Protein AF-0000000080757812 (afdb_homodimer)

Nearest PDB structures (foldseek):
  2qm1-assembly1_B  TM=8.021E-01  e=1.347E-27  Enterococcus faecalis V583
  2yhw-assembly1_A-2  TM=8.712E-01  e=1.669E-25  Homo sapiens
  2yhy-assembly1_A  TM=8.753E-01  e=1.186E-24  Homo sapiens
  6jdb-assembly1_A-2  TM=8.667E-01  e=3.373E-20  Haemophilus influenzae 86-028NP
  6jdc-assembly1_A-2  TM=8.639E-01  e=1.288E-18  Haemophilus influenzae 86-028NP

Secondary structure (DSSP, 8-state):
-HHHHHHHHHHHHHHHHHHHHHHHHHHSSEEHHHHHHHHT--HHHHHHHHHHHHHTTSEEEEEE---SSSSPPEEEEE-TTS-EEEEEEE-SSEEEEEEE-TT--EEEEEEEE----SHHHHHHHHHHHHHHHHHHHT--GGGEEEEEEEESSEE-TTT--EEEETTTTEEEE-HHHHHHHH-SSEEEEEEHHHHHHHHHHTT-PPPTT--EEEEEESSSEEEEEEETTEEE--SSS----GGG-B--TT--B-TTS-BSBHHHHHSHHHHHHHHHHHHHTT---THHHHTTT-GGG--HHHHHHHHHTT-HHHHHHHHHHHHHHHHHHHHHHHHH--SEEEEESGGGGG-HHHHHHHHHHHHHHSPTTTTTT-EEEE-SSGGGHHHHHHHHHHHHHS--SS--/-HHHHHHHHHHHHHHHHHHHHHHHHHHSSEEHHHHHHHHT--HHHHHHHHHHHHHTTSEEEEEEPP-SSSSPPEEEEE-TTS-EEEEEEE-SSEEEEEEE-TT--EEEEEEEE----SHHHHHHHHHHHHHHHHHHTT--GGGEEEEEEEESSEE-TTT--EEEETTTTEEEE-HHHHHHHH-SSEEEEEEHHHHHHHHHHTT-PPPTT--EEEEEESSSEEEEEEETTEEE--SSS----GGG-B--TT--B-TTS-BSBHHHHHSHHHHHHHHHHHHHTT---THHHHTTT-GGG--HHHHHHHHHTT-HHHHHHHHHHHHHHHHHHHHHHHHH--SEEEEESGGGGG-HHHHHHHHHHHHHHSPTTTTTT-EEEE-SSGGGHHHHHHHHHHHHHS--SS--

Sequence (808 aa):
MDKFTKLDLNSITSNNRMNIFNCILEAKEINRAVIAKKVGLSIPAVMSITDDLIQKGIIYVIGKGKSSGGKRPELLAVVPDRFFFVGVDVGRTSVRVVVMNNCRDVVYKVSKPTESVEPDELINQITEMTMESINESKFPLDRVVGIGVAMPGLIERGTGRVIFSPNFGWNNIALQDELKKHLPFNVLVENANRALVIGEIKNTQPNPTSCIVGVNLGYGIGSAIVLPNGLYYGVSGTSGEIGHIIVENHGSYCSCGNYGCIESIASGEAIAREARIAIANKIQSSVFEKCEGDLKKIDAKMVFDAAKEGDHLAQSIVEKAADYIGKGLAITINMLDPEQIILCGGLTLSGDFFIDMIKKAVSKYQMRYAGGNVKIVVGKSGLYATAIGGAWIVANNIDFLSSNMDKFTKLDLNSITSNNRMNIFNCILEAKEINRAVIAKKVGLSIPAVMSITDDLIQKGIIYVIGKGKSSGGKRPELLAVVPDRFFFVGVDVGRTSVRVVVMNNCRDVVYKVSKPTESVEPDELINQITEMTMESINESKFPLDRVVGIGVAMPGLIERGTGRVIFSPNFGWNNIALQDELKKHLPFNVLVENANRALVIGEIKNTQPNPTSCIVGVNLGYGIGSAIVLPNGLYYGVSGTSGEIGHIIVENHGSYCSCGNYGCIESIASGEAIAREARIAIANKIQSSVFEKCEGDLKKIDAKMVFDAAKEGDHLAQSIVEKAADYIGKGLAITINMLDPEQIILCGGLTLSGDFFIDMIKKAVSKYQMRYAGGNVKIVVGKSGLYATAIGGAWIVANNIDFLSSN

Solvent-accessible surface area (backbone atoms only — not comparable to full-atom values): 40415 Å² total; per-residue (Å²): 118,62,64,65,50,47,56,51,46,54,52,48,51,53,47,50,50,50,52,51,51,50,51,28,55,74,54,52,58,38,36,62,67,60,49,16,64,73,75,70,47,52,58,69,59,46,47,54,53,50,50,51,35,37,73,71,48,48,29,44,78,77,45,67,44,88,51,94,78,62,86,41,53,54,22,32,26,62,36,46,84,54,37,32,27,27,7,28,22,55,44,86,67,33,34,33,41,31,35,23,32,54,74,67,44,77,73,38,72,52,75,45,70,42,86,51,68,48,66,70,58,34,51,48,50,53,52,51,53,50,54,50,50,45,57,71,58,72,54,64,74,88,31,47,67,23,38,9,36,11,37,66,49,39,34,38,76,94,60,17,25,33,54,37,15,52,94,56,69,46,64,65,40,58,50,26,60,58,48,44,76,76,37,101,47,50,60,45,41,43,30,25,41,49,18,25,40,40,29,58,48,57,84,62,73,57,53,81,72,30,32,37,35,31,33,35,36,24,69,50,37,37,24,24,40,33,38,51,92,36,78,50,42,41,61,61,37,32,27,18,36,55,19,56,32,64,59,32,89,86,41,47,72,26,76,67,74,50,44,8,17,37,23,37,56,40,10,30,50,26,45,18,48,51,49,38,53,43,42,74,69,69,46,80,53,64,46,47,65,75,33,70,72,38,63,87,63,49,39,37,64,50,37,52,54,29,26,76,71,65,28,65,59,34,38,51,50,52,51,52,19,24,38,46,50,8,41,52,51,14,44,48,28,25,41,46,4,32,41,30,36,34,41,30,48,67,60,60,70,74,38,67,65,57,54,50,44,21,53,52,25,20,66,69,52,33,47,74,80,42,31,74,64,48,42,80,45,71,57,83,50,64,94,51,14,28,10,47,8,9,16,46,51,34,65,73,72,48,81,70,80,77,62,129,118,64,63,64,52,46,56,50,44,54,52,48,51,53,47,50,51,51,50,52,50,51,51,28,55,74,51,51,59,38,36,62,67,60,48,15,65,74,73,71,48,53,59,68,58,46,50,54,52,50,50,51,34,39,74,70,48,48,28,45,76,79,46,66,45,87,52,93,78,60,87,42,51,53,24,31,26,62,35,47,82,53,35,31,27,29,8,27,23,54,44,85,65,34,34,33,41,30,35,24,34,54,73,67,45,77,76,37,72,52,75,45,71,43,85,50,67,48,66,72,58,35,52,48,49,52,52,50,52,49,53,50,50,44,58,72,58,72,54,65,73,89,30,46,65,22,36,8,37,10,37,65,50,38,34,38,77,95,61,17,24,32,55,37,16,53,94,56,68,44,66,64,40,56,50,27,60,56,49,44,76,76,38,101,47,51,59,47,42,42,31,26,39,50,19,25,39,40,28,58,48,57,84,62,74,58,54,82,71,31,32,37,35,29,33,34,36,22,68,49,36,37,24,24,40,34,39,52,91,35,78,50,42,40,62,59,36,33,27,19,36,55,19,56,30,64,59,32,90,86,40,46,72,26,76,63,74,50,46,7,16,36,24,38,57,39,11,32,49,26,45,18,49,50,50,39,54,42,43,74,68,68,45,80,53,63,46,48,65,73,31,71,72,38,62,87,63,48,38,38,66,50,35,51,52,28,26,76,70,64,28,63,58,34,36,52,49,52,50,51,19,23,38,47,49,8,41,52,52,16,43,48,28,24,41,45,4,33,42,30,36,34,42,29,47,67,59,61,72,74,38,68,66,57,55,51,45,20,52,51,24,21,65,70,51,33,47,75,78,42,31,73,64,48,42,82,46,72,58,82,49,64,94,52,14,28,10,46,7,8,16,48,51,34,65,74,71,49,81,68,82,76,60,130

Radius of gyration: 29.89 Å; Cα contacts (8 Å, |Δi|>4): 1767; chains: 2; bounding box: 80×74×62 Å

pLDDT: mean 91.71, std 11.55, range [28.34, 98.88]

InterPro domains:
  IPR000600 ROK family [PF00480] (86-395)
  IPR000600 ROK family [PTHR18964] (12-394)
  IPR036388 Winged helix-like DNA-binding domain superfamily [G3DSA:1.10.10.10] (13-78)
  IPR036390 Winged helix DNA-binding domain superfamily [SSF46785] (14-76)
  IPR043129 ATPase, nucleotide binding domain [SSF53067] (85-396)
  IPR049874 ROK, conserved site [PS01125] (217-244)

Structure (mmCIF, N/CA/C/O backbone):
data_AF-0000000080757812-model_v1
#
loop_
_entity.id
_entity.type
_entity.pdbx_description
1 polymer 'ROK family protein'
#
loop_
_atom_site.group_PDB
_atom_site.id
_atom_site.type_symbol
_atom_site.label_atom_id
_atom_site.label_alt_id
_atom_site.label_comp_id
_atom_site.label_asym_id
_atom_site.label_entity_id
_atom_site.label_seq_id
_atom_site.pdbx_PDB_ins_code
_atom_site.Cartn_x
_atom_site.Cartn_y
_atom_site.Cartn_z
_atom_site.occupancy
_atom_site.B_iso_or_equiv
_atom_site.auth_seq_id
_atom_site.auth_comp_id
_atom_site.auth_asym_id
_atom_site.auth_atom_id
_atom_site.pdbx_PDB_model_num
ATOM 1 N N . MET A 1 1 ? -36.406 3.721 -14.375 1 29.05 1 MET A N 1
ATOM 2 C CA . MET A 1 1 ? -36.5 3.564 -12.922 1 29.05 1 MET A CA 1
ATOM 3 C C . MET A 1 1 ? -36.594 2.092 -12.539 1 29.05 1 MET A C 1
ATOM 5 O O . MET A 1 1 ? -36.031 1.678 -11.523 1 29.05 1 MET A O 1
ATOM 9 N N . ASP A 1 2 ? -37.25 1.342 -13.289 1 34.75 2 ASP A N 1
ATOM 10 C CA . ASP A 1 2 ? -37.625 -0.045 -13.023 1 34.75 2 ASP A CA 1
ATOM 11 C C . ASP A 1 2 ? -36.469 -0.986 -13.289 1 34.75 2 ASP A C 1
ATOM 13 O O . ASP A 1 2 ? -36.281 -1.982 -12.586 1 34.75 2 ASP A O 1
ATOM 17 N N . LYS A 1 3 ? -35.75 -0.772 -14.414 1 38.81 3 LYS A N 1
ATOM 18 C CA . LYS A 1 3 ? -34.656 -1.643 -14.844 1 38.81 3 LYS A CA 1
ATOM 19 C C . LYS A 1 3 ? -33.469 -1.537 -13.898 1 38.81 3 LYS A C 1
ATOM 21 O O . LYS A 1 3 ? -32.75 -2.516 -13.688 1 38.81 3 LYS A O 1
ATOM 26 N N . PHE A 1 4 ? -33.25 -0.359 -13.523 1 40.06 4 PHE A N 1
ATOM 27 C CA . PHE A 1 4 ? -32.188 -0.13 -12.578 1 40.06 4 PHE A CA 1
ATOM 28 C C . PHE A 1 4 ? -32.469 -0.787 -11.242 1 40.06 4 PHE A C 1
ATOM 30 O O . PHE A 1 4 ? -31.578 -1.33 -10.594 1 40.06 4 PHE A O 1
ATOM 37 N N . THR A 1 5 ? -33.812 -0.783 -10.898 1 43.56 5 THR A N 1
ATOM 38 C CA . THR A 1 5 ? -34.25 -1.397 -9.641 1 43.56 5 THR A CA 1
ATOM 39 C C . THR A 1 5 ? -34.156 -2.918 -9.727 1 43.56 5 THR A C 1
ATOM 41 O O . THR A 1 5 ? -33.781 -3.578 -8.758 1 43.56 5 THR A O 1
ATOM 44 N N . LYS A 1 6 ? -34.562 -3.408 -10.883 1 44.72 6 LYS A N 1
ATOM 45 C CA . LYS A 1 6 ? -34.562 -4.852 -11.109 1 44.72 6 LYS A CA 1
ATOM 46 C C . LYS A 1 6 ? -33.156 -5.414 -11.195 1 44.72 6 LYS A C 1
ATOM 48 O O . LYS A 1 6 ? -32.875 -6.496 -10.672 1 44.72 6 LYS A O 1
ATOM 53 N N . LEU A 1 7 ? -32.219 -4.805 -11.945 1 45.78 7 LEU A N 1
ATOM 54 C CA . LEU A 1 7 ? -30.812 -5.16 -12.07 1 45.78 7 LEU A CA 1
ATOM 55 C C . LEU A 1 7 ? -30.125 -5.16 -10.711 1 45.78 7 LEU A C 1
ATOM 57 O O . LEU A 1 7 ? -29.328 -6.043 -10.422 1 45.78 7 LEU A O 1
ATOM 61 N N . ASP A 1 8 ? -30.578 -4.258 -9.922 1 52.34 8 ASP A N 1
ATOM 62 C CA . ASP A 1 8 ? -30.078 -4.137 -8.555 1 52.34 8 ASP A CA 1
ATOM 63 C C . ASP A 1 8 ? -30.609 -5.273 -7.68 1 52.34 8 ASP A C 1
ATOM 65 O O . ASP A 1 8 ? -29.859 -5.852 -6.891 1 52.34 8 ASP A O 1
ATOM 69 N N . LEU A 1 9 ? -31.875 -5.719 -8.016 1 50.41 9 LEU A N 1
ATOM 70 C CA . LEU A 1 9 ? -32.469 -6.777 -7.203 1 50.41 9 LEU A CA 1
ATOM 71 C C . LEU A 1 9 ? -31.875 -8.133 -7.562 1 50.41 9 LEU A C 1
ATOM 73 O O . LEU A 1 9 ? -31.609 -8.953 -6.68 1 50.41 9 LEU A O 1
ATOM 77 N N . ASN A 1 10 ? -31.719 -8.438 -8.898 1 53.09 10 ASN A N 1
ATOM 78 C CA . ASN A 1 10 ? -31.125 -9.695 -9.344 1 53.09 10 ASN A CA 1
ATOM 79 C C . ASN A 1 10 ? -29.688 -9.844 -8.82 1 53.09 10 ASN A C 1
ATOM 81 O O . ASN A 1 10 ? -29.281 -10.938 -8.453 1 53.09 10 ASN A O 1
ATOM 85 N N . SER A 1 11 ? -29.109 -8.75 -8.781 1 69.31 11 SER A N 1
ATOM 86 C CA . SER A 1 11 ? -27.75 -8.758 -8.25 1 69.31 11 SER A CA 1
ATOM 87 C C . SER A 1 11 ? -27.75 -9.031 -6.75 1 69.31 11 SER A C 1
ATOM 89 O O . SER A 1 11 ? -26.891 -9.766 -6.254 1 69.31 11 SER A O 1
ATOM 91 N N . ILE A 1 12 ? -28.828 -8.594 -6.148 1 70.06 12 ILE A N 1
ATOM 92 C CA . ILE A 1 12 ? -28.922 -8.797 -4.707 1 70.06 12 ILE A CA 1
ATOM 93 C C . ILE A 1 12 ? -29.25 -10.266 -4.414 1 70.06 12 ILE A C 1
ATOM 95 O O . ILE A 1 12 ? -28.641 -10.875 -3.527 1 70.06 12 ILE A O 1
ATOM 99 N N . THR A 1 13 ? -30.125 -10.844 -5.211 1 75.19 13 THR A N 1
ATOM 100 C CA . THR A 1 13 ? -30.531 -12.234 -5.016 1 75.19 13 THR A CA 1
ATOM 101 C C . THR A 1 13 ? -29.359 -13.18 -5.293 1 75.19 13 THR A C 1
ATOM 103 O O . THR A 1 13 ? -29.156 -14.141 -4.559 1 75.19 13 THR A O 1
ATOM 106 N N . SER A 1 14 ? -28.719 -12.906 -6.34 1 82.06 14 SER A N 1
ATOM 107 C CA . SER A 1 14 ? -27.547 -13.727 -6.684 1 82.06 14 SER A CA 1
ATOM 108 C C . SER A 1 14 ? -26.484 -13.664 -5.586 1 82.06 14 SER A C 1
ATOM 110 O O . SER A 1 14 ? -25.906 -14.688 -5.227 1 82.06 14 SER A O 1
ATOM 112 N N . ASN A 1 15 ? -26.406 -12.547 -5.062 1 86.81 15 ASN A N 1
ATOM 113 C CA . ASN A 1 15 ? -25.438 -12.375 -3.986 1 86.81 15 ASN A CA 1
ATOM 114 C C . ASN A 1 15 ? -25.844 -13.148 -2.732 1 86.81 15 ASN A C 1
ATOM 116 O O . ASN A 1 15 ? -25 -13.758 -2.072 1 86.81 15 ASN A O 1
ATOM 120 N N . ASN A 1 16 ? -27.141 -13.133 -2.479 1 89.81 16 ASN A N 1
ATOM 121 C CA . ASN A 1 16 ? -27.641 -13.867 -1.316 1 89.81 16 ASN A CA 1
ATOM 122 C C . ASN A 1 16 ? -27.453 -15.367 -1.479 1 89.81 16 ASN A C 1
ATOM 124 O O . ASN A 1 16 ? -27.078 -16.062 -0.531 1 89.81 16 ASN A O 1
ATOM 128 N N . ARG A 1 17 ? -27.734 -15.852 -2.693 1 92.44 17 ARG A N 1
ATOM 129 C CA . ARG A 1 17 ? -27.547 -17.266 -2.982 1 92.44 17 ARG A CA 1
ATOM 130 C C . ARG A 1 17 ? -26.094 -17.688 -2.77 1 92.44 17 ARG A C 1
ATOM 132 O O . ARG A 1 17 ? -25.828 -18.703 -2.129 1 92.44 17 ARG A O 1
ATOM 139 N N . MET A 1 18 ? -25.25 -16.875 -3.268 1 91.25 18 MET A N 1
ATOM 140 C CA . MET A 1 18 ? -23.828 -17.188 -3.148 1 91.25 18 MET A CA 1
ATOM 141 C C . MET A 1 18 ? -23.375 -17.141 -1.691 1 91.25 18 MET A C 1
ATOM 143 O O . MET A 1 18 ? -22.609 -17.984 -1.246 1 91.25 18 MET A O 1
ATOM 147 N N . ASN A 1 19 ? -23.859 -16.156 -0.983 1 91.38 19 ASN A N 1
ATOM 148 C CA . ASN A 1 19 ? -23.516 -16.047 0.428 1 91.38 19 ASN A CA 1
ATOM 149 C C . ASN A 1 19 ? -23.984 -17.266 1.221 1 91.38 19 ASN A C 1
ATOM 151 O O . ASN A 1 19 ? -23.25 -17.781 2.068 1 91.38 19 ASN A O 1
ATOM 155 N N . ILE A 1 20 ? -25.156 -17.656 0.966 1 94.31 20 ILE A N 1
ATOM 156 C CA . ILE A 1 20 ? -25.719 -18.812 1.638 1 94.31 20 ILE A CA 1
ATOM 157 C C . ILE A 1 20 ? -24.922 -20.062 1.266 1 94.31 20 ILE A C 1
ATOM 159 O O . ILE A 1 20 ? -24.547 -20.859 2.137 1 94.31 20 ILE A O 1
ATOM 163 N N . PHE A 1 21 ? -24.641 -20.234 0.004 1 94.5 21 PHE A N 1
ATOM 164 C CA . PHE A 1 21 ? -23.859 -21.375 -0.465 1 94.5 21 PHE A CA 1
ATOM 165 C C . PHE A 1 21 ? -22.5 -21.406 0.223 1 94.5 21 PHE A C 1
ATOM 167 O O . PHE A 1 21 ? -22.062 -22.469 0.697 1 94.5 21 PHE A O 1
ATOM 174 N N . ASN A 1 22 ? -21.859 -20.266 0.266 1 91.56 22 ASN A N 1
ATOM 175 C CA . ASN A 1 22 ? -20.531 -20.188 0.88 1 91.56 22 ASN A CA 1
ATOM 176 C C . ASN A 1 22 ? -20.594 -20.531 2.367 1 91.56 22 ASN A C 1
ATOM 178 O O . ASN A 1 22 ? -19.656 -21.125 2.906 1 91.56 22 ASN A O 1
ATOM 182 N N . CYS A 1 23 ? -21.625 -20.125 2.98 1 92.25 23 CYS A N 1
ATOM 183 C CA . CYS A 1 23 ? -21.812 -20.469 4.387 1 92.25 23 CYS A CA 1
ATOM 184 C C . CYS A 1 23 ? -21.859 -21.969 4.586 1 92.25 23 CYS A C 1
ATOM 186 O O . CYS A 1 23 ? -21.234 -22.516 5.496 1 92.25 23 CYS A O 1
ATOM 188 N N . ILE A 1 24 ? -22.609 -22.625 3.76 1 94.5 24 ILE A N 1
ATOM 189 C CA . ILE A 1 24 ? -22.75 -24.078 3.838 1 94.5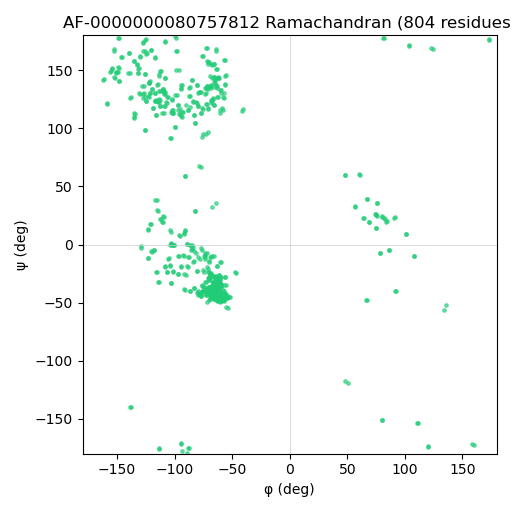 24 ILE A CA 1
ATOM 190 C C . ILE A 1 24 ? -21.406 -24.734 3.529 1 94.5 24 ILE A C 1
ATOM 192 O O . ILE A 1 24 ? -21 -25.656 4.227 1 94.5 24 ILE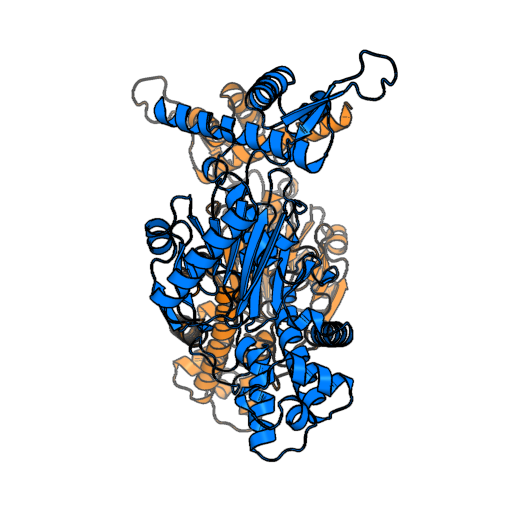 A O 1
ATOM 196 N N . LEU A 1 25 ? -20.75 -24.25 2.514 1 93.19 25 LEU A N 1
ATOM 197 C CA . LEU A 1 25 ? -19.453 -24.781 2.094 1 93.19 25 LEU A CA 1
ATOM 198 C C . LEU A 1 25 ? -18.438 -24.703 3.23 1 93.19 25 LEU A C 1
ATOM 200 O O . LEU A 1 25 ? -17.766 -25.688 3.527 1 93.19 25 LEU A O 1
ATOM 204 N N . GLU A 1 26 ? -18.391 -23.594 3.859 1 90.31 26 GLU A N 1
ATOM 205 C CA . GLU A 1 26 ? -17.391 -23.344 4.902 1 90.31 26 GLU A CA 1
ATOM 206 C C . GLU A 1 26 ? -17.672 -24.203 6.141 1 90.31 26 GLU A C 1
ATOM 208 O O . GLU A 1 26 ? -16.75 -24.703 6.77 1 90.31 26 GLU A O 1
ATOM 213 N N . ALA A 1 27 ? -18.953 -24.344 6.441 1 91.69 27 ALA A N 1
ATOM 214 C CA . ALA A 1 27 ? -19.344 -25.062 7.66 1 91.69 27 ALA A CA 1
ATOM 215 C C . ALA A 1 27 ? -19.359 -26.562 7.438 1 91.69 27 ALA A C 1
ATOM 217 O O . ALA A 1 27 ? -19.375 -27.344 8.398 1 91.69 27 ALA A O 1
ATOM 218 N N . LYS A 1 28 ? -19.328 -26.953 6.211 1 90.88 28 LYS A N 1
ATOM 219 C CA . LYS A 1 28 ? -19.438 -28.359 5.828 1 90.88 28 LYS A CA 1
ATOM 220 C C . LYS A 1 28 ? -20.812 -28.922 6.16 1 90.88 28 LYS A C 1
ATOM 222 O O . LYS A 1 28 ? -21.422 -29.609 5.336 1 90.88 28 LYS A O 1
ATOM 227 N N . GLU A 1 29 ? -21.297 -28.656 7.426 1 91.81 29 GLU A N 1
ATOM 228 C CA . GLU A 1 29 ? -22.641 -28.969 7.871 1 91.81 29 GLU A CA 1
ATOM 229 C C . GLU A 1 29 ? -23.219 -27.844 8.719 1 91.81 29 GLU A C 1
ATOM 231 O O . GLU A 1 29 ? -22.609 -27.422 9.703 1 91.81 29 GLU A O 1
ATOM 236 N N . ILE A 1 30 ? -24.438 -27.375 8.289 1 94 30 ILE A N 1
ATOM 237 C CA . ILE A 1 30 ? -24.984 -26.219 8.977 1 94 30 ILE A CA 1
ATOM 238 C C . ILE A 1 30 ? -26.516 -26.203 8.828 1 94 30 ILE A C 1
ATOM 240 O O . ILE A 1 30 ? -27.047 -26.734 7.852 1 94 30 ILE A O 1
ATOM 244 N N . ASN A 1 31 ? -27.188 -25.672 9.828 1 93.62 31 ASN A N 1
ATOM 245 C CA . ASN A 1 31 ? -28.641 -25.578 9.719 1 93.62 31 ASN A CA 1
ATOM 246 C C . ASN A 1 31 ? -29.078 -24.188 9.289 1 93.62 31 ASN A C 1
ATOM 248 O O . ASN A 1 31 ? -28.281 -23.234 9.344 1 93.62 31 ASN A O 1
ATOM 252 N N . ARG A 1 32 ? -30.297 -24.047 8.906 1 94.88 32 ARG A N 1
ATOM 253 C CA . ARG A 1 32 ? -30.828 -22.828 8.305 1 94.88 32 ARG A CA 1
ATOM 254 C C . ARG A 1 32 ? -30.844 -21.688 9.297 1 94.88 32 ARG A C 1
ATOM 256 O O . ARG A 1 32 ? -30.641 -20.531 8.922 1 94.88 32 ARG A O 1
ATOM 263 N N . ALA A 1 33 ? -31.031 -21.953 10.508 1 93.12 33 ALA A N 1
ATOM 264 C CA . ALA A 1 33 ? -31.078 -20.906 11.523 1 93.12 33 ALA A CA 1
ATOM 265 C C . ALA A 1 33 ? -29.734 -20.219 11.672 1 93.12 33 ALA A C 1
ATOM 267 O O . ALA A 1 33 ? -29.672 -18.984 11.758 1 93.12 33 ALA A O 1
ATOM 268 N N . VAL A 1 34 ? -28.781 -21.031 11.711 1 94.25 34 VAL A N 1
ATOM 269 C CA . VAL A 1 34 ? -27.438 -20.484 11.844 1 94.25 34 VAL A CA 1
ATOM 270 C C . VAL A 1 34 ? -27.062 -19.719 10.586 1 94.25 34 VAL A C 1
ATOM 272 O O . VAL A 1 34 ? -26.422 -18.656 10.656 1 94.25 34 VAL A O 1
ATOM 275 N N . ILE A 1 35 ? -27.438 -20.203 9.445 1 95.44 35 ILE A N 1
ATOM 276 C CA . ILE A 1 35 ? -27.172 -19.531 8.18 1 95.44 35 ILE A CA 1
ATOM 277 C C . ILE A 1 35 ? -27.828 -18.141 8.203 1 95.44 35 ILE A C 1
ATOM 279 O O . ILE A 1 35 ? -27.188 -17.141 7.84 1 95.44 35 ILE A O 1
ATOM 283 N N . ALA A 1 36 ? -29.047 -18.078 8.609 1 95 36 ALA A N 1
ATOM 284 C CA . ALA A 1 36 ? -29.781 -16.812 8.656 1 95 36 ALA A CA 1
ATOM 285 C C . ALA A 1 36 ? -29.047 -15.781 9.508 1 95 36 ALA A C 1
ATOM 287 O O . ALA A 1 36 ? -28.922 -14.617 9.109 1 95 36 ALA A O 1
ATOM 288 N N . LYS A 1 37 ? -28.578 -16.188 10.586 1 93.5 37 LYS A N 1
ATOM 289 C CA . LYS A 1 37 ? -27.828 -15.312 11.484 1 93.5 37 LYS A CA 1
ATOM 290 C C . LYS A 1 37 ? -26.531 -14.828 10.836 1 93.5 37 LYS A C 1
ATOM 292 O O . LYS A 1 37 ? -26.203 -13.641 10.914 1 93.5 37 LYS A O 1
ATOM 297 N N . LYS A 1 38 ? -25.891 -15.672 10.164 1 92.12 38 LYS A N 1
ATOM 298 C CA . LYS A 1 38 ? -24.578 -15.367 9.586 1 92.12 38 LYS A CA 1
ATOM 299 C C . LYS A 1 38 ? -24.703 -14.414 8.398 1 92.12 38 LYS A C 1
ATOM 301 O O . LYS A 1 38 ? -23.875 -13.523 8.219 1 92.12 38 LYS A O 1
ATOM 306 N N . VAL A 1 39 ? -25.703 -14.594 7.609 1 92.12 39 VAL A N 1
ATOM 307 C CA . VAL A 1 39 ? -25.781 -13.828 6.371 1 92.12 39 VAL A CA 1
ATOM 308 C C . VAL A 1 39 ? -26.688 -12.617 6.578 1 92.12 39 VAL A C 1
ATOM 310 O O . VAL A 1 39 ? -26.781 -11.75 5.703 1 92.12 39 VAL A O 1
ATOM 313 N N . GLY A 1 40 ? -27.375 -12.57 7.684 1 91.75 40 GLY A N 1
ATOM 314 C CA . GLY A 1 40 ? -28.219 -11.438 8.008 1 91.75 40 GLY A CA 1
ATOM 315 C C . GLY A 1 40 ? -29.516 -11.422 7.219 1 91.75 40 GLY A C 1
ATOM 316 O O . GLY A 1 40 ? -29.953 -10.367 6.742 1 91.75 40 GLY A O 1
ATOM 317 N N . LEU A 1 41 ? -30.062 -12.578 6.973 1 91.81 41 LEU A N 1
ATOM 318 C CA . LEU A 1 41 ? -31.328 -12.711 6.27 1 91.81 41 LEU A CA 1
ATOM 319 C C . LEU A 1 41 ? -32.375 -13.352 7.168 1 91.81 41 LEU A C 1
ATOM 321 O O . LEU A 1 41 ? -32.062 -13.938 8.195 1 91.81 41 LEU A O 1
ATOM 325 N N . SER A 1 42 ? -33.594 -13.156 6.773 1 93.12 42 SER A N 1
ATOM 326 C CA . SER A 1 42 ? -34.688 -13.805 7.496 1 93.12 42 SER A CA 1
ATOM 327 C C . SER A 1 42 ? -34.688 -15.312 7.242 1 93.12 42 SER A C 1
ATOM 329 O O . SER A 1 42 ? -34.219 -15.773 6.199 1 93.12 42 SER A O 1
ATOM 331 N N . ILE A 1 43 ? -35.281 -16.016 8.141 1 93.62 43 ILE A N 1
ATOM 332 C CA . ILE A 1 43 ? -35.344 -17.469 8.039 1 93.62 43 ILE A CA 1
ATOM 333 C C . ILE A 1 43 ? -36.156 -17.859 6.809 1 93.62 43 ILE A C 1
ATOM 335 O O . ILE A 1 43 ? -35.75 -18.703 6.02 1 93.62 43 ILE A O 1
ATOM 339 N N . PRO A 1 44 ? -37.25 -17.203 6.496 1 94.75 44 PRO A N 1
ATOM 340 C CA . PRO A 1 44 ? -38 -17.562 5.289 1 94.75 44 PRO A CA 1
ATOM 341 C C . PRO A 1 44 ? -37.219 -17.344 4.008 1 94.75 44 PRO A C 1
ATOM 343 O O . PRO A 1 44 ? -37.312 -18.141 3.066 1 94.75 44 PRO A O 1
ATOM 346 N N . ALA A 1 45 ? -36.469 -16.328 4.02 1 94.94 45 ALA A N 1
ATOM 347 C CA . ALA A 1 45 ? -35.625 -16.062 2.855 1 94.94 45 ALA A CA 1
ATOM 348 C C . ALA A 1 45 ? -34.594 -17.156 2.666 1 94.94 45 ALA A C 1
ATOM 350 O O . ALA A 1 45 ? -34.344 -17.609 1.545 1 94.94 45 ALA A O 1
ATOM 351 N N . VAL A 1 46 ? -34 -17.578 3.76 1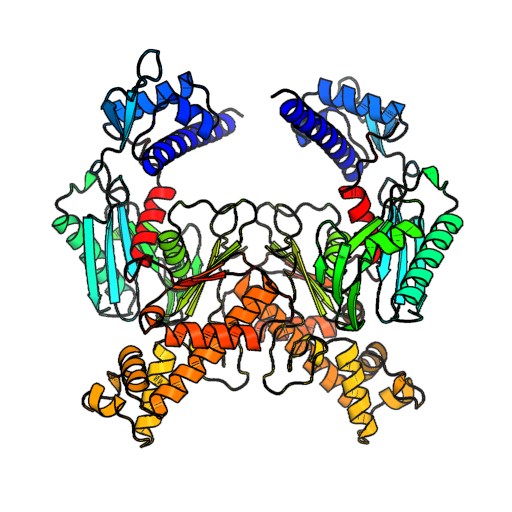 96.44 46 VAL A N 1
ATOM 352 C CA . VAL A 1 46 ? -33 -18.641 3.719 1 96.44 46 VAL A CA 1
ATOM 353 C C . VAL A 1 46 ? -33.656 -19.953 3.287 1 96.44 46 VAL A C 1
ATOM 355 O O . VAL A 1 46 ? -33.094 -20.703 2.496 1 96.44 46 VAL A O 1
ATOM 358 N N . MET A 1 47 ? -34.844 -20.156 3.76 1 95.75 47 MET A N 1
ATOM 359 C CA . MET A 1 47 ? -35.562 -21.375 3.398 1 95.75 47 MET A CA 1
ATOM 360 C C . MET A 1 47 ? -35.844 -21.422 1.898 1 95.75 47 MET A C 1
ATOM 362 O O . MET A 1 47 ? -35.594 -22.438 1.252 1 95.75 47 MET A O 1
ATOM 366 N N . SER A 1 48 ? -36.25 -20.344 1.419 1 96.06 48 SER A N 1
ATOM 367 C CA . SER A 1 48 ? -36.562 -20.266 -0.005 1 96.06 48 SER A CA 1
ATOM 368 C C . SER A 1 48 ? -35.344 -20.531 -0.856 1 96.06 48 SER A C 1
ATOM 370 O O . SER A 1 48 ? -35.375 -21.312 -1.808 1 96.06 48 SER A O 1
ATOM 372 N N . ILE A 1 49 ? -34.281 -19.953 -0.512 1 95.69 49 ILE A N 1
ATOM 373 C CA . ILE A 1 49 ? -33.031 -20.062 -1.275 1 95.69 49 ILE A CA 1
ATOM 374 C C . ILE A 1 49 ? -32.469 -21.469 -1.147 1 95.69 49 ILE A C 1
ATOM 376 O O . ILE A 1 49 ? -32.062 -22.078 -2.143 1 95.69 49 ILE A O 1
ATOM 380 N N . THR A 1 50 ? -32.5 -22.031 0.054 1 96.12 50 THR A N 1
ATOM 381 C CA . THR A 1 50 ? -31.938 -23.359 0.259 1 96.12 50 THR A CA 1
ATOM 382 C C . THR A 1 50 ? -32.812 -24.422 -0.415 1 96.12 50 THR A C 1
ATOM 384 O O . THR A 1 50 ? -32.281 -25.406 -0.954 1 96.12 50 THR A O 1
ATOM 387 N N . ASP A 1 51 ? -34.094 -24.203 -0.377 1 95.88 51 ASP A N 1
ATOM 388 C CA . ASP A 1 51 ? -34.969 -25.141 -1.062 1 95.88 51 ASP A CA 1
ATOM 389 C C . ASP A 1 51 ? -34.688 -25.156 -2.564 1 95.88 51 ASP A C 1
ATOM 391 O O . ASP A 1 51 ? -34.688 -26.219 -3.186 1 95.88 51 ASP A O 1
ATOM 395 N N . ASP A 1 52 ? -34.5 -24.062 -3.068 1 95.56 52 ASP A N 1
ATOM 396 C CA . ASP A 1 52 ? -34.188 -23.969 -4.488 1 95.56 52 ASP A CA 1
ATOM 397 C C . ASP A 1 52 ? -32.844 -24.672 -4.797 1 95.56 52 ASP A C 1
ATOM 399 O O . ASP A 1 52 ? -32.75 -25.391 -5.793 1 95.56 52 ASP A O 1
ATOM 403 N N . LEU A 1 53 ? -31.859 -24.516 -4.004 1 95.56 53 LEU A N 1
ATOM 404 C CA . LEU A 1 53 ? -30.547 -25.125 -4.184 1 95.56 53 LEU A CA 1
ATOM 405 C C . LEU A 1 53 ? -30.641 -26.641 -4.055 1 95.56 53 LEU A C 1
ATOM 407 O O . LEU A 1 53 ? -29.922 -27.375 -4.75 1 95.56 53 LEU A O 1
ATOM 411 N N . ILE A 1 54 ? -31.5 -27.109 -3.176 1 95.31 54 ILE A N 1
ATOM 412 C CA . ILE A 1 54 ? -31.719 -28.531 -3.008 1 95.31 54 ILE A CA 1
ATOM 413 C C . ILE A 1 54 ? -32.406 -29.109 -4.258 1 95.31 54 ILE A C 1
ATOM 415 O O . ILE A 1 54 ? -31.969 -30.141 -4.773 1 95.31 54 ILE A O 1
ATOM 419 N N . GLN A 1 55 ? -33.375 -28.375 -4.684 1 95 55 GLN A N 1
ATOM 420 C CA . GLN A 1 55 ? -34.094 -28.828 -5.879 1 95 55 GLN A CA 1
ATOM 421 C C . GLN A 1 55 ? -33.156 -28.938 -7.074 1 95 55 GLN A C 1
ATOM 423 O O . GLN A 1 55 ? -33.281 -29.844 -7.895 1 95 55 GLN A O 1
ATOM 428 N N . LYS A 1 56 ? -32.188 -28.094 -7.129 1 93.69 56 LYS A N 1
ATOM 429 C CA . LYS A 1 56 ? -31.25 -28.047 -8.234 1 93.69 56 LYS A CA 1
ATOM 430 C C . LYS A 1 56 ? -30.109 -29.031 -8.023 1 93.69 56 LYS A C 1
ATOM 432 O O . LYS A 1 56 ? -29.234 -29.188 -8.883 1 93.69 56 LYS A O 1
ATOM 437 N N . GLY A 1 57 ? -30.078 -29.672 -6.914 1 93.75 57 GLY A N 1
ATOM 438 C CA . GLY A 1 57 ? -29.047 -30.672 -6.621 1 93.75 57 GLY A CA 1
ATOM 439 C C . GLY A 1 57 ? -27.703 -30.062 -6.285 1 93.75 57 GLY A C 1
ATOM 440 O O . GLY A 1 57 ? -26.656 -30.672 -6.539 1 93.75 57 GLY A O 1
ATOM 441 N N . ILE A 1 58 ? -27.688 -28.875 -5.797 1 95.31 58 ILE A N 1
ATOM 442 C CA . ILE A 1 58 ? -26.453 -28.156 -5.48 1 95.31 58 ILE A CA 1
ATOM 443 C C . ILE A 1 58 ? -26.062 -28.406 -4.027 1 95.31 58 ILE A C 1
ATOM 445 O O . ILE A 1 58 ? -24.875 -28.516 -3.705 1 95.31 58 ILE A O 1
ATOM 449 N N . ILE A 1 59 ? -27.047 -28.453 -3.158 1 96.06 59 ILE A N 1
ATOM 450 C CA . ILE A 1 59 ? -26.891 -28.844 -1.762 1 96.06 59 ILE A CA 1
ATOM 451 C C . ILE A 1 59 ? -27.859 -29.969 -1.413 1 96.06 59 ILE A C 1
ATOM 453 O O . ILE A 1 59 ? -28.734 -30.312 -2.215 1 96.06 59 ILE A O 1
ATOM 457 N N . TYR A 1 60 ? -27.656 -30.594 -0.305 1 95.19 60 TYR A N 1
ATOM 458 C CA . TYR A 1 60 ? -28.547 -31.672 0.125 1 95.19 60 TYR A CA 1
ATOM 459 C C . TYR A 1 60 ? -28.672 -31.703 1.644 1 95.19 60 TYR A C 1
ATOM 461 O O . TYR A 1 60 ? -27.859 -31.094 2.35 1 95.19 60 TYR A O 1
ATOM 469 N N . VAL A 1 61 ? -29.703 -32.344 2.115 1 94 61 VAL A N 1
ATOM 470 C CA . VAL A 1 61 ? -29.969 -32.5 3.541 1 94 61 VAL A CA 1
ATOM 471 C C . VAL A 1 61 ? -29.266 -33.75 4.062 1 94 61 VAL A C 1
ATOM 473 O O . VAL A 1 61 ? -29.438 -34.844 3.502 1 94 61 VAL A O 1
ATOM 476 N N . ILE A 1 62 ? -28.297 -33.594 4.98 1 87.19 62 ILE A N 1
ATOM 477 C CA . ILE A 1 62 ? -27.562 -34.719 5.555 1 87.19 62 ILE A CA 1
ATOM 478 C C . ILE A 1 62 ? -28.453 -35.469 6.531 1 87.19 62 ILE A C 1
ATOM 480 O O . ILE A 1 62 ? -28.391 -36.688 6.621 1 87.19 62 ILE A O 1
ATOM 484 N N . GLY A 1 63 ? -29.188 -34.906 7.344 1 77.94 63 GLY A N 1
ATOM 485 C CA . GLY A 1 63 ? -29.984 -35.438 8.438 1 77.94 63 GLY A CA 1
ATOM 486 C C . GLY A 1 63 ? -30.359 -34.406 9.469 1 77.94 63 GLY A C 1
ATOM 487 O O . GLY A 1 63 ? -30.328 -33.219 9.188 1 77.94 63 GLY A O 1
ATOM 488 N N . LYS A 1 64 ? -31 -34.969 10.633 1 67.06 64 LYS A N 1
ATOM 489 C CA . LYS A 1 64 ? -31.375 -34.125 11.742 1 67.06 64 LYS A CA 1
ATOM 490 C C . LYS A 1 64 ? -30.234 -33.938 12.734 1 67.06 64 LYS A C 1
ATOM 492 O O . LYS A 1 64 ? -29.5 -34.875 13.008 1 67.06 64 LYS A O 1
ATOM 497 N N . GLY A 1 65 ? -29.734 -32.719 12.961 1 60 65 GLY A N 1
ATOM 498 C CA . GLY A 1 65 ? -28.672 -32.469 13.906 1 60 65 GLY A CA 1
ATOM 499 C C . GLY A 1 65 ? -29.047 -32.781 15.344 1 60 65 GLY A C 1
ATOM 500 O O . GLY A 1 65 ? -30.141 -33.312 15.609 1 60 65 GLY A O 1
ATOM 501 N N . LYS A 1 66 ? -28.047 -32.844 16.438 1 53.59 66 LYS A N 1
ATOM 502 C CA . LYS A 1 66 ? -28.25 -33.156 17.844 1 53.59 66 LYS A CA 1
ATOM 503 C C . LYS A 1 66 ? -29.203 -32.156 18.5 1 53.59 66 LYS A C 1
ATOM 505 O O . LYS A 1 66 ? -29.125 -30.953 18.234 1 53.59 66 LYS A O 1
ATOM 510 N N . SER A 1 67 ? -30.344 -32.719 18.859 1 49.59 67 SER A N 1
ATOM 511 C CA . SER A 1 67 ? -31.391 -31.875 19.422 1 49.59 67 SER A CA 1
ATOM 512 C C . SER A 1 67 ? -31.047 -31.422 20.844 1 49.59 67 SER A C 1
ATOM 514 O O . SER A 1 67 ? -30.594 -32.219 21.656 1 49.59 67 SER A O 1
ATOM 516 N N . SER A 1 68 ? -30.562 -30.453 21.125 1 44.84 68 SER A N 1
ATOM 517 C CA . SER A 1 68 ? -30.516 -30 22.516 1 44.84 68 SER A CA 1
ATOM 518 C C . SER A 1 68 ? -31.922 -29.734 23.047 1 44.84 68 SER A C 1
ATOM 520 O O . SER A 1 68 ? -32.125 -28.812 23.828 1 44.84 68 SER A O 1
ATOM 522 N N . GLY A 1 69 ? -33.062 -30.5 22.688 1 52.06 69 GLY A N 1
ATOM 523 C CA . GLY A 1 69 ? -34.375 -30.484 23.266 1 52.06 69 GLY A CA 1
ATOM 524 C C . GLY A 1 69 ? -35.5 -30.438 22.234 1 52.06 69 GLY A C 1
ATOM 525 O O . GLY A 1 69 ? -36.562 -30.969 22.453 1 52.06 69 GLY A O 1
ATOM 526 N N . GLY A 1 70 ? -35.562 -29.484 21.328 1 54.47 70 GLY A N 1
ATOM 527 C CA . GLY A 1 70 ? -36.625 -29.25 20.344 1 54.47 70 GLY A CA 1
ATOM 528 C C . GLY A 1 70 ? -36.406 -29.984 19.047 1 54.47 70 GLY A C 1
ATOM 529 O O . GLY A 1 70 ? -35.5 -30.828 18.938 1 54.47 70 GLY A O 1
ATOM 530 N N . LYS A 1 71 ? -37.281 -29.859 18.062 1 58.31 71 LYS A N 1
ATOM 531 C CA . LYS A 1 71 ? -37.125 -30.422 16.734 1 58.31 71 LYS A CA 1
ATOM 532 C C . LYS A 1 71 ? -35.719 -30.266 16.219 1 58.31 71 LYS A C 1
ATOM 534 O O . LYS A 1 71 ? -35.156 -29.172 16.234 1 58.31 71 LYS A O 1
ATOM 539 N N . ARG A 1 72 ? -35.062 -31.25 16.031 1 66.69 72 ARG A N 1
ATOM 540 C CA . ARG A 1 72 ? -33.688 -31.297 15.562 1 66.69 72 ARG A CA 1
ATOM 541 C C . ARG A 1 72 ? -33.531 -30.609 14.203 1 66.69 72 ARG A C 1
ATOM 543 O O . ARG A 1 72 ? -34.188 -31 13.234 1 66.69 72 ARG A O 1
ATOM 550 N N . PRO A 1 73 ? -32.781 -29.516 14.055 1 81.19 73 PRO A N 1
ATOM 551 C CA . PRO A 1 73 ? -32.719 -28.781 12.789 1 81.19 73 PRO A CA 1
ATOM 552 C C . PRO A 1 73 ? -32 -29.578 11.695 1 81.19 73 PRO A C 1
ATOM 554 O O . PRO A 1 73 ? -31.109 -30.375 11.984 1 81.19 73 PRO A O 1
ATOM 557 N N . GLU A 1 74 ? -32.562 -29.578 10.469 1 89.62 74 GLU A N 1
ATOM 558 C CA . GLU A 1 74 ? -31.953 -30.188 9.297 1 89.62 74 GLU A CA 1
ATOM 559 C C . GLU A 1 74 ? -30.594 -29.547 9.008 1 89.62 74 GLU A C 1
ATOM 561 O O . GLU A 1 74 ? -30.438 -28.328 9.078 1 89.62 74 GLU A O 1
ATOM 566 N N . LEU A 1 75 ? -29.625 -30.422 8.828 1 94.81 75 LEU A N 1
ATOM 567 C CA . LEU A 1 75 ? -28.312 -29.953 8.438 1 94.81 75 LEU A CA 1
ATOM 568 C C . LEU A 1 75 ? -28.141 -30 6.926 1 94.81 75 LEU A C 1
ATOM 570 O O . LEU A 1 75 ? -28.578 -30.938 6.273 1 94.81 75 LEU A O 1
ATOM 574 N N . LEU A 1 76 ? -27.578 -28.984 6.41 1 96.06 76 LEU A N 1
ATOM 575 C CA . LEU A 1 76 ? -27.359 -28.859 4.973 1 96.06 76 LEU A CA 1
ATOM 576 C C . LEU A 1 76 ? -25.891 -29.016 4.629 1 96.06 76 LEU A C 1
ATOM 578 O O . LEU A 1 76 ? -25.016 -28.609 5.398 1 96.06 76 LEU A O 1
ATOM 582 N N . ALA A 1 77 ? -25.594 -29.656 3.479 1 96.31 77 ALA A N 1
ATOM 583 C CA . ALA A 1 77 ? -24.25 -29.797 2.951 1 96.31 77 ALA A CA 1
ATOM 584 C C . ALA A 1 77 ? -24.219 -29.609 1.439 1 96.31 77 ALA A C 1
ATOM 586 O O . ALA A 1 77 ? -25.266 -29.656 0.782 1 96.31 77 ALA A O 1
ATOM 587 N N . VAL A 1 78 ? -23.016 -29.406 0.909 1 96.06 78 VAL A N 1
ATOM 588 C CA . VAL A 1 78 ? -22.828 -29.172 -0.519 1 96.06 78 VAL A CA 1
ATOM 589 C C . VAL A 1 78 ? -22.672 -30.5 -1.244 1 96.06 78 VAL A C 1
ATOM 591 O O . VAL A 1 78 ? -22 -31.406 -0.753 1 96.06 78 VAL A O 1
ATOM 594 N N . VAL A 1 79 ? -23.359 -30.641 -2.373 1 94.81 79 VAL A N 1
ATOM 595 C CA . VAL A 1 79 ? -23.141 -31.797 -3.238 1 94.81 79 VAL A CA 1
ATOM 596 C C . VAL A 1 79 ? -21.781 -31.688 -3.916 1 94.81 79 VAL A C 1
ATOM 598 O O . VAL A 1 79 ? -21.531 -30.75 -4.691 1 94.81 79 VAL A O 1
ATOM 601 N N . PRO A 1 80 ? -20.891 -32.562 -3.693 1 92.81 80 PRO A N 1
ATOM 602 C CA . PRO A 1 80 ? -19.5 -32.375 -4.109 1 92.81 80 PRO A CA 1
ATOM 603 C C . PRO A 1 80 ? -19.344 -32.312 -5.629 1 92.81 80 PRO A C 1
ATOM 605 O O . PRO A 1 80 ? -18.531 -31.531 -6.137 1 92.81 80 PRO A O 1
ATOM 608 N N . ASP A 1 81 ? -20.062 -33.062 -6.43 1 90.5 81 ASP A N 1
ATOM 609 C CA . ASP A 1 81 ? -19.703 -33.281 -7.832 1 90.5 81 ASP A CA 1
ATOM 610 C C . ASP A 1 81 ? -20.75 -32.656 -8.758 1 90.5 81 ASP A C 1
ATOM 612 O O . ASP A 1 81 ? -21.031 -33.188 -9.828 1 90.5 81 ASP A O 1
ATOM 616 N N . ARG A 1 82 ? -21.391 -31.594 -8.289 1 92.69 82 ARG A N 1
ATOM 617 C CA . ARG A 1 82 ? -22.406 -30.922 -9.117 1 92.69 82 ARG A CA 1
ATOM 618 C C . ARG A 1 82 ? -21.75 -30 -10.133 1 92.69 82 ARG A C 1
ATOM 620 O O . ARG A 1 82 ? -22.219 -29.891 -11.273 1 92.69 82 ARG A O 1
ATOM 627 N N . PHE A 1 83 ? -20.75 -29.297 -9.703 1 94.81 83 PHE A N 1
ATOM 628 C CA . PHE A 1 83 ? -20.047 -28.344 -10.555 1 94.81 83 PHE A CA 1
ATOM 629 C C . PHE A 1 83 ? -18.531 -28.531 -10.43 1 94.81 83 PHE A C 1
ATOM 631 O O . PHE A 1 83 ? -18.047 -29.031 -9.414 1 94.81 83 PHE A O 1
ATOM 638 N N . PHE A 1 84 ? -17.875 -28.125 -11.484 1 95.94 84 PHE A N 1
ATOM 639 C CA . PHE A 1 84 ? -16.422 -28.219 -11.508 1 95.94 84 PHE A CA 1
ATOM 640 C C . PHE A 1 84 ? -15.797 -26.906 -11.977 1 95.94 84 PHE A C 1
ATOM 642 O O . PHE A 1 84 ? -16.391 -26.188 -12.781 1 95.94 84 PHE A O 1
ATOM 649 N N . PHE A 1 85 ? -14.672 -26.625 -11.461 1 97.44 85 PHE A N 1
ATOM 650 C CA . PHE A 1 85 ? -13.891 -25.438 -11.75 1 97.44 85 PHE A CA 1
ATOM 651 C C . PHE A 1 85 ? -12.469 -25.797 -12.156 1 97.44 85 PHE A C 1
ATOM 653 O O . PHE A 1 85 ? -11.812 -26.609 -11.484 1 97.44 85 PHE A O 1
ATOM 660 N N . VAL A 1 86 ? -12.008 -25.25 -13.242 1 98.5 86 VAL A N 1
ATOM 661 C CA . VAL A 1 86 ? -10.656 -25.547 -13.719 1 98.5 86 VAL A CA 1
ATOM 662 C C . VAL A 1 86 ? -9.75 -24.344 -13.523 1 98.5 86 VAL A C 1
ATOM 664 O O . VAL A 1 86 ? -10.141 -23.203 -13.812 1 98.5 86 VAL A O 1
ATOM 667 N N . GLY A 1 87 ? -8.609 -24.562 -12.93 1 98.81 87 GLY A N 1
ATOM 668 C CA . GLY A 1 87 ? -7.578 -23.547 -12.789 1 98.81 87 GLY A CA 1
ATOM 669 C C . GLY A 1 87 ? -6.309 -23.875 -13.547 1 98.81 87 GLY A C 1
ATOM 670 O O . GLY A 1 87 ? -5.875 -25.031 -13.57 1 98.81 87 GLY A O 1
ATOM 671 N N . VAL A 1 88 ? -5.711 -22.906 -14.219 1 98.88 88 VAL A N 1
ATOM 672 C CA . VAL A 1 88 ? -4.48 -23.062 -14.984 1 98.88 88 VAL A CA 1
ATOM 673 C C . VAL A 1 88 ? -3.438 -22.062 -14.508 1 98.88 88 VAL A C 1
ATOM 675 O O . VAL A 1 88 ? -3.711 -20.859 -14.445 1 98.88 88 VAL A O 1
ATOM 678 N N . ASP A 1 89 ? -2.307 -22.516 -14.109 1 98.69 89 ASP A N 1
ATOM 679 C CA . ASP A 1 89 ? -1.131 -21.703 -13.789 1 98.69 89 ASP A CA 1
ATOM 680 C C . ASP A 1 89 ? -0.126 -21.734 -14.938 1 98.69 89 ASP A C 1
ATOM 682 O O . ASP A 1 89 ? 0.482 -22.766 -15.227 1 98.69 89 ASP A O 1
ATOM 686 N N . VAL A 1 90 ? 0.057 -20.609 -15.578 1 98.31 90 VAL A N 1
ATOM 687 C CA . VAL A 1 90 ? 1 -20.5 -16.688 1 98.31 90 VAL A CA 1
ATOM 688 C C . VAL A 1 90 ? 2.342 -19.984 -16.172 1 98.31 90 VAL A C 1
ATOM 690 O O . VAL A 1 90 ? 2.455 -18.812 -15.781 1 98.31 90 VAL A O 1
ATOM 693 N N . GLY A 1 91 ? 3.346 -20.812 -16.203 1 96.38 91 GLY A N 1
ATOM 694 C CA . GLY A 1 91 ? 4.688 -20.422 -15.812 1 96.38 91 GLY A CA 1
ATOM 695 C C . GLY A 1 91 ? 5.711 -20.578 -16.922 1 96.38 91 GLY A C 1
ATOM 696 O O . GLY A 1 91 ? 5.453 -21.266 -17.906 1 96.38 91 GLY A O 1
ATOM 697 N N . ARG A 1 92 ? 6.883 -20 -16.688 1 93.06 92 ARG A N 1
ATOM 698 C CA . ARG A 1 92 ? 7.969 -20.078 -17.656 1 93.06 92 ARG A CA 1
ATOM 699 C C . ARG A 1 92 ? 8.539 -21.484 -17.734 1 93.06 92 ARG A C 1
ATOM 701 O O . ARG A 1 92 ? 9 -21.922 -18.797 1 93.06 92 ARG A O 1
ATOM 708 N N . THR A 1 93 ? 8.453 -22.188 -16.656 1 92.5 93 THR A N 1
ATOM 709 C CA . THR A 1 93 ? 9.07 -23.516 -16.594 1 92.5 93 THR A CA 1
ATOM 710 C C . THR A 1 93 ? 8.016 -24.609 -16.734 1 92.5 93 THR A C 1
ATOM 712 O O . THR A 1 93 ? 8.305 -25.703 -17.219 1 92.5 93 THR A O 1
ATOM 715 N N . SER A 1 94 ? 6.848 -24.312 -16.219 1 96 94 SER A N 1
ATOM 716 C CA . SER A 1 94 ? 5.801 -25.344 -16.25 1 96 94 SER A CA 1
ATOM 717 C C . SER A 1 94 ? 4.418 -24.703 -16.359 1 96 94 SER A C 1
ATOM 719 O O . SER A 1 94 ? 4.23 -23.547 -15.984 1 96 94 SER A O 1
ATOM 721 N N . VAL A 1 95 ? 3.541 -25.453 -16.938 1 98.31 95 VAL A N 1
ATOM 722 C CA . VAL A 1 95 ? 2.109 -25.172 -16.906 1 98.31 95 VAL A CA 1
ATOM 723 C C . VAL A 1 95 ? 1.405 -26.203 -16.016 1 98.31 95 VAL A C 1
ATOM 725 O O . VAL A 1 95 ? 1.655 -27.406 -16.125 1 98.31 95 VAL A O 1
ATOM 728 N N . ARG A 1 96 ? 0.557 -25.719 -15.086 1 98.56 96 ARG A N 1
ATOM 729 C CA . ARG A 1 96 ? -0.154 -26.594 -14.156 1 98.56 96 ARG A CA 1
ATOM 730 C C . ARG A 1 96 ? -1.662 -26.406 -14.266 1 98.56 96 ARG A C 1
ATOM 732 O O . ARG A 1 96 ? -2.137 -25.266 -14.406 1 98.56 96 ARG A O 1
ATOM 739 N N . VAL A 1 97 ? -2.381 -27.469 -14.219 1 98.75 97 VAL A N 1
ATOM 740 C CA . VAL A 1 97 ? -3.838 -27.438 -14.305 1 98.75 97 VAL A CA 1
ATOM 741 C C . VAL A 1 97 ? -4.438 -28.219 -13.133 1 98.75 97 VAL A C 1
ATOM 743 O O . VAL A 1 97 ? -3.928 -29.281 -12.75 1 98.75 97 VAL A O 1
ATOM 746 N N . VAL A 1 98 ? -5.477 -27.656 -12.531 1 98.38 98 VAL A N 1
ATOM 747 C CA . VAL A 1 98 ? -6.234 -28.359 -11.508 1 98.38 98 VAL A CA 1
ATOM 748 C C . VAL A 1 98 ? -7.719 -28.375 -11.875 1 98.38 98 VAL A C 1
ATOM 750 O O . VAL A 1 98 ? -8.203 -27.453 -12.547 1 98.38 98 VAL A O 1
ATOM 753 N N . VAL A 1 99 ? -8.383 -29.406 -11.516 1 98 99 VAL A N 1
ATOM 754 C CA . VAL A 1 99 ? -9.836 -29.484 -11.547 1 98 99 VAL A CA 1
ATOM 755 C C . VAL A 1 99 ? -10.375 -29.609 -10.117 1 98 99 VAL A C 1
ATOM 757 O O . VAL A 1 99 ? -9.961 -30.484 -9.359 1 98 99 VAL A O 1
ATOM 760 N N . MET A 1 100 ? -11.227 -28.656 -9.797 1 96.88 100 MET A N 1
ATOM 761 C CA . MET A 1 100 ? -11.828 -28.656 -8.469 1 96.88 100 MET A CA 1
ATOM 762 C C . MET A 1 100 ? -13.32 -28.953 -8.539 1 96.88 100 MET A C 1
ATOM 764 O O . MET A 1 100 ? -13.984 -28.578 -9.5 1 96.88 100 MET A O 1
ATOM 768 N N . ASN A 1 101 ? -13.781 -29.578 -7.492 1 95.75 101 ASN A N 1
ATOM 769 C CA . ASN A 1 101 ? -15.211 -29.875 -7.461 1 95.75 101 ASN A CA 1
ATOM 770 C C . ASN A 1 101 ? -15.992 -28.797 -6.711 1 95.75 101 ASN A C 1
ATOM 772 O O . ASN A 1 101 ? -15.445 -27.734 -6.398 1 95.75 101 ASN A O 1
ATOM 776 N N . ASN A 1 102 ? -17.25 -29.047 -6.473 1 93.75 102 ASN A N 1
ATOM 777 C CA . ASN A 1 102 ? -18.156 -28.078 -5.871 1 93.75 102 ASN A CA 1
ATOM 778 C C . ASN A 1 102 ? -17.766 -27.75 -4.434 1 93.75 102 ASN A C 1
ATOM 780 O O . ASN A 1 102 ? -18.047 -26.656 -3.941 1 93.75 102 ASN A O 1
ATOM 784 N N . CYS A 1 103 ? -17.109 -28.641 -3.691 1 94.12 103 CYS A N 1
ATOM 785 C CA . CYS A 1 103 ? -16.609 -28.453 -2.33 1 94.12 103 CYS A CA 1
ATOM 786 C C . CYS A 1 103 ? -15.234 -27.812 -2.332 1 94.12 103 CYS A C 1
ATOM 788 O O . CYS A 1 103 ? -14.633 -27.609 -1.273 1 94.12 103 CYS A O 1
ATOM 790 N N . ARG A 1 104 ? -14.68 -27.547 -3.514 1 94 104 ARG A N 1
ATOM 791 C CA . ARG A 1 104 ? -13.391 -26.891 -3.721 1 94 104 ARG A CA 1
ATOM 792 C C . ARG A 1 104 ? -12.234 -27.844 -3.428 1 94 104 ARG A C 1
ATOM 794 O O . ARG A 1 104 ? -11.141 -27.391 -3.078 1 94 104 ARG A O 1
ATOM 801 N N . ASP A 1 105 ? -12.531 -29.109 -3.547 1 94 105 ASP A N 1
ATOM 802 C CA . ASP A 1 105 ? -11.461 -30.094 -3.479 1 94 105 ASP A CA 1
ATOM 803 C C . ASP A 1 105 ? -10.797 -30.281 -4.844 1 94 105 ASP A C 1
ATOM 805 O O . ASP A 1 105 ? -11.477 -30.297 -5.871 1 94 105 ASP A O 1
ATOM 809 N N . VAL A 1 106 ? -9.484 -30.453 -4.832 1 96 106 VAL A N 1
ATOM 810 C CA . VAL A 1 106 ? -8.781 -30.797 -6.066 1 96 106 VAL A CA 1
ATOM 811 C C . VAL A 1 106 ? -9.023 -32.281 -6.414 1 96 106 VAL A C 1
ATOM 813 O O . VAL A 1 106 ? -8.617 -33.156 -5.668 1 96 106 VAL A O 1
ATOM 816 N N . VAL A 1 107 ? -9.641 -32.531 -7.488 1 96.12 107 VAL A N 1
ATOM 817 C CA . VAL A 1 107 ? -9.984 -33.875 -7.844 1 96.12 107 VAL A CA 1
ATOM 818 C C . VAL A 1 107 ? -9.047 -34.406 -8.93 1 96.12 107 VAL A C 1
ATOM 820 O O . VAL A 1 107 ? -8.969 -35.594 -9.18 1 96.12 107 VAL A O 1
ATOM 823 N N . TYR A 1 108 ? -8.383 -33.5 -9.578 1 97.31 108 TYR A N 1
ATOM 824 C CA . TYR A 1 108 ? -7.367 -33.812 -10.578 1 97.31 108 TYR A CA 1
ATOM 825 C C . TYR A 1 108 ? -6.32 -32.719 -10.68 1 97.31 108 TYR A C 1
ATOM 827 O O . TYR A 1 108 ? -6.637 -31.531 -10.516 1 97.31 108 TYR A O 1
ATOM 835 N N . LYS A 1 109 ? -5.137 -33.031 -10.891 1 97.81 109 LYS A N 1
ATOM 836 C CA . LYS A 1 109 ? -4.07 -32.062 -11.117 1 97.81 109 LYS A CA 1
ATOM 837 C C . LYS A 1 109 ? -2.988 -32.656 -12.023 1 97.81 109 LYS A C 1
ATOM 839 O O . LYS A 1 109 ? -2.723 -33.844 -12 1 97.81 109 LYS A O 1
ATOM 844 N N . VAL A 1 110 ? -2.369 -31.812 -12.797 1 98.25 110 VAL A N 1
ATOM 845 C CA . VAL A 1 110 ? -1.306 -32.219 -13.711 1 98.25 110 VAL A CA 1
ATOM 846 C C . VAL A 1 110 ? -0.327 -31.047 -13.906 1 98.25 110 VAL A C 1
ATOM 848 O O . VAL A 1 110 ? -0.7 -29.891 -13.773 1 98.25 110 VAL A O 1
ATOM 851 N N . SER A 1 111 ? 0.932 -31.359 -14.125 1 98.06 111 SER A N 1
ATOM 852 C CA . SER A 1 111 ? 1.994 -30.406 -14.445 1 98.06 111 SER A CA 1
ATOM 853 C C . SER A 1 111 ? 2.801 -30.859 -15.656 1 98.06 111 SER A C 1
ATOM 855 O O . SER A 1 111 ? 3.174 -32.031 -15.75 1 98.06 111 SER A O 1
ATOM 857 N N . LYS A 1 112 ? 2.996 -30.016 -16.594 1 98.31 112 LYS A N 1
ATOM 858 C CA . LYS A 1 112 ? 3.838 -30.281 -17.766 1 98.31 112 LYS A CA 1
ATOM 859 C C . LYS A 1 112 ? 4.805 -29.125 -18.016 1 98.31 112 LYS A C 1
ATOM 861 O O . LYS A 1 112 ? 4.516 -27.969 -17.656 1 98.31 112 LYS A O 1
ATOM 866 N N . PRO A 1 113 ? 6 -29.375 -18.609 1 97.06 113 PRO A N 1
ATOM 867 C CA . PRO A 1 113 ? 6.914 -28.281 -18.953 1 97.06 113 PRO A CA 1
ATOM 868 C C . PRO A 1 113 ? 6.301 -27.297 -19.953 1 97.06 113 PRO A C 1
ATOM 870 O O . PRO A 1 113 ? 5.527 -27.688 -20.828 1 97.06 113 PRO A O 1
ATOM 873 N N . THR A 1 114 ? 6.602 -26.016 -19.781 1 96.94 114 THR A N 1
ATOM 874 C CA . THR A 1 114 ? 6.23 -25.031 -20.781 1 96.94 114 THR A CA 1
ATOM 875 C C . THR A 1 114 ? 6.992 -25.266 -22.078 1 96.94 114 THR A C 1
ATOM 877 O O . THR A 1 114 ? 8.219 -25.156 -22.125 1 96.94 114 THR A O 1
ATOM 880 N N . GLU A 1 115 ? 6.301 -25.5 -23.078 1 95.38 115 GLU A N 1
ATOM 881 C CA . GLU A 1 115 ? 6.906 -25.906 -24.344 1 95.38 115 GLU A CA 1
ATOM 882 C C . GLU A 1 115 ? 7.391 -24.703 -25.141 1 95.38 115 GLU A C 1
ATOM 884 O O . GLU A 1 115 ? 8.383 -24.797 -25.875 1 95.38 115 GLU A O 1
ATOM 889 N N . SER A 1 116 ? 6.668 -23.641 -25.109 1 95.62 116 SER A N 1
ATOM 890 C CA . SER A 1 116 ? 6.969 -22.406 -25.844 1 95.62 116 SER A CA 1
ATOM 891 C C . SER A 1 116 ? 6.355 -21.188 -25.172 1 95.62 116 SER A C 1
ATOM 893 O O . SER A 1 116 ? 5.309 -21.297 -24.531 1 95.62 116 SER A O 1
ATOM 895 N N . VAL A 1 117 ? 7.059 -20.094 -25.391 1 94.25 117 VAL A N 1
ATOM 896 C CA . VAL A 1 117 ? 6.52 -18.859 -24.828 1 94.25 117 VAL A CA 1
ATOM 897 C C . VAL A 1 117 ? 5.805 -18.047 -25.906 1 94.25 117 VAL A C 1
ATOM 899 O O . VAL A 1 117 ? 5.27 -16.969 -25.641 1 94.25 117 VAL A O 1
ATOM 902 N N . GLU A 1 118 ? 5.836 -18.609 -27.078 1 96.69 118 GLU A N 1
ATOM 903 C CA . GLU A 1 118 ? 5.102 -17.953 -28.172 1 96.69 118 GLU A CA 1
ATOM 904 C C . GLU A 1 118 ? 3.596 -18.031 -27.938 1 96.69 118 GLU A C 1
ATOM 906 O O . GLU A 1 118 ? 3.062 -19.094 -27.594 1 96.69 118 GLU A O 1
ATOM 911 N N . PRO A 1 119 ? 2.889 -16.953 -28.172 1 97 119 PRO A N 1
ATOM 912 C CA . PRO A 1 119 ? 1.481 -16.844 -27.781 1 97 119 PRO A CA 1
ATOM 913 C C . PRO A 1 119 ? 0.631 -18 -28.328 1 97 119 PRO A C 1
ATOM 915 O O . PRO A 1 119 ? -0.027 -18.703 -27.562 1 97 119 PRO A O 1
ATOM 918 N N . ASP A 1 120 ? 0.678 -18.203 -29.641 1 97.12 120 ASP A N 1
ATOM 919 C CA . ASP A 1 120 ? -0.184 -19.203 -30.25 1 97.12 120 ASP A CA 1
ATOM 920 C C . ASP A 1 120 ? 0.123 -20.594 -29.719 1 97.12 120 ASP A C 1
ATOM 922 O O . ASP A 1 120 ? -0.792 -21.375 -29.438 1 97.12 120 ASP A O 1
ATOM 926 N N . GLU A 1 121 ? 1.383 -20.906 -29.578 1 97.81 121 GLU A N 1
ATOM 927 C CA . GLU A 1 121 ? 1.802 -22.219 -29.094 1 97.81 121 GLU A CA 1
ATOM 928 C C . GLU A 1 121 ? 1.409 -22.422 -27.625 1 97.81 121 GLU A C 1
ATOM 930 O O . GLU A 1 121 ? 0.965 -23.516 -27.25 1 97.81 121 GLU A O 1
ATOM 935 N N . LEU A 1 122 ? 1.632 -21.438 -26.875 1 97.88 122 LEU A N 1
ATOM 936 C CA . LEU A 1 122 ? 1.282 -21.531 -25.453 1 97.88 122 LEU A CA 1
ATOM 937 C C . LEU A 1 122 ? -0.227 -21.656 -25.281 1 97.88 122 LEU A C 1
ATOM 939 O O . LEU A 1 122 ? -0.691 -22.453 -24.453 1 97.88 122 LEU A O 1
ATOM 943 N N . ILE A 1 123 ? -0.988 -20.906 -26.047 1 98.12 123 ILE A N 1
ATOM 944 C CA . ILE A 1 123 ? -2.443 -20.984 -26.016 1 98.12 123 ILE A CA 1
ATOM 945 C C . ILE A 1 123 ? -2.896 -22.391 -26.375 1 98.12 123 ILE A C 1
ATOM 947 O O . ILE A 1 123 ? -3.791 -22.953 -25.734 1 98.12 123 ILE A O 1
ATOM 951 N N . ASN A 1 124 ? -2.262 -22.922 -27.375 1 98.31 124 ASN A N 1
ATOM 952 C CA . ASN A 1 124 ? -2.564 -24.297 -27.75 1 98.31 124 ASN A CA 1
ATOM 953 C C . ASN A 1 124 ? -2.268 -25.281 -26.625 1 98.31 124 ASN A C 1
ATOM 955 O O . ASN A 1 124 ? -3.062 -26.188 -26.359 1 98.31 124 ASN A O 1
ATOM 959 N N . GLN A 1 125 ? -1.162 -25.125 -26 1 98.5 125 GLN A N 1
ATOM 960 C CA . GLN A 1 125 ? -0.806 -26 -24.891 1 98.5 125 GLN A CA 1
ATOM 961 C C . GLN A 1 125 ? -1.824 -25.891 -23.75 1 98.5 125 GLN A C 1
ATOM 963 O O . GLN A 1 125 ? -2.254 -26.906 -23.203 1 98.5 125 GLN A O 1
ATOM 968 N N . ILE A 1 126 ? -2.182 -24.656 -23.406 1 98.5 126 ILE A N 1
ATOM 969 C CA . ILE A 1 126 ? -3.158 -24.406 -22.344 1 98.5 126 ILE A CA 1
ATOM 970 C C . ILE A 1 126 ? -4.473 -25.109 -22.688 1 98.5 126 ILE A C 1
ATOM 972 O O . ILE A 1 126 ? -5.051 -25.812 -21.859 1 98.5 126 ILE A O 1
ATOM 976 N N . THR A 1 127 ? -4.918 -24.953 -23.922 1 98.38 127 THR A N 1
ATOM 977 C CA . THR A 1 127 ? -6.172 -25.531 -24.406 1 98.38 127 THR A CA 1
ATOM 978 C C . THR A 1 127 ? -6.137 -27.062 -24.312 1 98.38 127 THR A C 1
ATOM 980 O O . THR A 1 127 ? -7.051 -27.672 -23.75 1 98.38 127 THR A O 1
ATOM 983 N N . GLU A 1 128 ? -5.074 -27.594 -24.766 1 98.31 128 GLU A N 1
ATOM 984 C CA . GLU A 1 128 ? -4.934 -29.047 -24.781 1 98.31 128 GLU A CA 1
ATOM 985 C C . GLU A 1 128 ? -4.887 -29.625 -23.359 1 98.31 128 GLU A C 1
ATOM 987 O O . GLU A 1 128 ? -5.59 -30.578 -23.047 1 98.31 128 GLU A O 1
ATOM 992 N N . MET A 1 129 ? -4.094 -29.016 -22.531 1 98.5 129 MET A N 1
ATOM 993 C CA . MET A 1 129 ? -3.953 -29.484 -21.156 1 98.5 129 MET A CA 1
ATOM 994 C C . MET A 1 129 ? -5.27 -29.359 -20.406 1 98.5 129 MET A C 1
ATOM 996 O O . MET A 1 129 ? -5.605 -30.219 -19.578 1 98.5 129 MET A O 1
ATOM 1000 N N . THR A 1 130 ? -5.965 -28.266 -20.656 1 98.12 130 THR A N 1
ATOM 1001 C CA . THR A 1 130 ? -7.246 -28.047 -20 1 98.12 130 THR A CA 1
ATOM 1002 C C . THR A 1 130 ? -8.258 -29.109 -20.406 1 98.12 130 THR A C 1
ATOM 1004 O O . THR A 1 130 ? -8.867 -29.75 -19.547 1 98.12 130 THR A O 1
ATOM 1007 N N . MET A 1 131 ? -8.391 -29.391 -21.688 1 97.06 131 MET A N 1
ATOM 1008 C CA . MET A 1 131 ? -9.336 -30.375 -22.203 1 97.06 131 MET A CA 1
ATOM 1009 C C . MET A 1 131 ? -8.961 -31.781 -21.719 1 97.06 131 MET A C 1
ATOM 1011 O O . MET A 1 131 ? -9.836 -32.562 -21.328 1 97.06 131 MET A O 1
ATOM 1015 N N . GLU A 1 132 ? -7.684 -32.062 -21.75 1 97.25 132 GLU A N 1
ATOM 1016 C CA . GLU A 1 132 ? -7.207 -33.344 -21.266 1 97.25 132 GLU A CA 1
ATOM 1017 C C . GLU A 1 132 ? -7.555 -33.562 -19.797 1 97.25 132 GLU A C 1
ATOM 1019 O O . GLU A 1 132 ? -7.98 -34.625 -19.391 1 97.25 132 GLU A O 1
ATOM 1024 N N . SER A 1 133 ? -7.359 -32.531 -19.016 1 97.5 133 SER A N 1
ATOM 1025 C CA . SER A 1 133 ? -7.609 -32.594 -17.578 1 97.5 133 SER A CA 1
ATOM 1026 C C . SER A 1 133 ? -9.094 -32.812 -17.281 1 97.5 133 SER A C 1
ATOM 1028 O O . SER A 1 133 ? -9.445 -33.562 -16.391 1 97.5 133 SER A O 1
ATOM 1030 N N . ILE A 1 134 ? -9.906 -32.125 -18.062 1 95.75 134 ILE A N 1
ATOM 1031 C CA . ILE A 1 134 ? -11.344 -32.312 -17.906 1 95.75 134 ILE A CA 1
ATOM 1032 C C . ILE A 1 134 ? -11.742 -33.719 -18.25 1 95.75 134 ILE A C 1
ATOM 1034 O O . ILE A 1 134 ? -12.492 -34.375 -17.516 1 95.75 134 ILE A O 1
ATOM 1038 N N . ASN A 1 135 ? -11.219 -34.281 -19.281 1 94.75 135 ASN A N 1
ATOM 1039 C CA . ASN A 1 135 ? -11.523 -35.625 -19.719 1 94.75 135 ASN A CA 1
ATOM 1040 C C . ASN A 1 135 ? -11.047 -36.656 -18.703 1 94.75 135 ASN A C 1
ATOM 1042 O O . ASN A 1 135 ? -11.773 -37.625 -18.391 1 94.75 135 ASN A O 1
ATOM 1046 N N . GLU A 1 136 ? -9.898 -36.438 -18.188 1 94.62 136 GLU A N 1
ATOM 1047 C CA . GLU A 1 136 ? -9.312 -37.375 -17.25 1 94.62 136 GLU A CA 1
ATOM 1048 C C . GLU A 1 136 ? -10.062 -37.344 -15.914 1 94.62 136 GLU A C 1
ATOM 1050 O O . GLU A 1 136 ? -10.078 -38.344 -15.188 1 94.62 136 GLU A O 1
ATOM 1055 N N . SER A 1 137 ? -10.633 -36.25 -15.586 1 90.75 137 SER A N 1
ATOM 1056 C CA . SER A 1 137 ? -11.367 -36.125 -14.336 1 90.75 137 SER A CA 1
ATOM 1057 C C . SER A 1 137 ? -12.695 -36.844 -14.391 1 90.75 137 SER A C 1
ATOM 1059 O O . SER A 1 137 ? -13.336 -37.062 -13.359 1 90.75 137 SER A O 1
ATOM 1061 N N . LYS A 1 138 ? -13.133 -37.312 -15.57 1 87.44 138 LYS A N 1
ATOM 1062 C CA . LYS A 1 138 ? -14.312 -38.156 -15.828 1 87.44 138 LYS A CA 1
ATOM 1063 C C . LYS A 1 138 ? -15.586 -37.406 -15.461 1 87.44 138 LYS A C 1
ATOM 1065 O O . LYS A 1 138 ? -16.594 -38 -15.102 1 87.44 138 LYS A O 1
ATOM 1070 N N . PHE A 1 139 ? -15.523 -36.125 -15.445 1 83 139 PHE A N 1
ATOM 1071 C CA . PHE A 1 139 ? -16.734 -35.344 -15.211 1 83 139 PHE A CA 1
ATOM 1072 C C . PHE A 1 139 ? -17.328 -34.844 -16.516 1 83 139 PHE A C 1
ATOM 1074 O O . PHE A 1 139 ? -16.594 -34.594 -17.484 1 83 139 PHE A O 1
ATOM 1081 N N . PRO A 1 140 ? -18.656 -34.688 -16.5 1 89.19 140 PRO A N 1
ATOM 1082 C CA . PRO A 1 140 ? -19.312 -34.188 -17.703 1 89.19 140 PRO A CA 1
ATOM 1083 C C . PRO A 1 140 ? -18.953 -32.75 -18 1 89.19 140 PRO A C 1
ATOM 1085 O O . PRO A 1 140 ? -18.828 -31.922 -17.078 1 89.19 140 PRO A O 1
ATOM 1088 N N . LEU A 1 141 ? -18.828 -32.438 -19.297 1 91.19 141 LEU A N 1
ATOM 1089 C CA . LEU A 1 141 ? -18.422 -31.109 -19.766 1 91.19 141 LEU A CA 1
ATOM 1090 C C . LEU A 1 141 ? -19.438 -30.047 -19.359 1 91.19 141 LEU A C 1
ATOM 1092 O O . LEU A 1 141 ? -19.078 -28.891 -19.109 1 91.19 141 LEU A O 1
ATOM 1096 N N . ASP A 1 142 ? -20.656 -30.453 -19.266 1 90.56 142 ASP A N 1
ATOM 1097 C CA . ASP A 1 142 ? -21.719 -29.484 -19 1 90.56 142 ASP A CA 1
ATOM 1098 C C . ASP A 1 142 ? -21.734 -29.062 -17.531 1 90.56 142 ASP A C 1
ATOM 1100 O O . ASP A 1 142 ? -22.469 -28.141 -17.156 1 90.56 142 ASP A O 1
ATOM 1104 N N . ARG A 1 143 ? -20.906 -29.672 -16.766 1 93.06 143 ARG A N 1
ATOM 1105 C CA . ARG A 1 143 ? -20.844 -29.328 -15.359 1 93.06 143 ARG A CA 1
ATOM 1106 C C . ARG A 1 143 ? -19.625 -28.438 -15.055 1 93.06 143 ARG A C 1
ATOM 1108 O O . ARG A 1 143 ? -19.438 -28.016 -13.922 1 93.06 143 ARG A O 1
ATOM 1115 N N . VAL A 1 144 ? -18.891 -28.188 -16.109 1 96 144 VAL A N 1
ATOM 1116 C CA . VAL A 1 144 ? -17.766 -27.281 -15.953 1 96 144 VAL A CA 1
ATOM 1117 C C . VAL A 1 144 ? -18.25 -25.828 -15.961 1 96 144 VAL A C 1
ATOM 1119 O O . VAL A 1 144 ? -18.828 -25.375 -16.953 1 96 144 VAL A O 1
ATOM 1122 N N . VAL A 1 145 ? -18.016 -25.125 -14.883 1 96.19 145 VAL A N 1
ATOM 1123 C CA . VAL A 1 145 ? -18.484 -23.75 -14.734 1 96.19 145 VAL A CA 1
ATOM 1124 C C . VAL A 1 145 ? -17.609 -22.797 -15.555 1 96.19 145 VAL A C 1
ATOM 1126 O O . VAL A 1 145 ? -18.109 -21.859 -16.172 1 96.19 145 VAL A O 1
ATOM 1129 N N . GLY A 1 146 ? -16.297 -23.109 -15.508 1 97.88 146 GLY A N 1
ATOM 1130 C CA . GLY A 1 146 ? -15.375 -22.25 -16.234 1 97.88 146 GLY A CA 1
ATOM 1131 C C . GLY A 1 146 ? -13.914 -22.594 -15.984 1 97.88 146 GLY A C 1
ATOM 1132 O O . GLY A 1 146 ? -13.609 -23.516 -15.234 1 97.88 146 GLY A O 1
ATOM 1133 N N . ILE A 1 147 ? -13.047 -21.844 -16.719 1 98.5 147 ILE A N 1
ATOM 1134 C CA . ILE A 1 147 ? -11.602 -21.984 -16.656 1 98.5 147 ILE A CA 1
ATOM 1135 C C . ILE A 1 147 ? -10.969 -20.672 -16.188 1 98.5 147 ILE A C 1
ATOM 1137 O O . ILE A 1 147 ? -11.188 -19.625 -16.812 1 98.5 147 ILE A O 1
ATOM 1141 N N . GLY A 1 148 ? -10.305 -20.719 -15.055 1 98.75 148 GLY A N 1
ATOM 1142 C CA . GLY A 1 148 ? -9.5 -19.594 -14.609 1 98.75 148 GLY A CA 1
ATOM 1143 C C . GLY A 1 148 ? -8.031 -19.75 -14.953 1 98.75 148 GLY A C 1
ATOM 1144 O O . GLY A 1 148 ? -7.371 -20.688 -14.508 1 98.75 148 GLY A O 1
ATOM 1145 N N . VAL A 1 149 ? -7.473 -18.828 -15.727 1 98.81 149 VAL A N 1
ATOM 1146 C CA . VAL A 1 149 ? -6.086 -18.875 -16.172 1 98.81 149 VAL A CA 1
ATOM 1147 C C . VAL A 1 149 ? -5.277 -17.781 -15.461 1 98.81 149 VAL A C 1
ATOM 1149 O O . VAL A 1 149 ? -5.621 -16.594 -15.531 1 98.81 149 VAL A O 1
ATOM 1152 N N . ALA A 1 150 ? -4.289 -18.203 -14.727 1 98.69 150 ALA A N 1
ATOM 1153 C CA . ALA A 1 150 ? -3.359 -17.312 -14.047 1 98.69 150 ALA A CA 1
ATOM 1154 C C . ALA A 1 150 ? -2.125 -17.047 -14.906 1 98.69 150 ALA A C 1
ATOM 1156 O O . ALA A 1 150 ? -1.336 -17.953 -15.164 1 98.69 150 ALA A O 1
ATOM 1157 N N . MET A 1 151 ? -1.95 -15.852 -15.336 1 98.25 151 MET A N 1
ATOM 1158 C CA . MET A 1 151 ? -0.902 -15.461 -16.266 1 98.25 151 MET A CA 1
ATOM 1159 C C . MET A 1 151 ? -0.004 -14.391 -15.664 1 98.25 151 MET A C 1
ATOM 1161 O O . MET A 1 151 ? -0.494 -13.398 -15.109 1 98.25 151 MET A O 1
ATOM 1165 N N . PRO A 1 152 ? 1.348 -14.594 -15.734 1 96.62 152 PRO A N 1
ATOM 1166 C CA . PRO A 1 152 ? 2.254 -13.539 -15.266 1 96.62 152 PRO A CA 1
ATOM 1167 C C . PRO A 1 152 ? 2.176 -12.273 -16.109 1 96.62 152 PRO A C 1
ATOM 1169 O O . PRO A 1 152 ? 1.995 -12.352 -17.328 1 96.62 152 PRO A O 1
ATOM 1172 N N . GLY A 1 153 ? 2.312 -11.125 -15.422 1 94.75 153 GLY A N 1
ATOM 1173 C CA . GLY A 1 153 ? 2.35 -9.852 -16.125 1 94.75 153 GLY A CA 1
ATOM 1174 C C . GLY A 1 153 ? 1.232 -8.914 -15.711 1 94.75 153 GLY A C 1
ATOM 1175 O O . GLY A 1 153 ? 0.544 -9.156 -14.719 1 94.75 153 GLY A O 1
ATOM 1176 N N . LEU A 1 154 ? 1.167 -7.805 -16.438 1 95.25 154 LEU A N 1
ATOM 1177 C CA . LEU A 1 154 ? 0.076 -6.852 -16.266 1 95.25 154 LEU A CA 1
ATOM 1178 C C . LEU A 1 154 ? -1.147 -7.273 -17.062 1 95.25 154 LEU A C 1
ATOM 1180 O O . LEU A 1 154 ? -1.11 -7.293 -18.297 1 95.25 154 LEU A O 1
ATOM 1184 N N . ILE A 1 155 ? -2.199 -7.668 -16.297 1 96.62 155 ILE A N 1
ATOM 1185 C CA . ILE A 1 155 ? -3.422 -8.156 -16.922 1 96.62 155 ILE A CA 1
ATOM 1186 C C . ILE A 1 155 ? -4.523 -7.109 -16.812 1 96.62 155 ILE A C 1
ATOM 1188 O O . ILE A 1 155 ? -4.781 -6.59 -15.719 1 96.62 155 ILE A O 1
ATOM 1192 N N . GLU A 1 156 ? -5.098 -6.785 -17.875 1 94 156 GLU A N 1
ATOM 1193 C CA . GLU A 1 156 ? -6.203 -5.836 -17.844 1 94 156 GLU A CA 1
ATOM 1194 C C . GLU A 1 156 ? -7.43 -6.434 -17.156 1 94 156 GLU A C 1
ATOM 1196 O O . GLU A 1 156 ? -7.914 -7.496 -17.562 1 94 156 GLU A O 1
ATOM 1201 N N . ARG A 1 157 ? -7.82 -5.711 -16.203 1 89.81 157 ARG A N 1
ATOM 1202 C CA . ARG A 1 157 ? -8.969 -6.184 -15.438 1 89.81 157 ARG A CA 1
ATOM 1203 C C . ARG A 1 157 ? -10.219 -6.234 -16.312 1 89.81 157 ARG A C 1
ATOM 1205 O O . ARG A 1 157 ? -10.484 -5.305 -17.078 1 89.81 157 ARG A O 1
ATOM 1212 N N . GLY A 1 158 ? -11 -7.289 -16.203 1 89.81 158 GLY A N 1
ATOM 1213 C CA . GLY A 1 158 ? -12.258 -7.414 -16.922 1 89.81 158 GLY A CA 1
ATOM 1214 C C . GLY A 1 158 ? -12.109 -8.094 -18.266 1 89.81 158 GLY A C 1
ATOM 1215 O O . GLY A 1 158 ? -12.93 -8.938 -18.641 1 89.81 158 GLY A O 1
ATOM 1216 N N . THR A 1 159 ? -11.031 -7.777 -19 1 94.88 159 THR A N 1
ATOM 1217 C CA . THR A 1 159 ? -10.914 -8.312 -20.359 1 94.88 159 THR A CA 1
ATOM 1218 C C . THR A 1 159 ? -9.945 -9.492 -20.391 1 94.88 159 THR A C 1
ATOM 1220 O O . THR A 1 159 ? -9.945 -10.281 -21.328 1 94.88 159 THR A O 1
ATOM 1223 N N . GLY A 1 160 ? -9.047 -9.523 -19.391 1 96.75 160 GLY A N 1
ATOM 1224 C CA . GLY A 1 160 ? -8.07 -10.602 -19.344 1 96.75 160 GLY A CA 1
ATOM 1225 C C . GLY A 1 160 ? -6.973 -10.438 -20.375 1 96.75 160 GLY A C 1
ATOM 1226 O O . GLY A 1 160 ? -6.242 -11.391 -20.672 1 96.75 160 GLY A O 1
ATOM 1227 N N . ARG A 1 161 ? -6.863 -9.242 -20.953 1 97.38 161 ARG A N 1
ATOM 1228 C CA . ARG A 1 161 ? -5.793 -8.93 -21.906 1 97.38 161 ARG A CA 1
ATOM 1229 C C . ARG A 1 161 ? -4.453 -8.812 -21.188 1 97.38 161 ARG A C 1
ATOM 1231 O O . ARG A 1 161 ? -4.367 -8.211 -20.109 1 97.38 161 ARG A O 1
ATOM 1238 N N . VAL A 1 162 ? -3.455 -9.445 -21.781 1 97.44 162 VAL A N 1
ATOM 1239 C CA . VAL A 1 162 ? -2.094 -9.266 -21.281 1 97.44 162 VAL A CA 1
ATOM 1240 C C . VAL A 1 162 ? -1.501 -7.98 -21.859 1 97.44 162 VAL A C 1
ATOM 1242 O O . VAL A 1 162 ? -1.049 -7.953 -23 1 97.44 162 VAL A O 1
ATOM 1245 N N . ILE A 1 163 ? -1.44 -6.953 -21 1 94.94 163 ILE A N 1
ATOM 1246 C CA . ILE A 1 163 ? -0.888 -5.672 -21.422 1 94.94 163 ILE A CA 1
ATOM 1247 C C . ILE A 1 163 ? 0.617 -5.805 -21.641 1 94.94 163 ILE A C 1
ATOM 1249 O O . ILE A 1 163 ? 1.144 -5.367 -22.672 1 94.94 163 ILE A O 1
ATOM 1253 N N . PHE A 1 164 ? 1.248 -6.438 -20.656 1 93.94 164 PHE A N 1
ATOM 1254 C CA . PHE A 1 164 ? 2.699 -6.578 -20.672 1 93.94 164 PHE A CA 1
ATOM 1255 C C . PHE A 1 164 ? 3.141 -7.734 -19.781 1 93.94 164 PHE A C 1
ATOM 1257 O O . PHE A 1 164 ? 2.754 -7.805 -18.609 1 93.94 164 PHE A O 1
ATOM 1264 N N . SER A 1 165 ? 3.816 -8.703 -20.297 1 94.75 165 SER A N 1
ATOM 1265 C CA . SER A 1 165 ? 4.43 -9.797 -19.547 1 94.75 165 SER A CA 1
ATOM 1266 C C . SER A 1 165 ? 5.918 -9.914 -19.859 1 94.75 165 SER A C 1
ATOM 1268 O O . SER A 1 165 ? 6.305 -10.578 -20.828 1 94.75 165 SER A O 1
ATOM 1270 N N . PRO A 1 166 ? 6.766 -9.359 -19 1 89 166 PRO A N 1
ATOM 1271 C CA . PRO A 1 166 ? 8.195 -9.258 -19.297 1 89 166 PRO A CA 1
ATOM 1272 C C . PRO A 1 166 ? 8.859 -10.617 -19.516 1 89 166 PRO A C 1
ATOM 1274 O O . PRO A 1 166 ? 9.609 -10.797 -20.469 1 89 166 PRO A O 1
ATOM 1277 N N . ASN A 1 167 ? 8.539 -11.609 -18.719 1 87.75 167 ASN A N 1
ATOM 1278 C CA . ASN A 1 167 ? 9.203 -12.906 -18.766 1 87.75 167 ASN A CA 1
ATOM 1279 C C . ASN A 1 167 ? 8.797 -13.688 -20.016 1 87.75 167 ASN A C 1
ATOM 1281 O O . ASN A 1 167 ? 9.508 -14.602 -20.438 1 87.75 167 ASN A O 1
ATOM 1285 N N . PHE A 1 168 ? 7.672 -13.305 -20.609 1 94.06 168 PHE A N 1
ATOM 1286 C CA . PHE A 1 168 ? 7.176 -13.984 -21.797 1 94.06 168 PHE A CA 1
ATOM 1287 C C . PHE A 1 168 ? 7.398 -13.141 -23.047 1 94.06 168 PHE A C 1
ATOM 1289 O O . PHE A 1 168 ? 7.238 -13.625 -24.172 1 94.06 168 PHE A O 1
ATOM 1296 N N . GLY A 1 169 ? 7.742 -11.891 -22.828 1 92.5 169 GLY A N 1
ATOM 1297 C CA . GLY A 1 169 ? 7.891 -10.961 -23.938 1 92.5 169 GLY A CA 1
ATOM 1298 C C . GLY A 1 169 ? 6.574 -10.617 -24.609 1 92.5 169 GLY A C 1
ATOM 1299 O O . GLY A 1 169 ? 6.535 -10.32 -25.797 1 92.5 169 GLY A O 1
ATOM 1300 N N . TRP A 1 170 ? 5.48 -10.828 -23.938 1 95.5 170 TRP A N 1
ATOM 1301 C CA . TRP A 1 170 ? 4.152 -10.562 -24.469 1 95.5 170 TRP A CA 1
ATOM 1302 C C . TRP A 1 170 ? 3.803 -9.078 -24.359 1 95.5 170 TRP A C 1
ATOM 1304 O O . TRP A 1 170 ? 4.117 -8.438 -23.344 1 95.5 170 TRP A O 1
ATOM 1314 N N . ASN A 1 171 ? 3.225 -8.531 -25.359 1 94.81 171 ASN A N 1
ATOM 1315 C CA . ASN A 1 171 ? 2.697 -7.172 -25.406 1 94.81 171 ASN A CA 1
ATOM 1316 C C . ASN A 1 171 ? 1.313 -7.125 -26.047 1 94.81 171 ASN A C 1
ATOM 1318 O O . ASN A 1 171 ? 1.165 -7.406 -27.234 1 94.81 171 ASN A O 1
ATOM 1322 N N . ASN A 1 172 ? 0.399 -6.812 -25.297 1 96.19 172 ASN A N 1
ATOM 1323 C CA . ASN A 1 172 ? -0.959 -6.574 -25.781 1 96.19 172 ASN A CA 1
ATOM 1324 C C . ASN A 1 172 ? -1.538 -7.816 -26.453 1 96.19 172 ASN A C 1
ATOM 1326 O O . ASN A 1 172 ? -1.981 -7.754 -27.594 1 96.19 172 ASN A O 1
ATOM 1330 N N . ILE A 1 173 ? -1.656 -8.883 -25.75 1 97.62 173 ILE A N 1
ATOM 1331 C CA . ILE A 1 173 ? -2.227 -10.133 -26.234 1 97.62 173 ILE A CA 1
ATOM 1332 C C . ILE A 1 173 ? -3.611 -10.336 -25.609 1 97.62 173 ILE A C 1
ATOM 1334 O O . ILE A 1 173 ? -3.758 -10.359 -24.391 1 97.62 173 ILE A O 1
ATOM 1338 N N . ALA A 1 174 ? -4.637 -10.477 -26.453 1 98.19 174 ALA A N 1
ATOM 1339 C CA . ALA A 1 174 ? -5.996 -10.711 -25.969 1 98.19 174 ALA A CA 1
ATOM 1340 C C . ALA A 1 174 ? -6.195 -12.164 -25.562 1 98.19 174 ALA A C 1
ATOM 1342 O O . ALA A 1 174 ? -7.023 -12.875 -26.141 1 98.19 174 ALA A O 1
ATOM 1343 N N . LEU A 1 175 ? -5.543 -12.586 -24.516 1 98.44 175 LEU A N 1
ATOM 1344 C CA . LEU A 1 175 ? -5.418 -13.984 -24.109 1 98.44 175 LEU A CA 1
ATOM 1345 C C . LEU A 1 175 ? -6.789 -14.578 -23.797 1 98.44 175 LEU A C 1
ATOM 1347 O O . LEU A 1 175 ? -7.109 -15.672 -24.281 1 98.44 175 LEU A O 1
ATOM 1351 N N . GLN A 1 176 ? -7.574 -13.898 -23.016 1 98.5 176 GLN A N 1
ATOM 1352 C CA . GLN A 1 176 ? -8.883 -14.414 -22.641 1 98.5 176 GLN A CA 1
ATOM 1353 C C . GLN A 1 176 ? -9.75 -14.672 -23.875 1 98.5 176 GLN A C 1
ATOM 1355 O O . GLN A 1 176 ? -10.359 -15.734 -24 1 98.5 176 GLN A O 1
ATOM 1360 N N . ASP A 1 177 ? -9.812 -13.711 -24.797 1 98.12 177 ASP A N 1
ATOM 1361 C CA . ASP A 1 177 ? -10.594 -13.852 -26.016 1 98.12 177 ASP A CA 1
ATOM 1362 C C . ASP A 1 177 ? -10.078 -15.008 -26.875 1 98.12 177 ASP A C 1
ATOM 1364 O O . ASP A 1 177 ? -10.859 -15.758 -27.453 1 98.12 177 ASP A O 1
ATOM 1368 N N . GLU A 1 178 ? -8.789 -15.078 -26.953 1 98.12 178 GLU A N 1
ATOM 1369 C CA . GLU A 1 178 ? -8.195 -16.156 -27.75 1 98.12 178 GLU A CA 1
ATOM 1370 C C . GLU A 1 178 ? -8.547 -17.516 -27.188 1 98.12 178 GLU A C 1
ATOM 1372 O O . GLU A 1 178 ? -8.867 -18.453 -27.922 1 98.12 178 GLU A O 1
ATOM 1377 N N . LEU A 1 179 ? -8.477 -17.656 -25.891 1 98.44 179 LEU A N 1
ATOM 1378 C CA . LEU A 1 179 ? -8.789 -18.938 -25.25 1 98.44 179 LEU A CA 1
ATOM 1379 C C . LEU A 1 179 ? -10.258 -19.297 -25.438 1 98.44 179 LEU A C 1
ATOM 1381 O O . LEU A 1 179 ? -10.602 -20.469 -25.594 1 98.44 179 LEU A O 1
ATOM 1385 N N . LYS A 1 180 ? -11.117 -18.297 -25.438 1 97.25 180 LYS A N 1
ATOM 1386 C CA . LYS A 1 180 ? -12.547 -18.5 -25.594 1 97.25 180 LYS A CA 1
ATOM 1387 C C . LYS A 1 180 ? -12.867 -19.078 -26.969 1 97.25 180 LYS A C 1
ATOM 1389 O O . LYS A 1 180 ? -13.875 -19.781 -27.141 1 97.25 180 LYS A O 1
ATOM 1394 N N . LYS A 1 181 ? -12.039 -18.812 -27.938 1 97.19 181 LYS A N 1
ATOM 1395 C CA . LYS A 1 181 ? -12.219 -19.359 -29.281 1 97.19 181 LYS A CA 1
ATOM 1396 C C . LYS A 1 181 ? -11.984 -20.875 -29.281 1 97.19 181 LYS A C 1
ATOM 1398 O O . LYS A 1 181 ? -12.516 -21.578 -30.141 1 97.19 181 LYS A O 1
ATOM 1403 N N . HIS A 1 182 ? -11.211 -21.297 -28.328 1 96.12 182 HIS A N 1
ATOM 1404 C CA . HIS A 1 182 ? -10.773 -22.688 -28.359 1 96.12 182 HIS A CA 1
ATOM 1405 C C . HIS A 1 182 ? -11.461 -23.516 -27.281 1 96.12 182 HIS A C 1
ATOM 1407 O O . HIS A 1 182 ? -11.414 -24.75 -27.312 1 96.12 182 HIS A O 1
ATOM 1413 N N . LEU A 1 183 ? -12 -22.906 -26.297 1 96.31 183 LEU A N 1
ATOM 1414 C CA . LEU A 1 183 ? -12.633 -23.594 -25.188 1 96.31 183 LEU A CA 1
ATOM 1415 C C . LEU A 1 183 ? -14.125 -23.266 -25.109 1 96.31 183 LEU A C 1
ATOM 1417 O O . LEU A 1 183 ? -14.508 -22.094 -25.125 1 96.31 183 LEU A O 1
ATOM 1421 N N . PRO A 1 184 ? -14.953 -24.25 -25 1 94.88 184 PRO A N 1
ATOM 1422 C CA . PRO A 1 184 ? -16.406 -24 -24.953 1 94.88 184 PRO A CA 1
ATOM 1423 C C . PRO A 1 184 ? -16.891 -23.609 -23.562 1 94.88 184 PRO A C 1
ATOM 1425 O O . PRO A 1 184 ? -18.016 -23.953 -23.172 1 94.88 184 PRO A O 1
ATOM 1428 N N . PHE A 1 185 ? -16.078 -23 -22.75 1 95.62 185 PHE A N 1
ATOM 1429 C CA . PHE A 1 185 ? -16.391 -22.641 -21.359 1 95.62 185 PHE A CA 1
ATOM 1430 C C . PHE A 1 185 ? -16.203 -21.141 -21.125 1 95.62 185 PHE A C 1
ATOM 1432 O O . PHE A 1 185 ? -15.656 -20.438 -21.984 1 95.62 185 PHE A O 1
ATOM 1439 N N . ASN A 1 186 ? -16.781 -20.688 -19.984 1 96.38 186 ASN A N 1
ATOM 1440 C CA . ASN A 1 186 ? -16.344 -19.375 -19.5 1 96.38 186 ASN A CA 1
ATOM 1441 C C . ASN A 1 186 ? -14.844 -19.375 -19.203 1 96.38 186 ASN A C 1
ATOM 1443 O O . ASN A 1 186 ? -14.305 -20.344 -18.672 1 96.38 186 ASN A O 1
ATOM 1447 N N . VAL A 1 187 ? -14.18 -18.344 -19.688 1 98.38 187 VAL A N 1
ATOM 1448 C CA . VAL A 1 187 ? -12.75 -18.219 -19.422 1 98.38 187 VAL A CA 1
ATOM 1449 C C . VAL A 1 187 ? -12.461 -16.891 -18.734 1 98.38 187 VAL A C 1
ATOM 1451 O O . VAL A 1 187 ? -12.938 -15.844 -19.188 1 98.38 187 VAL A O 1
ATOM 1454 N N . LEU A 1 188 ? -11.805 -16.922 -17.672 1 98.38 188 LEU A N 1
ATOM 1455 C CA . LEU A 1 188 ? -11.305 -15.742 -16.984 1 98.38 188 LEU A CA 1
ATOM 1456 C C . LEU A 1 188 ? -9.781 -15.773 -16.875 1 98.38 188 LEU A C 1
ATOM 1458 O O . LEU A 1 188 ? -9.195 -16.828 -16.594 1 98.38 188 LEU A O 1
ATOM 1462 N N . VAL A 1 189 ? -9.141 -14.68 -17.188 1 98.56 189 VAL A N 1
ATOM 1463 C CA . VAL A 1 189 ? -7.699 -14.555 -17.047 1 98.56 189 VAL A CA 1
ATOM 1464 C C . VAL A 1 189 ? -7.375 -13.531 -15.961 1 98.56 189 VAL A C 1
ATOM 1466 O O . VAL A 1 189 ? -7.977 -12.461 -15.906 1 98.56 189 VAL A O 1
ATOM 1469 N N . GLU A 1 190 ? -6.488 -13.898 -15.062 1 97.88 190 GLU A N 1
ATOM 1470 C CA . GLU A 1 190 ? -6.059 -13.047 -13.961 1 97.88 190 GLU A CA 1
ATOM 1471 C C . GLU A 1 190 ? -4.539 -13.086 -13.797 1 97.88 190 GLU A C 1
ATOM 1473 O O . GLU A 1 190 ? -3.877 -13.992 -14.297 1 97.88 190 GLU A O 1
ATOM 1478 N N . ASN A 1 191 ? -4.004 -12.07 -13.18 1 97.62 191 ASN A N 1
ATOM 1479 C CA . ASN A 1 191 ? -2.594 -12.07 -12.805 1 97.62 191 ASN A CA 1
ATOM 1480 C C . ASN A 1 191 ? -2.242 -13.273 -11.938 1 97.62 191 ASN A C 1
ATOM 1482 O O . ASN A 1 191 ? -2.979 -13.609 -11.008 1 97.62 191 ASN A O 1
ATOM 1486 N N . ALA A 1 192 ? -1.123 -13.844 -12.227 1 98.12 192 ALA A N 1
ATOM 1487 C CA . ALA A 1 192 ? -0.72 -15.078 -11.555 1 98.12 192 ALA A CA 1
ATOM 1488 C C . ALA A 1 192 ? -0.534 -14.859 -10.062 1 98.12 192 ALA A C 1
ATOM 1490 O O . ALA A 1 192 ? -0.833 -15.742 -9.25 1 98.12 192 ALA A O 1
ATOM 1491 N N . ASN A 1 193 ? 0.005 -13.719 -9.672 1 97.81 193 ASN A N 1
ATOM 1492 C CA . ASN A 1 193 ? 0.231 -13.453 -8.25 1 97.81 193 ASN A CA 1
ATOM 1493 C C . ASN A 1 193 ? -1.084 -13.258 -7.5 1 97.81 193 ASN A C 1
ATOM 1495 O O . ASN A 1 193 ? -1.222 -13.688 -6.355 1 97.81 193 ASN A O 1
ATOM 1499 N N . ARG A 1 194 ? -1.995 -12.602 -8.086 1 97.19 194 ARG A N 1
ATOM 1500 C CA . ARG A 1 194 ? -3.314 -12.461 -7.477 1 97.19 194 ARG A CA 1
ATOM 1501 C C . ARG A 1 194 ? -4.004 -13.812 -7.344 1 97.19 194 ARG A C 1
ATOM 1503 O O . ARG A 1 194 ? -4.582 -14.125 -6.301 1 97.19 194 ARG A O 1
ATOM 1510 N N . ALA A 1 195 ? -3.914 -14.617 -8.383 1 97.56 195 ALA A N 1
ATOM 1511 C CA . ALA A 1 195 ? -4.469 -15.969 -8.305 1 97.56 195 ALA A CA 1
ATOM 1512 C C . ALA A 1 195 ? -3.797 -16.781 -7.199 1 97.56 195 ALA A C 1
ATOM 1514 O O . ALA A 1 195 ? -4.469 -17.5 -6.453 1 97.56 195 ALA A O 1
ATOM 1515 N N . LEU A 1 196 ? -2.525 -16.641 -7.129 1 97.44 196 LEU A N 1
ATOM 1516 C CA . LEU A 1 196 ? -1.76 -17.359 -6.113 1 97.44 196 LEU A CA 1
ATOM 1517 C C . LEU A 1 196 ? -2.26 -17.016 -4.715 1 97.44 196 LEU A C 1
ATOM 1519 O O . LEU A 1 196 ? -2.506 -17.906 -3.9 1 97.44 196 LEU A O 1
ATOM 1523 N N . VAL A 1 197 ? -2.418 -15.773 -4.465 1 95.31 197 VAL A N 1
ATOM 1524 C CA . VAL A 1 197 ? -2.824 -15.328 -3.135 1 95.31 197 VAL A CA 1
ATOM 1525 C C . VAL A 1 197 ? -4.25 -15.797 -2.848 1 95.31 197 VAL A C 1
ATOM 1527 O O . VAL A 1 197 ? -4.555 -16.234 -1.735 1 95.31 197 VAL A O 1
ATOM 1530 N N . ILE A 1 198 ? -5.098 -15.734 -3.832 1 94.44 198 ILE A N 1
ATOM 1531 C CA . ILE A 1 198 ? -6.453 -16.25 -3.682 1 94.44 198 ILE A CA 1
ATOM 1532 C C . ILE A 1 198 ? -6.398 -17.734 -3.342 1 94.44 198 ILE A C 1
ATOM 1534 O O . ILE A 1 198 ? -7.137 -18.219 -2.475 1 94.44 198 ILE A O 1
ATOM 1538 N N . GLY A 1 199 ? -5.52 -18.469 -4.004 1 94.88 199 GLY A N 1
ATOM 1539 C CA . GLY A 1 199 ? -5.352 -19.891 -3.725 1 94.88 199 GLY A CA 1
ATOM 1540 C C . GLY A 1 199 ? -4.859 -20.156 -2.314 1 94.88 199 GLY A C 1
ATOM 1541 O O . GLY A 1 199 ? -5.188 -21.203 -1.729 1 94.88 199 GLY A O 1
ATOM 1542 N N . GLU A 1 200 ? -4.098 -19.25 -1.812 1 93.44 200 GLU A N 1
ATOM 1543 C CA . GLU A 1 200 ? -3.539 -19.406 -0.472 1 93.44 200 GLU A CA 1
ATOM 1544 C C . GLU A 1 200 ? -4.578 -19.094 0.601 1 93.44 200 GLU A C 1
ATOM 1546 O O . GLU A 1 200 ? -4.676 -19.797 1.604 1 93.44 200 GLU A O 1
ATOM 1551 N N . ILE A 1 201 ? -5.332 -18.016 0.343 1 88.19 201 ILE A N 1
ATOM 1552 C CA . ILE A 1 201 ? -6.223 -17.562 1.406 1 88.19 201 ILE A CA 1
ATOM 1553 C C . ILE A 1 201 ? -7.609 -18.172 1.206 1 88.19 201 ILE A C 1
ATOM 1555 O O . ILE A 1 201 ? -8.43 -18.172 2.125 1 88.19 201 ILE A O 1
ATOM 1559 N N . LYS A 1 202 ? -7.785 -18.578 0.036 1 79.12 202 LYS A N 1
ATOM 1560 C CA . LYS A 1 202 ? -9.062 -19.188 -0.341 1 79.12 202 LYS A CA 1
ATOM 1561 C C . LYS A 1 202 ? -10.234 -18.297 0.088 1 79.12 202 LYS A C 1
ATOM 1563 O O . LYS A 1 202 ? -10.312 -17.141 -0.304 1 79.12 202 LYS A O 1
ATOM 1568 N N . ASN A 1 203 ? -11.086 -18.516 0.806 1 66.06 203 ASN A N 1
ATOM 1569 C CA . ASN A 1 203 ? -12.242 -17.703 1.184 1 66.06 203 ASN A CA 1
ATOM 1570 C C . ASN A 1 203 ? -12.133 -17.203 2.623 1 66.06 203 ASN A C 1
ATOM 1572 O O . ASN A 1 203 ? -13.133 -16.828 3.23 1 66.06 203 ASN A O 1
ATOM 1576 N N . THR A 1 204 ? -10.82 -17.312 2.943 1 66.25 204 THR A N 1
ATOM 1577 C CA . THR A 1 204 ? -10.711 -16.766 4.293 1 66.25 204 THR A CA 1
ATOM 1578 C C . THR A 1 204 ? -10.75 -15.25 4.266 1 66.25 204 THR A C 1
ATOM 1580 O O . THR A 1 204 ? -10.023 -14.617 3.502 1 66.25 204 THR A O 1
ATOM 1583 N N . GLN A 1 205 ? -11.852 -14.75 4.848 1 61.44 205 GLN A N 1
ATOM 1584 C CA . GLN A 1 205 ? -12.008 -13.305 4.887 1 61.44 205 GLN A CA 1
ATOM 1585 C C . GLN A 1 205 ? -11.047 -12.672 5.895 1 61.44 205 GLN A C 1
ATOM 1587 O O . GLN A 1 205 ? -10.992 -13.102 7.051 1 61.44 205 GLN A O 1
ATOM 1592 N N . PRO A 1 206 ? -10.266 -11.812 5.301 1 61.78 206 PRO A N 1
ATOM 1593 C CA . PRO A 1 206 ? -9.414 -11.117 6.277 1 61.78 206 PRO A CA 1
ATOM 1594 C C . PRO A 1 206 ? -10.219 -10.289 7.273 1 61.78 206 PRO A C 1
ATOM 1596 O O . PRO A 1 206 ? -11.367 -9.922 6.996 1 61.78 206 PRO A O 1
ATOM 1599 N N . ASN A 1 207 ? -9.672 -10.148 8.414 1 66.19 207 ASN A N 1
ATOM 1600 C CA . ASN A 1 207 ? -10.242 -9.219 9.383 1 66.19 207 ASN A CA 1
ATOM 1601 C C . ASN A 1 207 ? -10.359 -7.816 8.805 1 66.19 207 ASN A C 1
ATOM 1603 O O . ASN A 1 207 ? -9.656 -7.461 7.863 1 66.19 207 ASN A O 1
ATOM 1607 N N . PRO A 1 208 ? -11.375 -7.086 9.172 1 60.75 208 PRO A N 1
ATOM 1608 C CA . PRO A 1 208 ? -11.672 -5.766 8.617 1 60.75 208 PRO A CA 1
ATOM 1609 C C . PRO A 1 208 ? -10.445 -4.859 8.555 1 60.75 208 PRO A C 1
ATOM 1611 O O . PRO A 1 208 ? -10.422 -3.887 7.797 1 60.75 208 PRO A O 1
ATOM 1614 N N . THR A 1 209 ? -9.555 -5.094 9.328 1 62.09 209 THR A N 1
ATOM 1615 C CA . THR A 1 209 ? -8.391 -4.211 9.32 1 62.09 209 THR A CA 1
ATOM 1616 C C . THR A 1 209 ? -7.172 -4.93 8.742 1 62.09 209 THR A C 1
ATOM 1618 O O . THR A 1 209 ? -6.051 -4.414 8.812 1 62.09 209 THR A O 1
ATOM 1621 N N . SER A 1 210 ? -7.531 -5.902 7.969 1 80.38 210 SER A N 1
ATOM 1622 C CA . SER A 1 210 ? -6.383 -6.742 7.656 1 80.38 210 SER A CA 1
ATOM 1623 C C . SER A 1 210 ? -5.809 -6.406 6.281 1 80.38 210 SER A C 1
ATOM 1625 O O . SER A 1 210 ? -6.547 -6.004 5.379 1 80.38 210 SER A O 1
ATOM 1627 N N . CYS A 1 211 ? -4.574 -6.172 6.129 1 92.25 211 CYS A N 1
ATOM 1628 C CA . CYS A 1 211 ? -3.77 -6.105 4.914 1 92.25 211 CYS A CA 1
ATOM 1629 C C . CYS A 1 211 ? -2.824 -7.297 4.816 1 92.25 211 CYS A C 1
ATOM 1631 O O . CYS A 1 211 ? -1.988 -7.504 5.699 1 92.25 211 CYS A O 1
ATOM 1633 N N . ILE A 1 212 ? -3.117 -8.125 3.805 1 94.88 212 ILE A N 1
ATOM 1634 C CA . ILE A 1 212 ? -2.248 -9.266 3.543 1 94.88 212 ILE A CA 1
ATOM 1635 C C . ILE A 1 212 ? -1.48 -9.039 2.24 1 94.88 212 ILE A C 1
ATOM 1637 O O . ILE A 1 212 ? -2.053 -8.586 1.247 1 94.88 212 ILE A O 1
ATOM 1641 N N . VAL A 1 213 ? -0.214 -9.305 2.299 1 97.19 213 VAL A N 1
ATOM 1642 C CA . VAL A 1 213 ? 0.598 -9.25 1.087 1 97.19 213 VAL A CA 1
ATOM 1643 C C . VAL A 1 213 ? 1.149 -10.641 0.777 1 97.19 213 VAL A C 1
ATOM 1645 O O . VAL A 1 213 ? 1.903 -11.211 1.57 1 97.19 213 VAL A O 1
ATOM 1648 N N . GLY A 1 214 ? 0.666 -11.219 -0.287 1 97.25 214 GLY A N 1
ATOM 1649 C CA . GLY A 1 214 ? 1.268 -12.445 -0.786 1 97.25 214 GLY A CA 1
ATOM 1650 C C . GLY A 1 214 ? 2.424 -12.203 -1.737 1 97.25 214 GLY A C 1
ATOM 1651 O O . GLY A 1 214 ? 2.297 -11.43 -2.689 1 97.25 214 GLY A O 1
ATOM 1652 N N . VAL A 1 215 ? 3.545 -12.797 -1.504 1 98.31 215 VAL A N 1
ATOM 1653 C CA . VAL A 1 215 ? 4.742 -12.617 -2.322 1 98.31 215 VAL A CA 1
ATOM 1654 C C . VAL A 1 215 ? 5.109 -13.945 -2.988 1 98.31 215 VAL A C 1
ATOM 1656 O O . VAL A 1 215 ? 5.293 -14.961 -2.309 1 98.31 215 VAL A O 1
ATOM 1659 N N . ASN A 1 216 ? 5.195 -13.891 -4.277 1 97.88 216 ASN A N 1
ATOM 1660 C CA . ASN A 1 216 ? 5.57 -15.055 -5.074 1 97.88 216 ASN A CA 1
ATOM 1661 C C . ASN A 1 216 ? 7.066 -15.078 -5.367 1 97.88 216 ASN A C 1
ATOM 1663 O O . ASN A 1 216 ? 7.57 -14.227 -6.109 1 97.88 216 ASN A O 1
ATOM 1667 N N . LEU A 1 217 ? 7.781 -16 -4.781 1 97.38 217 LEU A N 1
ATOM 1668 C CA . LEU A 1 217 ? 9.203 -16.203 -5.02 1 97.38 217 LEU A CA 1
ATOM 1669 C C . LEU A 1 217 ? 9.438 -17.422 -5.918 1 97.38 217 LEU A C 1
ATOM 1671 O O . LEU A 1 217 ? 9.578 -18.547 -5.426 1 97.38 217 LEU A O 1
ATOM 1675 N N . GLY A 1 218 ? 9.492 -17.203 -7.164 1 95.69 218 GLY A N 1
ATOM 1676 C CA . GLY A 1 218 ? 9.664 -18.266 -8.148 1 95.69 218 GLY A CA 1
ATOM 1677 C C . GLY A 1 218 ? 10.625 -17.891 -9.258 1 95.69 218 GLY A C 1
ATOM 1678 O O . GLY A 1 218 ? 11.703 -17.344 -9 1 95.69 218 GLY A O 1
ATOM 1679 N N . TYR A 1 219 ? 10.195 -18.328 -10.523 1 94.69 219 TYR A N 1
ATOM 1680 C CA . TYR A 1 219 ? 10.984 -17.906 -11.688 1 94.69 219 TYR A CA 1
ATOM 1681 C C . TYR A 1 219 ? 11.18 -16.391 -11.695 1 94.69 219 TYR A C 1
ATOM 1683 O O . TYR A 1 219 ? 12.273 -15.906 -11.984 1 94.69 219 TYR A O 1
ATOM 1691 N N . GLY A 1 220 ? 10.141 -15.68 -11.445 1 96.19 220 GLY A N 1
ATOM 1692 C CA . GLY A 1 220 ? 10.148 -14.258 -11.164 1 96.19 220 GLY A CA 1
ATOM 1693 C C . GLY A 1 220 ? 9.727 -13.93 -9.742 1 96.19 220 GLY A C 1
ATOM 1694 O O . GLY A 1 220 ? 9.617 -14.82 -8.898 1 96.19 220 GLY A O 1
ATOM 1695 N N . ILE A 1 221 ? 9.609 -12.656 -9.453 1 97.44 221 ILE A N 1
ATOM 1696 C CA . ILE A 1 221 ? 9.141 -12.203 -8.148 1 97.44 221 ILE A CA 1
ATOM 1697 C C . ILE A 1 221 ? 7.977 -11.227 -8.328 1 97.44 221 ILE A C 1
ATOM 1699 O O . ILE A 1 221 ? 8.062 -10.297 -9.133 1 97.44 221 ILE A O 1
ATOM 1703 N N . GLY A 1 222 ? 6.879 -11.469 -7.703 1 97.44 222 GLY A N 1
ATOM 1704 C CA . GLY A 1 222 ? 5.707 -10.609 -7.699 1 97.44 222 GLY A CA 1
ATOM 1705 C C . GLY A 1 222 ? 4.918 -10.68 -6.406 1 97.44 222 GLY A C 1
ATOM 1706 O O . GLY A 1 222 ? 5.305 -11.391 -5.473 1 97.44 222 GLY A O 1
ATOM 1707 N N . SER A 1 223 ? 3.885 -9.891 -6.324 1 98.19 223 SER A N 1
ATOM 1708 C CA . SER A 1 223 ? 3.059 -9.906 -5.121 1 98.19 223 SER A CA 1
ATOM 1709 C C . SER A 1 223 ? 1.626 -9.484 -5.43 1 98.19 223 SER A C 1
ATOM 1711 O O . SER A 1 223 ? 1.323 -9.07 -6.551 1 98.19 223 SER A O 1
ATOM 1713 N N . ALA A 1 224 ? 0.802 -9.688 -4.523 1 97.56 224 ALA A N 1
ATOM 1714 C CA . ALA A 1 224 ? -0.57 -9.188 -4.527 1 97.56 224 ALA A CA 1
ATOM 1715 C C . ALA A 1 224 ? -0.986 -8.727 -3.133 1 97.56 224 ALA A C 1
ATOM 1717 O O . ALA A 1 224 ? -0.515 -9.258 -2.127 1 97.56 224 ALA A O 1
ATOM 1718 N N . ILE A 1 225 ? -1.81 -7.746 -3.139 1 95.94 225 ILE A N 1
ATOM 1719 C CA . ILE A 1 225 ? -2.281 -7.156 -1.891 1 95.94 225 ILE A CA 1
ATOM 1720 C C . ILE A 1 225 ? -3.758 -7.488 -1.688 1 95.94 225 ILE A C 1
ATOM 1722 O O . ILE A 1 225 ? -4.555 -7.406 -2.625 1 95.94 225 ILE A O 1
ATOM 1726 N N . VAL A 1 226 ? -4.105 -7.938 -0.513 1 93.5 226 VAL A N 1
ATOM 1727 C CA . VAL A 1 226 ? -5.492 -8.211 -0.144 1 93.5 226 VAL A CA 1
ATOM 1728 C C . VAL A 1 226 ? -5.91 -7.293 1.004 1 93.5 226 VAL A C 1
ATOM 1730 O O . VAL A 1 226 ? -5.25 -7.25 2.045 1 93.5 226 VAL A O 1
ATOM 1733 N N . LEU A 1 227 ? -6.914 -6.578 0.796 1 90.56 227 LEU A N 1
ATOM 1734 C CA . LEU A 1 227 ? -7.539 -5.727 1.801 1 90.56 227 LEU A CA 1
ATOM 1735 C C . LEU A 1 227 ? -8.883 -6.293 2.238 1 90.56 227 LEU A C 1
ATOM 1737 O O . LEU A 1 227 ? -9.32 -7.324 1.726 1 90.56 227 LEU A O 1
ATOM 1741 N N . PRO A 1 228 ? -9.539 -5.703 3.209 1 83 228 PRO A N 1
ATOM 1742 C CA . PRO A 1 228 ? -10.789 -6.273 3.725 1 83 228 PRO A CA 1
ATOM 1743 C C . PRO A 1 228 ? -11.836 -6.465 2.637 1 83 228 PRO A C 1
ATOM 1745 O O . PRO A 1 228 ? -12.648 -7.391 2.717 1 83 228 PRO A O 1
ATOM 1748 N N . ASN A 1 229 ? -11.82 -5.719 1.645 1 79.88 229 ASN A N 1
ATOM 1749 C CA . ASN A 1 229 ? -12.812 -5.84 0.581 1 79.88 229 ASN A CA 1
ATOM 1750 C C . ASN A 1 229 ? -12.336 -6.77 -0.53 1 79.88 229 ASN A C 1
ATOM 1752 O O . ASN A 1 229 ? -12.977 -6.879 -1.576 1 79.88 229 ASN A O 1
ATOM 1756 N N . GLY A 1 230 ? -11.195 -7.461 -0.253 1 87.31 230 GLY A N 1
ATOM 1757 C CA . GLY A 1 230 ? -10.688 -8.406 -1.229 1 87.31 230 GLY A CA 1
ATOM 1758 C C . GLY A 1 230 ? -9.391 -7.961 -1.877 1 87.31 230 GLY A C 1
ATOM 1759 O O . GLY A 1 230 ? -8.625 -7.195 -1.285 1 87.31 230 GLY A O 1
ATOM 1760 N N . LEU A 1 231 ? -9.172 -8.445 -3.102 1 91.31 231 LEU A N 1
ATOM 1761 C CA . LEU A 1 231 ? -7.957 -8.125 -3.836 1 91.31 231 LEU A CA 1
ATOM 1762 C C . LEU A 1 231 ? -7.871 -6.629 -4.121 1 91.31 231 LEU A C 1
ATOM 1764 O O . LEU A 1 231 ? -8.867 -6.008 -4.5 1 91.31 231 LEU A O 1
ATOM 1768 N N . TYR A 1 232 ? -6.758 -6.156 -3.896 1 93.19 232 TYR A N 1
ATOM 1769 C CA . TYR A 1 232 ? -6.469 -4.773 -4.258 1 93.19 232 TYR A CA 1
ATOM 1770 C C . TYR A 1 232 ? -5.793 -4.695 -5.621 1 93.19 232 TYR A C 1
ATOM 1772 O O . TYR A 1 232 ? -4.648 -5.129 -5.781 1 93.19 232 TYR A O 1
ATOM 1780 N N . TYR A 1 233 ? -6.422 -4.082 -6.582 1 93.56 233 TYR A N 1
ATOM 1781 C CA . TYR A 1 233 ? -5.914 -4.07 -7.949 1 93.56 233 TYR A CA 1
ATOM 1782 C C . TYR A 1 233 ? -5.141 -2.787 -8.234 1 93.56 233 TYR A C 1
ATOM 1784 O O . TYR A 1 233 ? -4.227 -2.777 -9.062 1 93.56 233 TYR A O 1
ATOM 1792 N N . GLY A 1 234 ? -5.465 -1.692 -7.496 1 92.31 234 GLY A N 1
ATOM 1793 C CA . GLY A 1 234 ? -5.016 -0.364 -7.883 1 92.31 234 GLY A CA 1
ATOM 1794 C C . GLY A 1 234 ? -5.887 0.274 -8.945 1 92.31 234 GLY A C 1
ATOM 1795 O O . GLY A 1 234 ? -6.824 -0.351 -9.445 1 92.31 234 GLY A O 1
ATOM 1796 N N . VAL A 1 235 ? -5.586 1.464 -9.305 1 88.75 235 VAL A N 1
ATOM 1797 C CA . VAL A 1 235 ? -6.449 2.238 -10.188 1 88.75 235 VAL A CA 1
ATOM 1798 C C . VAL A 1 235 ? -6.332 1.711 -11.617 1 88.75 235 VAL A C 1
ATOM 1800 O O . VAL A 1 235 ? -7.328 1.62 -12.336 1 88.75 235 VAL A O 1
ATOM 1803 N N . SER A 1 236 ? -5.117 1.31 -11.969 1 90.38 236 SER A N 1
ATOM 1804 C CA . SER A 1 236 ? -4.891 0.83 -13.328 1 90.38 236 SER A CA 1
ATOM 1805 C C . SER A 1 236 ? -4.793 -0.692 -13.367 1 90.38 236 SER A C 1
ATOM 1807 O O . SER A 1 236 ? -4.539 -1.275 -14.422 1 90.38 236 SER A O 1
ATOM 1809 N N . GLY A 1 237 ? -4.945 -1.317 -12.211 1 91.62 237 GLY A N 1
ATOM 1810 C CA . GLY A 1 237 ? -4.867 -2.768 -12.141 1 91.62 237 GLY A CA 1
ATOM 1811 C C . GLY A 1 237 ? -3.441 -3.287 -12.125 1 91.62 237 GLY A C 1
ATOM 1812 O O . GLY A 1 237 ? -3.186 -4.43 -12.508 1 91.62 237 GLY A O 1
ATOM 1813 N N . THR A 1 238 ? -2.436 -2.479 -11.672 1 93.69 238 THR A N 1
ATOM 1814 C CA . THR A 1 238 ? -1.034 -2.869 -11.789 1 93.69 238 THR A CA 1
ATOM 1815 C C . THR A 1 238 ? -0.374 -2.92 -10.414 1 93.69 238 THR A C 1
ATOM 1817 O O . THR A 1 238 ? 0.854 -2.885 -10.305 1 93.69 238 THR A O 1
ATOM 1820 N N . SER A 1 239 ? -1.14 -2.982 -9.328 1 95.06 239 SER A N 1
ATOM 1821 C CA . SER A 1 239 ? -0.56 -3.012 -7.992 1 95.06 239 SER A CA 1
ATOM 1822 C C . SER A 1 239 ? 0.242 -4.289 -7.762 1 95.06 239 SER A C 1
ATOM 1824 O O . SER A 1 239 ? 0.05 -5.281 -8.469 1 95.06 239 SER A O 1
ATOM 1826 N N . GLY A 1 240 ? 1.197 -4.234 -6.848 1 96.25 240 GLY A N 1
ATOM 1827 C CA . GLY A 1 240 ? 1.859 -5.43 -6.352 1 96.25 240 GLY A CA 1
ATOM 1828 C C . GLY A 1 240 ? 3.102 -5.793 -7.141 1 96.25 240 GLY A C 1
ATOM 1829 O O . GLY A 1 240 ? 3.527 -6.949 -7.141 1 96.25 240 GLY A O 1
ATOM 1830 N N . GLU A 1 241 ? 3.703 -4.84 -7.805 1 95.94 241 GLU A N 1
ATOM 1831 C CA . GLU A 1 241 ? 4.883 -5.129 -8.617 1 95.94 241 GLU A CA 1
ATOM 1832 C C . GLU A 1 241 ? 6.164 -4.949 -7.809 1 95.94 241 GLU A C 1
ATOM 1834 O O . GLU A 1 241 ? 7.078 -4.238 -8.234 1 95.94 241 GLU A O 1
ATOM 1839 N N . ILE A 1 242 ? 6.25 -5.707 -6.746 1 96.44 242 ILE A N 1
ATOM 1840 C CA . ILE A 1 242 ? 7.363 -5.633 -5.809 1 96.44 242 ILE A CA 1
ATOM 1841 C C . ILE A 1 242 ? 8.648 -6.078 -6.496 1 96.44 242 ILE A C 1
ATOM 1843 O O . ILE A 1 242 ? 9.734 -5.582 -6.18 1 96.44 242 ILE A O 1
ATOM 1847 N N . GLY A 1 243 ? 8.578 -7.016 -7.398 1 97.06 243 GLY A N 1
ATOM 1848 C CA . GLY A 1 243 ? 9.75 -7.535 -8.094 1 97.06 243 GLY A CA 1
ATOM 1849 C C . GLY A 1 243 ? 10.453 -6.488 -8.938 1 97.06 243 GLY A C 1
ATOM 1850 O O . GLY A 1 243 ? 11.625 -6.645 -9.273 1 97.06 243 GLY A O 1
ATOM 1851 N N . HIS A 1 244 ? 9.781 -5.461 -9.234 1 95.62 244 HIS A N 1
ATOM 1852 C CA . HIS A 1 244 ? 10.312 -4.465 -10.156 1 95.62 244 HIS A CA 1
ATOM 1853 C C . HIS A 1 244 ? 10.609 -3.152 -9.438 1 95.62 244 HIS A C 1
ATOM 1855 O O . HIS A 1 244 ? 10.641 -2.09 -10.062 1 95.62 244 HIS A O 1
ATOM 1861 N N . ILE A 1 245 ? 10.781 -3.275 -8.172 1 94.38 245 ILE A N 1
ATOM 1862 C CA . ILE A 1 245 ? 11.367 -2.199 -7.379 1 94.38 245 ILE A CA 1
ATOM 1863 C C . ILE A 1 245 ? 12.883 -2.205 -7.539 1 94.38 245 ILE A C 1
ATOM 1865 O O . ILE A 1 245 ? 13.523 -3.256 -7.434 1 94.38 245 ILE A O 1
ATOM 1869 N N . ILE A 1 246 ? 13.422 -1.037 -7.828 1 93.31 246 ILE A N 1
ATOM 1870 C CA . ILE A 1 246 ? 14.859 -0.917 -8.016 1 93.31 246 ILE A CA 1
ATOM 1871 C C . ILE A 1 246 ? 15.555 -0.829 -6.664 1 93.31 246 ILE A C 1
ATOM 1873 O O . ILE A 1 246 ? 15.289 0.085 -5.879 1 93.31 246 ILE A O 1
ATOM 1877 N N . VAL A 1 247 ? 16.469 -1.741 -6.383 1 90.62 247 VAL A N 1
ATOM 1878 C CA . VAL A 1 247 ? 17.109 -1.781 -5.074 1 90.62 247 VAL A CA 1
ATOM 1879 C C . VAL A 1 247 ? 18.625 -1.673 -5.242 1 90.62 247 VAL A C 1
ATOM 1881 O O . VAL A 1 247 ? 19.359 -1.49 -4.266 1 90.62 247 VAL A O 1
ATOM 1884 N N . GLU A 1 248 ? 19.047 -1.802 -6.422 1 90.31 248 GLU A N 1
ATOM 1885 C CA . GLU A 1 248 ? 20.469 -1.696 -6.73 1 90.31 248 GLU A CA 1
ATOM 1886 C C . GLU A 1 248 ? 20.703 -0.837 -7.969 1 90.31 248 GLU A C 1
ATOM 1888 O O . GLU A 1 248 ? 20.422 -1.266 -9.094 1 90.31 248 GLU A O 1
ATOM 1893 N N . ASN A 1 249 ? 21.25 0.353 -7.82 1 86.62 249 ASN A N 1
ATOM 1894 C CA . ASN A 1 249 ? 21.406 1.328 -8.898 1 86.62 249 ASN A CA 1
ATOM 1895 C C . ASN A 1 249 ? 22.281 0.783 -10.023 1 86.62 249 ASN A C 1
ATOM 1897 O O . ASN A 1 249 ? 22.062 1.1 -11.195 1 86.62 249 ASN A O 1
ATOM 1901 N N . HIS A 1 250 ? 23.219 -0.065 -9.758 1 86.12 250 HIS A N 1
ATOM 1902 C CA . HIS A 1 250 ? 24.094 -0.654 -10.758 1 86.12 250 HIS A CA 1
ATOM 1903 C C . HIS A 1 250 ? 23.875 -2.16 -10.867 1 86.12 250 HIS A C 1
ATOM 1905 O O . HIS A 1 250 ? 24.844 -2.918 -11.039 1 86.12 250 HIS A O 1
ATOM 1911 N N . GLY A 1 251 ? 22.688 -2.49 -10.758 1 90.56 251 GLY A N 1
ATOM 1912 C CA . GLY A 1 251 ? 22.359 -3.908 -10.773 1 90.56 251 GLY A CA 1
ATOM 1913 C C . GLY A 1 251 ? 22.141 -4.453 -12.172 1 90.56 251 GLY A C 1
ATOM 1914 O O . GLY A 1 251 ? 22.344 -3.748 -13.164 1 90.56 251 GLY A O 1
ATOM 1915 N N . SER A 1 252 ? 21.734 -5.73 -12.25 1 92.38 252 SER A N 1
ATOM 1916 C CA . SER A 1 252 ? 21.562 -6.449 -13.508 1 92.38 252 SER A CA 1
ATOM 1917 C C . SER A 1 252 ? 20.344 -5.941 -14.266 1 92.38 252 SER A C 1
ATOM 1919 O O . SER A 1 252 ? 19.422 -5.371 -13.672 1 92.38 252 SER A O 1
ATOM 1921 N N . TYR A 1 253 ? 20.328 -6.145 -15.5 1 93 253 TYR A N 1
ATOM 1922 C CA . TYR A 1 253 ? 19.203 -5.805 -16.375 1 93 253 TYR A CA 1
ATOM 1923 C C . TYR A 1 253 ? 17.984 -6.637 -16.047 1 93 253 TYR A C 1
ATOM 1925 O O . TYR A 1 253 ? 18.094 -7.836 -15.781 1 93 253 TYR A O 1
ATOM 1933 N N . CYS A 1 254 ? 16.859 -5.988 -16.078 1 93.62 254 CYS A N 1
ATOM 1934 C CA . CYS A 1 254 ? 15.57 -6.633 -15.875 1 93.62 254 CYS A CA 1
ATOM 1935 C C . CYS A 1 254 ? 14.742 -6.594 -17.156 1 93.62 254 CYS A C 1
ATOM 1937 O O . CYS A 1 254 ? 14.742 -5.594 -17.875 1 93.62 254 CYS A O 1
ATOM 1939 N N . SER A 1 255 ? 13.945 -7.609 -17.391 1 89.12 255 SER A N 1
ATOM 1940 C CA . SER A 1 255 ? 13.133 -7.707 -18.594 1 89.12 255 SER A CA 1
ATOM 1941 C C . SER A 1 255 ? 12.047 -6.637 -18.609 1 89.12 255 SER A C 1
ATOM 1943 O O . SER A 1 255 ? 11.414 -6.406 -19.641 1 89.12 255 SER A O 1
ATOM 1945 N N . CYS A 1 256 ? 11.875 -5.957 -17.5 1 88.62 256 CYS A N 1
ATOM 1946 C CA . CYS A 1 256 ? 10.914 -4.863 -17.469 1 88.62 256 CYS A CA 1
ATOM 1947 C C . CYS A 1 256 ? 11.484 -3.609 -18.125 1 88.62 256 CYS A C 1
ATOM 1949 O O . CYS A 1 256 ? 10.758 -2.652 -18.391 1 88.62 256 CYS A O 1
ATOM 1951 N N . GLY A 1 257 ? 12.789 -3.58 -18.391 1 87.25 257 GLY A N 1
ATOM 1952 C CA . GLY A 1 257 ? 13.461 -2.449 -19.016 1 87.25 257 GLY A CA 1
ATOM 1953 C C . GLY A 1 257 ? 14.344 -1.679 -18.062 1 87.25 257 GLY A C 1
ATOM 1954 O O . GLY A 1 257 ? 15.148 -0.842 -18.484 1 87.25 257 GLY A O 1
ATOM 1955 N N . ASN A 1 258 ? 14.266 -1.953 -16.797 1 92.38 258 ASN A N 1
ATOM 1956 C CA . ASN A 1 258 ? 15.062 -1.265 -15.781 1 92.38 258 ASN A CA 1
ATOM 1957 C C . ASN A 1 258 ? 16.281 -2.084 -15.383 1 92.38 258 ASN A C 1
ATOM 1959 O O . ASN A 1 258 ? 16.562 -3.129 -15.977 1 92.38 258 ASN A O 1
ATOM 1963 N N . TYR A 1 259 ? 17.062 -1.521 -14.523 1 93.44 259 TYR A N 1
ATOM 1964 C CA . TYR A 1 259 ? 18.203 -2.197 -13.938 1 93.44 259 TYR A CA 1
ATOM 1965 C C . TYR A 1 259 ? 18.094 -2.254 -12.414 1 93.44 259 TYR A C 1
ATOM 1967 O O . TYR A 1 259 ? 17.641 -1.293 -11.789 1 93.44 259 TYR A O 1
ATOM 1975 N N . GLY A 1 260 ? 18.469 -3.328 -11.891 1 94.75 260 GLY A N 1
ATOM 1976 C CA . GLY A 1 260 ? 18.609 -3.4 -10.445 1 94.75 260 GLY A CA 1
ATOM 1977 C C . GLY A 1 260 ? 17.312 -3.693 -9.719 1 94.75 260 GLY A C 1
ATOM 1978 O O . GLY A 1 260 ? 17.188 -3.416 -8.523 1 94.75 260 GLY A O 1
ATOM 1979 N N . CYS A 1 261 ? 16.328 -4.242 -10.453 1 96.56 261 CYS A N 1
ATOM 1980 C CA . CYS A 1 261 ? 15.086 -4.672 -9.812 1 96.56 261 CYS A CA 1
ATOM 1981 C C . CYS A 1 261 ? 15.336 -5.859 -8.891 1 96.56 261 CYS A C 1
ATOM 1983 O O . CYS A 1 261 ? 16.234 -6.668 -9.141 1 96.56 261 CYS A O 1
ATOM 1985 N N . ILE A 1 262 ? 14.523 -6.023 -7.93 1 97.38 262 ILE A N 1
ATOM 1986 C CA . ILE A 1 262 ? 14.633 -7.152 -7.016 1 97.38 262 ILE A CA 1
ATOM 1987 C C . ILE A 1 262 ? 14.594 -8.461 -7.801 1 97.38 262 ILE A C 1
ATOM 1989 O O . ILE A 1 262 ? 15.414 -9.352 -7.57 1 97.38 262 ILE A O 1
ATOM 1993 N N . GLU A 1 263 ? 13.742 -8.555 -8.773 1 97.38 263 GLU A N 1
ATOM 1994 C CA . GLU A 1 263 ? 13.57 -9.766 -9.562 1 97.38 263 GLU A CA 1
ATOM 1995 C C . GLU A 1 263 ? 14.852 -10.102 -10.336 1 97.38 263 GLU A C 1
ATOM 1997 O O . GLU A 1 263 ? 15.234 -11.273 -10.414 1 97.38 263 GLU A O 1
ATOM 2002 N N . SER A 1 264 ? 15.508 -9.117 -10.883 1 96.88 264 SER A N 1
ATOM 2003 C CA . SER A 1 264 ? 16.688 -9.359 -11.703 1 96.88 264 SER A CA 1
ATOM 2004 C C . SER A 1 264 ? 17.875 -9.789 -10.852 1 96.88 264 SER A C 1
ATOM 2006 O O . SER A 1 264 ? 18.891 -10.266 -11.375 1 96.88 264 SER A O 1
ATOM 2008 N N . ILE A 1 265 ? 17.703 -9.727 -9.562 1 97.06 265 ILE A N 1
ATOM 2009 C CA . ILE A 1 265 ? 18.828 -10.016 -8.672 1 97.06 265 ILE A CA 1
ATOM 2010 C C . ILE A 1 265 ? 18.547 -11.281 -7.871 1 97.06 265 ILE A C 1
ATOM 2012 O O . ILE A 1 265 ? 19.438 -12.078 -7.617 1 97.06 265 ILE A O 1
ATOM 2016 N N . ALA A 1 266 ? 17.25 -11.469 -7.59 1 98 266 ALA A N 1
ATOM 2017 C CA . ALA A 1 266 ? 17.016 -12.414 -6.504 1 98 266 ALA A CA 1
ATOM 2018 C C . ALA A 1 266 ? 16 -13.484 -6.926 1 98 266 ALA A C 1
ATOM 2020 O O . ALA A 1 266 ? 15.703 -14.398 -6.156 1 98 266 ALA A O 1
ATOM 2021 N N . SER A 1 267 ? 15.453 -13.453 -8.109 1 97.94 267 SER A N 1
ATOM 2022 C CA . SER A 1 267 ? 14.477 -14.438 -8.555 1 97.94 267 SER A CA 1
ATOM 2023 C C . SER A 1 267 ? 15.133 -15.781 -8.836 1 97.94 267 SER A C 1
ATOM 2025 O O . SER A 1 267 ? 16.359 -15.891 -8.828 1 97.94 267 SER A O 1
ATOM 2027 N N . GLY A 1 268 ? 14.266 -16.812 -9.023 1 97.31 268 GLY A N 1
ATOM 2028 C CA . GLY A 1 268 ? 14.805 -18.109 -9.398 1 97.31 268 GLY A CA 1
ATOM 2029 C C . GLY A 1 268 ? 15.688 -18.047 -10.633 1 97.31 268 GLY A C 1
ATOM 2030 O O . GLY A 1 268 ? 16.781 -18.625 -10.648 1 97.31 268 GLY A O 1
ATOM 2031 N N . GLU A 1 269 ? 15.227 -17.359 -11.594 1 96.75 269 GLU A N 1
ATOM 2032 C CA . GLU A 1 269 ? 16.016 -17.203 -12.812 1 96.75 269 GLU A CA 1
ATOM 2033 C C . GLU A 1 269 ? 17.297 -16.422 -12.555 1 96.75 269 GLU A C 1
ATOM 2035 O O . GLU A 1 269 ? 18.344 -16.734 -13.117 1 96.75 269 GLU A O 1
ATOM 2040 N N . ALA A 1 270 ? 17.281 -15.406 -11.758 1 97.75 270 ALA A N 1
ATOM 2041 C CA . ALA A 1 270 ? 18.453 -14.625 -11.43 1 97.75 270 ALA A CA 1
ATOM 2042 C C . ALA A 1 270 ? 19.5 -15.477 -10.695 1 97.75 270 ALA A C 1
ATOM 2044 O O . ALA A 1 270 ? 20.688 -15.383 -10.984 1 97.75 270 ALA A O 1
ATOM 2045 N N . ILE A 1 271 ? 19.047 -16.281 -9.773 1 98.06 271 ILE A N 1
ATOM 2046 C CA . ILE A 1 271 ? 19.906 -17.172 -9.016 1 98.06 271 ILE A CA 1
ATOM 2047 C C . ILE A 1 271 ? 20.609 -18.141 -9.969 1 98.06 271 ILE A C 1
ATOM 2049 O O . ILE A 1 271 ? 21.828 -18.297 -9.914 1 98.06 271 ILE A O 1
ATOM 2053 N N . ALA A 1 272 ? 19.875 -18.734 -10.844 1 97.94 272 ALA A N 1
ATOM 2054 C CA . ALA A 1 272 ? 20.422 -19.656 -11.828 1 97.94 272 ALA A CA 1
ATOM 2055 C C . ALA A 1 272 ? 21.422 -18.953 -12.742 1 97.94 272 ALA A C 1
ATOM 2057 O O . ALA A 1 272 ? 22.516 -19.469 -13 1 97.94 272 ALA A O 1
ATOM 2058 N N . ARG A 1 273 ? 21.078 -17.797 -13.234 1 97.38 273 ARG A N 1
ATOM 2059 C CA . ARG A 1 273 ? 21.906 -17.016 -14.148 1 97.38 273 ARG A CA 1
ATOM 2060 C C . ARG A 1 273 ? 23.234 -16.641 -13.492 1 97.38 273 ARG A C 1
ATOM 2062 O O . ARG A 1 273 ? 24.281 -16.734 -14.125 1 97.38 273 ARG A O 1
ATOM 2069 N N . GLU A 1 274 ? 23.156 -16.25 -12.281 1 97.56 274 GLU A N 1
ATOM 2070 C CA . GLU A 1 274 ? 24.375 -15.883 -11.57 1 97.56 274 GLU A CA 1
ATOM 2071 C C . GLU A 1 274 ? 25.328 -17.078 -11.453 1 97.56 274 GLU A C 1
ATOM 2073 O O . GLU A 1 274 ? 26.547 -16.922 -11.617 1 97.56 274 GLU A O 1
ATOM 2078 N N . ALA A 1 275 ? 24.797 -18.188 -11.164 1 98.25 275 ALA A N 1
ATOM 2079 C CA . ALA A 1 275 ? 25.609 -19.406 -11.102 1 98.25 275 ALA A CA 1
ATOM 2080 C C . ALA A 1 275 ? 26.219 -19.734 -12.469 1 98.25 275 ALA A C 1
ATOM 2082 O O . ALA A 1 275 ? 27.406 -20.047 -12.57 1 98.25 275 ALA A O 1
ATOM 2083 N N . ARG A 1 276 ? 25.406 -19.609 -13.5 1 98 276 ARG A N 1
ATOM 2084 C CA . ARG A 1 276 ? 25.875 -19.875 -14.859 1 98 276 ARG A CA 1
ATOM 2085 C C . ARG A 1 276 ? 27.062 -18.969 -15.211 1 98 276 ARG A C 1
ATOM 2087 O O . ARG A 1 276 ? 28.078 -19.453 -15.727 1 98 276 ARG A O 1
ATOM 2094 N N . ILE A 1 277 ? 26.938 -17.734 -14.906 1 97.19 277 ILE A N 1
ATOM 2095 C CA . ILE A 1 277 ? 27.953 -16.734 -15.242 1 97.19 277 ILE A CA 1
ATOM 2096 C C . ILE A 1 277 ? 29.234 -17.031 -14.461 1 97.19 277 ILE A C 1
ATOM 2098 O O . ILE A 1 277 ? 30.328 -17.047 -15.031 1 97.19 277 ILE A O 1
ATOM 2102 N N . ALA A 1 278 ? 29.109 -17.328 -13.195 1 97.5 278 ALA A N 1
ATOM 2103 C CA . ALA A 1 278 ? 30.281 -17.594 -12.344 1 97.5 278 ALA A CA 1
ATOM 2104 C C . ALA A 1 278 ? 31.031 -18.828 -12.797 1 97.5 278 ALA A C 1
ATOM 2106 O O . ALA A 1 278 ? 32.25 -18.828 -12.891 1 97.5 278 ALA A O 1
ATOM 2107 N N . ILE A 1 279 ? 30.297 -19.828 -13.109 1 97 279 ILE A N 1
ATOM 2108 C CA . ILE A 1 279 ? 30.906 -21.094 -13.508 1 97 279 ILE A CA 1
ATOM 2109 C C . ILE A 1 279 ? 31.547 -20.953 -14.883 1 97 279 ILE A C 1
ATOM 2111 O O . ILE A 1 279 ? 32.625 -21.469 -15.133 1 97 279 ILE A O 1
ATOM 2115 N N . ALA A 1 280 ? 30.844 -20.219 -15.734 1 96.81 280 ALA A N 1
ATOM 2116 C CA . ALA A 1 280 ? 31.406 -19.938 -17.047 1 96.81 280 ALA A CA 1
ATOM 2117 C C . ALA A 1 280 ? 32.719 -19.188 -16.922 1 96.81 280 ALA A C 1
ATOM 2119 O O . ALA A 1 280 ? 33.625 -19.344 -17.766 1 96.81 280 ALA A O 1
ATOM 2120 N N . ASN A 1 281 ? 32.844 -18.453 -15.867 1 96.88 281 ASN A N 1
ATOM 2121 C CA . ASN A 1 281 ? 34.062 -17.703 -15.602 1 96.88 281 ASN A CA 1
ATOM 2122 C C . ASN A 1 281 ? 35.031 -18.531 -14.773 1 96.88 281 ASN A C 1
ATOM 2124 O O . ASN A 1 281 ? 35.938 -17.984 -14.109 1 96.88 281 ASN A O 1
ATOM 2128 N N . LYS A 1 282 ? 34.844 -19.75 -14.602 1 94.69 282 LYS A N 1
ATOM 2129 C CA . LYS A 1 282 ? 35.75 -20.766 -14.086 1 94.69 282 LYS A CA 1
ATOM 2130 C C . LYS A 1 282 ? 35.781 -20.75 -12.555 1 94.69 282 LYS A C 1
ATOM 2132 O O . LYS A 1 282 ? 36.781 -21.141 -11.945 1 94.69 282 LYS A O 1
ATOM 2137 N N . ILE A 1 283 ? 34.75 -20.234 -12.016 1 96.06 283 ILE A N 1
ATOM 2138 C CA . ILE A 1 283 ? 34.656 -20.375 -10.57 1 96.06 283 ILE A CA 1
ATOM 2139 C C . ILE A 1 283 ? 34.188 -21.797 -10.234 1 96.06 283 ILE A C 1
ATOM 2141 O O . ILE A 1 283 ? 33.219 -22.312 -10.812 1 96.06 283 ILE A O 1
ATOM 2145 N N . GLN A 1 284 ? 34.875 -22.406 -9.344 1 95.25 284 GLN A N 1
ATOM 2146 C CA . GLN A 1 284 ? 34.594 -23.781 -8.977 1 95.25 284 GLN A CA 1
ATOM 2147 C C . GLN A 1 284 ? 33.312 -23.875 -8.164 1 95.25 284 GLN A C 1
ATOM 2149 O O . GLN A 1 284 ? 33.094 -23.078 -7.246 1 95.25 284 GLN A O 1
ATOM 2154 N N . SER A 1 285 ? 32.469 -24.875 -8.531 1 97.44 285 SER A N 1
ATOM 2155 C CA . SER A 1 285 ? 31.203 -25.078 -7.832 1 97.44 285 SER A CA 1
ATOM 2156 C C . SER A 1 285 ? 30.641 -26.484 -8.109 1 97.44 285 SER A C 1
ATOM 2158 O O . SER A 1 285 ? 30.734 -26.969 -9.234 1 97.44 285 SER A O 1
ATOM 2160 N N . SER A 1 286 ? 30.078 -27.047 -7.105 1 97.31 286 SER A N 1
ATOM 2161 C CA . SER A 1 286 ? 29.453 -28.344 -7.25 1 97.31 286 SER A CA 1
ATOM 2162 C C . SER A 1 286 ? 28.203 -28.266 -8.117 1 97.31 286 SER A C 1
ATOM 2164 O O . SER A 1 286 ? 27.672 -29.297 -8.555 1 97.31 286 SER A O 1
ATOM 2166 N N . VAL A 1 287 ? 27.719 -27.109 -8.43 1 97.44 287 VAL A N 1
ATOM 2167 C CA . VAL A 1 287 ? 26.578 -26.906 -9.312 1 97.44 287 VAL A CA 1
ATOM 2168 C C . VAL A 1 287 ? 26.891 -27.438 -10.703 1 97.44 287 VAL A C 1
ATOM 2170 O O . VAL A 1 287 ? 26.016 -27.938 -11.398 1 97.44 287 VAL A O 1
ATOM 2173 N N . PHE A 1 288 ? 28.156 -27.312 -11.047 1 96.19 288 PHE A N 1
ATOM 2174 C CA . PHE A 1 288 ? 28.594 -27.781 -12.359 1 96.19 288 PHE A CA 1
ATOM 2175 C C . PHE A 1 288 ? 28.328 -29.266 -12.523 1 96.19 288 PHE A C 1
ATOM 2177 O O . PHE A 1 288 ? 27.891 -29.719 -13.586 1 96.19 288 PHE A O 1
ATOM 2184 N N . GLU A 1 289 ? 28.594 -30 -11.523 1 95.56 289 GLU A N 1
ATOM 2185 C CA . GLU A 1 289 ? 28.344 -31.438 -11.539 1 95.56 289 GLU A CA 1
ATOM 2186 C C . GLU A 1 289 ? 26.844 -31.75 -11.578 1 95.56 289 GLU A C 1
ATOM 2188 O O . GLU A 1 289 ? 26.406 -32.688 -12.258 1 95.56 289 GLU A O 1
ATOM 2193 N N . LYS A 1 290 ? 26.094 -30.969 -10.93 1 95.5 290 LYS A N 1
ATOM 2194 C CA . LYS A 1 290 ? 24.656 -31.172 -10.812 1 95.5 290 LYS A CA 1
ATOM 2195 C C . LYS A 1 290 ? 23.953 -30.938 -12.148 1 95.5 290 LYS A C 1
ATOM 2197 O O . LYS A 1 290 ? 22.922 -31.531 -12.422 1 95.5 290 LYS A O 1
ATOM 2202 N N . CYS A 1 291 ? 24.547 -30.078 -12.945 1 94.38 291 CYS A N 1
ATOM 2203 C CA . CYS A 1 291 ? 23.953 -29.812 -14.25 1 94.38 291 CYS A CA 1
ATOM 2204 C C . CYS A 1 291 ? 24.594 -30.672 -15.328 1 94.38 291 CYS A C 1
ATOM 2206 O O . CYS A 1 291 ? 24.422 -30.406 -16.516 1 94.38 291 CYS A O 1
ATOM 2208 N N . GLU A 1 292 ? 25.422 -31.578 -14.93 1 94 292 GLU A N 1
ATOM 2209 C CA . GLU A 1 292 ? 26.078 -32.531 -15.82 1 94 292 GLU A CA 1
ATOM 2210 C C . GLU A 1 292 ? 26.859 -31.812 -16.906 1 94 292 GLU A C 1
ATOM 2212 O O . GLU A 1 292 ? 26.844 -32.219 -18.062 1 94 292 GLU A O 1
ATOM 2217 N N . GLY A 1 293 ? 27.344 -30.719 -16.531 1 90.5 293 GLY A N 1
ATOM 2218 C CA . GLY A 1 293 ? 28.234 -30 -17.422 1 90.5 293 GLY A CA 1
ATOM 2219 C C . GLY A 1 293 ? 27.5 -29.094 -18.406 1 90.5 293 GLY A C 1
ATOM 2220 O O . GLY A 1 293 ? 28.141 -28.344 -19.141 1 90.5 293 GLY A O 1
ATOM 2221 N N . ASP A 1 294 ? 26.203 -29.109 -18.422 1 95.56 294 ASP A N 1
ATOM 2222 C CA . ASP A 1 294 ? 25.406 -28.234 -19.281 1 95.56 294 ASP A CA 1
ATOM 2223 C C . ASP A 1 294 ? 24.891 -27.031 -18.516 1 95.56 294 ASP A C 1
ATOM 2225 O O . ASP A 1 294 ? 23.844 -27.125 -17.859 1 95.56 294 ASP A O 1
ATOM 2229 N N . LEU A 1 295 ? 25.547 -25.922 -18.703 1 95.5 295 LEU A N 1
ATOM 2230 C CA . LEU A 1 295 ? 25.266 -24.719 -17.938 1 95.5 295 LEU A CA 1
ATOM 2231 C C . LEU A 1 295 ? 23.828 -24.25 -18.188 1 95.5 295 LEU A C 1
ATOM 2233 O O . LEU A 1 295 ? 23.234 -23.609 -17.312 1 95.5 295 LEU A O 1
ATOM 2237 N N . LYS A 1 296 ? 23.266 -24.578 -19.312 1 93.56 296 LYS A N 1
ATOM 2238 C CA . LYS A 1 296 ? 21.922 -24.141 -19.672 1 93.56 296 LYS A CA 1
ATOM 2239 C C . LYS A 1 296 ? 20.875 -24.844 -18.812 1 93.56 296 LYS A C 1
ATOM 2241 O O . LYS A 1 296 ? 19.734 -24.359 -18.703 1 93.56 296 LYS A O 1
ATOM 2246 N N . LYS A 1 297 ? 21.25 -25.875 -18.156 1 94.62 297 LYS A N 1
ATOM 2247 C CA . LYS A 1 297 ? 20.328 -26.672 -17.359 1 94.62 297 LYS A CA 1
ATOM 2248 C C . LYS A 1 297 ? 20.266 -26.203 -15.922 1 94.62 297 LYS A C 1
ATOM 2250 O O . LYS A 1 297 ? 19.406 -26.625 -15.148 1 94.62 297 LYS A O 1
ATOM 2255 N N . ILE A 1 298 ? 21.172 -25.312 -15.578 1 96.69 298 ILE A N 1
ATOM 2256 C CA . ILE A 1 298 ? 21.25 -24.859 -14.195 1 96.69 298 ILE A CA 1
ATOM 2257 C C . ILE A 1 298 ? 19.938 -24.156 -13.828 1 96.69 298 ILE A C 1
ATOM 2259 O O . ILE A 1 298 ? 19.5 -23.25 -14.547 1 96.69 298 ILE A O 1
ATOM 2263 N N . ASP A 1 299 ? 19.328 -24.562 -12.789 1 95.25 299 ASP A N 1
ATOM 2264 C CA . ASP A 1 299 ? 18.156 -23.891 -12.234 1 95.25 299 ASP A CA 1
ATOM 2265 C C . ASP A 1 299 ? 18.375 -23.547 -10.758 1 95.25 299 ASP A C 1
ATOM 2267 O O . ASP A 1 299 ? 19.422 -23.859 -10.188 1 95.25 299 ASP A O 1
ATOM 2271 N N . ALA A 1 300 ? 17.453 -22.906 -10.211 1 96.69 300 ALA A N 1
ATOM 2272 C CA . ALA A 1 300 ? 17.594 -22.422 -8.844 1 96.69 300 ALA A CA 1
ATOM 2273 C C . ALA A 1 300 ? 17.703 -23.578 -7.859 1 96.69 300 ALA A C 1
ATOM 2275 O O . ALA A 1 300 ? 18.453 -23.5 -6.879 1 96.69 300 ALA A O 1
ATOM 2276 N N . LYS A 1 301 ? 16.969 -24.641 -8.117 1 95.19 301 LYS A N 1
ATOM 2277 C CA . LYS A 1 301 ? 17 -25.781 -7.215 1 95.19 301 LYS A CA 1
ATOM 2278 C C . LYS A 1 301 ? 18.406 -26.359 -7.082 1 95.19 301 LYS A C 1
ATOM 2280 O O . LYS A 1 301 ? 18.844 -26.703 -5.98 1 95.19 301 LYS A O 1
ATOM 2285 N N . MET A 1 302 ? 19.078 -26.453 -8.148 1 96.94 302 MET A N 1
ATOM 2286 C CA . MET A 1 302 ? 20.438 -26.969 -8.148 1 96.94 302 MET A CA 1
ATOM 2287 C C . MET A 1 302 ? 21.344 -26.094 -7.293 1 96.94 302 MET A C 1
ATOM 2289 O O . MET A 1 302 ? 22.219 -26.594 -6.578 1 96.94 302 MET A O 1
ATOM 2293 N N . VAL A 1 303 ? 21.172 -24.812 -7.406 1 98 303 VAL A N 1
ATOM 2294 C CA . VAL A 1 303 ? 21.984 -23.859 -6.648 1 98 303 VAL A CA 1
ATOM 2295 C C . VAL A 1 303 ? 21.688 -24 -5.156 1 98 303 VAL A C 1
ATOM 2297 O O . VAL A 1 303 ? 22.609 -24.062 -4.336 1 98 303 VAL A O 1
ATOM 2300 N N . PHE A 1 304 ? 20.453 -24.125 -4.82 1 97.62 304 PHE A N 1
ATOM 2301 C CA . PHE A 1 304 ? 20.047 -24.297 -3.424 1 97.62 304 PHE A CA 1
ATOM 2302 C C . PHE A 1 304 ? 20.594 -25.609 -2.859 1 97.62 304 PHE A C 1
ATOM 2304 O O . PHE A 1 304 ? 21.078 -25.641 -1.728 1 97.62 304 PHE A O 1
ATOM 2311 N N . ASP A 1 305 ? 20.453 -26.641 -3.646 1 96.69 305 ASP A N 1
ATOM 2312 C CA . ASP A 1 305 ? 20.969 -27.938 -3.211 1 96.69 305 ASP A CA 1
ATOM 2313 C C . ASP A 1 305 ? 22.469 -27.859 -2.939 1 96.69 305 ASP A C 1
ATOM 2315 O O . ASP A 1 305 ? 22.953 -28.391 -1.928 1 96.69 305 ASP A O 1
ATOM 2319 N N . ALA A 1 306 ? 23.141 -27.234 -3.795 1 97.62 306 ALA A N 1
ATOM 2320 C CA . ALA A 1 306 ? 24.594 -27.078 -3.619 1 97.62 306 ALA A CA 1
ATOM 2321 C C . ALA A 1 306 ? 24.906 -26.234 -2.377 1 97.62 306 ALA A C 1
ATOM 2323 O O . ALA A 1 306 ? 25.844 -26.547 -1.642 1 97.62 306 ALA A O 1
ATOM 2324 N N . ALA A 1 307 ? 24.172 -25.203 -2.15 1 97.19 307 ALA A N 1
ATOM 2325 C CA . ALA A 1 307 ? 24.359 -24.359 -0.971 1 97.19 307 ALA A CA 1
ATOM 2326 C C . ALA A 1 307 ? 24.188 -25.172 0.312 1 97.19 307 ALA A C 1
ATOM 2328 O O . ALA A 1 307 ? 24.984 -25.047 1.242 1 97.19 307 ALA A O 1
ATOM 2329 N N . LYS A 1 308 ? 23.203 -26.031 0.327 1 95.81 308 LYS A N 1
ATOM 2330 C CA . LYS A 1 308 ? 22.938 -26.875 1.483 1 95.81 308 LYS A CA 1
ATOM 2331 C C . LYS A 1 308 ? 24.094 -27.844 1.73 1 95.81 308 LYS A C 1
ATOM 2333 O O . LYS A 1 308 ? 24.359 -28.219 2.873 1 95.81 308 LYS A O 1
ATOM 2338 N N . GLU A 1 309 ? 24.703 -28.125 0.654 1 96.44 309 GLU A N 1
ATOM 2339 C CA . GLU A 1 309 ? 25.797 -29.094 0.723 1 96.44 309 GLU A CA 1
ATOM 2340 C C . GLU A 1 309 ? 27.125 -28.391 1.003 1 96.44 309 GLU A C 1
ATOM 2342 O O . GLU A 1 309 ? 28.172 -29.031 1.012 1 96.44 309 GLU A O 1
ATOM 2347 N N . GLY A 1 310 ? 27.109 -27.062 1.145 1 96.5 310 GLY A N 1
ATOM 2348 C CA . GLY A 1 310 ? 28.281 -26.359 1.609 1 96.5 310 GLY A CA 1
ATOM 2349 C C . GLY A 1 310 ? 29.062 -25.703 0.487 1 96.5 310 GLY A C 1
ATOM 2350 O O . GLY A 1 310 ? 30.188 -25.234 0.697 1 96.5 310 GLY A O 1
ATOM 2351 N N . ASP A 1 311 ? 28.516 -25.672 -0.732 1 97.81 311 ASP A N 1
ATOM 2352 C CA . ASP A 1 311 ? 29.172 -25 -1.843 1 97.81 311 ASP A CA 1
ATOM 2353 C C . ASP A 1 311 ? 29.234 -23.484 -1.611 1 97.81 311 ASP A C 1
ATOM 2355 O O . ASP A 1 311 ? 28.188 -22.828 -1.497 1 97.81 311 ASP A O 1
ATOM 2359 N N . HIS A 1 312 ? 30.391 -22.891 -1.673 1 97.94 312 HIS A N 1
ATOM 2360 C CA . HIS A 1 312 ? 30.594 -21.5 -1.272 1 97.94 312 HIS A CA 1
ATOM 2361 C C . HIS A 1 312 ? 29.969 -20.547 -2.277 1 97.94 312 HIS A C 1
ATOM 2363 O O . HIS A 1 312 ? 29.359 -19.547 -1.889 1 97.94 312 HIS A O 1
ATOM 2369 N N . LEU A 1 313 ? 30.156 -20.828 -3.523 1 97.88 313 LEU A N 1
ATOM 2370 C CA . LEU A 1 313 ? 29.547 -19.984 -4.543 1 97.88 313 LEU A CA 1
ATOM 2371 C C . LEU A 1 313 ? 28.031 -19.969 -4.402 1 97.88 313 LEU A C 1
ATOM 2373 O O . LEU A 1 313 ? 27.406 -18.906 -4.391 1 97.88 313 LEU A O 1
ATOM 2377 N N . ALA A 1 314 ? 27.453 -21.172 -4.273 1 98.19 314 ALA A N 1
ATOM 2378 C CA . ALA A 1 314 ? 26 -21.312 -4.156 1 98.19 314 ALA A CA 1
ATOM 2379 C C . ALA A 1 314 ? 25.484 -20.609 -2.904 1 98.19 314 ALA A C 1
ATOM 2381 O O . ALA A 1 314 ? 24.469 -19.922 -2.951 1 98.19 314 ALA A O 1
ATOM 2382 N N . GLN A 1 315 ? 26.234 -20.719 -1.854 1 98.06 315 GLN A N 1
ATOM 2383 C CA . GLN A 1 315 ? 25.859 -20.062 -0.611 1 98.06 315 GLN A CA 1
ATOM 2384 C C . GLN A 1 315 ? 25.828 -18.547 -0.776 1 98.06 315 GLN A C 1
ATOM 2386 O O . GLN A 1 315 ? 24.906 -17.891 -0.318 1 98.06 315 GLN A O 1
ATOM 2391 N N . SER A 1 316 ? 26.812 -18.047 -1.402 1 98.31 316 SER A N 1
ATOM 2392 C CA . SER A 1 316 ? 26.906 -16.609 -1.62 1 98.31 316 SER A CA 1
ATOM 2393 C C . SER A 1 316 ? 25.75 -16.109 -2.473 1 98.31 316 SER A C 1
ATOM 2395 O O . SER A 1 316 ? 25.188 -15.039 -2.201 1 98.31 316 SER A O 1
ATOM 2397 N N . ILE A 1 317 ? 25.391 -16.844 -3.467 1 98.31 317 ILE A N 1
ATOM 2398 C CA . ILE A 1 317 ? 24.312 -16.469 -4.367 1 98.31 317 ILE A CA 1
ATOM 2399 C C . ILE A 1 317 ? 22.984 -16.484 -3.611 1 98.31 317 ILE A C 1
ATOM 2401 O O . ILE A 1 317 ? 22.188 -15.539 -3.725 1 98.31 317 ILE A O 1
ATOM 2405 N N . VAL A 1 318 ? 22.766 -17.5 -2.803 1 98.19 318 VAL A N 1
ATOM 2406 C CA . VAL A 1 318 ? 21.547 -17.656 -2.037 1 98.19 318 VAL A CA 1
ATOM 2407 C C . VAL A 1 318 ? 21.438 -16.547 -0.985 1 98.19 318 VAL A C 1
ATOM 2409 O O . VAL A 1 318 ? 20.375 -15.953 -0.799 1 98.19 318 VAL A O 1
ATOM 2412 N N . GLU A 1 319 ? 22.547 -16.266 -0.373 1 98.25 319 GLU A N 1
ATOM 2413 C CA . GLU A 1 319 ? 22.578 -15.219 0.636 1 98.25 319 GLU A CA 1
ATOM 2414 C C . GLU A 1 319 ? 22.266 -13.859 0.025 1 98.25 319 GLU A C 1
ATOM 2416 O O . GLU A 1 319 ? 21.516 -13.07 0.61 1 98.25 319 GLU A O 1
ATOM 2421 N N . LYS A 1 320 ? 22.844 -13.594 -1.084 1 97.75 320 LYS A N 1
ATOM 2422 C CA . LYS A 1 320 ? 22.562 -12.352 -1.792 1 97.75 320 LYS A CA 1
ATOM 2423 C C . LYS A 1 320 ? 21.078 -12.227 -2.145 1 97.75 320 LYS A C 1
ATOM 2425 O O . LYS A 1 320 ? 20.484 -11.172 -1.935 1 97.75 320 LYS A O 1
ATOM 2430 N N . ALA A 1 321 ? 20.547 -13.297 -2.656 1 98.06 321 ALA A N 1
ATOM 2431 C CA . ALA A 1 321 ? 19.125 -13.297 -3.02 1 98.06 321 ALA A CA 1
ATOM 2432 C C . ALA A 1 321 ? 18.25 -13.023 -1.804 1 98.06 321 ALA A C 1
ATOM 2434 O O . ALA A 1 321 ? 17.344 -12.188 -1.857 1 98.06 321 ALA A O 1
ATOM 2435 N N . ALA A 1 322 ? 18.531 -13.695 -0.705 1 98.38 322 ALA A N 1
ATOM 2436 C CA . ALA A 1 322 ? 17.766 -13.523 0.523 1 98.38 322 ALA A CA 1
ATOM 2437 C C . ALA A 1 322 ? 17.844 -12.078 1.021 1 98.38 322 ALA A C 1
ATOM 2439 O O . ALA A 1 322 ? 16.844 -11.516 1.473 1 98.38 322 ALA A O 1
ATOM 2440 N N . ASP A 1 323 ? 19 -11.539 0.918 1 97.88 323 ASP A N 1
ATOM 2441 C CA . ASP A 1 323 ? 19.219 -10.172 1.377 1 97.88 323 ASP A CA 1
ATOM 2442 C C . ASP A 1 323 ? 18.344 -9.18 0.604 1 97.88 323 ASP A C 1
ATOM 2444 O O . ASP A 1 323 ? 17.672 -8.344 1.201 1 97.88 323 ASP A O 1
ATOM 2448 N N . TYR A 1 324 ? 18.312 -9.336 -0.673 1 97.38 324 TYR A N 1
ATOM 2449 C CA . TYR A 1 324 ? 17.578 -8.391 -1.506 1 97.38 324 TYR A CA 1
ATOM 2450 C C . TYR A 1 324 ? 16.078 -8.633 -1.413 1 97.38 324 TYR A C 1
ATOM 2452 O O . TYR A 1 324 ? 15.281 -7.691 -1.492 1 97.38 324 TYR A O 1
ATOM 2460 N N . ILE A 1 325 ? 15.656 -9.867 -1.285 1 98.25 325 ILE A N 1
ATOM 2461 C CA . ILE A 1 325 ? 14.25 -10.141 -1.012 1 98.25 325 ILE A CA 1
ATOM 2462 C C . ILE A 1 325 ? 13.836 -9.477 0.298 1 98.25 325 ILE A C 1
ATOM 2464 O O . ILE A 1 325 ? 12.797 -8.812 0.364 1 98.25 325 ILE A O 1
ATOM 2468 N N . GLY A 1 326 ? 14.688 -9.664 1.334 1 97.88 326 GLY A N 1
ATOM 2469 C CA . GLY A 1 326 ? 14.414 -9.023 2.611 1 97.88 326 GLY A CA 1
ATOM 2470 C C . GLY A 1 326 ? 14.305 -7.516 2.512 1 97.88 326 GLY A C 1
ATOM 2471 O O . GLY A 1 326 ? 13.453 -6.906 3.166 1 97.88 326 GLY A O 1
ATOM 2472 N N . LYS A 1 327 ? 15.148 -6.926 1.709 1 96.38 327 LYS A N 1
ATOM 2473 C CA . LYS A 1 327 ? 15.078 -5.488 1.462 1 96.38 327 LYS A CA 1
ATOM 2474 C C . LYS A 1 327 ? 13.727 -5.094 0.876 1 96.38 327 LYS A C 1
ATOM 2476 O O . LYS A 1 327 ? 13.109 -4.121 1.312 1 96.38 327 LYS A O 1
ATOM 2481 N N . GLY A 1 328 ? 13.281 -5.852 -0.111 1 96.88 328 GLY A N 1
ATOM 2482 C CA . GLY A 1 328 ? 11.977 -5.609 -0.701 1 96.88 328 GLY A CA 1
ATOM 2483 C C . GLY A 1 328 ? 10.836 -5.742 0.293 1 96.88 328 GLY A C 1
ATOM 2484 O O . GLY A 1 328 ? 9.906 -4.93 0.295 1 96.88 328 GLY A O 1
ATOM 2485 N N . LEU A 1 329 ? 10.914 -6.742 1.151 1 98.06 329 LEU A N 1
ATOM 2486 C CA . LEU A 1 329 ? 9.883 -6.953 2.164 1 98.06 329 LEU A CA 1
ATOM 2487 C C . LEU A 1 329 ? 9.898 -5.832 3.195 1 98.06 329 LEU A C 1
ATOM 2489 O O . LEU A 1 329 ? 8.844 -5.414 3.682 1 98.06 329 LEU A O 1
ATOM 2493 N N . ALA A 1 330 ? 11.086 -5.367 3.525 1 97 330 ALA A N 1
ATOM 2494 C CA . ALA A 1 330 ? 11.188 -4.238 4.445 1 97 330 ALA A CA 1
ATOM 2495 C C . ALA A 1 330 ? 10.508 -2.998 3.875 1 97 330 ALA A C 1
ATOM 2497 O O . ALA A 1 330 ? 9.828 -2.268 4.598 1 97 330 ALA A O 1
ATOM 2498 N N . ILE A 1 331 ? 10.695 -2.766 2.596 1 96.69 331 ILE A N 1
ATOM 2499 C CA . ILE A 1 331 ? 10.031 -1.66 1.913 1 96.69 331 ILE A CA 1
ATOM 2500 C C . ILE A 1 331 ? 8.516 -1.819 2.031 1 96.69 331 ILE A C 1
ATOM 2502 O O . ILE A 1 331 ? 7.805 -0.859 2.34 1 96.69 331 ILE A O 1
ATOM 2506 N N . THR A 1 332 ? 8.039 -3.043 1.833 1 97.44 332 THR A N 1
ATOM 2507 C CA . THR A 1 332 ? 6.617 -3.357 1.927 1 97.44 332 THR A CA 1
ATOM 2508 C C . THR A 1 332 ? 6.09 -3.068 3.33 1 97.44 332 THR A C 1
ATOM 2510 O O . THR A 1 332 ? 5.023 -2.469 3.488 1 97.44 332 THR A O 1
ATOM 2513 N N . ILE A 1 333 ? 6.84 -3.412 4.312 1 96.88 333 ILE A N 1
ATOM 2514 C CA . ILE A 1 333 ? 6.453 -3.209 5.703 1 96.88 333 ILE A CA 1
ATOM 2515 C C . ILE A 1 333 ? 6.422 -1.715 6.016 1 96.88 333 ILE A C 1
ATOM 2517 O O . ILE A 1 333 ? 5.453 -1.218 6.598 1 96.88 333 ILE A O 1
ATOM 2521 N N . ASN A 1 334 ? 7.426 -1 5.59 1 96.06 334 ASN A N 1
ATOM 2522 C CA . ASN A 1 334 ? 7.504 0.433 5.852 1 96.06 334 ASN A CA 1
ATOM 2523 C C . ASN A 1 334 ? 6.367 1.189 5.168 1 96.06 334 ASN A C 1
ATOM 2525 O O . ASN A 1 334 ? 5.879 2.191 5.688 1 96.06 334 ASN A O 1
ATOM 2529 N N . MET A 1 335 ? 5.965 0.707 4.082 1 96.06 335 MET A N 1
ATOM 2530 C CA . MET A 1 335 ? 4.941 1.405 3.309 1 96.06 335 MET A CA 1
ATOM 2531 C C . MET A 1 335 ? 3.543 1.016 3.777 1 96.06 335 MET A C 1
ATOM 2533 O O . MET A 1 335 ? 2.678 1.877 3.945 1 96.06 335 MET A O 1
ATOM 2537 N N . LEU A 1 336 ? 3.352 -0.315 4.09 1 96.38 336 LEU A N 1
ATOM 2538 C CA . LEU A 1 336 ? 1.976 -0.788 4.195 1 96.38 336 LEU A CA 1
ATOM 2539 C C . LEU A 1 336 ? 1.665 -1.244 5.617 1 96.38 336 LEU A C 1
ATOM 2541 O O . LEU A 1 336 ? 0.498 -1.363 5.992 1 96.38 336 LEU A O 1
ATOM 2545 N N . ASP A 1 337 ? 2.672 -1.604 6.363 1 95.62 337 ASP A N 1
ATOM 2546 C CA . ASP A 1 337 ? 2.438 -2.133 7.703 1 95.62 337 ASP A CA 1
ATOM 2547 C C . ASP A 1 337 ? 1.349 -3.205 7.684 1 95.62 337 ASP A C 1
ATOM 2549 O O . ASP A 1 337 ? 0.354 -3.098 8.406 1 95.62 337 ASP A O 1
ATOM 2553 N N . PRO A 1 338 ? 1.608 -4.293 6.891 1 95.81 338 PRO A N 1
ATOM 2554 C CA . PRO A 1 338 ? 0.577 -5.328 6.762 1 95.81 338 PRO A CA 1
ATOM 2555 C C . PRO A 1 338 ? 0.473 -6.215 8 1 95.81 338 PRO A C 1
ATOM 2557 O O . PRO A 1 338 ? 1.378 -6.219 8.836 1 95.81 338 PRO A O 1
ATOM 2560 N N . GLU A 1 339 ? -0.622 -6.883 8.102 1 94.38 339 GLU A N 1
ATOM 2561 C CA . GLU A 1 339 ? -0.8 -7.887 9.148 1 94.38 339 GLU A CA 1
ATOM 2562 C C . GLU A 1 339 ? 0.082 -9.109 8.898 1 94.38 339 GLU A C 1
ATOM 2564 O O . GLU A 1 339 ? 0.688 -9.641 9.828 1 94.38 339 GLU A O 1
ATOM 2569 N N . GLN A 1 340 ? 0.086 -9.406 7.633 1 94.56 340 GLN A N 1
ATOM 2570 C CA . GLN A 1 340 ? 0.786 -10.641 7.281 1 94.56 340 GLN A CA 1
ATOM 2571 C C . GLN A 1 340 ? 1.421 -10.539 5.898 1 94.56 340 GLN A C 1
ATOM 2573 O O . GLN A 1 340 ? 0.828 -9.969 4.977 1 94.56 340 GLN A O 1
ATOM 2578 N N . ILE A 1 341 ? 2.574 -11.07 5.781 1 96.94 341 ILE A N 1
ATOM 2579 C CA . ILE A 1 341 ? 3.227 -11.352 4.508 1 96.94 341 ILE A CA 1
ATOM 2580 C C . ILE A 1 341 ? 3.34 -12.859 4.309 1 96.94 341 ILE A C 1
ATOM 2582 O O . ILE A 1 341 ? 3.936 -13.555 5.133 1 96.94 341 ILE A O 1
ATOM 2586 N N . ILE A 1 342 ? 2.742 -13.352 3.27 1 96.5 342 ILE A N 1
ATOM 2587 C CA . ILE A 1 342 ? 2.789 -14.781 2.963 1 96.5 342 ILE A CA 1
ATOM 2588 C C . ILE A 1 342 ? 3.775 -15.031 1.824 1 96.5 342 ILE A C 1
ATOM 2590 O O . ILE A 1 342 ? 3.561 -14.578 0.697 1 96.5 342 ILE A O 1
ATOM 2594 N N . LEU A 1 343 ? 4.848 -15.711 2.107 1 97.5 343 LEU A N 1
ATOM 2595 C CA . LEU A 1 343 ? 5.828 -16.078 1.096 1 97.5 343 LEU A CA 1
ATOM 2596 C C . LEU A 1 343 ? 5.406 -17.359 0.384 1 97.5 343 LEU A C 1
ATOM 2598 O O . LEU A 1 343 ? 5.156 -18.391 1.029 1 97.5 343 LEU A O 1
ATOM 2602 N N . CYS A 1 344 ? 5.305 -17.234 -0.915 1 96.12 344 CYS A N 1
ATOM 2603 C CA . CYS A 1 344 ? 4.895 -18.359 -1.757 1 96.12 344 CYS A CA 1
ATOM 2604 C C . CYS A 1 344 ? 5.891 -18.578 -2.889 1 96.12 344 CYS A C 1
ATOM 2606 O O . CYS A 1 344 ? 6.879 -17.859 -3.004 1 96.12 344 CYS A O 1
ATOM 2608 N N . GLY A 1 345 ? 5.664 -19.672 -3.631 1 94.19 345 GLY A N 1
ATOM 2609 C CA . GLY A 1 345 ? 6.477 -19.938 -4.809 1 94.19 345 GLY A CA 1
ATOM 2610 C C . GLY A 1 345 ? 7.52 -21.016 -4.578 1 94.19 345 GLY A C 1
ATOM 2611 O O . GLY A 1 345 ? 7.766 -21.422 -3.439 1 94.19 345 GLY A O 1
ATOM 2612 N N . GLY A 1 346 ? 8.141 -21.406 -5.648 1 93 346 GLY A N 1
ATOM 2613 C CA . GLY A 1 346 ? 9.039 -22.547 -5.637 1 93 346 GLY A CA 1
ATOM 2614 C C . GLY A 1 346 ? 10.266 -22.344 -4.77 1 93 346 GLY A C 1
ATOM 2615 O O . GLY A 1 346 ? 10.82 -23.297 -4.219 1 93 346 GLY A O 1
ATOM 2616 N N . LEU A 1 347 ? 10.703 -21.125 -4.602 1 94.88 347 LEU A N 1
ATOM 2617 C CA . LEU A 1 347 ? 11.914 -20.844 -3.828 1 94.88 347 LEU A CA 1
ATOM 2618 C C . LEU A 1 347 ? 11.68 -21.125 -2.346 1 94.88 347 LEU A C 1
ATOM 2620 O O . LEU A 1 347 ? 12.633 -21.328 -1.592 1 94.88 347 LEU A O 1
ATOM 2624 N N . THR A 1 348 ? 10.414 -21.031 -1.921 1 94.12 348 THR A N 1
ATOM 2625 C CA . THR A 1 348 ? 10.117 -21.219 -0.506 1 94.12 348 THR A CA 1
ATOM 2626 C C . THR A 1 348 ? 10.234 -22.703 -0.13 1 94.12 348 THR A C 1
ATOM 2628 O O . THR A 1 348 ? 10.266 -23.047 1.053 1 94.12 348 THR A O 1
ATOM 2631 N N . LEU A 1 349 ? 10.344 -23.547 -1.11 1 88.19 349 LEU A N 1
ATOM 2632 C CA . LEU A 1 349 ? 10.445 -24.984 -0.877 1 88.19 349 LEU A CA 1
ATOM 2633 C C . LEU A 1 349 ? 11.891 -25.391 -0.606 1 88.19 349 LEU A C 1
ATOM 2635 O O . LEU A 1 349 ? 12.164 -26.547 -0.308 1 88.19 349 LEU A O 1
ATOM 2639 N N . SER A 1 350 ? 12.766 -24.484 -0.632 1 82.75 350 SER A N 1
ATOM 2640 C CA . SER A 1 350 ? 14.195 -24.766 -0.515 1 82.75 350 SER A CA 1
ATOM 2641 C C . SER A 1 350 ? 14.609 -24.906 0.944 1 82.75 350 SER A C 1
ATOM 2643 O O . SER A 1 350 ? 15.766 -25.219 1.236 1 82.75 350 SER A O 1
ATOM 2645 N N . GLY A 1 351 ? 13.688 -24.656 1.841 1 80.12 351 GLY A N 1
ATOM 2646 C CA . GLY A 1 351 ? 13.984 -24.953 3.232 1 80.12 351 GLY A CA 1
ATOM 2647 C C . GLY A 1 351 ? 13.859 -23.75 4.137 1 80.12 351 GLY A C 1
ATOM 2648 O O . GLY A 1 351 ? 13.852 -22.609 3.664 1 80.12 351 GLY A O 1
ATOM 2649 N N . ASP A 1 352 ? 13.906 -24.031 5.375 1 90.94 352 ASP A N 1
ATOM 2650 C CA . ASP A 1 352 ? 13.688 -23.016 6.406 1 90.94 352 ASP A CA 1
ATOM 2651 C C . ASP A 1 352 ? 14.867 -22.047 6.48 1 90.94 352 ASP A C 1
ATOM 2653 O O . ASP A 1 352 ? 14.695 -20.891 6.852 1 90.94 352 ASP A O 1
ATOM 2657 N N . PHE A 1 353 ? 16 -22.516 6.027 1 94.31 353 PHE A N 1
ATOM 2658 C CA . PHE A 1 353 ? 17.188 -21.656 6.133 1 94.31 353 PHE A CA 1
ATOM 2659 C C . PHE A 1 353 ? 17.031 -20.406 5.266 1 94.31 353 PHE A C 1
ATOM 2661 O O . PHE A 1 353 ? 17.453 -19.328 5.668 1 94.31 353 PHE A O 1
ATOM 2668 N N . PHE A 1 354 ? 16.516 -20.656 4.094 1 96.81 354 PHE A N 1
ATOM 2669 C CA . PHE A 1 354 ? 16.312 -19.531 3.186 1 96.81 354 PHE A CA 1
ATOM 2670 C C . PHE A 1 354 ? 15.336 -18.531 3.783 1 96.81 354 PHE A C 1
ATOM 2672 O O . PHE A 1 354 ? 15.578 -17.312 3.73 1 96.81 354 PHE A O 1
ATOM 2679 N N . ILE A 1 355 ? 14.258 -18.984 4.391 1 97.5 355 ILE A N 1
ATOM 2680 C CA . ILE A 1 355 ? 13.25 -18.141 5.02 1 97.5 355 ILE A CA 1
ATOM 2681 C C . ILE A 1 355 ? 13.867 -17.375 6.188 1 97.5 355 ILE A C 1
ATOM 2683 O O . ILE A 1 355 ? 13.617 -16.172 6.363 1 97.5 355 ILE A O 1
ATOM 2687 N N . ASP A 1 356 ? 14.68 -18.016 6.926 1 97.69 356 ASP A N 1
ATOM 2688 C CA . ASP A 1 356 ? 15.352 -17.391 8.055 1 97.69 356 ASP A CA 1
ATOM 2689 C C . ASP A 1 356 ? 16.281 -16.266 7.582 1 97.69 356 ASP A C 1
ATOM 2691 O O . ASP A 1 356 ? 16.359 -15.211 8.211 1 97.69 356 ASP A O 1
ATOM 2695 N N . MET A 1 357 ? 17 -16.516 6.508 1 97.94 357 MET A N 1
ATOM 2696 C CA . MET A 1 357 ? 17.875 -15.5 5.934 1 97.94 357 MET A CA 1
ATOM 2697 C C . MET A 1 357 ? 17.062 -14.273 5.508 1 97.94 357 MET A C 1
ATOM 2699 O O . MET A 1 357 ? 17.5 -13.141 5.719 1 97.94 357 MET A O 1
ATOM 2703 N N . ILE A 1 358 ? 15.922 -14.523 4.926 1 98.31 358 ILE A N 1
ATOM 2704 C CA . ILE A 1 358 ? 15.062 -13.438 4.477 1 98.31 358 ILE A CA 1
ATOM 2705 C C . ILE A 1 358 ? 14.586 -12.625 5.676 1 98.31 358 ILE A C 1
ATOM 2707 O O . ILE A 1 358 ? 14.641 -11.391 5.656 1 98.31 358 ILE A O 1
ATOM 2711 N N . LYS A 1 359 ? 14.133 -13.289 6.727 1 97.81 359 LYS A N 1
ATOM 2712 C CA . LYS A 1 359 ? 13.648 -12.617 7.926 1 97.81 359 LYS A CA 1
ATOM 2713 C C . LYS A 1 359 ? 14.758 -11.781 8.562 1 97.81 359 LYS A C 1
ATOM 2715 O O . LYS A 1 359 ? 14.508 -10.664 9.039 1 97.81 359 LYS A O 1
ATOM 2720 N N . LYS A 1 360 ? 15.906 -12.328 8.578 1 97.75 360 LYS A N 1
ATOM 2721 C CA . LYS A 1 360 ? 17.047 -11.586 9.094 1 97.75 360 LYS A CA 1
ATOM 2722 C C . LYS A 1 360 ? 17.297 -10.32 8.281 1 97.75 360 LYS A C 1
ATOM 2724 O O . LYS A 1 360 ? 17.578 -9.258 8.836 1 97.75 360 LYS A O 1
ATOM 2729 N N . ALA A 1 361 ? 17.234 -10.477 6.977 1 97.44 361 ALA A N 1
ATOM 2730 C CA . ALA A 1 361 ? 17.422 -9.328 6.09 1 97.44 361 ALA A CA 1
ATOM 2731 C C . ALA A 1 361 ? 16.328 -8.281 6.324 1 97.44 361 ALA A C 1
ATOM 2733 O O . ALA A 1 361 ? 16.609 -7.082 6.324 1 97.44 361 ALA A O 1
ATOM 2734 N N . VAL A 1 362 ? 15.109 -8.711 6.531 1 97.31 362 VAL A N 1
ATOM 2735 C CA . VAL A 1 362 ? 14.016 -7.789 6.828 1 97.31 362 VAL A CA 1
ATOM 2736 C C . VAL A 1 362 ? 14.352 -6.969 8.07 1 97.31 362 VAL A C 1
ATOM 2738 O O . VAL A 1 362 ? 14.227 -5.742 8.062 1 97.31 362 VAL A O 1
ATOM 2741 N N . SER A 1 363 ? 14.789 -7.609 9.102 1 95.56 363 SER A N 1
ATOM 2742 C CA . SER A 1 363 ? 15.125 -6.949 10.359 1 95.56 363 SER A CA 1
ATOM 2743 C C . SER A 1 363 ? 16.25 -5.93 10.172 1 95.56 363 SER A C 1
ATOM 2745 O O . SER A 1 363 ? 16.281 -4.898 10.844 1 95.56 363 SER A O 1
ATOM 2747 N N . LYS A 1 364 ? 17.078 -6.238 9.281 1 93.94 364 LYS A N 1
ATOM 2748 C CA . LYS A 1 364 ? 18.219 -5.375 8.977 1 93.94 364 LYS A CA 1
ATOM 2749 C C . LYS A 1 364 ? 17.766 -4.086 8.305 1 93.94 364 LYS A C 1
ATOM 2751 O O . LYS A 1 364 ? 18.297 -3.012 8.578 1 93.94 364 LYS A O 1
ATOM 2756 N N . TYR A 1 365 ? 16.766 -4.176 7.469 1 94.56 365 TYR A N 1
ATOM 2757 C CA . TYR A 1 365 ? 16.469 -3.064 6.57 1 94.56 365 TYR A CA 1
ATOM 2758 C C . TYR A 1 365 ? 15.211 -2.322 7.016 1 94.56 365 TYR A C 1
ATOM 2760 O O . TYR A 1 365 ? 14.984 -1.179 6.613 1 94.56 365 TYR A O 1
ATOM 2768 N N . GLN A 1 366 ? 14.352 -2.977 7.742 1 93.62 366 GLN A N 1
ATOM 2769 C CA . GLN A 1 366 ? 13.117 -2.352 8.211 1 93.62 366 GLN A CA 1
ATOM 2770 C C . GLN A 1 366 ? 13.414 -1.206 9.172 1 93.62 366 GLN A C 1
ATOM 2772 O O . GLN A 1 366 ? 14.359 -1.277 9.961 1 93.62 366 GLN A O 1
ATOM 2777 N N . MET A 1 367 ? 12.602 -0.089 9.07 1 91.44 367 MET A N 1
ATOM 2778 C CA . MET A 1 367 ? 12.727 1.004 10.031 1 91.44 367 MET A CA 1
ATOM 2779 C C . MET A 1 367 ? 12.406 0.524 11.445 1 91.44 367 MET A C 1
ATOM 2781 O O . MET A 1 367 ? 11.453 -0.234 11.648 1 91.44 367 MET A O 1
ATOM 2785 N N . ARG A 1 368 ? 13.141 1.103 12.32 1 87.62 368 ARG A N 1
ATOM 2786 C CA . ARG A 1 368 ? 12.945 0.737 13.719 1 87.62 368 ARG A CA 1
ATOM 2787 C C . ARG A 1 368 ? 11.508 0.975 14.156 1 87.62 368 ARG A C 1
ATOM 2789 O O . ARG A 1 368 ? 10.938 2.039 13.898 1 87.62 368 ARG A O 1
ATOM 2796 N N . TYR A 1 369 ? 10.805 -0.017 14.719 1 87.75 369 TYR A N 1
ATOM 2797 C CA . TYR A 1 369 ? 9.477 -0.024 15.32 1 87.75 369 TYR A CA 1
ATOM 2798 C C . TYR A 1 369 ? 8.391 -0.057 14.25 1 87.75 369 TYR A C 1
ATOM 2800 O O . TYR A 1 369 ? 7.203 -0.167 14.562 1 87.75 369 TYR A O 1
ATOM 2808 N N . ALA A 1 370 ? 8.766 0.082 12.992 1 89.38 370 ALA A N 1
ATOM 2809 C CA . ALA A 1 370 ? 7.773 -0.059 11.938 1 89.38 370 ALA A CA 1
ATOM 2810 C C . ALA A 1 370 ? 7.344 -1.516 11.773 1 89.38 370 ALA A C 1
ATOM 2812 O O . ALA A 1 370 ? 8.172 -2.424 11.828 1 89.38 370 ALA A O 1
ATOM 2813 N N . GLY A 1 371 ? 6.121 -1.748 11.633 1 89.75 371 GLY A N 1
ATOM 2814 C CA . GLY A 1 371 ? 5.621 -3.094 11.406 1 89.75 371 GLY A CA 1
ATOM 2815 C C . GLY A 1 371 ? 5.812 -4.008 12.602 1 89.75 371 GLY A C 1
ATOM 2816 O O . GLY A 1 371 ? 6.297 -5.133 12.461 1 89.75 371 GLY A O 1
ATOM 2817 N N . GLY A 1 372 ? 5.617 -3.496 13.727 1 88 372 GLY A N 1
ATOM 2818 C CA . GLY A 1 372 ? 5.891 -4.242 14.938 1 88 372 GLY A CA 1
ATOM 2819 C C . GLY A 1 372 ? 5.066 -5.512 15.062 1 88 372 GLY A C 1
ATOM 2820 O O . GLY A 1 372 ? 5.438 -6.434 15.789 1 88 372 GLY A O 1
ATOM 2821 N N . ASN A 1 373 ? 4.047 -5.68 14.305 1 90.31 373 ASN A N 1
ATOM 2822 C CA . ASN A 1 373 ? 3.143 -6.816 14.453 1 90.31 373 ASN A CA 1
ATOM 2823 C C . ASN A 1 373 ? 3.035 -7.617 13.156 1 90.31 373 ASN A C 1
ATOM 2825 O O . ASN A 1 373 ? 2.176 -8.492 13.031 1 90.31 373 ASN A O 1
ATOM 2829 N N . VAL A 1 374 ? 3.912 -7.371 12.219 1 94.5 374 VAL A N 1
ATOM 2830 C CA . VAL A 1 374 ? 3.832 -8.062 10.938 1 94.5 374 VAL A CA 1
ATOM 2831 C C . VAL A 1 374 ? 4.277 -9.516 11.102 1 94.5 374 VAL A C 1
ATOM 2833 O O . VAL A 1 374 ? 5.305 -9.789 11.727 1 94.5 374 VAL A O 1
ATOM 2836 N N . LYS A 1 375 ? 3.527 -10.438 10.641 1 95.31 375 LYS A N 1
ATOM 2837 C CA . LYS A 1 375 ? 3.9 -11.852 10.609 1 95.31 375 LYS A CA 1
ATOM 2838 C C . LYS A 1 375 ? 4.328 -12.266 9.203 1 95.31 375 LYS A C 1
ATOM 2840 O O . LYS A 1 375 ? 3.596 -12.055 8.234 1 95.31 375 LYS A O 1
ATOM 2845 N N . ILE A 1 376 ? 5.523 -12.82 9.102 1 96.62 376 ILE A N 1
ATOM 2846 C CA . ILE A 1 376 ? 6.004 -13.391 7.852 1 96.62 376 ILE A CA 1
ATOM 2847 C C . ILE A 1 376 ? 5.887 -14.906 7.898 1 96.62 376 ILE A C 1
ATOM 2849 O O . ILE A 1 376 ? 6.551 -15.562 8.703 1 96.62 376 ILE A O 1
ATOM 2853 N N . VAL A 1 377 ? 5.055 -15.469 7.047 1 95.31 377 VAL A N 1
ATOM 2854 C CA . VAL A 1 377 ? 4.785 -16.906 7.078 1 95.31 377 VAL A CA 1
ATOM 2855 C C . VAL A 1 377 ? 4.949 -17.484 5.68 1 95.31 377 VAL A C 1
ATOM 2857 O O . VAL A 1 377 ? 4.984 -16.75 4.691 1 95.31 377 VAL A O 1
ATOM 2860 N N . VAL A 1 378 ? 5.117 -18.797 5.59 1 96.12 378 VAL A N 1
ATOM 2861 C CA . VAL A 1 378 ? 5.188 -19.5 4.316 1 96.12 378 VAL A CA 1
ATOM 2862 C C . VAL A 1 378 ? 3.807 -20.031 3.938 1 96.12 378 VAL A C 1
ATOM 2864 O O . VAL A 1 378 ? 3.072 -20.531 4.789 1 96.12 378 VAL A O 1
ATOM 2867 N N . GLY A 1 379 ? 3.449 -19.812 2.695 1 94 379 GLY A N 1
ATOM 2868 C CA . GLY A 1 379 ? 2.186 -20.344 2.213 1 94 379 GLY A CA 1
ATOM 2869 C C . GLY A 1 379 ? 2.07 -21.859 2.379 1 94 379 GLY A C 1
ATOM 2870 O O . GLY A 1 379 ? 3.082 -22.562 2.443 1 94 379 GLY A O 1
ATOM 2871 N N . LYS A 1 380 ? 0.837 -22.391 2.377 1 90.81 380 LYS A N 1
ATOM 2872 C CA . LYS A 1 380 ? 0.614 -23.797 2.688 1 90.81 380 LYS A CA 1
ATOM 2873 C C . LYS A 1 380 ? 0.008 -24.531 1.496 1 90.81 380 LYS A C 1
ATOM 2875 O O . LYS A 1 380 ? -0.14 -25.75 1.526 1 90.81 380 LYS A O 1
ATOM 2880 N N . SER A 1 381 ? -0.299 -23.828 0.448 1 89.06 381 SER A N 1
ATOM 2881 C CA . SER A 1 381 ? -1.06 -24.438 -0.637 1 89.06 381 SER A CA 1
ATOM 2882 C C . SER A 1 381 ? -0.136 -25.109 -1.651 1 89.06 381 SER A C 1
ATOM 2884 O O . SER A 1 381 ? -0.603 -25.766 -2.582 1 89.06 381 SER A O 1
ATOM 2886 N N . GLY A 1 382 ? 1.149 -24.891 -1.576 1 86.25 382 GLY A N 1
ATOM 2887 C CA . GLY A 1 382 ? 2.129 -25.672 -2.32 1 86.25 382 GLY A CA 1
ATOM 2888 C C . GLY A 1 382 ? 2.252 -25.234 -3.771 1 86.25 382 GLY A C 1
ATOM 2889 O O . GLY A 1 382 ? 2.004 -24.078 -4.102 1 86.25 382 GLY A O 1
ATOM 2890 N N . LEU A 1 383 ? 2.615 -26.203 -4.664 1 89.81 383 LEU A N 1
ATOM 2891 C CA . LEU A 1 383 ? 3.023 -25.938 -6.039 1 89.81 383 LEU A CA 1
ATOM 2892 C C . LEU A 1 383 ? 1.819 -25.594 -6.91 1 89.81 383 LEU A C 1
ATOM 2894 O O . LEU A 1 383 ? 1.967 -24.969 -7.961 1 89.81 383 LEU A O 1
ATOM 2898 N N . TYR A 1 384 ? 0.664 -26 -6.484 1 95.62 384 TYR A N 1
ATOM 2899 C CA . TYR A 1 384 ? -0.512 -25.812 -7.328 1 95.62 384 TYR A CA 1
ATOM 2900 C C . TYR A 1 384 ? -1.362 -24.656 -6.824 1 95.62 384 TYR A C 1
ATOM 2902 O O . TYR A 1 384 ? -2.5 -24.469 -7.27 1 95.62 384 TYR A O 1
ATOM 2910 N N . ALA A 1 385 ? -0.839 -23.844 -5.898 1 96.12 385 ALA A N 1
ATOM 2911 C CA . ALA A 1 385 ? -1.585 -22.766 -5.273 1 96.12 385 ALA A CA 1
ATOM 2912 C C . ALA A 1 385 ? -2.129 -21.797 -6.324 1 96.12 385 ALA A C 1
ATOM 2914 O O . ALA A 1 385 ? -3.283 -21.375 -6.246 1 96.12 385 ALA A O 1
ATOM 2915 N N . THR A 1 386 ? -1.342 -21.469 -7.301 1 98.19 386 THR A N 1
ATOM 2916 C CA . THR A 1 386 ? -1.745 -20.531 -8.336 1 98.19 386 THR A CA 1
ATOM 2917 C C . THR A 1 386 ? -2.879 -21.109 -9.18 1 98.19 386 THR A C 1
ATOM 2919 O O . THR A 1 386 ? -3.863 -20.422 -9.453 1 98.19 386 THR A O 1
ATOM 2922 N N . ALA A 1 387 ? -2.771 -22.375 -9.555 1 98.5 387 ALA A N 1
ATOM 2923 C CA . ALA A 1 387 ? -3.834 -23.031 -10.312 1 98.5 387 ALA A CA 1
ATOM 2924 C C . ALA A 1 387 ? -5.117 -23.109 -9.492 1 98.5 387 ALA A C 1
ATOM 2926 O O . ALA A 1 387 ? -6.211 -22.875 -10.008 1 98.5 387 ALA A O 1
ATOM 2927 N N . ILE A 1 388 ? -4.941 -23.438 -8.242 1 97.81 388 ILE A N 1
ATOM 2928 C CA . ILE A 1 388 ? -6.082 -23.484 -7.328 1 97.81 388 ILE A CA 1
ATOM 2929 C C . ILE A 1 388 ? -6.738 -22.094 -7.27 1 97.81 388 ILE A C 1
ATOM 2931 O O . ILE A 1 388 ? -7.965 -21.984 -7.34 1 97.81 388 ILE A O 1
ATOM 2935 N N . GLY A 1 389 ? -5.922 -21.062 -7.191 1 97.69 389 GLY A N 1
ATOM 2936 C CA . GLY A 1 389 ? -6.445 -19.719 -7.23 1 97.69 389 GLY A CA 1
ATOM 2937 C C . GLY A 1 389 ? -7.227 -19.406 -8.492 1 97.69 389 GLY A C 1
ATOM 2938 O O . GLY A 1 389 ? -8.25 -18.719 -8.445 1 97.69 389 GLY A O 1
ATOM 2939 N N . GLY A 1 390 ? -6.672 -19.859 -9.602 1 97.94 390 GLY A N 1
ATOM 2940 C CA . GLY A 1 390 ? -7.406 -19.719 -10.852 1 97.94 390 GLY A CA 1
ATOM 2941 C C . GLY A 1 390 ? -8.797 -20.312 -10.797 1 97.94 390 GLY A C 1
ATOM 2942 O O . GLY A 1 390 ? -9.766 -19.672 -11.234 1 97.94 390 GLY A O 1
ATOM 2943 N N . ALA A 1 391 ? -8.922 -21.5 -10.266 1 97.81 391 ALA A N 1
ATOM 2944 C CA . ALA A 1 391 ? -10.219 -22.156 -10.133 1 97.81 391 ALA A CA 1
ATOM 2945 C C . ALA A 1 391 ? -11.133 -21.375 -9.195 1 97.81 391 ALA A C 1
ATOM 2947 O O . ALA A 1 391 ? -12.328 -21.234 -9.469 1 97.81 391 ALA A O 1
ATOM 2948 N N . TRP A 1 392 ? -10.586 -20.859 -8.164 1 95.88 392 TRP A N 1
ATOM 2949 C CA . TRP A 1 392 ? -11.359 -20.078 -7.207 1 95.88 392 TRP A CA 1
ATOM 2950 C C . TRP A 1 392 ? -11.875 -18.797 -7.848 1 95.88 392 TRP A C 1
ATOM 2952 O O . TRP A 1 392 ? -12.977 -18.328 -7.539 1 95.88 392 TRP A O 1
ATOM 2962 N N . ILE A 1 393 ? -11.117 -18.203 -8.695 1 95.44 393 ILE A N 1
ATOM 2963 C CA . ILE A 1 393 ? -11.531 -16.984 -9.375 1 95.44 393 ILE A CA 1
ATOM 2964 C C . ILE A 1 393 ? -12.789 -17.266 -10.203 1 95.44 393 ILE A C 1
ATOM 2966 O O . ILE A 1 393 ? -13.711 -16.438 -10.227 1 95.44 393 ILE A O 1
ATOM 2970 N N . VAL A 1 394 ? -12.852 -18.375 -10.82 1 96.12 394 VAL A N 1
ATOM 2971 C CA . VAL A 1 394 ? -14.031 -18.781 -11.57 1 96.12 394 VAL A CA 1
ATOM 2972 C C . VAL A 1 394 ? -15.219 -18.938 -10.617 1 96.12 394 VAL A C 1
ATOM 2974 O O . VAL A 1 394 ? -16.297 -18.391 -10.859 1 96.12 394 VAL A O 1
ATOM 2977 N N . ALA A 1 395 ? -14.977 -19.625 -9.539 1 93.81 395 ALA A N 1
ATOM 2978 C CA . ALA A 1 395 ? -16.031 -19.906 -8.57 1 93.81 395 ALA A CA 1
ATOM 2979 C C . ALA A 1 395 ? -16.594 -18.625 -7.973 1 93.81 395 ALA A C 1
ATOM 2981 O O . ALA A 1 395 ? -17.781 -18.531 -7.668 1 93.81 395 ALA A O 1
ATOM 2982 N N . ASN A 1 396 ? -15.805 -17.641 -7.855 1 90.69 396 ASN A N 1
ATOM 2983 C CA . ASN A 1 396 ? -16.188 -16.406 -7.18 1 90.69 396 ASN A CA 1
ATOM 2984 C C . ASN A 1 396 ? -16.844 -15.414 -8.141 1 90.69 396 ASN A C 1
ATOM 2986 O O . ASN A 1 396 ? -17.516 -14.477 -7.715 1 90.69 396 ASN A O 1
ATOM 2990 N N . ASN A 1 397 ? -16.625 -15.594 -9.43 1 91.75 397 ASN A N 1
ATOM 2991 C CA . ASN A 1 397 ? -17 -14.508 -10.328 1 91.75 397 ASN A CA 1
ATOM 2992 C C . ASN A 1 397 ? -18.047 -14.961 -11.344 1 91.75 397 ASN A C 1
ATOM 2994 O O . ASN A 1 397 ? -18.547 -14.148 -12.133 1 91.75 397 ASN A O 1
ATOM 2998 N N . ILE A 1 398 ? -18.344 -16.219 -11.359 1 91.62 398 ILE A N 1
ATOM 2999 C CA . ILE A 1 398 ? -19.359 -16.734 -12.266 1 91.62 398 ILE A CA 1
ATOM 3000 C C . ILE A 1 398 ? -20.578 -17.219 -11.477 1 91.62 398 ILE A C 1
ATOM 3002 O O . ILE A 1 398 ? -20.422 -17.969 -10.516 1 91.62 398 ILE A O 1
ATOM 3006 N N . ASP A 1 399 ? -21.734 -16.719 -11.766 1 90.88 399 ASP A N 1
ATOM 3007 C CA . ASP A 1 399 ? -22.969 -17.156 -11.117 1 90.88 399 ASP A CA 1
ATOM 3008 C C . ASP A 1 399 ? -23.406 -18.516 -11.648 1 90.88 399 ASP A C 1
ATOM 3010 O O . ASP A 1 399 ? -24.109 -18.594 -12.656 1 90.88 399 ASP A O 1
ATOM 3014 N N . PHE A 1 400 ? -23.047 -19.5 -10.992 1 89.38 400 PHE A N 1
ATOM 3015 C CA . PHE A 1 400 ? -23.344 -20.844 -11.445 1 89.38 400 PHE A CA 1
ATOM 3016 C C . PHE A 1 400 ? -24.5 -21.438 -10.648 1 89.38 400 PHE A C 1
ATOM 3018 O O . PHE A 1 400 ? -24.938 -22.562 -10.914 1 89.38 400 PHE A O 1
ATOM 3025 N N . LEU A 1 401 ? -25.016 -20.672 -9.734 1 90.88 401 LEU A N 1
ATOM 3026 C CA . LEU A 1 401 ? -26.078 -21.172 -8.875 1 90.88 401 LEU A CA 1
ATOM 3027 C C . LEU A 1 401 ? -27.453 -20.859 -9.477 1 90.88 401 LEU A C 1
ATOM 3029 O O . LEU A 1 401 ? -28.453 -21.453 -9.078 1 90.88 401 LEU A O 1
ATOM 3033 N N . SER A 1 402 ? -27.422 -19.766 -10.305 1 82.06 402 SER A N 1
ATOM 3034 C CA . SER A 1 402 ? -28.703 -19.375 -10.906 1 82.06 402 SER A CA 1
ATOM 3035 C C . SER A 1 402 ? -29.031 -20.25 -12.109 1 82.06 402 SER A C 1
ATOM 3037 O O . SER A 1 402 ? -30.172 -20.281 -12.562 1 82.06 402 SER A O 1
ATOM 3039 N N . SER A 1 403 ? -28 -20.844 -12.703 1 63.62 403 SER A N 1
ATOM 3040 C CA . SER A 1 403 ? -28.234 -21.594 -13.938 1 63.62 403 SER A CA 1
ATOM 3041 C C . SER A 1 403 ? -29.062 -22.844 -13.672 1 63.62 403 SER A C 1
ATOM 3043 O O . SER A 1 403 ? -28.953 -23.453 -12.609 1 63.62 403 SER A O 1
ATOM 3045 N N . ASN A 1 404 ? -30.297 -23.031 -14.367 1 53.97 404 ASN A N 1
ATOM 3046 C CA . ASN A 1 404 ? -31.234 -24.141 -14.312 1 53.97 404 ASN A CA 1
ATOM 3047 C C . ASN A 1 404 ? -30.547 -25.469 -14.664 1 53.97 404 ASN A C 1
ATOM 3049 O O . ASN A 1 404 ? -29.656 -25.5 -15.508 1 53.97 404 ASN A O 1
ATOM 3053 N N . MET B 1 1 ? -27.922 -7.727 26.438 1 28.34 1 MET B N 1
ATOM 3054 C CA . MET B 1 1 ? -28.562 -7.625 25.125 1 28.34 1 MET B CA 1
ATOM 3055 C C . MET B 1 1 ? -28.953 -6.184 24.828 1 28.34 1 MET B C 1
ATOM 3057 O O . MET B 1 1 ? -28.891 -5.738 23.688 1 28.34 1 MET B O 1
ATOM 3061 N N . ASP B 1 2 ? -29.344 -5.512 25.812 1 33.53 2 ASP B N 1
ATOM 3062 C CA . ASP B 1 2 ? -29.953 -4.191 25.734 1 33.53 2 ASP B CA 1
ATOM 3063 C C . ASP B 1 2 ? -28.891 -3.105 25.562 1 33.53 2 ASP B C 1
ATOM 3065 O O . ASP B 1 2 ? -29.125 -2.113 24.859 1 33.53 2 ASP B O 1
ATOM 3069 N N . LYS B 1 3 ? -27.766 -3.254 26.281 1 36.38 3 LYS B N 1
ATOM 3070 C CA . LYS B 1 3 ? -26.703 -2.248 26.281 1 36.38 3 LYS B CA 1
ATOM 3071 C C . LYS B 1 3 ? -25.938 -2.236 24.953 1 36.38 3 LYS B C 1
ATOM 3073 O O . LYS B 1 3 ? -25.406 -1.201 24.547 1 36.38 3 LYS B O 1
ATOM 3078 N N . PHE B 1 4 ? -25.766 -3.385 24.469 1 39.78 4 PHE B N 1
ATOM 3079 C CA . PHE B 1 4 ? -25.094 -3.484 23.172 1 39.78 4 PHE B CA 1
ATOM 3080 C C . PHE B 1 4 ? -25.953 -2.887 22.062 1 39.78 4 PHE B C 1
ATOM 3082 O O . PHE B 1 4 ? -25.438 -2.244 21.156 1 39.78 4 PHE B O 1
ATOM 3089 N N . THR B 1 5 ? -27.266 -3.066 22.297 1 43.31 5 THR B N 1
ATOM 3090 C CA . THR B 1 5 ? -28.219 -2.523 21.328 1 43.31 5 THR B CA 1
ATOM 3091 C C . THR B 1 5 ? -28.297 -1.004 21.438 1 43.31 5 THR B C 1
ATOM 3093 O O . THR B 1 5 ? -28.391 -0.31 20.422 1 43.31 5 THR B O 1
ATOM 3096 N N . LYS B 1 6 ? -28.25 -0.543 22.656 1 44.25 6 LYS B N 1
ATOM 3097 C CA . LYS B 1 6 ? -28.344 0.887 22.938 1 44.25 6 LYS B CA 1
ATOM 3098 C C . LYS B 1 6 ? -27.078 1.612 22.516 1 44.25 6 LYS B C 1
ATOM 3100 O O . LYS B 1 6 ? -27.141 2.715 21.969 1 44.25 6 LYS B O 1
ATOM 3105 N N . LEU B 1 7 ? -25.844 1.117 22.906 1 44.41 7 LEU B N 1
ATOM 3106 C CA . LEU B 1 7 ? -24.531 1.639 22.516 1 44.41 7 LEU B CA 1
ATOM 3107 C C . LEU B 1 7 ? -24.406 1.691 21 1 44.41 7 LEU B C 1
ATOM 3109 O O . LEU B 1 7 ? -23.859 2.656 20.453 1 44.41 7 LEU B O 1
ATOM 3113 N N . ASP B 1 8 ? -25 0.731 20.406 1 51.03 8 ASP B N 1
ATOM 3114 C CA . ASP B 1 8 ? -25.031 0.648 18.938 1 51.03 8 ASP B CA 1
ATOM 3115 C C . ASP B 1 8 ? -25.969 1.694 18.344 1 51.03 8 ASP B C 1
ATOM 3117 O O . ASP B 1 8 ? -25.641 2.34 17.344 1 51.03 8 ASP B O 1
ATOM 3121 N N . LEU B 1 9 ? -27.062 1.995 19.156 1 49.84 9 LEU B N 1
ATOM 3122 C CA . LEU B 1 9 ? -28.016 2.967 18.656 1 49.84 9 LEU B CA 1
ATOM 3123 C C . LEU B 1 9 ? -27.484 4.387 18.797 1 49.84 9 LEU B C 1
ATOM 3125 O O . LEU B 1 9 ? -27.672 5.219 17.906 1 49.84 9 LEU B O 1
ATOM 3129 N N . ASN B 1 10 ? -26.875 4.734 19.984 1 52.69 10 ASN B N 1
ATOM 3130 C CA . ASN B 1 10 ? -26.297 6.055 20.203 1 52.69 10 ASN B CA 1
ATOM 3131 C C . ASN B 1 10 ? -25.188 6.352 19.188 1 52.69 10 ASN B C 1
ATOM 3133 O O . ASN B 1 10 ? -25.062 7.48 18.719 1 52.69 10 ASN B O 1
ATOM 3137 N N . SER B 1 11 ? -24.531 5.344 18.906 1 68.44 11 SER B N 1
ATOM 3138 C CA . SER B 1 11 ? -23.469 5.492 17.922 1 68.44 11 SER B CA 1
ATOM 3139 C C . SER B 1 11 ? -24.047 5.73 16.531 1 68.44 11 SER B C 1
ATOM 3141 O O . SER B 1 11 ? -23.531 6.547 15.766 1 68.44 11 SER B O 1
ATOM 3143 N N . ILE B 1 12 ? -25.219 5.148 16.344 1 69.81 12 ILE B N 1
ATOM 3144 C CA . ILE B 1 12 ? -25.859 5.316 15.047 1 69.81 12 ILE B CA 1
ATOM 3145 C C . ILE B 1 12 ? -26.438 6.727 14.93 1 69.81 12 ILE B C 1
ATOM 3147 O O . ILE B 1 12 ? -26.281 7.383 13.898 1 69.81 12 ILE B O 1
ATOM 3151 N N . THR B 1 13 ? -27 7.223 16.016 1 74.88 13 THR B N 1
ATOM 3152 C CA . THR B 1 13 ? -27.609 8.555 16.016 1 74.88 13 THR B CA 1
ATOM 3153 C C . THR B 1 13 ? -26.531 9.625 15.875 1 74.88 13 THR B C 1
ATOM 3155 O O . THR B 1 13 ? -26.719 10.594 15.125 1 74.88 13 THR B O 1
ATOM 3158 N N . SER B 1 14 ? -25.5 9.453 16.594 1 81.81 14 SER B N 1
ATOM 3159 C CA . SER B 1 14 ? -24.406 10.406 16.5 1 81.81 14 SER B CA 1
ATOM 3160 C C . SER B 1 14 ? -23.828 10.445 15.086 1 81.81 14 SER B C 1
ATOM 3162 O O . SER B 1 14 ? -23.531 11.516 14.562 1 81.81 14 SER B O 1
ATOM 3164 N N . ASN B 1 15 ? -23.828 9.336 14.539 1 86.81 15 ASN B N 1
ATOM 3165 C CA . ASN B 1 15 ? -23.312 9.258 13.18 1 86.81 15 ASN B CA 1
ATOM 3166 C C . ASN B 1 15 ? -24.234 9.945 12.188 1 86.81 15 ASN B C 1
ATOM 3168 O O . ASN B 1 15 ? -23.781 10.633 11.273 1 86.81 15 ASN B O 1
ATOM 3172 N N . ASN B 1 16 ? -25.516 9.781 12.438 1 89.81 16 ASN B N 1
ATOM 3173 C CA . ASN B 1 16 ? -26.5 10.43 11.562 1 89.81 16 ASN B CA 1
ATOM 3174 C C . ASN B 1 16 ? -26.438 11.953 11.672 1 89.81 16 ASN B C 1
ATOM 3176 O O . ASN B 1 16 ? -26.516 12.656 10.672 1 89.81 16 ASN B O 1
ATOM 3180 N N . ARG B 1 17 ? -26.281 12.422 12.906 1 92.44 17 ARG B N 1
ATOM 3181 C CA . ARG B 1 17 ? -26.156 13.859 13.141 1 92.44 17 ARG B CA 1
ATOM 3182 C C . ARG B 1 17 ? -24.953 14.43 12.406 1 92.44 17 ARG B C 1
ATOM 3184 O O . ARG B 1 17 ? -25.062 15.461 11.742 1 92.44 17 ARG B O 1
ATOM 3191 N N . MET B 1 18 ? -23.891 13.734 12.539 1 91.25 18 MET B N 1
ATOM 3192 C CA . MET B 1 18 ? -22.656 14.195 11.906 1 91.25 18 MET B CA 1
ATOM 3193 C C . MET B 1 18 ? -22.781 14.164 10.383 1 91.25 18 MET B C 1
ATOM 3195 O O . MET B 1 18 ? -22.344 15.086 9.695 1 91.25 18 MET B O 1
ATOM 3199 N N . ASN B 1 19 ? -23.406 13.133 9.883 1 91.31 19 ASN B N 1
ATOM 3200 C CA . ASN B 1 19 ? -23.594 13.031 8.445 1 91.31 19 ASN B CA 1
ATOM 3201 C C . ASN B 1 19 ? -24.453 14.172 7.91 1 91.31 19 ASN B C 1
ATOM 3203 O O . ASN B 1 19 ? -24.156 14.742 6.863 1 91.31 19 ASN B O 1
ATOM 3207 N N . ILE B 1 20 ? -25.484 14.422 8.586 1 94.25 20 ILE B N 1
ATOM 3208 C CA . ILE B 1 20 ? -26.375 15.508 8.203 1 94.25 20 ILE B CA 1
ATOM 3209 C C . ILE B 1 20 ? -25.641 16.844 8.273 1 94.25 20 ILE B C 1
ATOM 3211 O O . ILE B 1 20 ? -25.719 17.656 7.344 1 94.25 20 ILE B O 1
ATOM 3215 N N . PHE B 1 21 ? -24.938 17.062 9.359 1 94.44 21 PHE B N 1
ATOM 3216 C CA . PHE B 1 21 ? -24.172 18.297 9.523 1 94.44 21 PHE B CA 1
ATOM 3217 C C . PHE B 1 21 ? -23.188 18.469 8.375 1 94.44 21 PHE B C 1
ATOM 3219 O O . PHE B 1 21 ? -23.062 19.547 7.805 1 94.44 21 PHE B O 1
ATOM 3226 N N . ASN B 1 22 ? -22.469 17.406 8.07 1 91.5 22 ASN B N 1
ATOM 3227 C CA . ASN B 1 22 ? -21.484 17.453 7.004 1 91.5 22 ASN B CA 1
ATOM 3228 C C . ASN B 1 22 ? -22.125 17.75 5.652 1 91.5 22 ASN B C 1
ATOM 3230 O O . ASN B 1 22 ? -21.531 18.438 4.816 1 91.5 22 ASN B O 1
ATOM 3234 N N . CYS B 1 23 ? -23.266 17.234 5.461 1 92.25 23 CYS B N 1
ATOM 3235 C CA . CYS B 1 23 ? -24 17.531 4.234 1 92.25 23 CYS B CA 1
ATOM 3236 C C . CYS B 1 23 ? -24.297 19.016 4.109 1 92.25 23 CYS B C 1
ATOM 3238 O O . CYS B 1 23 ? -24.109 19.609 3.039 1 92.25 23 CYS B O 1
ATOM 3240 N N . ILE B 1 24 ? -24.734 19.594 5.168 1 94.44 24 ILE B N 1
ATOM 3241 C CA . ILE B 1 24 ? -25.047 21.016 5.184 1 94.44 24 ILE B CA 1
ATOM 3242 C C . ILE B 1 24 ? -23.781 21.828 4.98 1 94.44 24 ILE B C 1
ATOM 3244 O O . ILE B 1 24 ? -23.75 22.797 4.203 1 94.44 24 ILE B O 1
ATOM 3248 N N . LEU B 1 25 ? -22.734 21.422 5.656 1 93 25 LEU B N 1
ATOM 3249 C CA . LEU B 1 25 ? -21.453 22.109 5.574 1 93 25 LEU B CA 1
ATOM 3250 C C . LEU B 1 25 ? -20.938 22.125 4.137 1 93 25 LEU B C 1
ATOM 3252 O O . LEU B 1 25 ? -20.516 23.172 3.633 1 93 25 LEU B O 1
ATOM 3256 N N . GLU B 1 26 ? -21 21.016 3.52 1 90.31 26 GLU B N 1
ATOM 3257 C CA . GLU B 1 26 ? -20.453 20.859 2.176 1 90.31 26 GLU B CA 1
ATOM 3258 C C . GLU B 1 26 ? -21.266 21.641 1.153 1 90.31 26 GLU B C 1
ATOM 3260 O O . GLU B 1 26 ? -20.703 22.25 0.232 1 90.31 26 GLU B O 1
ATOM 3265 N N . ALA B 1 27 ? -22.578 21.656 1.352 1 91.56 27 ALA B N 1
ATOM 3266 C CA . ALA B 1 27 ? -23.469 22.297 0.382 1 91.56 27 ALA B CA 1
ATOM 3267 C C . ALA B 1 27 ? -23.562 23.797 0.633 1 91.56 27 ALA B C 1
ATOM 3269 O O . ALA B 1 27 ? -24.031 24.547 -0.227 1 91.56 27 ALA B O 1
ATOM 3270 N N . LYS B 1 28 ? -23.125 24.203 1.771 1 90.75 28 LYS B N 1
ATOM 3271 C CA . LYS B 1 28 ? -23.234 25.594 2.203 1 90.75 28 LYS B CA 1
ATOM 3272 C C . LYS B 1 28 ? -24.688 26 2.428 1 90.75 28 LYS B C 1
ATOM 3274 O O . LYS B 1 28 ? -25.016 26.625 3.434 1 90.75 28 LYS B O 1
ATOM 3279 N N . GLU B 1 29 ? -25.562 25.672 1.43 1 91.75 29 GLU B N 1
ATOM 3280 C CA . GLU B 1 29 ? -27.016 25.828 1.532 1 91.75 29 GLU B CA 1
ATOM 3281 C C . GLU B 1 29 ? -27.734 24.609 0.938 1 91.75 29 GLU B C 1
ATOM 3283 O O . GLU B 1 29 ? -27.5 24.25 -0.213 1 91.75 29 GLU B O 1
ATOM 3288 N N . ILE B 1 30 ? -28.641 24.016 1.775 1 93.94 30 ILE B N 1
ATOM 3289 C CA . ILE B 1 30 ? -29.281 22.797 1.312 1 93.94 30 ILE B CA 1
ATOM 3290 C C . ILE B 1 30 ? -30.609 22.609 2.023 1 93.94 30 ILE B C 1
ATOM 3292 O O . ILE B 1 30 ? -30.797 23.109 3.141 1 93.94 30 ILE B O 1
ATOM 3296 N N . ASN B 1 31 ? -31.562 22 1.347 1 93.62 31 ASN B N 1
ATOM 3297 C CA . ASN B 1 31 ? -32.844 21.734 1.985 1 93.62 31 ASN B CA 1
ATOM 3298 C C . ASN B 1 31 ? -32.938 20.312 2.516 1 93.62 31 ASN B C 1
ATOM 3300 O O . ASN B 1 31 ? -32.125 19.453 2.154 1 93.62 31 ASN B O 1
ATOM 3304 N N . ARG B 1 32 ? -33.906 20.047 3.316 1 94.81 32 ARG B N 1
ATOM 3305 C CA . ARG B 1 32 ? -34.031 18.797 4.051 1 94.81 32 ARG B CA 1
ATOM 3306 C C . ARG B 1 32 ? -34.281 17.625 3.102 1 94.81 32 ARG B C 1
ATOM 3308 O O . ARG B 1 32 ? -33.844 16.516 3.348 1 94.81 32 ARG B O 1
ATOM 3315 N N . ALA B 1 33 ? -34.938 17.859 2.066 1 93.06 33 ALA B N 1
ATOM 3316 C CA . ALA B 1 33 ? -35.25 16.797 1.117 1 93.06 33 ALA B CA 1
ATOM 3317 C C . ALA B 1 33 ? -34 16.25 0.459 1 93.06 33 ALA B C 1
ATOM 3319 O O . ALA B 1 33 ? -33.844 15.039 0.32 1 93.06 33 ALA B O 1
ATOM 3320 N N . VAL B 1 34 ? -33.219 17.156 0.075 1 94.19 34 VAL B N 1
ATOM 3321 C CA . VAL B 1 34 ? -31.984 16.766 -0.567 1 94.19 34 VAL B CA 1
ATOM 3322 C C . VAL B 1 34 ? -31.078 16.062 0.444 1 94.19 34 VAL B C 1
ATOM 3324 O O . VAL B 1 34 ? -30.406 15.094 0.109 1 94.19 34 VAL B O 1
ATOM 3327 N N . ILE B 1 35 ? -31.062 16.547 1.649 1 95.38 35 ILE B N 1
ATOM 3328 C CA . ILE B 1 35 ? -30.266 15.922 2.705 1 95.38 35 ILE B CA 1
ATOM 3329 C C . ILE B 1 35 ? -30.719 14.477 2.895 1 95.38 35 ILE B C 1
ATOM 3331 O O . ILE B 1 35 ? -29.875 13.57 2.975 1 95.38 35 ILE B O 1
ATOM 3335 N N . ALA B 1 36 ? -31.984 14.273 2.971 1 94.94 36 ALA B N 1
ATOM 3336 C CA . ALA B 1 36 ? -32.531 12.938 3.176 1 94.94 36 ALA B CA 1
ATOM 3337 C C . ALA B 1 36 ? -32.062 11.969 2.092 1 94.94 36 ALA B C 1
ATOM 3339 O O . ALA B 1 36 ? -31.672 10.836 2.387 1 94.94 36 ALA B O 1
ATOM 3340 N N . LYS B 1 37 ? -32.094 12.398 0.924 1 93.56 37 LYS B N 1
ATOM 3341 C CA . LYS B 1 37 ? -31.641 11.586 -0.209 1 93.56 37 LYS B CA 1
ATOM 3342 C C . LYS B 1 37 ? -30.156 11.266 -0.104 1 93.56 37 LYS B C 1
ATOM 3344 O O . LYS B 1 37 ? -29.75 10.125 -0.338 1 93.56 37 LYS B O 1
ATOM 3349 N N . LYS B 1 38 ? -29.406 12.188 0.293 1 91.94 38 LYS B N 1
ATOM 3350 C CA . LYS B 1 38 ? -27.953 12.039 0.326 1 91.94 38 LYS B CA 1
ATOM 3351 C C . LYS B 1 38 ? -27.516 11.102 1.451 1 91.94 38 LYS B C 1
ATOM 3353 O O . LYS B 1 38 ? -26.594 10.312 1.286 1 91.94 38 LYS B O 1
ATOM 3358 N N . VAL B 1 39 ? -28.141 11.195 2.568 1 92.06 39 VAL B N 1
ATOM 3359 C CA . VAL B 1 39 ? -27.672 10.445 3.73 1 92.06 39 VAL B CA 1
ATOM 3360 C C . VAL B 1 39 ? -28.453 9.141 3.855 1 92.06 39 VAL B C 1
ATOM 3362 O O . VAL B 1 39 ? -28.109 8.281 4.672 1 92.06 39 VAL B O 1
ATOM 3365 N N . GLY B 1 40 ? -29.5 8.992 3.086 1 91.75 40 GLY B N 1
ATOM 3366 C CA . GLY B 1 40 ? -30.281 7.762 3.08 1 91.75 40 GLY B CA 1
ATOM 3367 C C . GLY B 1 40 ? -31.172 7.621 4.297 1 91.75 40 GLY B C 1
ATOM 3368 O O . GLY B 1 40 ? -31.266 6.535 4.879 1 91.75 40 GLY B O 1
ATOM 3369 N N . LEU B 1 41 ? -31.703 8.711 4.758 1 91.81 41 LEU B N 1
ATOM 3370 C CA . LEU B 1 41 ? -32.625 8.719 5.891 1 91.81 41 LEU B CA 1
ATOM 3371 C C . LEU B 1 41 ? -34 9.219 5.469 1 91.81 41 LEU B C 1
ATOM 3373 O O . LEU B 1 41 ? -34.156 9.82 4.398 1 91.81 41 LEU B O 1
ATOM 3377 N N . SER B 1 42 ? -34.938 8.898 6.273 1 93.12 42 SER B N 1
ATOM 3378 C CA . SER B 1 42 ? -36.281 9.414 6.023 1 93.12 42 SER B CA 1
ATOM 3379 C C . SER B 1 42 ? -36.375 10.914 6.301 1 93.12 42 SER B C 1
ATOM 3381 O O . SER B 1 42 ? -35.594 11.445 7.098 1 93.12 42 SER B O 1
ATOM 3383 N N . ILE B 1 43 ? -37.281 11.531 5.691 1 93.56 43 ILE B N 1
ATOM 3384 C CA . ILE B 1 43 ? -37.5 12.969 5.848 1 93.56 43 ILE B CA 1
ATOM 3385 C C . ILE B 1 43 ? -37.812 13.289 7.305 1 93.56 43 ILE B C 1
ATOM 3387 O O . ILE B 1 43 ? -37.219 14.195 7.898 1 93.56 43 ILE B O 1
ATOM 3391 N N . PRO B 1 44 ? -38.656 12.539 7.996 1 94.69 44 PRO B N 1
ATOM 3392 C CA . PRO B 1 44 ? -38.938 12.836 9.398 1 94.69 44 PRO B CA 1
ATOM 3393 C C . PRO B 1 44 ? -37.688 12.727 10.281 1 94.69 44 PRO B C 1
ATOM 3395 O O . PRO B 1 44 ? -37.531 13.516 11.211 1 94.69 44 PRO B O 1
ATOM 3398 N N . ALA B 1 45 ? -36.906 11.797 9.984 1 95 45 ALA B N 1
ATOM 3399 C CA . ALA B 1 45 ? -35.656 11.641 10.742 1 95 45 ALA B CA 1
ATOM 3400 C C . ALA B 1 45 ? -34.75 12.844 10.547 1 95 45 ALA B C 1
ATOM 3402 O O . ALA B 1 45 ? -34.156 13.352 11.508 1 95 45 ALA B O 1
ATOM 3403 N N . VAL B 1 46 ? -34.656 13.32 9.32 1 96.44 46 VAL B N 1
ATOM 3404 C CA . VAL B 1 46 ? -33.844 14.492 9.008 1 96.44 46 VAL B CA 1
ATOM 3405 C C . VAL B 1 46 ? -34.438 15.727 9.688 1 96.44 46 VAL B C 1
ATOM 3407 O O . VAL B 1 46 ? -33.688 16.562 10.219 1 96.44 46 VAL B O 1
ATOM 3410 N N . MET B 1 47 ? -35.719 15.797 9.695 1 95.69 47 MET B N 1
ATOM 3411 C CA . MET B 1 47 ? -36.375 16.922 10.336 1 95.69 47 MET B CA 1
ATOM 3412 C C . MET B 1 47 ? -36.062 16.969 11.828 1 95.69 47 MET B C 1
ATOM 3414 O O . MET B 1 47 ? -35.719 18.016 12.367 1 95.69 47 MET B O 1
ATOM 3418 N N . SER B 1 48 ? -36.156 15.859 12.398 1 96.06 48 SER B N 1
ATOM 3419 C CA . SER B 1 48 ? -35.906 15.781 13.836 1 96.06 48 SER B CA 1
ATOM 3420 C C . SER B 1 48 ? -34.469 16.203 14.164 1 96.06 48 SER B C 1
ATOM 3422 O O . SER B 1 48 ? -34.25 16.984 15.086 1 96.06 48 SER B O 1
ATOM 3424 N N . ILE B 1 49 ? -33.562 15.734 13.445 1 95.69 49 ILE B N 1
ATOM 3425 C CA . ILE B 1 49 ? -32.156 15.992 13.688 1 95.69 49 ILE B CA 1
ATOM 3426 C C . ILE B 1 49 ? -31.844 17.453 13.398 1 95.69 49 ILE B C 1
ATOM 3428 O O . ILE B 1 49 ? -31.172 18.125 14.188 1 95.69 49 ILE B O 1
ATOM 3432 N N . THR B 1 50 ? -32.375 17.984 12.305 1 96.06 50 THR B N 1
ATOM 3433 C CA . THR B 1 50 ? -32.094 19.359 11.938 1 96.06 50 THR B CA 1
ATOM 3434 C C . THR B 1 50 ? -32.75 20.328 12.906 1 96.06 50 THR B C 1
ATOM 3436 O O . THR B 1 50 ? -32.188 21.375 13.234 1 96.06 50 THR B O 1
ATOM 3439 N N . ASP B 1 51 ? -33.906 19.984 13.344 1 95.81 51 ASP B N 1
ATOM 3440 C CA . ASP B 1 51 ? -34.562 20.828 14.336 1 95.81 51 ASP B CA 1
ATOM 3441 C C . ASP B 1 51 ? -33.75 20.906 15.625 1 95.81 51 ASP B C 1
ATOM 3443 O O . ASP B 1 51 ? -33.625 21.984 16.219 1 95.81 51 ASP B O 1
ATOM 3447 N N . ASP B 1 52 ? -33.281 19.844 15.992 1 95.5 52 ASP B N 1
ATOM 3448 C CA . ASP B 1 52 ? -32.438 19.812 17.188 1 95.5 52 ASP B CA 1
ATOM 3449 C C . ASP B 1 52 ? -31.172 20.672 16.984 1 95.5 52 ASP B C 1
ATOM 3451 O O . ASP B 1 52 ? -30.781 21.406 17.891 1 95.5 52 ASP B O 1
ATOM 3455 N N . LEU B 1 53 ? -30.531 20.609 15.875 1 95.5 53 LEU B N 1
ATOM 3456 C CA . LEU B 1 53 ? -29.328 21.359 15.562 1 95.5 53 LEU B CA 1
ATOM 3457 C C . LEU B 1 53 ? -29.625 22.859 15.508 1 95.5 53 LEU B C 1
ATOM 3459 O O . LEU B 1 53 ? -28.797 23.672 15.898 1 95.5 53 LEU B O 1
ATOM 3463 N N . ILE B 1 54 ? -30.797 23.203 15.031 1 95.31 54 ILE B N 1
ATOM 3464 C CA . ILE B 1 54 ? -31.234 24.594 14.992 1 95.31 54 ILE B CA 1
ATOM 3465 C C . ILE B 1 54 ? -31.438 25.109 16.406 1 95.31 54 ILE B C 1
ATOM 3467 O O . ILE B 1 54 ? -30.984 26.203 16.766 1 95.31 54 ILE B O 1
ATOM 3471 N N . GLN B 1 55 ? -32.094 24.297 17.172 1 94.94 55 GLN B N 1
ATOM 3472 C CA . GLN B 1 55 ? -32.344 24.672 18.547 1 94.94 55 GLN B CA 1
ATOM 3473 C C . GLN B 1 55 ? -31.047 24.906 19.297 1 94.94 55 GLN B C 1
ATOM 3475 O O . GLN B 1 55 ? -30.953 25.812 20.141 1 94.94 55 GLN B O 1
ATOM 3480 N N . LYS B 1 56 ? -30.062 24.172 18.969 1 93.62 56 LYS B N 1
ATOM 3481 C CA . LYS B 1 56 ? -28.766 24.266 19.641 1 93.62 56 LYS B CA 1
ATOM 3482 C C . LYS B 1 56 ? -27.906 25.359 19.031 1 93.62 56 LYS B C 1
ATOM 3484 O O . LYS B 1 56 ? -26.797 25.625 19.516 1 93.62 56 LYS B O 1
ATOM 3489 N N . GLY B 1 57 ? -28.359 25.984 18.016 1 93.69 57 GLY B N 1
ATOM 3490 C CA . GLY B 1 57 ? -27.641 27.078 17.375 1 93.69 57 GLY B CA 1
ATOM 3491 C C . GLY B 1 57 ? -26.453 26.625 16.547 1 93.69 57 GLY B C 1
ATOM 3492 O O . GLY B 1 57 ? -25.469 27.344 16.406 1 93.69 57 GLY B O 1
ATOM 3493 N N . ILE B 1 58 ? -26.5 25.438 16.078 1 95.31 58 ILE B N 1
ATOM 3494 C CA . ILE B 1 58 ? -25.406 24.844 15.297 1 95.31 58 ILE B CA 1
ATOM 3495 C C . ILE B 1 58 ? -25.625 25.109 13.812 1 95.31 58 ILE B C 1
ATOM 3497 O O . ILE B 1 58 ? -24.656 25.359 13.078 1 95.31 58 ILE B O 1
ATOM 3501 N N . ILE B 1 59 ? -26.859 25.031 13.375 1 96.06 59 ILE B N 1
ATOM 3502 C CA . ILE B 1 59 ? -27.266 25.406 12.031 1 96.06 59 ILE B CA 1
ATOM 3503 C C . ILE B 1 59 ? -28.438 26.391 12.102 1 96.06 59 ILE B C 1
ATOM 3505 O O . ILE B 1 59 ? -28.969 26.656 13.18 1 96.06 59 ILE B O 1
ATOM 3509 N N . TYR B 1 60 ? -28.719 27.016 11.008 1 95.12 60 TYR B N 1
ATOM 3510 C CA . TYR B 1 60 ? -29.828 27.984 10.969 1 95.12 60 TYR B CA 1
ATOM 3511 C C . TYR B 1 60 ? -30.516 27.969 9.609 1 95.12 60 TYR B C 1
ATOM 3513 O O . TYR B 1 60 ? -29.969 27.438 8.641 1 95.12 60 TYR B O 1
ATOM 3521 N N . VAL B 1 61 ? -31.719 28.484 9.578 1 94 61 VAL B N 1
ATOM 3522 C CA . VAL B 1 61 ? -32.5 28.578 8.352 1 94 61 VAL B CA 1
ATOM 3523 C C . VAL B 1 61 ? -32.188 29.891 7.637 1 94 61 VAL B C 1
ATOM 3525 O O . VAL B 1 61 ? -32.25 30.969 8.234 1 94 61 VAL B O 1
ATOM 3528 N N . ILE B 1 62 ? -31.609 29.828 6.426 1 87.25 62 ILE B N 1
ATOM 3529 C CA . ILE B 1 62 ? -31.266 31.016 5.641 1 87.25 62 ILE B CA 1
ATOM 3530 C C . ILE B 1 62 ? -32.531 31.641 5.078 1 87.25 62 ILE B C 1
ATOM 3532 O O . ILE B 1 62 ? -32.656 32.875 4.98 1 87.25 62 ILE B O 1
ATOM 3536 N N . GLY B 1 63 ? -33.469 30.969 4.613 1 78 63 GLY B N 1
ATOM 3537 C CA . GLY B 1 63 ? -34.656 31.391 3.902 1 78 63 GLY B CA 1
ATOM 3538 C C . GLY B 1 63 ? -35.281 30.297 3.07 1 78 63 GLY B C 1
ATOM 3539 O O . GLY B 1 63 ? -35.031 29.109 3.303 1 78 63 GLY B O 1
ATOM 3540 N N . LYS B 1 64 ? -36.344 30.766 2.23 1 67 64 LYS B N 1
ATOM 3541 C CA . LYS B 1 64 ? -37.031 29.828 1.335 1 67 64 LYS B CA 1
ATOM 3542 C C . LYS B 1 64 ? -36.344 29.766 -0.02 1 67 64 LYS B C 1
ATOM 3544 O O . LYS B 1 64 ? -35.875 30.781 -0.537 1 67 64 LYS B O 1
ATOM 3549 N N . GLY B 1 65 ? -35.844 28.625 -0.465 1 60.41 65 GLY B N 1
ATOM 3550 C CA . GLY B 1 65 ? -35.188 28.438 -1.751 1 60.41 65 GLY B CA 1
ATOM 3551 C C . GLY B 1 65 ? -36.125 28.672 -2.93 1 60.41 65 GLY B C 1
ATOM 3552 O O . GLY B 1 65 ? -37.281 29.078 -2.752 1 60.41 65 GLY B O 1
ATOM 3553 N N . LYS B 1 66 ? -35.594 28.828 -4.316 1 53.94 66 LYS B N 1
ATOM 3554 C CA . LYS B 1 66 ? -36.375 29.062 -5.539 1 53.94 66 LYS B CA 1
ATOM 3555 C C . LYS B 1 66 ? -37.375 27.953 -5.781 1 53.94 66 LYS B C 1
ATOM 3557 O O . LYS B 1 66 ? -37.094 26.781 -5.543 1 53.94 66 LYS B O 1
ATOM 3562 N N . SER B 1 67 ? -38.625 28.391 -5.746 1 50.06 67 SER B N 1
ATOM 3563 C CA . SER B 1 67 ? -39.75 27.438 -5.871 1 50.06 67 SER B CA 1
ATOM 3564 C C . SER B 1 67 ? -39.844 26.891 -7.289 1 50.06 67 SER B C 1
ATOM 3566 O O . SER B 1 67 ? -39.781 27.656 -8.258 1 50.06 67 SER B O 1
ATOM 3568 N N . SER B 1 68 ? -39.438 25.938 -7.648 1 45.16 68 SER B N 1
ATOM 3569 C CA . SER B 1 68 ? -39.812 25.391 -8.945 1 45.16 68 SER B CA 1
ATOM 3570 C C . SER B 1 68 ? -41.281 24.969 -8.961 1 45.16 68 SER B C 1
ATOM 3572 O O . SER B 1 68 ? -41.656 24.078 -9.703 1 45.16 68 SER B O 1
ATOM 3574 N N . GLY B 1 69 ? -42.281 25.625 -8.219 1 52.72 69 GLY B N 1
ATOM 3575 C CA . GLY B 1 69 ? -43.719 25.453 -8.305 1 52.72 69 GLY B CA 1
ATOM 3576 C C . GLY B 1 69 ? -44.406 25.359 -6.945 1 52.72 69 GLY B C 1
ATOM 3577 O O . GLY B 1 69 ? -45.562 25.766 -6.781 1 52.72 69 GLY B O 1
ATOM 3578 N N . GLY B 1 70 ? -44 24.5 -6.027 1 54.72 70 GLY B N 1
ATOM 3579 C CA . GLY B 1 70 ? -44.594 24.219 -4.738 1 54.72 70 GLY B CA 1
ATOM 3580 C C . GLY B 1 70 ? -44 25.031 -3.605 1 54.72 70 GLY B C 1
ATOM 3581 O O . GLY B 1 70 ? -43.219 25.953 -3.844 1 54.72 70 GLY B O 1
ATOM 3582 N N . LYS B 1 71 ? -44.438 24.828 -2.375 1 58.59 71 LYS B N 1
ATOM 3583 C CA . LYS B 1 71 ? -43.844 25.453 -1.188 1 58.59 71 LYS B CA 1
ATOM 3584 C C . LYS B 1 71 ? -42.344 25.484 -1.254 1 58.59 71 LYS B C 1
ATOM 3586 O O . LYS B 1 71 ? -41.688 24.453 -1.49 1 58.59 71 LYS B O 1
ATOM 3591 N N . ARG B 1 72 ? -41.781 26.531 -1.286 1 66.38 72 ARG B N 1
ATOM 3592 C CA . ARG B 1 72 ? -40.312 26.734 -1.376 1 66.38 72 ARG B CA 1
ATOM 3593 C C . ARG B 1 72 ? -39.594 26.109 -0.192 1 66.38 72 ARG B C 1
ATOM 3595 O O . ARG B 1 72 ? -39.875 26.438 0.962 1 66.38 72 ARG B O 1
ATOM 3602 N N . PRO B 1 73 ? -38.75 25.109 -0.38 1 81 73 PRO B N 1
ATOM 3603 C CA . PRO B 1 73 ? -38.125 24.406 0.75 1 81 73 PRO B CA 1
ATOM 3604 C C . PRO B 1 73 ? -37.125 25.297 1.514 1 81 73 PRO B C 1
ATOM 3606 O O . PRO B 1 73 ? -36.5 26.172 0.924 1 81 73 PRO B O 1
ATOM 3609 N N . GLU B 1 74 ? -37.219 25.266 2.861 1 89.62 74 GLU B N 1
ATOM 3610 C CA . GLU B 1 74 ? -36.25 25.953 3.723 1 89.62 74 GLU B CA 1
ATOM 3611 C C . GLU B 1 74 ? -34.812 25.484 3.465 1 89.62 74 GLU B C 1
ATOM 3613 O O . GLU B 1 74 ? -34.594 24.281 3.318 1 89.62 74 GLU B O 1
ATOM 3618 N N . LEU B 1 75 ? -33.969 26.453 3.287 1 94.88 75 LEU B N 1
ATOM 3619 C CA . LEU B 1 75 ? -32.531 26.141 3.141 1 94.88 75 LEU B CA 1
ATOM 3620 C C . LEU B 1 75 ? -31.828 26.234 4.48 1 94.88 75 LEU B C 1
ATOM 3622 O O . LEU B 1 75 ? -32.094 27.125 5.277 1 94.88 75 LEU B O 1
ATOM 3626 N N . LEU B 1 76 ? -31 25.312 4.727 1 96.06 76 LEU B N 1
ATOM 3627 C CA . LEU B 1 76 ? -30.25 25.219 5.973 1 96.06 76 LEU B CA 1
ATOM 3628 C C . LEU B 1 76 ? -28.781 25.562 5.738 1 96.06 76 LEU B C 1
ATOM 3630 O O . LEU B 1 76 ? -28.219 25.234 4.688 1 96.06 76 LEU B O 1
ATOM 3634 N N . ALA B 1 77 ? -28.156 26.25 6.711 1 96.25 77 ALA B N 1
ATOM 3635 C CA . ALA B 1 77 ? -26.734 26.547 6.691 1 96.25 77 ALA B CA 1
ATOM 3636 C C . ALA B 1 77 ? -26.125 26.391 8.078 1 96.25 77 ALA B C 1
ATOM 3638 O O . ALA B 1 77 ? -26.828 26.344 9.086 1 96.25 77 AL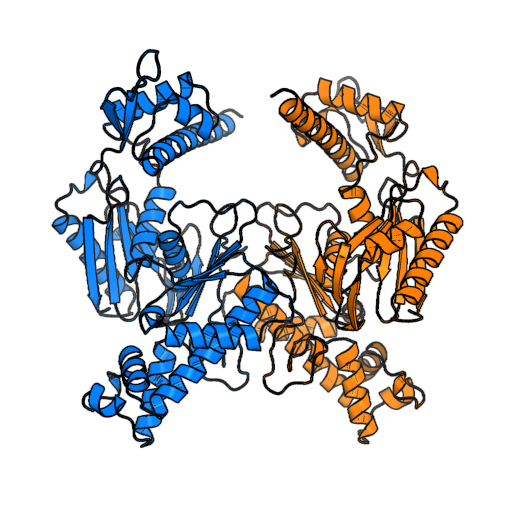A B O 1
ATOM 3639 N N . VAL B 1 78 ? -24.781 26.328 8.109 1 96 78 VAL B N 1
ATOM 3640 C CA . VAL B 1 78 ? -24.047 26.156 9.359 1 96 78 VAL B CA 1
ATOM 3641 C C . VAL B 1 78 ? -23.781 27.516 10.008 1 96 78 VAL B C 1
ATOM 3643 O O . VAL B 1 78 ? -23.453 28.484 9.312 1 96 78 VAL B O 1
ATOM 3646 N N . VAL B 1 79 ? -24 27.594 11.312 1 94.75 79 VAL B N 1
ATOM 3647 C CA . VAL B 1 79 ? -23.609 28.781 12.062 1 94.75 79 VAL B CA 1
ATOM 3648 C C . VAL B 1 79 ? -22.078 28.844 12.172 1 94.75 79 VAL B C 1
ATOM 3650 O O . VAL B 1 79 ? -21.469 27.969 12.773 1 94.75 79 VAL B O 1
ATOM 3653 N N . PRO B 1 80 ? -21.453 29.781 11.648 1 92.69 80 PRO B N 1
ATOM 3654 C CA . PRO B 1 80 ? -19.984 29.781 11.508 1 92.69 80 PRO B CA 1
ATOM 3655 C C . PRO B 1 80 ? -19.266 29.766 12.852 1 92.69 80 PRO B C 1
ATOM 3657 O O . PRO B 1 80 ? -18.25 29.078 13 1 92.69 80 PRO B O 1
ATOM 3660 N N . ASP B 1 81 ? -19.703 30.438 13.891 1 90.38 81 ASP B N 1
ATOM 3661 C CA . ASP B 1 81 ? -18.875 30.703 15.055 1 90.38 81 ASP B CA 1
ATOM 3662 C C . ASP B 1 81 ? -19.422 30 16.297 1 90.38 81 ASP B C 1
ATOM 3664 O O . ASP B 1 81 ? -19.312 30.531 17.406 1 90.38 81 ASP B O 1
ATOM 3668 N N . ARG B 1 82 ? -20.078 28.875 16.078 1 92.75 82 ARG B N 1
ATOM 3669 C CA . ARG B 1 82 ? -20.625 28.125 17.203 1 92.75 82 ARG B CA 1
ATOM 3670 C C . ARG B 1 82 ? -19.547 27.297 17.891 1 92.75 82 ARG B C 1
ATOM 3672 O O . ARG B 1 82 ? -19.531 27.172 19.109 1 92.75 82 ARG B O 1
ATOM 3679 N N . PHE B 1 83 ? -18.703 26.703 17.094 1 94.81 83 PHE B N 1
ATOM 3680 C CA . PHE B 1 83 ? -17.625 25.859 17.594 1 94.81 83 PHE B CA 1
ATOM 3681 C C . PHE B 1 83 ? -16.312 26.203 16.922 1 94.81 83 PHE B C 1
ATOM 3683 O O . PHE B 1 83 ? -16.297 26.734 15.805 1 94.81 83 PHE B O 1
ATOM 3690 N N . PHE B 1 84 ? -15.258 25.891 17.641 1 96 84 PHE B N 1
ATOM 3691 C CA . PHE B 1 84 ? -13.922 26.141 17.125 1 96 84 PHE B CA 1
ATOM 3692 C C . PHE B 1 84 ? -13.031 24.922 17.281 1 96 84 PHE B C 1
ATOM 3694 O O . PHE B 1 84 ? -13.203 24.156 18.234 1 96 84 PHE B O 1
ATOM 3701 N N . PHE B 1 85 ? -12.156 24.75 16.391 1 97.44 85 PHE B N 1
ATOM 3702 C CA . PHE B 1 85 ? -11.203 23.656 16.328 1 97.44 85 PHE B CA 1
ATOM 3703 C C . PHE B 1 85 ? -9.781 24.188 16.188 1 97.44 85 PHE B C 1
ATOM 3705 O O . PHE B 1 85 ? -9.516 25.047 15.336 1 97.44 85 PHE B O 1
ATOM 3712 N N . VAL B 1 86 ? -8.898 23.719 17.016 1 98.5 86 VAL B N 1
ATOM 3713 C CA . VAL B 1 86 ? -7.516 24.188 16.953 1 98.5 86 VAL B CA 1
ATOM 3714 C C . VAL B 1 86 ? -6.617 23.078 16.406 1 98.5 86 VAL B C 1
ATOM 3716 O O . VAL B 1 86 ? -6.742 21.906 16.797 1 98.5 86 VAL B O 1
ATOM 3719 N N . GLY B 1 87 ? -5.812 23.391 15.422 1 98.81 87 GLY B N 1
ATOM 3720 C CA . GLY B 1 87 ? -4.805 22.5 14.891 1 98.81 87 GLY B CA 1
ATOM 3721 C C . GLY B 1 87 ? -3.387 22.984 15.117 1 98.81 87 GLY B C 1
ATOM 3722 O O . GLY B 1 87 ? -3.109 24.172 15 1 98.81 87 GLY B O 1
ATOM 3723 N N . VAL B 1 88 ? -2.48 22.094 15.492 1 98.88 88 VAL B N 1
ATOM 3724 C CA . VAL B 1 88 ? -1.076 22.406 15.742 1 98.88 88 VAL B CA 1
ATOM 3725 C C . VAL B 1 88 ? -0.187 21.516 14.883 1 98.88 88 VAL B C 1
ATOM 3727 O O . VAL B 1 88 ? -0.333 20.297 14.898 1 98.88 88 VAL B O 1
ATOM 3730 N N . ASP B 1 89 ? 0.65 22.094 14.102 1 98.69 89 ASP B N 1
ATOM 3731 C CA . ASP B 1 89 ? 1.701 21.406 13.344 1 98.69 89 ASP B CA 1
ATOM 3732 C C . ASP B 1 89 ? 3.057 21.562 14.031 1 98.69 89 ASP B C 1
ATOM 3734 O O . ASP B 1 89 ? 3.609 22.656 14.094 1 98.69 89 ASP B O 1
ATOM 3738 N N . VAL B 1 90 ? 3.584 20.484 14.523 1 98.38 90 VAL B N 1
ATOM 3739 C CA . VAL B 1 90 ? 4.883 20.5 15.195 1 98.38 90 VAL B CA 1
ATOM 3740 C C . VAL B 1 90 ? 5.977 20.109 14.203 1 98.38 90 VAL B C 1
ATOM 3742 O O . VAL B 1 90 ? 6.059 18.969 13.766 1 98.38 90 VAL B O 1
ATOM 3745 N N . GLY B 1 91 ? 6.828 21.062 13.875 1 96.38 91 GLY B N 1
ATOM 3746 C CA . GLY B 1 91 ? 7.957 20.812 12.992 1 96.38 91 GLY B CA 1
ATOM 3747 C C . GLY B 1 91 ? 9.297 21.109 13.641 1 96.38 91 GLY B C 1
ATOM 3748 O O . GLY B 1 91 ? 9.359 21.766 14.68 1 96.38 91 GLY B O 1
ATOM 3749 N N . ARG B 1 92 ? 10.359 20.656 12.977 1 93.12 92 ARG B N 1
ATOM 3750 C CA . ARG B 1 92 ? 11.719 20.875 13.469 1 93.12 92 ARG B CA 1
ATOM 3751 C C . ARG B 1 92 ? 12.109 22.344 13.352 1 93.12 92 ARG B C 1
ATOM 3753 O O . ARG B 1 92 ? 12.883 22.844 14.172 1 93.12 92 ARG B O 1
ATOM 3760 N N . THR B 1 93 ? 11.547 23 12.406 1 92.5 93 THR B N 1
ATOM 3761 C CA . THR B 1 93 ? 11.945 24.391 12.148 1 92.5 93 THR B CA 1
ATOM 3762 C C . THR B 1 93 ? 10.906 25.359 12.695 1 92.5 93 THR B C 1
ATOM 3764 O O . THR B 1 93 ? 11.242 26.484 13.07 1 92.5 93 THR B O 1
ATOM 3767 N N . SER B 1 94 ? 9.672 24.938 12.648 1 96 94 SER B N 1
ATOM 3768 C CA . SER B 1 94 ? 8.609 25.828 13.094 1 96 94 SER B CA 1
ATOM 3769 C C . SER B 1 94 ? 7.445 25.062 13.703 1 96 94 SER B C 1
ATOM 3771 O O . SER B 1 94 ? 7.254 23.875 13.391 1 96 94 SER B O 1
ATOM 3773 N N . VAL B 1 95 ? 6.773 25.703 14.594 1 98.31 95 VAL B N 1
ATOM 3774 C CA . VAL B 1 95 ? 5.473 25.266 15.086 1 98.31 95 VAL B CA 1
ATOM 3775 C C . VAL B 1 95 ? 4.379 26.188 14.555 1 98.31 95 VAL B C 1
ATOM 3777 O O . VAL B 1 95 ? 4.523 27.422 14.594 1 98.31 95 VAL B O 1
ATOM 3780 N N . ARG B 1 96 ? 3.305 25.609 14 1 98.56 96 ARG B N 1
ATOM 3781 C CA . ARG B 1 96 ? 2.205 26.375 13.43 1 98.56 96 ARG B CA 1
ATOM 3782 C C . ARG B 1 96 ? 0.88 26.016 14.094 1 98.56 96 ARG B C 1
ATOM 3784 O O . ARG B 1 96 ? 0.62 24.844 14.383 1 98.56 96 ARG B O 1
ATOM 3791 N N . VAL B 1 97 ? 0.081 27.016 14.352 1 98.75 97 VAL B N 1
ATOM 3792 C CA . VAL B 1 97 ? -1.227 26.828 14.977 1 98.75 97 VAL B CA 1
ATOM 3793 C C . VAL B 1 97 ? -2.303 27.5 14.125 1 98.75 97 VAL B C 1
ATOM 3795 O O . VAL B 1 97 ? -2.092 28.594 13.609 1 98.75 97 VAL B O 1
ATOM 3798 N N . VAL B 1 98 ? -3.42 26.812 13.945 1 98.38 98 VAL B N 1
ATOM 3799 C CA . VAL B 1 98 ? -4.578 27.406 13.297 1 98.38 98 VAL B CA 1
ATOM 3800 C C . VAL B 1 98 ? -5.805 27.266 14.195 1 98.38 98 VAL B C 1
ATOM 3802 O O . VAL B 1 98 ? -5.898 26.312 14.977 1 98.38 98 VAL B O 1
ATOM 3805 N N . VAL B 1 99 ? -6.664 28.219 14.141 1 97.94 99 VAL B N 1
ATOM 3806 C CA . VAL B 1 99 ? -8 28.141 14.719 1 97.94 99 VAL B CA 1
ATOM 3807 C C . VAL B 1 99 ? -9.047 28.156 13.602 1 97.94 99 VAL B C 1
ATOM 3809 O O . VAL B 1 99 ? -9.047 29.062 12.766 1 97.94 99 VAL B O 1
ATOM 3812 N N . MET B 1 100 ? -9.844 27.125 13.594 1 96.81 100 MET B N 1
ATOM 3813 C CA . MET B 1 100 ? -10.898 27.031 12.586 1 96.81 100 MET B CA 1
ATOM 3814 C C . MET B 1 100 ? -12.273 27.156 13.227 1 96.81 100 MET B C 1
ATOM 3816 O O . MET B 1 100 ? -12.484 26.734 14.359 1 96.81 100 MET B O 1
ATOM 3820 N N . ASN B 1 101 ? -13.164 27.703 12.445 1 95.75 101 ASN B N 1
ATOM 3821 C CA . ASN B 1 101 ? -14.523 27.828 12.953 1 95.75 101 ASN B CA 1
ATOM 3822 C C . ASN B 1 101 ? -15.398 26.656 12.531 1 95.75 101 ASN B C 1
ATOM 3824 O O . ASN B 1 101 ? -14.898 25.656 12.008 1 95.75 101 ASN B O 1
ATOM 3828 N N . ASN B 1 102 ? -16.672 26.766 12.773 1 93.75 102 ASN B N 1
ATOM 3829 C CA . ASN B 1 102 ? -17.625 25.688 12.539 1 93.75 102 ASN B CA 1
ATOM 3830 C C . ASN B 1 102 ? -17.766 25.375 11.047 1 93.7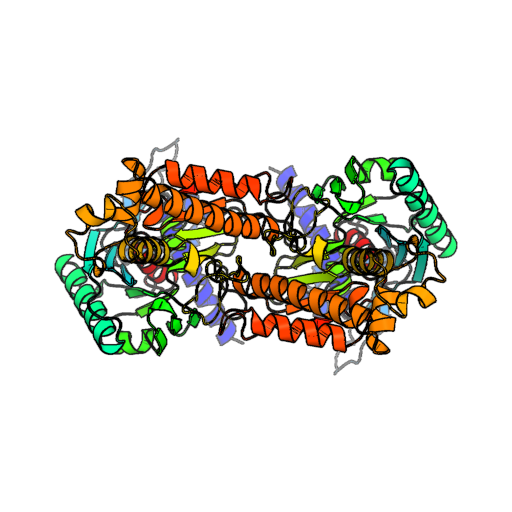5 102 ASN B C 1
ATOM 3832 O O . ASN B 1 102 ? -18.094 24.25 10.672 1 93.75 102 ASN B O 1
ATOM 3836 N N . CYS B 1 103 ? -17.531 26.328 10.133 1 94.12 103 CYS B N 1
ATOM 3837 C CA . CYS B 1 103 ? -17.578 26.156 8.688 1 94.12 103 CYS B CA 1
ATOM 3838 C C . CYS B 1 103 ? -16.234 25.672 8.156 1 94.12 103 CYS B C 1
ATOM 3840 O O . CYS B 1 103 ? -16.062 25.531 6.945 1 94.12 103 CYS B O 1
ATOM 3842 N N . ARG B 1 104 ? -15.258 25.5 9.039 1 94 104 ARG B N 1
ATOM 3843 C CA . ARG B 1 104 ? -13.922 25 8.734 1 94 104 ARG B CA 1
ATOM 3844 C C . ARG B 1 104 ? -13.078 26.062 8.047 1 94 104 ARG B C 1
ATOM 3846 O O . ARG B 1 104 ? -12.148 25.734 7.305 1 94 104 ARG B O 1
ATOM 3853 N N . ASP B 1 105 ? -13.438 27.297 8.305 1 93.94 105 ASP B N 1
ATOM 3854 C CA . ASP B 1 105 ? -12.586 28.406 7.867 1 93.94 105 ASP B CA 1
ATOM 3855 C C . ASP B 1 105 ? -11.484 28.688 8.891 1 93.94 105 ASP B C 1
ATOM 3857 O O . ASP B 1 105 ? -11.727 28.641 10.094 1 93.94 105 ASP B O 1
ATOM 3861 N N . VAL B 1 106 ? -10.305 29 8.383 1 96 106 VAL B N 1
ATOM 3862 C CA . VAL B 1 106 ? -9.234 29.438 9.281 1 96 106 VAL B CA 1
ATOM 3863 C C . VAL B 1 106 ? -9.492 30.875 9.719 1 96 106 VAL B C 1
ATOM 3865 O O . VAL B 1 106 ? -9.492 31.797 8.898 1 96 106 VAL B O 1
ATOM 3868 N N . VAL B 1 107 ? -9.68 31.094 10.961 1 96.12 107 VAL B N 1
ATOM 3869 C CA . VAL B 1 107 ? -10.023 32.406 11.453 1 96.12 107 VAL B CA 1
ATOM 3870 C C . VAL B 1 107 ? -8.797 33.062 12.117 1 96.12 107 VAL B C 1
ATOM 3872 O O . VAL B 1 107 ? -8.773 34.25 12.352 1 96.12 107 VAL B O 1
ATOM 3875 N N . TYR B 1 108 ? -7.844 32.219 12.445 1 97.31 108 TYR B N 1
ATOM 3876 C CA . TYR B 1 108 ? -6.574 32.688 12.992 1 97.31 108 TYR B CA 1
ATOM 3877 C C . TYR B 1 108 ? -5.449 31.719 12.672 1 97.31 108 TYR B C 1
ATOM 3879 O O . TYR B 1 108 ? -5.672 30.5 12.609 1 97.31 108 TYR B O 1
ATOM 3887 N N . LYS B 1 109 ? -4.312 32.156 12.43 1 97.81 109 LYS B N 1
ATOM 3888 C CA . LYS B 1 109 ? -3.143 31.328 12.227 1 97.81 109 LYS B CA 1
ATOM 3889 C C . LYS B 1 109 ? -1.867 32.031 12.68 1 97.81 109 LYS B C 1
ATOM 3891 O O . LYS B 1 109 ? -1.766 33.25 12.586 1 97.81 109 LYS B O 1
ATOM 3896 N N . VAL B 1 110 ? -0.916 31.297 13.141 1 98.25 110 VAL B N 1
ATOM 3897 C CA . VAL B 1 110 ? 0.363 31.828 13.594 1 98.25 110 VAL B CA 1
ATOM 3898 C C . VAL B 1 110 ? 1.463 30.781 13.383 1 98.25 110 VAL B C 1
ATOM 3900 O O . VAL B 1 110 ? 1.196 29.578 13.367 1 98.25 110 VAL B O 1
ATOM 3903 N N . SER B 1 111 ? 2.67 31.219 13.109 1 98 111 SER B N 1
ATOM 3904 C CA . SER B 1 111 ? 3.873 30.406 12.984 1 98 111 SER B CA 1
ATOM 3905 C C . SER B 1 111 ? 5.02 30.969 13.812 1 98 111 SER B C 1
ATOM 3907 O O . SER B 1 111 ? 5.27 32.188 13.781 1 98 111 SER B O 1
ATOM 3909 N N . LYS B 1 112 ? 5.641 30.172 14.594 1 98.31 112 LYS B N 1
ATOM 3910 C CA . LYS B 1 112 ? 6.828 30.547 15.367 1 98.31 112 LYS B CA 1
ATOM 3911 C C . LYS B 1 112 ? 7.934 29.516 15.203 1 98.31 112 LYS B C 1
ATOM 3913 O O . LYS B 1 112 ? 7.66 28.344 14.953 1 98.31 112 LYS B O 1
ATOM 3918 N N . PRO B 1 113 ? 9.234 29.906 15.328 1 97.06 113 PRO B N 1
ATOM 3919 C CA . PRO B 1 113 ? 10.32 28.922 15.273 1 97.06 113 PRO B CA 1
ATOM 3920 C C . PRO B 1 113 ? 10.242 27.891 16.406 1 97.06 113 PRO B C 1
ATOM 3922 O O . PRO B 1 113 ? 9.812 28.219 17.516 1 97.06 113 PRO B O 1
ATOM 3925 N N . THR B 1 114 ? 10.594 26.656 16.078 1 96.94 114 THR B N 1
ATOM 3926 C CA . THR B 1 114 ? 10.742 25.656 17.125 1 96.94 114 THR B CA 1
ATOM 3927 C C . THR B 1 114 ? 11.906 26 18.047 1 96.94 114 THR B C 1
ATOM 3929 O O . THR B 1 114 ? 13.062 26.016 17.625 1 96.94 114 THR B O 1
ATOM 3932 N N . GLU B 1 115 ? 11.625 26.172 19.25 1 95.25 115 GLU B N 1
ATOM 3933 C CA . GLU B 1 115 ? 12.609 26.672 20.203 1 95.25 115 GLU B CA 1
ATOM 3934 C C . GLU B 1 115 ? 13.492 25.547 20.734 1 95.25 115 GLU B C 1
ATOM 3936 O O . GLU B 1 115 ? 14.672 25.766 21.031 1 95.25 115 GLU B O 1
ATOM 3941 N N . SER B 1 116 ? 12.93 24.406 20.938 1 95.56 116 SER B N 1
ATOM 3942 C CA . SER B 1 116 ? 13.617 23.234 21.484 1 95.56 116 SER B CA 1
ATOM 3943 C C . SER B 1 116 ? 12.938 21.938 21.047 1 95.56 116 SER B C 1
ATOM 3945 O O . SER B 1 116 ? 11.719 21.906 20.844 1 95.56 116 SER B O 1
ATOM 3947 N N . VAL B 1 117 ? 13.789 20.922 20.984 1 94.25 117 VAL B N 1
ATOM 3948 C CA . VAL B 1 117 ? 13.211 19.641 20.625 1 94.25 117 VAL B CA 1
ATOM 3949 C C . VAL B 1 117 ? 13.055 18.781 21.891 1 94.25 117 VAL B C 1
ATOM 3951 O O . VAL B 1 117 ? 12.586 17.641 21.812 1 94.25 117 VAL B O 1
ATOM 3954 N N . GLU B 1 118 ? 13.453 19.344 22.969 1 96.69 118 GLU B N 1
ATOM 3955 C CA . GLU B 1 118 ? 13.258 18.641 24.219 1 96.69 118 GLU B CA 1
ATOM 3956 C C . GLU B 1 118 ? 11.773 18.547 24.578 1 96.69 118 GLU B C 1
ATOM 3958 O O . GLU B 1 118 ? 11.039 19.531 24.484 1 96.69 118 GLU B O 1
ATOM 3963 N N . PRO B 1 119 ? 11.32 17.406 25.047 1 96.94 119 PRO B N 1
ATOM 3964 C CA . PRO B 1 119 ? 9.891 17.141 25.203 1 96.94 119 PRO B CA 1
ATOM 3965 C C . PRO B 1 119 ? 9.188 18.203 26.062 1 96.94 119 PRO B C 1
ATOM 3967 O O . PRO B 1 119 ? 8.219 18.812 25.609 1 96.94 119 PRO B O 1
ATOM 3970 N N . ASP B 1 120 ? 9.711 18.438 27.266 1 97.12 120 ASP B N 1
ATOM 3971 C CA . ASP B 1 120 ? 9.039 19.344 28.188 1 97.12 120 ASP B CA 1
ATOM 3972 C C . ASP B 1 120 ? 8.969 20.766 27.609 1 97.12 120 ASP B C 1
ATOM 3974 O O . ASP B 1 120 ? 7.941 21.438 27.719 1 97.12 120 ASP B O 1
ATOM 3978 N N . GLU B 1 121 ? 10.039 21.203 27 1 97.81 121 GLU B N 1
ATOM 3979 C CA . GLU B 1 121 ? 10.102 22.531 26.422 1 97.81 121 GLU B CA 1
ATOM 3980 C C . GLU B 1 121 ? 9.164 22.672 25.219 1 97.81 121 GLU B C 1
ATOM 3982 O O . GLU B 1 121 ? 8.5 23.703 25.062 1 97.81 121 GLU B O 1
ATOM 3987 N N . LEU B 1 122 ? 9.188 21.688 24.406 1 97.88 122 LEU B N 1
ATOM 3988 C CA . LEU B 1 122 ? 8.328 21.719 23.234 1 97.88 122 LEU B CA 1
ATOM 3989 C C . LEU B 1 122 ? 6.855 21.688 23.641 1 97.88 122 LEU B C 1
ATOM 3991 O O . LEU B 1 122 ? 6.031 22.406 23.062 1 97.88 122 LEU B O 1
ATOM 3995 N N . ILE B 1 123 ? 6.527 20.859 24.625 1 98.06 123 ILE B N 1
ATOM 3996 C CA . ILE B 1 123 ? 5.164 20.781 25.141 1 98.06 123 ILE B CA 1
ATOM 3997 C C . ILE B 1 123 ? 4.73 22.141 25.688 1 98.06 123 ILE B C 1
ATOM 3999 O O . ILE B 1 123 ? 3.607 22.578 25.438 1 98.06 123 ILE B O 1
ATOM 4003 N N . ASN B 1 124 ? 5.629 22.766 26.375 1 98.25 124 ASN B N 1
ATOM 4004 C CA . ASN B 1 124 ? 5.344 24.109 26.875 1 98.25 124 ASN B CA 1
ATOM 4005 C C . ASN B 1 124 ? 5.086 25.094 25.75 1 98.25 124 ASN B C 1
ATOM 4007 O O . ASN B 1 124 ? 4.156 25.891 25.812 1 98.25 124 ASN B O 1
ATOM 4011 N N . GLN B 1 125 ? 5.883 25.047 24.734 1 98.5 125 GLN B N 1
ATOM 4012 C CA . GLN B 1 125 ? 5.695 25.922 23.594 1 98.5 125 GLN B CA 1
ATOM 4013 C C . GLN B 1 125 ? 4.344 25.688 22.938 1 98.5 125 GLN B C 1
ATOM 4015 O O . GLN B 1 125 ? 3.631 26.641 22.594 1 98.5 125 GLN B O 1
ATOM 4020 N N . ILE B 1 126 ? 4.023 24.406 22.703 1 98.5 126 ILE B N 1
ATOM 4021 C CA . ILE B 1 126 ? 2.752 24.047 22.094 1 98.5 126 ILE B CA 1
ATOM 4022 C C . ILE B 1 126 ? 1.596 24.594 22.922 1 98.5 126 ILE B C 1
ATOM 4024 O O . ILE B 1 126 ? 0.672 25.203 22.375 1 98.5 126 ILE B O 1
ATOM 4028 N N . THR B 1 127 ? 1.668 24.406 24.234 1 98.31 127 THR B N 1
ATOM 4029 C CA . THR B 1 127 ? 0.629 24.859 25.156 1 98.31 127 THR B CA 1
ATOM 4030 C C . THR B 1 127 ? 0.461 26.375 25.094 1 98.31 127 THR B C 1
ATOM 4032 O O . THR B 1 127 ? -0.655 26.875 24.953 1 98.31 127 THR B O 1
ATOM 4035 N N . GLU B 1 128 ? 1.545 27.047 25.141 1 98.31 128 GLU B N 1
ATOM 4036 C CA . GLU B 1 128 ? 1.522 28.5 25.141 1 98.31 128 GLU B CA 1
ATOM 4037 C C . GLU B 1 128 ? 0.972 29.047 23.812 1 98.31 128 GLU B C 1
ATOM 4039 O O . GLU B 1 128 ? 0.102 29.922 23.812 1 98.31 128 GLU B O 1
ATOM 4044 N N . MET B 1 129 ? 1.456 28.516 22.734 1 98.5 129 MET B N 1
ATOM 4045 C CA . MET B 1 129 ? 1.016 28.969 21.422 1 98.5 129 MET B CA 1
ATOM 4046 C C . MET B 1 129 ? -0.467 28.688 21.203 1 98.5 129 MET B C 1
ATOM 4048 O O . MET B 1 129 ? -1.179 29.484 20.594 1 98.5 129 MET B O 1
ATOM 4052 N N . THR B 1 130 ? -0.891 27.531 21.672 1 98.06 130 THR B N 1
ATOM 4053 C CA . THR B 1 130 ? -2.293 27.156 21.547 1 98.06 130 THR B CA 1
ATOM 4054 C C . THR B 1 130 ? -3.188 28.109 22.328 1 98.06 130 THR B C 1
ATOM 4056 O O . THR B 1 130 ? -4.141 28.672 21.781 1 98.06 130 THR B O 1
ATOM 4059 N N . MET B 1 131 ? -2.854 28.391 23.578 1 97.06 131 MET B N 1
ATOM 4060 C CA . MET B 1 131 ? -3.645 29.281 24.422 1 97.06 131 MET B CA 1
ATOM 4061 C C . MET B 1 131 ? -3.631 30.719 23.875 1 97.06 131 MET B C 1
ATOM 4063 O O . MET B 1 131 ? -4.664 31.391 23.859 1 97.06 131 MET B O 1
ATOM 4067 N N . GLU B 1 132 ? -2.471 31.141 23.438 1 97.25 132 GLU B N 1
ATOM 4068 C CA . GLU B 1 132 ? -2.355 32.469 22.828 1 97.25 132 GLU B CA 1
ATOM 4069 C C . GLU B 1 132 ? -3.252 32.594 21.609 1 97.25 132 GLU B C 1
ATOM 4071 O O . GLU B 1 132 ? -3.91 33.625 21.406 1 97.25 132 GLU B O 1
ATOM 4076 N N . SER B 1 133 ? -3.246 31.562 20.781 1 97.44 133 SER B N 1
ATOM 4077 C CA . SER B 1 133 ? -4.023 31.578 19.547 1 97.44 133 SER B CA 1
ATOM 4078 C C . SER B 1 133 ? -5.52 31.625 19.828 1 97.44 133 SER B C 1
ATOM 4080 O O . SER B 1 133 ? -6.27 32.312 19.141 1 97.44 133 SER B O 1
ATOM 4082 N N . ILE B 1 134 ? -5.91 30.891 20.844 1 95.62 134 ILE B N 1
ATOM 4083 C CA . ILE B 1 134 ? -7.312 30.891 21.234 1 95.62 134 ILE B CA 1
ATOM 4084 C C . ILE B 1 134 ? -7.703 32.281 21.75 1 95.62 134 ILE B C 1
ATOM 4086 O O . ILE B 1 134 ? -8.742 32.812 21.359 1 95.62 134 ILE B O 1
ATOM 4090 N N . ASN B 1 135 ? -6.887 32.875 22.516 1 94.69 135 ASN B N 1
ATOM 4091 C CA . ASN B 1 135 ? -7.148 34.219 23.062 1 94.69 135 ASN B CA 1
ATOM 4092 C C . ASN B 1 135 ? -7.207 35.281 21.969 1 94.69 135 ASN B C 1
ATOM 4094 O O . ASN B 1 135 ? -8.094 36.125 21.969 1 94.69 135 ASN B O 1
ATOM 4098 N N . GLU B 1 136 ? -6.32 35.156 21.062 1 94.5 136 GLU B N 1
ATOM 4099 C CA . GLU B 1 136 ? -6.234 36.156 19.984 1 94.5 136 GLU B CA 1
ATOM 4100 C C . GLU B 1 136 ? -7.418 36.031 19.031 1 94.5 136 GLU B C 1
ATOM 4102 O O . GLU B 1 136 ? -7.82 37 18.406 1 94.5 136 GLU B O 1
ATOM 4107 N N . SER B 1 137 ? -7.941 34.844 18.906 1 90.56 137 SER B N 1
ATOM 4108 C CA . SER B 1 137 ? -9.07 34.625 18.016 1 90.56 137 SER B CA 1
ATOM 4109 C C . SER B 1 137 ? -10.359 35.188 18.594 1 90.56 137 SER B C 1
ATOM 4111 O O . SER B 1 137 ? -11.359 35.312 17.875 1 90.56 137 SER B O 1
ATOM 4113 N N . LYS B 1 138 ? -10.367 35.625 19.859 1 87.38 138 LYS B N 1
ATOM 4114 C CA . LYS B 1 138 ? -11.445 36.312 20.562 1 87.38 138 LYS B CA 1
ATOM 4115 C C . LYS B 1 138 ? -12.68 35.406 20.688 1 87.38 138 LYS B C 1
ATOM 4117 O O . LYS B 1 138 ? -13.805 35.906 20.75 1 87.38 138 LYS B O 1
ATOM 4122 N N . PHE B 1 139 ? -12.477 34.156 20.609 1 83 139 PHE B N 1
ATOM 4123 C CA . PHE B 1 139 ? -13.586 33.219 20.828 1 83 139 PHE B CA 1
ATOM 4124 C C . PHE B 1 139 ? -13.586 32.719 22.25 1 83 139 PHE B C 1
ATOM 4126 O O . PHE B 1 139 ? -12.531 32.562 22.875 1 83 139 PHE B O 1
ATOM 4133 N N . PRO B 1 140 ? -14.82 32.406 22.719 1 89.25 140 PRO B N 1
ATOM 4134 C CA . PRO B 1 140 ? -14.914 31.875 24.078 1 89.25 140 PRO B CA 1
ATOM 4135 C C . PRO B 1 140 ? -14.312 30.469 24.188 1 89.25 140 PRO B C 1
ATOM 4137 O O . PRO B 1 140 ? -14.461 29.656 23.266 1 89.25 140 PRO B O 1
ATOM 4140 N N . LEU B 1 141 ? -13.688 30.188 25.344 1 91.12 141 LEU B N 1
ATOM 4141 C CA . LEU B 1 141 ? -12.992 28.938 25.594 1 91.12 141 LEU B CA 1
ATOM 4142 C C . LEU B 1 141 ? -13.969 27.766 25.578 1 91.12 141 LEU B C 1
ATOM 4144 O O . LEU B 1 141 ? -13.602 26.656 25.188 1 91.12 141 LEU B O 1
ATOM 4148 N N . ASP B 1 142 ? -15.18 28.047 25.953 1 90.62 142 ASP B N 1
ATOM 4149 C CA . ASP B 1 142 ? -16.156 26.953 26.078 1 90.62 142 ASP B CA 1
ATOM 4150 C C . ASP B 1 142 ? -16.672 26.516 24.719 1 90.62 142 ASP B C 1
ATOM 4152 O O . ASP B 1 142 ? -17.391 25.516 24.625 1 90.62 142 ASP B O 1
ATOM 4156 N N . ARG B 1 143 ? -16.234 27.188 23.703 1 93.06 143 ARG B N 1
ATOM 4157 C CA . ARG B 1 143 ? -16.672 26.828 22.359 1 93.06 143 ARG B CA 1
ATOM 4158 C C . ARG B 1 143 ? -15.57 26.078 21.609 1 93.06 143 ARG B C 1
ATOM 4160 O O . ARG B 1 143 ? -15.773 25.656 20.469 1 93.06 143 ARG B O 1
ATOM 4167 N N . VAL B 1 144 ? -14.477 25.922 22.312 1 95.94 144 VAL B N 1
ATOM 4168 C CA . VAL B 1 144 ? -13.391 25.141 21.719 1 95.94 144 VAL B CA 1
ATOM 4169 C C . VAL B 1 144 ? -13.688 23.656 21.875 1 95.94 144 VAL B C 1
ATOM 4171 O O . VAL B 1 144 ? -13.797 23.156 23 1 95.94 144 VAL B O 1
ATOM 4174 N N . VAL B 1 145 ? -13.797 22.953 20.781 1 96.12 145 VAL B N 1
ATOM 4175 C CA . VAL B 1 145 ? -14.133 21.531 20.781 1 96.12 145 VAL B CA 1
ATOM 4176 C C . VAL B 1 145 ? -12.914 20.719 21.188 1 96.12 145 VAL B C 1
ATOM 4178 O O . VAL B 1 145 ? -13.031 19.734 21.922 1 96.12 145 VAL B O 1
ATOM 4181 N N . GLY B 1 146 ? -11.758 21.156 20.656 1 97.88 146 GLY B N 1
ATOM 4182 C CA . GLY B 1 146 ? -10.547 20.422 20.969 1 97.88 146 GLY B CA 1
ATOM 4183 C C . GLY B 1 146 ? -9.336 20.906 20.188 1 97.88 146 GLY B C 1
ATOM 4184 O O . GLY B 1 146 ? -9.438 21.844 19.406 1 97.88 146 GLY B O 1
ATOM 4185 N N . ILE B 1 147 ? -8.18 20.281 20.531 1 98.5 147 ILE B N 1
ATOM 4186 C CA . ILE B 1 147 ? -6.887 20.578 19.938 1 98.5 147 ILE B CA 1
ATOM 4187 C C . ILE B 1 147 ? -6.34 19.344 19.25 1 98.5 147 ILE B C 1
ATOM 4189 O O . ILE B 1 147 ? -6.191 18.281 19.875 1 98.5 147 ILE B O 1
ATOM 4193 N N . GLY B 1 148 ? -6.152 19.438 17.938 1 98.75 148 GLY B N 1
ATOM 4194 C CA . GLY B 1 148 ? -5.457 18.391 17.203 1 98.75 148 GLY B CA 1
ATOM 4195 C C . GLY B 1 148 ? -3.992 18.703 16.969 1 98.75 148 GLY B C 1
ATOM 4196 O O . GLY B 1 148 ? -3.656 19.703 16.328 1 98.75 148 GLY B O 1
ATOM 4197 N N . VAL B 1 149 ? -3.092 17.875 17.453 1 98.81 149 VAL B N 1
ATOM 4198 C CA . VAL B 1 149 ? -1.652 18.078 17.344 1 98.81 149 VAL B CA 1
ATOM 4199 C C . VAL B 1 149 ? -1.056 17.078 16.359 1 98.81 149 VAL B C 1
ATOM 4201 O O . VAL B 1 149 ? -1.212 15.867 16.531 1 98.81 149 VAL B O 1
ATOM 4204 N N . ALA B 1 150 ? -0.463 17.594 15.32 1 98.69 150 ALA B N 1
ATOM 4205 C CA . ALA B 1 150 ? 0.236 16.797 14.32 1 98.69 150 ALA B CA 1
ATOM 4206 C C . ALA B 1 150 ? 1.723 16.688 14.648 1 98.69 150 ALA B C 1
ATOM 4208 O O . ALA B 1 150 ? 2.447 17.672 14.617 1 98.69 150 ALA B O 1
ATOM 4209 N N . MET B 1 151 ? 2.174 15.539 14.945 1 98.31 151 MET B N 1
ATOM 4210 C CA . MET B 1 151 ? 3.531 15.273 15.414 1 98.31 151 MET B CA 1
ATOM 4211 C C . MET B 1 151 ? 4.246 14.297 14.492 1 98.31 151 MET B C 1
ATOM 4213 O O . MET B 1 151 ? 3.697 13.25 14.141 1 98.31 151 MET B O 1
ATOM 4217 N N . PRO B 1 152 ? 5.492 14.648 14.055 1 96.62 152 PRO B N 1
ATOM 4218 C CA . PRO B 1 152 ? 6.266 13.695 13.25 1 96.62 152 PRO B CA 1
ATOM 4219 C C . PRO B 1 152 ? 6.656 12.445 14.039 1 96.62 152 PRO B C 1
ATOM 4221 O O . PRO B 1 152 ? 6.945 12.531 15.234 1 96.62 152 PRO B O 1
ATOM 4224 N N . GLY B 1 153 ? 6.648 11.312 13.328 1 94.88 153 GLY B N 1
ATOM 4225 C CA . GLY B 1 153 ? 7.086 10.062 13.938 1 94.88 153 GLY B CA 1
ATOM 4226 C C . GLY B 1 153 ? 6.004 9 13.953 1 94.88 153 GLY B C 1
ATOM 4227 O O . GLY B 1 153 ? 4.969 9.148 13.297 1 94.88 153 GLY B O 1
ATOM 4228 N N . LEU B 1 154 ? 6.34 7.902 14.617 1 95.38 154 LEU B N 1
ATOM 4229 C CA . LEU B 1 154 ? 5.375 6.832 14.844 1 95.38 154 LEU B CA 1
ATOM 4230 C C . LEU B 1 154 ? 4.504 7.133 16.062 1 95.38 154 LEU B C 1
ATOM 4232 O O . LEU B 1 154 ? 5 7.18 17.188 1 95.38 154 LEU B O 1
ATOM 4236 N N . ILE B 1 155 ? 3.209 7.391 15.75 1 96.69 155 ILE B N 1
ATOM 4237 C CA . ILE B 1 155 ? 2.264 7.758 16.797 1 96.69 155 ILE B CA 1
ATOM 4238 C C . ILE B 1 155 ? 1.324 6.586 17.078 1 96.69 155 ILE B C 1
ATOM 4240 O O . ILE B 1 155 ? 0.731 6.023 16.156 1 96.69 155 ILE B O 1
ATOM 4244 N N . GLU B 1 156 ? 1.232 6.215 18.266 1 94.06 156 GLU B N 1
ATOM 4245 C CA . GLU B 1 156 ? 0.306 5.148 18.641 1 94.06 156 GLU B CA 1
ATOM 4246 C C . GLU B 1 156 ? -1.144 5.598 18.469 1 94.06 156 GLU B C 1
ATOM 4248 O O . GLU B 1 156 ? -1.558 6.602 19.047 1 94.06 156 GLU B O 1
ATOM 4253 N N . ARG B 1 157 ? -1.791 4.824 17.719 1 89.81 157 ARG B N 1
ATOM 4254 C CA . ARG B 1 157 ? -3.188 5.156 17.453 1 89.81 157 ARG B CA 1
ATOM 4255 C C . ARG B 1 157 ? -4.02 5.082 18.719 1 89.81 157 ARG B C 1
ATOM 4257 O O . ARG B 1 157 ? -3.879 4.141 19.516 1 89.81 157 ARG B O 1
ATOM 4264 N N . GLY B 1 158 ? -4.879 6.043 18.953 1 89.81 158 GLY B N 1
ATOM 4265 C CA . GLY B 1 158 ? -5.785 6.035 20.094 1 89.81 158 GLY B CA 1
ATOM 4266 C C . GLY B 1 158 ? -5.219 6.746 21.312 1 89.81 158 GLY B C 1
ATOM 4267 O O . GLY B 1 158 ? -5.93 7.492 21.984 1 89.81 158 GLY B O 1
ATOM 4268 N N . THR B 1 159 ? -3.92 6.57 21.578 1 94.88 159 THR B N 1
ATOM 4269 C CA . THR B 1 159 ? -3.357 7.141 22.797 1 94.88 159 THR B CA 1
ATOM 4270 C C . THR B 1 159 ? -2.588 8.422 22.484 1 94.88 159 THR B C 1
ATOM 4272 O O . THR B 1 159 ? -2.318 9.219 23.391 1 94.88 159 THR B O 1
ATOM 4275 N N . GLY B 1 160 ? -2.145 8.531 21.234 1 96.75 160 GLY B N 1
ATOM 4276 C CA . GLY B 1 160 ? -1.377 9.711 20.859 1 96.75 160 GLY B CA 1
ATOM 4277 C C . GLY B 1 160 ? 0.042 9.688 21.391 1 96.75 160 GLY B C 1
ATOM 4278 O O . GLY B 1 160 ? 0.717 10.719 21.406 1 96.75 160 GLY B O 1
ATOM 4279 N N . ARG B 1 161 ? 0.495 8.523 21.859 1 97.38 161 ARG B N 1
ATOM 4280 C CA . ARG B 1 161 ? 1.869 8.352 22.312 1 97.38 161 ARG B CA 1
ATOM 4281 C C . ARG B 1 161 ? 2.846 8.367 21.141 1 97.38 161 ARG B C 1
ATOM 4283 O O . ARG B 1 161 ? 2.588 7.754 20.109 1 97.38 161 ARG B O 1
ATOM 4290 N N . VAL B 1 162 ? 3.916 9.117 21.328 1 97.44 162 VAL B N 1
ATOM 4291 C CA . VAL B 1 162 ? 5 9.078 20.359 1 97.44 162 VAL B CA 1
ATOM 4292 C C . VAL B 1 162 ? 5.902 7.879 20.641 1 97.44 1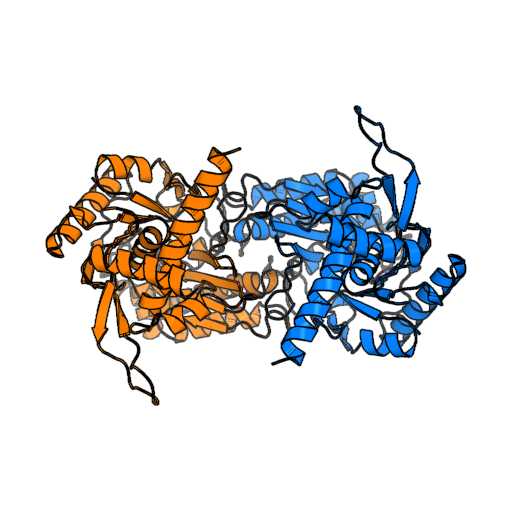62 VAL B C 1
ATOM 4294 O O . VAL B 1 162 ? 6.75 7.922 21.531 1 97.44 162 VAL B O 1
ATOM 4297 N N . ILE B 1 163 ? 5.758 6.863 19.812 1 95 163 ILE B N 1
ATOM 4298 C CA . ILE B 1 163 ? 6.562 5.66 19.969 1 95 163 ILE B CA 1
ATOM 4299 C C . ILE B 1 163 ? 8.016 5.965 19.609 1 95 163 ILE B C 1
ATOM 4301 O O . ILE B 1 163 ? 8.938 5.602 20.344 1 95 163 ILE B O 1
ATOM 4305 N N . PHE B 1 164 ? 8.148 6.641 18.453 1 93.94 164 PHE B N 1
ATOM 4306 C CA . PHE B 1 164 ? 9.477 6.941 17.922 1 93.94 164 PHE B CA 1
ATOM 4307 C C . PHE B 1 164 ? 9.422 8.117 16.953 1 93.94 164 PHE B C 1
ATOM 4309 O O . PHE B 1 164 ? 8.625 8.117 16.016 1 93.94 164 PHE B O 1
ATOM 4316 N N . SER B 1 165 ? 10.133 9.164 17.203 1 94.75 165 SER B N 1
ATOM 4317 C CA . SER B 1 165 ? 10.297 10.305 16.297 1 94.75 165 SER B CA 1
ATOM 4318 C C . SER B 1 165 ? 11.773 10.586 16.031 1 94.75 165 SER B C 1
ATOM 4320 O O . SER B 1 165 ? 12.422 11.305 16.797 1 94.75 165 SER B O 1
ATOM 4322 N N . PRO B 1 166 ? 12.281 10.117 14.906 1 88.88 166 PRO B N 1
ATOM 4323 C CA . PRO B 1 166 ? 13.719 10.18 14.641 1 88.88 166 PRO B CA 1
ATOM 4324 C C . PRO B 1 166 ? 14.258 11.609 14.617 1 88.88 166 PRO B C 1
ATOM 4326 O O . PRO B 1 166 ? 15.289 11.891 15.227 1 88.88 166 PRO B O 1
ATOM 4329 N N . ASN B 1 167 ? 13.562 12.531 14.023 1 87.69 167 ASN B N 1
ATOM 4330 C CA . ASN B 1 167 ? 14.047 13.898 13.859 1 87.69 167 ASN B CA 1
ATOM 4331 C C . ASN B 1 167 ? 14.07 14.648 15.188 1 87.69 167 ASN B C 1
ATOM 4333 O O . ASN B 1 167 ? 14.781 15.641 15.336 1 87.69 167 ASN B O 1
ATOM 4337 N N . PHE B 1 168 ? 13.281 14.164 16.141 1 94 168 PHE B N 1
ATOM 4338 C CA . PHE B 1 168 ? 13.203 14.812 17.453 1 94 168 PHE B CA 1
ATOM 4339 C C . PHE B 1 168 ? 13.969 14.016 18.5 1 94 168 PHE B C 1
ATOM 4341 O O . PHE B 1 168 ? 14.195 14.508 19.609 1 94 168 PHE B O 1
ATOM 4348 N N . GLY B 1 169 ? 14.344 12.805 18.141 1 92.5 169 GLY B N 1
ATOM 4349 C CA . GLY B 1 169 ? 15 11.922 19.094 1 92.5 169 GLY B CA 1
ATOM 4350 C C . GLY B 1 169 ? 14.078 11.453 20.203 1 92.5 169 GLY B C 1
ATOM 4351 O O . GLY B 1 169 ? 14.531 11.18 21.312 1 92.5 169 GLY B O 1
ATOM 4352 N N . TRP B 1 170 ? 12.797 11.531 20 1 95.5 170 TRP B N 1
ATOM 4353 C CA . TRP B 1 170 ? 11.805 11.133 20.984 1 95.5 170 TRP B CA 1
ATOM 4354 C C . TRP B 1 170 ? 11.602 9.617 20.984 1 95.5 170 TRP B C 1
ATOM 4356 O O . TRP B 1 170 ? 11.578 9 19.906 1 95.5 170 TRP B O 1
ATOM 4366 N N . ASN B 1 171 ? 11.516 9.023 22.109 1 94.88 171 ASN B N 1
ATOM 4367 C CA . ASN B 1 171 ? 11.195 7.617 22.328 1 94.88 171 ASN B CA 1
ATOM 4368 C C . ASN B 1 171 ? 10.172 7.43 23.438 1 94.88 171 ASN B C 1
ATOM 4370 O O . ASN B 1 171 ? 10.453 7.715 24.594 1 94.88 171 ASN B O 1
ATOM 4374 N N . ASN B 1 172 ? 9.078 7.012 23.078 1 96.19 172 ASN B N 1
ATOM 4375 C CA . ASN B 1 172 ? 8.039 6.637 24.031 1 96.19 172 ASN B CA 1
ATOM 4376 C C . ASN B 1 172 ? 7.621 7.82 24.906 1 96.19 172 ASN B C 1
ATOM 4378 O O . ASN B 1 172 ? 7.656 7.734 26.125 1 96.19 172 ASN B O 1
ATOM 4382 N N . ILE B 1 173 ? 7.137 8.852 24.312 1 97.62 173 ILE B N 1
ATOM 4383 C CA . ILE B 1 173 ? 6.656 10.039 25 1 97.62 173 ILE B CA 1
ATOM 4384 C C . ILE B 1 173 ? 5.129 10.078 24.953 1 97.62 173 ILE B C 1
ATOM 4386 O O . ILE B 1 173 ? 4.531 10.055 23.875 1 97.62 173 ILE B O 1
ATOM 4390 N N . ALA B 1 174 ? 4.473 10.109 26.125 1 98.19 174 ALA B N 1
ATOM 4391 C CA . ALA B 1 174 ? 3.018 10.18 26.203 1 98.19 174 ALA B CA 1
ATOM 4392 C C . ALA B 1 174 ? 2.521 11.594 25.922 1 98.19 174 ALA B C 1
ATOM 4394 O O . ALA B 1 174 ? 1.896 12.219 26.781 1 98.19 174 ALA B O 1
ATOM 4395 N N . LEU B 1 175 ? 2.689 12.07 24.719 1 98.44 175 LEU B N 1
ATOM 4396 C CA . LEU B 1 175 ? 2.494 13.461 24.328 1 98.44 175 LEU B CA 1
ATOM 4397 C C . LEU B 1 175 ? 1.055 13.898 24.578 1 98.44 175 LEU B C 1
ATOM 4399 O O . LEU B 1 175 ? 0.815 14.961 25.156 1 98.44 175 LEU B O 1
ATOM 4403 N N . GLN B 1 176 ? 0.106 13.117 24.125 1 98.5 176 GLN B N 1
ATOM 4404 C CA . GLN B 1 176 ? -1.299 13.477 24.281 1 98.5 176 GLN B CA 1
ATOM 4405 C C . GLN B 1 176 ? -1.657 13.656 25.75 1 98.5 176 GLN B C 1
ATOM 4407 O O . GLN B 1 176 ? -2.289 14.648 26.125 1 98.5 176 GLN B O 1
ATOM 4412 N N . ASP B 1 177 ? -1.265 12.719 26.609 1 98.12 177 ASP B N 1
ATOM 4413 C CA . ASP B 1 177 ? -1.538 12.797 28.031 1 98.12 177 ASP B CA 1
ATOM 4414 C C . ASP B 1 177 ? -0.864 14.016 28.656 1 98.12 177 ASP B C 1
ATOM 4416 O O . ASP B 1 177 ? -1.449 14.688 29.516 1 98.12 177 ASP B O 1
ATOM 4420 N N . GLU B 1 178 ? 0.339 14.234 28.266 1 98.12 178 GLU B N 1
ATOM 4421 C CA . GLU B 1 178 ? 1.067 15.383 28.797 1 98.12 178 GLU B CA 1
ATOM 4422 C C . GLU B 1 178 ? 0.381 16.688 28.438 1 98.12 178 GLU B C 1
ATOM 4424 O O . GLU B 1 178 ? 0.265 17.594 29.266 1 98.12 178 GLU B O 1
ATOM 4429 N N . LEU B 1 179 ? -0.059 16.828 27.219 1 98.44 179 LEU B N 1
ATOM 4430 C CA . LEU B 1 179 ? -0.728 18.031 26.781 1 98.44 179 LEU B CA 1
ATOM 4431 C C . LEU B 1 179 ? -2.051 18.234 27.5 1 98.44 179 LEU B C 1
ATOM 4433 O O . LEU B 1 179 ? -2.436 19.359 27.812 1 98.44 179 LEU B O 1
ATOM 4437 N N . LYS B 1 180 ? -2.73 17.141 27.797 1 97.25 180 LYS B N 1
ATOM 4438 C CA . LYS B 1 180 ? -4.016 17.188 28.5 1 97.25 180 LYS B CA 1
ATOM 4439 C C . LYS B 1 180 ? -3.854 17.766 29.906 1 97.25 180 LYS B C 1
ATOM 4441 O O . LYS B 1 180 ? -4.797 18.328 30.453 1 97.25 180 LYS B O 1
ATOM 4446 N N . LYS B 1 181 ? -2.695 17.594 30.484 1 97.12 181 LYS B N 1
ATOM 4447 C CA . LYS B 1 181 ? -2.424 18.156 31.812 1 97.12 181 LYS B CA 1
ATOM 4448 C C . LYS B 1 181 ? -2.371 19.688 31.75 1 97.12 181 LYS B C 1
ATOM 4450 O O . LYS B 1 181 ? -2.615 20.344 32.75 1 97.12 181 LYS B O 1
ATOM 4455 N N . HIS B 1 182 ? -2.07 20.172 30.594 1 96.06 182 HIS B N 1
ATOM 4456 C CA . HIS B 1 182 ? -1.801 21.609 30.484 1 96.06 182 HIS B CA 1
ATOM 4457 C C . HIS B 1 182 ? -2.93 22.328 29.766 1 96.06 182 HIS B C 1
ATOM 4459 O O . HIS B 1 182 ? -3.018 23.562 29.812 1 96.06 182 HIS B O 1
ATOM 4465 N N . LEU B 1 183 ? -3.729 21.656 29.047 1 96.31 183 LEU B N 1
ATOM 4466 C CA . LEU B 1 183 ? -4.809 22.234 28.266 1 96.31 183 LEU B CA 1
ATOM 4467 C C . LEU B 1 183 ? -6.168 21.75 28.75 1 96.31 183 LEU B C 1
ATOM 4469 O O . LEU B 1 183 ? -6.383 20.547 28.875 1 96.31 183 LEU B O 1
ATOM 4473 N N . PRO B 1 184 ? -7.09 22.641 28.984 1 94.88 184 PRO B N 1
ATOM 4474 C CA . PRO B 1 184 ? -8.414 22.234 29.469 1 94.88 184 PRO B CA 1
ATOM 4475 C C . PRO B 1 184 ? -9.336 21.766 28.359 1 94.88 184 PRO B C 1
ATOM 4477 O O . PRO B 1 184 ? -10.555 21.953 28.438 1 94.88 184 PRO B O 1
ATOM 4480 N N . PHE B 1 185 ? -8.836 21.219 27.281 1 95.56 185 PHE B N 1
ATOM 4481 C CA . PHE B 1 185 ? -9.602 20.797 26.109 1 95.56 185 PHE B CA 1
ATOM 4482 C C . PHE B 1 185 ? -9.344 19.328 25.781 1 95.56 185 PHE B C 1
ATOM 4484 O O . PHE B 1 185 ? -8.453 18.703 26.359 1 95.56 185 PHE B O 1
ATOM 4491 N N . ASN B 1 186 ? -10.258 18.781 24.938 1 96.38 186 ASN B N 1
ATOM 4492 C CA . ASN B 1 186 ? -9.891 17.516 24.297 1 96.38 186 ASN B CA 1
ATOM 4493 C C . ASN B 1 186 ? -8.625 17.672 23.453 1 96.38 186 ASN B C 1
ATOM 4495 O O . ASN B 1 186 ? -8.438 18.688 22.781 1 96.38 186 ASN B O 1
ATOM 4499 N N . VAL B 1 187 ? -7.723 16.734 23.641 1 98.38 187 VAL B N 1
ATOM 4500 C CA . VAL B 1 187 ? -6.492 16.766 22.859 1 98.38 187 VAL B CA 1
ATOM 4501 C C . VAL B 1 187 ? -6.336 15.469 22.078 1 98.38 187 VAL B C 1
ATOM 4503 O O . VAL B 1 187 ? -6.492 14.383 22.641 1 98.38 187 VAL B O 1
ATOM 4506 N N . LEU B 1 188 ? -6.137 15.555 20.828 1 98.31 188 LEU B N 1
ATOM 4507 C CA . LEU B 1 188 ? -5.805 14.422 19.984 1 98.31 188 LEU B CA 1
ATOM 4508 C C . LEU B 1 188 ? -4.445 14.617 19.312 1 98.31 188 LEU B C 1
ATOM 4510 O O . LEU B 1 188 ? -4.125 15.719 18.875 1 98.31 188 LEU B O 1
ATOM 4514 N N . VAL B 1 189 ? -3.623 13.609 19.344 1 98.56 189 VAL B N 1
ATOM 4515 C CA . VAL B 1 189 ? -2.33 13.641 18.672 1 98.56 189 VAL B CA 1
ATOM 4516 C C . VAL B 1 189 ? -2.332 12.641 17.516 1 98.56 189 VAL B C 1
ATOM 4518 O O . VAL B 1 189 ? -2.793 11.508 17.656 1 98.56 189 VAL B O 1
ATOM 4521 N N . GLU B 1 190 ? -1.885 13.078 16.359 1 97.88 190 GLU B N 1
ATOM 4522 C CA . GLU B 1 190 ? -1.811 12.266 15.156 1 97.88 190 GLU B CA 1
ATOM 4523 C C . GLU B 1 190 ? -0.48 12.461 14.438 1 97.88 190 GLU B C 1
ATOM 4525 O O . GLU B 1 190 ? 0.219 13.453 14.672 1 97.88 190 GLU B O 1
ATOM 4530 N N . ASN B 1 191 ? -0.111 11.508 13.641 1 97.69 191 ASN B N 1
ATOM 4531 C CA . ASN B 1 191 ? 1.047 11.648 12.766 1 97.69 191 ASN B CA 1
ATOM 4532 C C . ASN B 1 191 ? 0.913 12.867 11.859 1 97.69 191 ASN B C 1
ATOM 4534 O O . ASN B 1 191 ? -0.152 13.109 11.281 1 97.69 191 ASN B O 1
ATOM 4538 N N . ALA B 1 192 ? 1.987 13.57 11.719 1 98.12 192 ALA B N 1
ATOM 4539 C CA . ALA B 1 192 ? 1.974 14.828 10.977 1 98.12 192 ALA B CA 1
ATOM 4540 C C . ALA B 1 192 ? 1.606 14.602 9.508 1 98.12 192 ALA B C 1
ATOM 4542 O O . ALA B 1 192 ? 0.932 15.43 8.898 1 98.12 192 ALA B O 1
ATOM 4543 N N . ASN B 1 193 ? 2.082 13.516 8.914 1 97.81 193 ASN B N 1
ATOM 4544 C CA . ASN B 1 193 ? 1.786 13.25 7.512 1 97.81 193 ASN B CA 1
ATOM 4545 C C . ASN B 1 193 ? 0.318 12.891 7.309 1 97.81 193 ASN B C 1
ATOM 4547 O O . ASN B 1 193 ? -0.287 13.281 6.309 1 97.81 193 ASN B O 1
ATOM 4551 N N . ARG B 1 194 ? -0.234 12.156 8.18 1 97.19 194 ARG B N 1
ATOM 4552 C CA . ARG B 1 194 ? -1.66 11.859 8.109 1 97.19 194 ARG B CA 1
ATOM 4553 C C . ARG B 1 194 ? -2.494 13.125 8.273 1 97.19 194 ARG B C 1
ATOM 4555 O O . ARG B 1 194 ? -3.453 13.344 7.535 1 97.19 194 ARG B O 1
ATOM 4562 N N . ALA B 1 195 ? -2.117 13.961 9.219 1 97.62 195 ALA B N 1
ATOM 4563 C CA . ALA B 1 195 ? -2.799 15.242 9.391 1 97.62 195 ALA B CA 1
ATOM 4564 C C . ALA B 1 195 ? -2.686 16.094 8.133 1 97.62 195 ALA B C 1
ATOM 4566 O O . ALA B 1 195 ? -3.66 16.719 7.707 1 97.62 195 ALA B O 1
ATOM 4567 N N . LEU B 1 196 ? -1.523 16.094 7.586 1 97.44 196 LEU B N 1
ATOM 4568 C CA . LEU B 1 196 ? -1.278 16.859 6.375 1 97.44 196 LEU B CA 1
ATOM 4569 C C . LEU B 1 196 ? -2.227 16.438 5.258 1 97.44 196 LEU B C 1
ATOM 4571 O O . LEU B 1 196 ? -2.854 17.281 4.613 1 97.44 196 LEU B O 1
ATOM 4575 N N . VAL B 1 197 ? -2.324 15.18 5.062 1 95.31 197 VAL B N 1
ATOM 4576 C CA . VAL B 1 197 ? -3.148 14.672 3.971 1 95.31 197 VAL B CA 1
ATOM 4577 C C . VAL B 1 197 ? -4.621 14.977 4.25 1 95.31 197 VAL B C 1
ATOM 4579 O O . VAL B 1 197 ? -5.367 15.344 3.338 1 95.31 197 VAL B O 1
ATOM 4582 N N . ILE B 1 198 ? -5.031 14.844 5.473 1 94.44 198 ILE B N 1
ATOM 4583 C CA . ILE B 1 198 ? -6.391 15.211 5.852 1 94.44 198 ILE B CA 1
ATOM 4584 C C . ILE B 1 198 ? -6.629 16.688 5.551 1 94.44 198 ILE B C 1
ATOM 4586 O O . ILE B 1 198 ? -7.684 17.062 5.031 1 94.44 198 ILE B O 1
ATOM 4590 N N . GLY B 1 199 ? -5.656 17.516 5.855 1 94.88 199 GLY B N 1
ATOM 4591 C CA . GLY B 1 199 ? -5.762 18.938 5.562 1 94.88 199 GLY B CA 1
ATOM 4592 C C . GLY B 1 199 ? -5.867 19.234 4.078 1 94.88 199 GLY B C 1
ATOM 4593 O O . GLY B 1 199 ? -6.5 20.219 3.682 1 94.88 199 GLY B O 1
ATOM 4594 N N . GLU B 1 200 ? -5.25 18.406 3.307 1 93.44 200 GLU B N 1
ATOM 4595 C CA . GLU B 1 200 ? -5.25 18.594 1.859 1 93.44 200 GLU B CA 1
ATOM 4596 C C . GLU B 1 200 ? -6.574 18.141 1.245 1 93.44 200 GLU B C 1
ATOM 4598 O O . GLU B 1 200 ? -7.113 18.828 0.365 1 93.44 200 GLU B O 1
ATOM 4603 N N . ILE B 1 201 ? -7.059 16.984 1.746 1 88.12 201 ILE B N 1
ATOM 4604 C CA . ILE B 1 201 ? -8.227 16.422 1.08 1 88.12 201 ILE B CA 1
ATOM 4605 C C . ILE B 1 201 ? -9.5 16.875 1.79 1 88.12 201 ILE B C 1
ATOM 4607 O O . ILE B 1 201 ? -10.594 16.766 1.236 1 88.12 201 ILE B O 1
ATOM 4611 N N . LYS B 1 202 ? -9.281 17.297 2.965 1 78.81 202 LYS B N 1
ATOM 4612 C CA . LYS B 1 202 ? -10.383 17.766 3.801 1 78.81 202 LYS B CA 1
ATOM 4613 C C . LYS B 1 202 ? -11.539 16.766 3.787 1 78.81 202 LYS B C 1
ATOM 4615 O O . LYS B 1 202 ? -11.367 15.602 4.141 1 78.81 202 LYS B O 1
ATOM 4620 N N . ASN B 1 203 ? -12.609 16.844 3.434 1 66.06 203 ASN B N 1
ATOM 4621 C CA . ASN B 1 203 ? -13.742 15.922 3.471 1 66.06 203 ASN B CA 1
ATOM 4622 C C . ASN B 1 203 ? -14.117 15.438 2.072 1 66.06 203 ASN B C 1
ATOM 4624 O O . ASN B 1 203 ? -15.234 14.969 1.855 1 66.06 203 ASN B O 1
ATOM 4628 N N . THR B 1 204 ? -13.031 15.672 1.303 1 66.25 204 THR B N 1
ATOM 4629 C CA . THR B 1 204 ? -13.367 15.125 -0.008 1 66.25 204 THR B CA 1
ATOM 4630 C C . THR B 1 204 ? -13.242 13.609 -0.009 1 66.25 204 THR B C 1
ATOM 4632 O O . THR B 1 204 ? -12.227 13.062 0.428 1 66.25 204 THR B O 1
ATOM 4635 N N . GLN B 1 205 ? -14.422 12.992 -0.16 1 61.38 205 GLN B N 1
ATOM 4636 C CA . GLN B 1 205 ? -14.445 11.539 -0.166 1 61.38 205 GLN B CA 1
ATOM 4637 C C . GLN B 1 205 ? -13.844 10.984 -1.457 1 61.38 205 GLN B C 1
ATOM 4639 O O . GLN B 1 205 ? -14.242 11.383 -2.553 1 61.38 205 GLN B O 1
ATOM 4644 N N . PRO B 1 206 ? -12.82 10.211 -1.19 1 61.72 206 PRO B N 1
ATOM 4645 C CA . PRO B 1 206 ? -12.32 9.578 -2.412 1 61.72 206 PRO B CA 1
ATOM 4646 C C . PRO B 1 206 ? -13.336 8.641 -3.059 1 61.72 206 PRO B C 1
ATOM 4648 O O . PRO B 1 206 ? -14.258 8.172 -2.389 1 61.72 206 PRO B O 1
ATOM 4651 N N . ASN B 1 207 ? -13.227 8.539 -4.324 1 66.12 207 ASN B N 1
ATOM 4652 C CA . ASN B 1 207 ? -14.008 7.527 -5.031 1 66.12 207 ASN B CA 1
ATOM 4653 C C . ASN B 1 207 ? -13.758 6.129 -4.473 1 66.12 207 ASN B C 1
ATOM 4655 O O . ASN B 1 207 ? -12.719 5.879 -3.855 1 66.12 207 ASN B O 1
ATOM 4659 N N . PRO B 1 208 ? -14.742 5.281 -4.457 1 60.91 208 PRO B N 1
ATOM 4660 C CA . PRO B 1 208 ? -14.672 3.951 -3.852 1 60.91 208 PRO B CA 1
ATOM 4661 C C . PRO B 1 208 ? -13.422 3.182 -4.266 1 60.91 208 PRO B C 1
ATOM 4663 O O . PRO B 1 208 ? -13.023 2.232 -3.586 1 60.91 208 PRO B O 1
ATOM 4666 N N . THR B 1 209 ? -12.898 3.492 -5.297 1 62.19 209 THR B N 1
ATOM 4667 C CA . THR B 1 209 ? -11.719 2.748 -5.73 1 62.19 209 THR B CA 1
ATOM 4668 C C . THR B 1 209 ? -10.469 3.613 -5.637 1 62.19 209 THR B C 1
ATOM 4670 O O . THR B 1 209 ? -9.398 3.23 -6.129 1 62.19 209 THR B O 1
ATOM 4673 N N . SER B 1 210 ? -10.625 4.555 -4.773 1 80.38 210 SER B N 1
ATOM 4674 C CA . SER B 1 210 ? -9.547 5.535 -4.879 1 80.38 210 SER B CA 1
ATOM 4675 C C . SER B 1 210 ? -8.461 5.277 -3.838 1 80.38 210 SER B C 1
ATOM 4677 O O . SER B 1 210 ? -8.75 4.805 -2.736 1 80.38 210 SER B O 1
ATOM 4679 N N . CYS B 1 211 ? -7.242 5.199 -4.176 1 92.31 211 CYS B N 1
ATOM 4680 C CA . CYS B 1 211 ? -6.039 5.242 -3.352 1 92.31 211 CYS B CA 1
ATOM 4681 C C . CYS B 1 211 ? -5.262 6.527 -3.592 1 92.31 211 CYS B C 1
ATOM 4683 O O . CYS B 1 211 ? -4.84 6.805 -4.715 1 92.31 211 CYS B O 1
ATOM 4685 N N . ILE B 1 212 ? -5.238 7.34 -2.523 1 94.88 212 ILE B N 1
ATOM 4686 C CA . ILE B 1 212 ? -4.465 8.578 -2.58 1 94.88 212 ILE B CA 1
ATOM 4687 C C . ILE B 1 212 ? -3.246 8.461 -1.667 1 94.88 212 ILE B C 1
ATOM 4689 O O . ILE B 1 212 ? -3.348 7.973 -0.542 1 94.88 212 ILE B O 1
ATOM 4693 N N . VAL B 1 213 ? -2.127 8.859 -2.195 1 97.12 213 VAL B N 1
ATOM 4694 C CA . VAL B 1 213 ? -0.92 8.93 -1.377 1 97.12 213 VAL B CA 1
ATOM 4695 C C . VAL B 1 213 ? -0.449 10.375 -1.266 1 97.12 213 VAL B C 1
ATOM 4697 O O . VAL B 1 213 ? -0.113 11 -2.271 1 97.12 213 VAL B O 1
ATOM 4700 N N . GLY B 1 214 ? -0.566 10.93 -0.073 1 97.25 214 GLY B N 1
ATOM 4701 C CA . GLY B 1 214 ? 0.04 12.227 0.191 1 97.25 214 GLY B CA 1
ATOM 4702 C C . GLY B 1 214 ? 1.487 12.125 0.634 1 97.25 214 GLY B C 1
ATOM 4703 O O . GLY B 1 214 ? 1.812 11.367 1.549 1 97.25 214 GLY B O 1
ATOM 4704 N N . VAL B 1 215 ? 2.375 12.828 0.004 1 98.31 215 VAL B N 1
ATOM 4705 C CA . VAL B 1 215 ? 3.801 12.805 0.308 1 98.31 215 VAL B CA 1
ATOM 4706 C C . VAL B 1 215 ? 4.25 14.172 0.818 1 98.31 215 VAL B C 1
ATOM 4708 O O . VAL B 1 215 ? 4.047 15.188 0.148 1 98.31 215 VAL B O 1
ATOM 4711 N N . ASN B 1 216 ? 4.809 14.156 1.983 1 97.81 216 ASN B N 1
ATOM 4712 C CA . ASN B 1 216 ? 5.328 15.367 2.607 1 97.81 216 ASN B CA 1
ATOM 4713 C C . ASN B 1 216 ? 6.816 15.555 2.318 1 97.81 216 ASN B C 1
ATOM 4715 O O . ASN B 1 216 ? 7.648 14.781 2.799 1 97.81 216 ASN B O 1
ATOM 4719 N N . LEU B 1 217 ? 7.156 16.531 1.521 1 97.31 217 LEU B N 1
ATOM 4720 C CA . LEU B 1 217 ? 8.531 16.891 1.216 1 97.31 217 LEU B CA 1
ATOM 4721 C C . LEU B 1 217 ? 8.953 18.141 1.986 1 97.31 217 LEU B C 1
ATOM 4723 O O . LEU B 1 217 ? 8.773 19.266 1.506 1 97.31 217 LEU B O 1
ATOM 4727 N N . GLY B 1 218 ? 9.492 17.969 3.115 1 95.62 218 GLY B N 1
ATOM 4728 C CA . GLY B 1 218 ? 9.906 19.047 3.986 1 95.62 218 GLY B CA 1
ATOM 4729 C C . GLY B 1 218 ? 11.25 18.812 4.648 1 95.62 218 GLY B C 1
ATOM 4730 O O . GLY B 1 218 ? 12.203 18.375 3.994 1 95.62 218 GLY B O 1
ATOM 4731 N N . TYR B 1 219 ? 11.289 19.219 5.988 1 94.75 219 TYR B N 1
ATOM 4732 C CA . TYR B 1 219 ? 12.484 18.922 6.758 1 94.75 219 TYR B CA 1
ATOM 4733 C C . TYR B 1 219 ? 12.836 17.438 6.664 1 94.75 219 TYR B C 1
ATOM 4735 O O . TYR B 1 219 ? 14.008 17.078 6.52 1 94.75 219 TYR B O 1
ATOM 4743 N N . GLY B 1 220 ? 11.867 16.609 6.809 1 96.19 220 GLY B N 1
ATOM 4744 C CA . GLY B 1 220 ? 11.922 15.188 6.516 1 96.19 220 GLY B CA 1
ATOM 4745 C C . GLY B 1 220 ? 11.031 14.781 5.355 1 96.19 220 GLY B C 1
ATOM 4746 O O . GLY B 1 220 ? 10.508 15.641 4.637 1 96.19 220 GLY B O 1
ATOM 4747 N N . ILE B 1 221 ? 10.961 13.508 5.09 1 97.38 221 ILE B N 1
ATOM 4748 C CA . ILE B 1 221 ? 10.086 12.977 4.047 1 97.38 221 ILE B CA 1
ATOM 4749 C C . ILE B 1 221 ? 9.188 11.891 4.629 1 97.38 221 ILE B C 1
ATOM 4751 O O . ILE B 1 221 ? 9.664 10.984 5.324 1 97.38 221 ILE B O 1
ATOM 4755 N N . GLY B 1 222 ? 7.918 11.992 4.461 1 97.38 222 GLY B N 1
ATOM 4756 C CA . GLY B 1 222 ? 6.93 11.008 4.879 1 97.38 222 GLY B CA 1
ATOM 4757 C C . GLY B 1 222 ? 5.711 10.969 3.98 1 97.38 222 GLY B C 1
ATOM 4758 O O . GLY B 1 222 ? 5.641 11.695 2.984 1 97.38 222 GLY B O 1
ATOM 4759 N N . SER B 1 223 ? 4.809 10.07 4.27 1 98.19 223 SER B N 1
ATOM 4760 C CA . SER B 1 223 ? 3.594 9.969 3.469 1 98.19 223 SER B CA 1
ATOM 4761 C C . SER B 1 223 ? 2.439 9.398 4.285 1 98.19 223 SER B C 1
ATOM 4763 O O . SER B 1 223 ? 2.627 8.984 5.43 1 98.19 223 SER B O 1
ATOM 4765 N N . ALA B 1 224 ? 1.321 9.516 3.773 1 97.56 224 ALA B N 1
ATOM 4766 C CA . ALA B 1 224 ? 0.115 8.859 4.277 1 97.56 224 ALA B CA 1
ATOM 4767 C C . ALA B 1 224 ? -0.743 8.328 3.133 1 97.56 224 ALA B C 1
ATOM 4769 O O . ALA B 1 224 ? -0.749 8.898 2.039 1 97.56 224 ALA B O 1
ATOM 4770 N N . ILE B 1 225 ? -1.39 7.258 3.42 1 95.94 225 ILE B N 1
ATOM 4771 C CA . ILE B 1 225 ? -2.229 6.594 2.428 1 95.94 225 ILE B CA 1
ATOM 4772 C C . ILE B 1 225 ? -3.699 6.762 2.803 1 95.94 225 ILE B C 1
ATOM 4774 O O . ILE B 1 225 ? -4.07 6.605 3.967 1 95.94 225 ILE B O 1
ATOM 4778 N N . VAL B 1 226 ? -4.516 7.148 1.855 1 93.5 226 VAL B N 1
ATOM 4779 C CA . VAL B 1 226 ? -5.957 7.254 2.041 1 93.5 226 VAL B CA 1
ATOM 4780 C C . VAL B 1 226 ? -6.672 6.273 1.113 1 93.5 226 VAL B C 1
ATOM 4782 O O . VAL B 1 226 ? -6.457 6.289 -0.1 1 93.5 226 VAL B O 1
ATOM 4785 N N . LEU B 1 227 ? -7.438 5.453 1.667 1 90.5 227 LEU B N 1
ATOM 4786 C CA . LEU B 1 227 ? -8.297 4.516 0.951 1 90.5 227 LEU B CA 1
ATOM 4787 C C . LEU B 1 227 ? -9.758 4.918 1.065 1 90.5 227 LEU B C 1
ATOM 4789 O O . LEU B 1 227 ? -10.086 5.902 1.731 1 90.5 227 LEU B O 1
ATOM 4793 N N . PRO B 1 228 ? -10.664 4.25 0.389 1 82.94 228 PRO B N 1
ATOM 4794 C CA . PRO B 1 228 ? -12.07 4.668 0.393 1 82.94 228 PRO B CA 1
ATOM 4795 C C . PRO B 1 228 ? -12.648 4.766 1.802 1 82.94 228 PRO B C 1
ATOM 4797 O O . PRO B 1 228 ? -13.531 5.59 2.053 1 82.94 228 PRO B O 1
ATOM 4800 N N . ASN B 1 229 ? -12.172 4.039 2.699 1 79.75 229 ASN B N 1
ATOM 4801 C CA . ASN B 1 229 ? -12.695 4.07 4.062 1 79.75 229 ASN B CA 1
ATOM 4802 C C . ASN B 1 229 ? -11.938 5.07 4.93 1 79.75 229 ASN B C 1
ATOM 4804 O O . ASN B 1 229 ? -12.141 5.117 6.145 1 79.75 229 ASN B O 1
ATOM 4808 N N . GLY B 1 230 ? -11.086 5.879 4.254 1 87.38 230 GLY B N 1
ATOM 4809 C CA . GLY B 1 230 ? -10.359 6.898 4.992 1 87.38 230 GLY B CA 1
ATOM 4810 C C . GLY B 1 230 ? -8.867 6.609 5.094 1 87.38 230 GLY B C 1
ATOM 4811 O O . GLY B 1 230 ? -8.305 5.922 4.242 1 87.38 230 GLY B O 1
ATOM 4812 N N . LEU B 1 231 ? -8.266 7.137 6.16 1 91.44 231 LEU B N 1
ATOM 4813 C CA . LEU B 1 231 ? -6.832 6.965 6.375 1 91.44 231 LEU B CA 1
ATOM 4814 C C . LEU B 1 231 ? -6.484 5.492 6.574 1 91.44 231 LEU B C 1
ATOM 4816 O O . LEU B 1 231 ? -7.191 4.773 7.285 1 91.44 231 LEU B O 1
ATOM 4820 N N . TYR B 1 232 ? -5.477 5.148 5.949 1 93.19 232 TYR B N 1
ATOM 4821 C CA . TYR B 1 232 ? -4.926 3.811 6.141 1 93.19 232 TYR B CA 1
ATOM 4822 C C . TYR B 1 232 ? -3.783 3.832 7.148 1 93.19 232 TYR B C 1
ATOM 4824 O O . TYR B 1 232 ? -2.713 4.383 6.871 1 93.19 232 TYR B O 1
ATOM 4832 N N . TYR B 1 233 ? -3.936 3.176 8.266 1 93.56 233 TYR B N 1
ATOM 4833 C CA . TYR B 1 233 ? -2.953 3.242 9.344 1 93.56 233 TYR B CA 1
ATOM 4834 C C . TYR B 1 233 ? -1.996 2.057 9.281 1 93.56 233 TYR B C 1
ATOM 4836 O O . TYR B 1 233 ? -0.843 2.16 9.703 1 93.56 233 TYR B O 1
ATOM 4844 N N . GLY B 1 234 ? -2.449 0.921 8.688 1 92.38 234 GLY B N 1
ATOM 4845 C CA . GLY B 1 234 ? -1.748 -0.344 8.852 1 92.38 234 GLY B CA 1
ATOM 4846 C C . GLY B 1 234 ? -2.076 -1.048 10.156 1 92.38 234 GLY B C 1
ATOM 4847 O O . GLY B 1 234 ? -2.82 -0.518 10.977 1 92.38 234 GLY B O 1
ATOM 4848 N N . VAL B 1 235 ? -1.532 -2.184 10.352 1 88.75 235 VAL B N 1
ATOM 4849 C CA . VAL B 1 235 ? -1.905 -3.027 11.484 1 88.75 235 VAL B CA 1
ATOM 4850 C C . VAL B 1 235 ? -1.312 -2.459 12.773 1 88.75 235 VAL B C 1
ATOM 4852 O O . VAL B 1 235 ? -1.962 -2.467 13.82 1 88.75 235 VAL B O 1
ATOM 4855 N N . SER B 1 236 ? -0.11 -1.919 12.641 1 90.44 236 SER B N 1
ATOM 4856 C CA . SER B 1 236 ? 0.568 -1.39 13.82 1 90.44 236 SER B CA 1
ATOM 4857 C C . SER B 1 236 ? 0.498 0.133 13.859 1 90.44 236 SER B C 1
ATOM 4859 O O . SER B 1 236 ? 1.059 0.762 14.758 1 90.44 236 SER B O 1
ATOM 4861 N N . GLY B 1 237 ? -0.154 0.715 12.859 1 91.69 237 GLY B N 1
ATOM 4862 C CA . GLY B 1 237 ? -0.262 2.164 12.805 1 91.69 237 GLY B CA 1
ATOM 4863 C C . GLY B 1 237 ? 0.985 2.834 12.258 1 91.69 237 GLY B C 1
ATOM 4864 O O . GLY B 1 237 ? 1.246 4.004 12.547 1 91.69 237 GLY B O 1
ATOM 4865 N N . THR B 1 238 ? 1.828 2.129 11.453 1 93.75 238 THR B N 1
ATOM 4866 C CA . THR B 1 238 ? 3.119 2.67 11.039 1 93.75 238 THR B CA 1
ATOM 4867 C C . THR B 1 238 ? 3.203 2.76 9.516 1 93.75 238 THR B C 1
ATOM 4869 O O . THR B 1 238 ? 4.297 2.848 8.953 1 93.75 238 THR B O 1
ATOM 4872 N N . SER B 1 239 ? 2.082 2.717 8.805 1 95.12 239 SER B N 1
ATOM 4873 C CA . SER B 1 239 ? 2.109 2.783 7.344 1 95.12 239 SER B CA 1
ATOM 4874 C C . SER B 1 239 ? 2.621 4.137 6.863 1 95.12 239 SER B C 1
ATOM 4876 O O . SER B 1 239 ? 2.602 5.117 7.613 1 95.12 239 SER B O 1
ATOM 4878 N N . GLY B 1 240 ? 3.158 4.168 5.652 1 96.25 240 GLY B N 1
ATOM 4879 C CA . GLY B 1 240 ? 3.453 5.422 4.977 1 96.25 240 GLY B CA 1
ATOM 4880 C C . GLY B 1 240 ? 4.855 5.938 5.25 1 96.25 240 GLY B C 1
ATOM 4881 O O . GLY B 1 240 ? 5.121 7.133 5.113 1 96.25 240 GLY B O 1
ATOM 4882 N N . GLU B 1 241 ? 5.758 5.07 5.621 1 95.81 241 GLU B N 1
ATOM 4883 C CA . GLU B 1 241 ? 7.117 5.4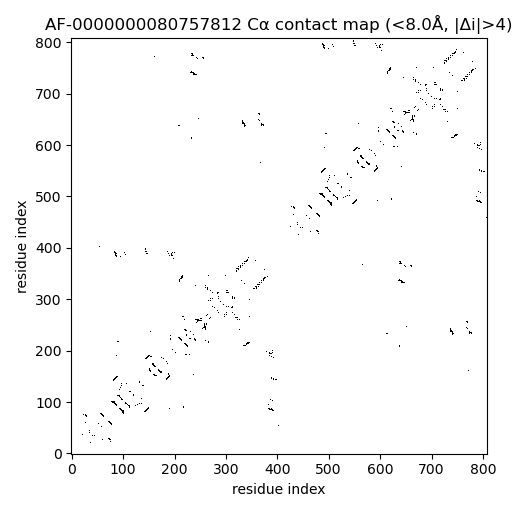96 5.934 1 95.81 241 GLU B CA 1
ATOM 4884 C C . GLU B 1 241 ? 8.016 5.441 4.699 1 95.81 241 GLU B C 1
ATOM 4886 O O . GLU B 1 241 ? 9.094 4.852 4.738 1 95.81 241 GLU B O 1
ATOM 4891 N N . ILE B 1 242 ? 7.613 6.184 3.697 1 96.19 242 ILE B N 1
ATOM 4892 C CA . ILE B 1 242 ? 8.297 6.199 2.406 1 96.19 242 ILE B CA 1
ATOM 4893 C C . ILE B 1 242 ? 9.688 6.805 2.564 1 96.19 242 ILE B C 1
ATOM 4895 O O . ILE B 1 242 ? 10.617 6.422 1.854 1 96.19 242 ILE B O 1
ATOM 4899 N N . GLY B 1 243 ? 9.852 7.746 3.455 1 97 243 GLY B N 1
ATOM 4900 C CA . GLY B 1 243 ? 11.125 8.406 3.668 1 97 243 GLY B CA 1
ATOM 4901 C C . GLY B 1 243 ? 12.211 7.465 4.16 1 97 243 GLY B C 1
ATOM 4902 O O . GLY B 1 243 ? 13.398 7.758 4.035 1 97 243 GLY B O 1
ATOM 4903 N N . HIS B 1 244 ? 11.812 6.371 4.66 1 95.5 244 HIS B N 1
ATOM 4904 C CA . HIS B 1 244 ? 12.758 5.461 5.289 1 95.5 244 HIS B CA 1
ATOM 4905 C C . HIS B 1 244 ? 12.906 4.176 4.484 1 95.5 244 HIS B C 1
ATOM 4907 O O . HIS B 1 244 ? 13.305 3.139 5.027 1 95.5 244 HIS B O 1
ATOM 4913 N N . ILE B 1 245 ? 12.57 4.285 3.256 1 94.31 245 ILE B N 1
ATOM 4914 C CA . ILE B 1 245 ? 12.922 3.262 2.279 1 94.31 245 ILE B CA 1
ATOM 4915 C C . ILE B 1 245 ? 14.383 3.436 1.858 1 94.31 245 ILE B C 1
ATOM 4917 O O . ILE B 1 245 ? 14.812 4.547 1.549 1 94.31 245 ILE B O 1
ATOM 4921 N N . ILE B 1 246 ? 15.109 2.346 1.887 1 93.25 246 ILE B N 1
ATOM 4922 C CA . ILE B 1 246 ? 16.516 2.389 1.519 1 93.25 246 ILE B CA 1
ATOM 4923 C C . ILE B 1 246 ? 16.656 2.35 -0.002 1 93.25 246 ILE B C 1
ATOM 4925 O O . ILE B 1 246 ? 16.219 1.396 -0.647 1 93.25 246 ILE B O 1
ATOM 4929 N N . VAL B 1 247 ? 17.297 3.344 -0.583 1 90.75 247 VAL B N 1
ATOM 4930 C CA . VAL B 1 247 ? 17.391 3.43 -2.037 1 90.75 247 VAL B CA 1
ATOM 4931 C C . VAL B 1 247 ? 18.859 3.488 -2.455 1 90.75 247 VAL B C 1
ATOM 4933 O O . VAL B 1 247 ? 19.172 3.367 -3.641 1 90.75 247 VAL B O 1
ATOM 4936 N N . GLU B 1 248 ? 19.672 3.684 -1.515 1 90.44 248 GLU B N 1
ATOM 4937 C CA . GLU B 1 248 ? 21.109 3.742 -1.772 1 90.44 248 GLU B CA 1
ATOM 4938 C C . GLU B 1 248 ? 21.891 2.938 -0.736 1 90.44 248 GLU B C 1
ATOM 4940 O O . GLU B 1 248 ? 22 3.35 0.42 1 90.44 248 GLU B O 1
ATOM 4945 N N . ASN B 1 249 ? 22.469 1.799 -1.098 1 86.88 249 ASN B N 1
ATOM 4946 C CA . ASN B 1 249 ? 23.125 0.867 -0.189 1 86.88 249 ASN B CA 1
ATOM 4947 C C . ASN B 1 249 ? 24.297 1.526 0.541 1 86.88 249 ASN B C 1
ATOM 4949 O O . ASN B 1 249 ? 24.562 1.21 1.701 1 86.88 249 ASN B O 1
ATOM 4953 N N . HIS B 1 250 ? 24.953 2.475 -0.025 1 86 250 HIS B N 1
ATOM 4954 C CA . HIS B 1 250 ? 26.078 3.176 0.591 1 86 250 HIS B CA 1
ATOM 4955 C C . HIS B 1 250 ? 25.766 4.652 0.798 1 86 250 HIS B C 1
ATOM 4957 O O . HIS B 1 250 ? 26.625 5.508 0.623 1 86 250 HIS B O 1
ATOM 4963 N N . GLY B 1 251 ? 24.578 4.844 1.157 1 90.56 251 GLY B N 1
ATOM 4964 C CA . GLY B 1 251 ? 24.141 6.219 1.325 1 90.56 251 GLY B CA 1
ATOM 4965 C C . GLY B 1 251 ? 24.391 6.762 2.717 1 90.56 251 GLY B C 1
ATOM 4966 O O . GLY B 1 251 ? 25.031 6.102 3.539 1 90.56 251 GLY B O 1
ATOM 4967 N N . SER B 1 252 ? 23.922 7.996 2.965 1 92.38 252 SER B N 1
ATOM 4968 C CA . SER B 1 252 ? 24.156 8.719 4.211 1 92.38 252 SER B CA 1
ATOM 4969 C C . SER B 1 252 ? 23.375 8.094 5.363 1 92.38 252 SER B C 1
ATOM 4971 O O . SER B 1 252 ? 22.359 7.414 5.145 1 92.38 252 SER B O 1
ATOM 4973 N N . TYR B 1 253 ? 23.797 8.312 6.52 1 93.06 253 TYR B N 1
ATOM 4974 C CA . TYR B 1 253 ? 23.141 7.871 7.742 1 93.06 253 TYR B CA 1
ATOM 4975 C C . TYR B 1 253 ? 21.781 8.555 7.91 1 93.06 253 TYR B C 1
ATOM 4977 O O . TYR B 1 253 ? 21.656 9.758 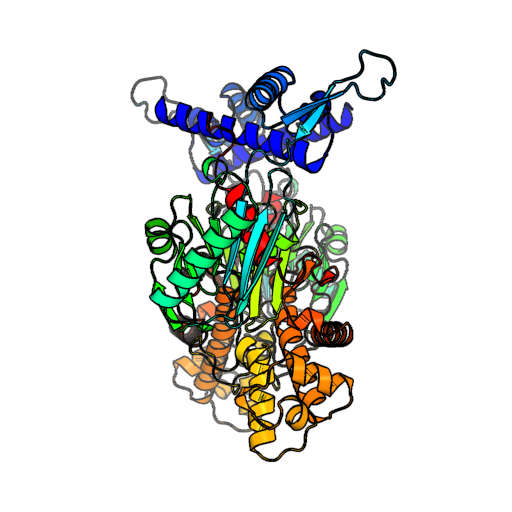7.652 1 93.06 253 TYR B O 1
ATOM 4985 N N . CYS B 1 254 ? 20.844 7.785 8.344 1 93.62 254 CYS B N 1
ATOM 4986 C CA . CYS B 1 254 ? 19.516 8.281 8.656 1 93.62 254 CYS B CA 1
ATOM 4987 C C . CYS B 1 254 ? 19.219 8.172 10.148 1 93.62 254 CYS B C 1
ATOM 4989 O O . CYS B 1 254 ? 19.609 7.195 10.789 1 93.62 254 CYS B O 1
ATOM 4991 N N . SER B 1 255 ? 18.484 9.109 10.695 1 89.06 255 SER B N 1
ATOM 4992 C CA . SER B 1 255 ? 18.172 9.141 12.117 1 89.06 255 SER B CA 1
ATOM 4993 C C . SER B 1 255 ? 17.297 7.961 12.516 1 89.06 255 SER B C 1
ATOM 4995 O O . SER B 1 255 ? 17.125 7.68 13.711 1 89.06 255 SER B O 1
ATOM 4997 N N . CYS B 1 256 ? 16.797 7.238 11.539 1 88.56 256 CYS B N 1
ATOM 4998 C CA . CYS B 1 256 ? 16 6.047 11.852 1 88.56 256 CYS B CA 1
ATOM 4999 C C . CYS B 1 256 ? 16.906 4.875 12.203 1 88.56 256 CYS B C 1
ATOM 5001 O O . CYS B 1 256 ? 16.438 3.846 12.695 1 88.56 256 CYS B O 1
ATOM 5003 N N . GLY B 1 257 ? 18.219 4.992 11.969 1 87.19 257 GLY B N 1
ATOM 5004 C CA . GLY B 1 257 ? 19.188 3.953 12.273 1 87.19 257 GLY B CA 1
ATOM 5005 C C . GLY B 1 257 ? 19.734 3.264 11.039 1 87.19 257 GLY B C 1
ATOM 5006 O O . GLY B 1 257 ? 20.703 2.52 11.117 1 87.19 257 GLY B O 1
ATOM 5007 N N . ASN B 1 258 ? 19.156 3.512 9.891 1 92.38 258 ASN B N 1
ATOM 5008 C CA . ASN B 1 258 ? 19.594 2.895 8.648 1 92.38 258 ASN B CA 1
ATOM 5009 C C . ASN B 1 258 ? 20.484 3.836 7.832 1 92.38 258 ASN B C 1
ATOM 5011 O O . ASN B 1 258 ? 20.844 4.914 8.305 1 92.38 258 ASN B O 1
ATOM 5015 N N . TYR B 1 259 ? 20.922 3.344 6.73 1 93.38 259 TYR B N 1
ATOM 5016 C CA . TYR B 1 259 ? 21.688 4.129 5.77 1 93.38 259 TYR B CA 1
ATOM 5017 C C . TYR B 1 259 ? 21 4.145 4.41 1 93.38 259 TYR B C 1
ATOM 5019 O O . TYR B 1 259 ? 20.453 3.131 3.973 1 93.38 259 TYR B O 1
ATOM 5027 N N . GLY B 1 260 ? 21.031 5.234 3.814 1 94.75 260 GLY B N 1
ATOM 5028 C CA . GLY B 1 260 ? 20.625 5.293 2.418 1 94.75 260 GLY B CA 1
ATOM 5029 C C . GLY B 1 260 ? 19.125 5.43 2.236 1 94.75 260 GLY B C 1
ATOM 5030 O O . GLY B 1 260 ? 18.594 5.113 1.171 1 94.75 260 GLY B O 1
ATOM 5031 N N . CYS B 1 261 ? 18.422 5.898 3.303 1 96.5 261 CYS B N 1
ATOM 5032 C CA . CYS B 1 261 ? 17 6.176 3.176 1 96.5 261 CYS B CA 1
ATOM 5033 C C . CYS B 1 261 ? 16.75 7.367 2.258 1 96.5 261 CYS B C 1
ATOM 5035 O O . CYS B 1 261 ? 17.594 8.266 2.168 1 96.5 261 CYS B O 1
ATOM 5037 N N . ILE B 1 262 ? 15.625 7.426 1.678 1 97.31 262 ILE B N 1
ATOM 5038 C CA . ILE B 1 262 ? 15.25 8.539 0.817 1 97.31 262 ILE B CA 1
ATOM 5039 C C . ILE B 1 262 ? 15.375 9.852 1.589 1 97.31 262 ILE B C 1
ATOM 5041 O O . ILE B 1 262 ? 15.938 10.828 1.084 1 97.31 262 ILE B O 1
ATOM 5045 N N . GLU B 1 263 ? 14.945 9.867 2.818 1 97.38 263 GLU B N 1
ATOM 5046 C CA . GLU B 1 263 ? 14.953 11.07 3.648 1 97.38 263 GLU B CA 1
ATOM 5047 C C . GLU B 1 263 ? 16.375 11.555 3.885 1 97.38 263 GLU B C 1
ATOM 5049 O O . GLU B 1 263 ? 16.641 12.758 3.842 1 97.38 263 GLU B O 1
ATOM 5054 N N . SER B 1 264 ? 17.312 10.664 4.121 1 96.88 264 SER B N 1
ATOM 5055 C CA . SER B 1 264 ? 18.672 11.055 4.445 1 96.88 264 SER B CA 1
ATOM 5056 C C . SER B 1 264 ? 19.406 11.586 3.217 1 96.88 264 SER B C 1
ATOM 5058 O O . SER B 1 264 ? 20.484 12.188 3.334 1 96.88 264 SER B O 1
ATOM 5060 N N . ILE B 1 265 ? 18.781 11.477 2.086 1 97.06 265 ILE B N 1
ATOM 5061 C CA . ILE B 1 265 ? 19.438 11.867 0.845 1 97.06 265 ILE B CA 1
ATOM 5062 C C . ILE B 1 265 ? 18.734 13.078 0.244 1 97.06 265 ILE B C 1
ATOM 5064 O O . ILE B 1 265 ? 19.391 13.969 -0.313 1 97.06 265 ILE B O 1
ATOM 5068 N N . ALA B 1 266 ? 17.422 13.125 0.472 1 98 266 ALA B N 1
ATOM 5069 C CA . ALA B 1 266 ? 16.688 14.016 -0.423 1 98 266 ALA B CA 1
ATOM 5070 C C . ALA B 1 266 ? 15.805 14.977 0.364 1 98 266 ALA B C 1
ATOM 5072 O O . ALA B 1 266 ? 15.141 15.836 -0.219 1 98 266 ALA B O 1
ATOM 5073 N N . SER B 1 267 ? 15.734 14.898 1.671 1 97.94 267 SER B N 1
ATOM 5074 C CA . SER B 1 267 ? 14.898 15.789 2.473 1 97.94 267 SER B CA 1
ATOM 5075 C C . SER B 1 267 ? 15.469 17.203 2.512 1 97.94 267 SER B C 1
ATOM 5077 O O . SER B 1 267 ? 16.578 17.438 2.047 1 97.94 267 SER B O 1
ATOM 5079 N N . GLY B 1 268 ? 14.633 18.141 3.037 1 97.31 268 GLY B N 1
ATOM 5080 C CA . GLY B 1 268 ? 15.133 19.484 3.209 1 97.31 268 GLY B CA 1
ATOM 5081 C C . GLY B 1 268 ? 16.406 19.562 4.016 1 97.31 268 GLY B C 1
ATOM 5082 O O . GLY B 1 268 ? 17.359 20.25 3.635 1 97.31 268 GLY B O 1
ATOM 5083 N N . GLU B 1 269 ? 16.422 18.828 5.07 1 96.75 269 GLU B N 1
ATOM 5084 C CA . GLU B 1 269 ? 17.625 18.797 5.902 1 96.75 269 GLU B CA 1
ATOM 5085 C C . GLU B 1 269 ? 18.781 18.156 5.16 1 96.75 269 GLU B C 1
ATOM 5087 O O . GLU B 1 269 ? 19.938 18.594 5.301 1 96.75 269 GLU B O 1
ATOM 5092 N N . ALA B 1 270 ? 18.578 17.125 4.406 1 97.75 270 ALA B N 1
ATOM 5093 C CA . ALA B 1 270 ? 19.625 16.469 3.635 1 97.75 270 ALA B CA 1
ATOM 5094 C C . ALA B 1 270 ? 20.219 17.406 2.59 1 97.75 270 ALA B C 1
ATOM 5096 O O . ALA B 1 270 ? 21.438 17.453 2.404 1 97.75 270 ALA B O 1
ATOM 5097 N N . ILE B 1 271 ? 19.359 18.141 1.922 1 98.06 271 ILE B N 1
ATOM 5098 C CA . ILE B 1 271 ? 19.781 19.109 0.917 1 98.06 271 ILE B CA 1
ATOM 5099 C C . ILE B 1 271 ? 20.672 20.156 1.557 1 98.06 271 ILE B C 1
ATOM 5101 O O . ILE B 1 271 ? 21.766 20.438 1.047 1 98.06 271 ILE B O 1
ATOM 5105 N N . ALA B 1 272 ? 20.25 20.688 2.666 1 97.94 272 ALA B N 1
ATOM 5106 C CA . ALA B 1 272 ? 21.031 21.688 3.389 1 97.94 272 ALA B CA 1
ATOM 5107 C C . ALA B 1 272 ? 22.375 21.109 3.846 1 97.94 272 ALA B C 1
ATOM 5109 O O . ALA B 1 272 ? 23.422 21.75 3.682 1 97.94 272 ALA B O 1
ATOM 5110 N N . ARG B 1 273 ? 22.375 19.938 4.391 1 97.44 273 ARG B N 1
ATOM 5111 C CA . ARG B 1 273 ? 23.562 19.266 4.91 1 97.44 273 ARG B CA 1
ATOM 5112 C C . ARG B 1 273 ? 24.578 19.031 3.797 1 97.44 273 ARG B C 1
ATOM 5114 O O . ARG B 1 273 ? 25.781 19.234 3.988 1 97.44 273 ARG B O 1
ATOM 5121 N N . GLU B 1 274 ? 24.109 18.609 2.697 1 97.62 274 GLU B N 1
ATOM 5122 C CA . GLU B 1 274 ? 25 18.375 1.569 1 97.62 274 GLU B CA 1
ATOM 5123 C C . GLU B 1 274 ? 25.703 19.656 1.134 1 97.62 274 GLU B C 1
ATOM 5125 O O . GLU B 1 274 ? 26.891 19.641 0.82 1 97.62 274 GLU B O 1
ATOM 5130 N N . ALA B 1 275 ? 24.984 20.688 1.098 1 98.25 275 ALA B N 1
ATOM 5131 C CA . ALA B 1 275 ? 25.578 21.984 0.761 1 98.25 275 ALA B CA 1
ATOM 5132 C C . ALA B 1 275 ? 26.609 22.406 1.806 1 98.25 275 ALA B C 1
ATOM 5134 O O . ALA B 1 275 ? 27.703 22.844 1.46 1 98.25 275 ALA B O 1
ATOM 5135 N N . ARG B 1 276 ? 26.266 22.219 3.062 1 98 276 ARG B N 1
ATOM 5136 C CA . ARG B 1 276 ? 27.188 22.547 4.148 1 98 276 ARG B CA 1
ATOM 5137 C C . ARG B 1 276 ? 28.5 21.797 4.012 1 98 276 ARG B C 1
ATOM 5139 O O . ARG B 1 276 ? 29.578 22.391 4.117 1 98 276 ARG B O 1
ATOM 5146 N N . ILE B 1 277 ? 28.406 20.531 3.744 1 97.25 277 ILE B N 1
ATOM 5147 C CA . ILE B 1 277 ? 29.578 19.672 3.646 1 97.25 277 ILE B CA 1
ATOM 5148 C C . ILE B 1 277 ? 30.422 20.094 2.451 1 97.25 277 ILE B C 1
ATOM 5150 O O . ILE B 1 277 ? 31.641 20.219 2.57 1 97.25 277 ILE B O 1
ATOM 5154 N N . ALA B 1 278 ? 29.797 20.344 1.33 1 97.56 278 ALA B N 1
ATOM 5155 C CA . ALA B 1 278 ? 30.516 20.703 0.112 1 97.56 278 ALA B CA 1
ATOM 5156 C C . ALA B 1 278 ? 31.25 22.031 0.281 1 97.56 278 ALA B C 1
ATOM 5158 O O . ALA B 1 278 ? 32.406 22.156 -0.092 1 97.56 278 ALA B O 1
ATOM 5159 N N . ILE B 1 279 ? 30.594 22.953 0.868 1 97.06 279 ILE B N 1
ATOM 5160 C CA . ILE B 1 279 ? 31.172 24.281 1.031 1 97.06 279 ILE B CA 1
ATOM 5161 C C . ILE B 1 279 ? 32.281 24.25 2.07 1 97.06 279 ILE B C 1
ATOM 5163 O O . ILE B 1 279 ? 33.312 24.891 1.903 1 97.06 279 ILE B O 1
ATOM 5167 N N . ALA B 1 280 ? 32.031 23.453 3.105 1 96.81 280 ALA B N 1
ATOM 5168 C CA . ALA B 1 280 ? 33.062 23.266 4.105 1 96.81 280 ALA B CA 1
ATOM 5169 C C . ALA B 1 280 ? 34.344 22.656 3.479 1 96.81 280 ALA B C 1
ATOM 5171 O O . ALA B 1 280 ? 35.438 22.922 3.93 1 96.81 280 ALA B O 1
ATOM 5172 N N . ASN B 1 281 ? 34.125 21.922 2.434 1 96.88 281 ASN B N 1
ATOM 5173 C CA . ASN B 1 281 ? 35.219 21.312 1.71 1 96.88 281 ASN B CA 1
ATOM 5174 C C . ASN B 1 281 ? 35.719 22.219 0.59 1 96.88 281 ASN B C 1
ATOM 5176 O O . ASN B 1 281 ? 36.344 21.75 -0.365 1 96.88 281 ASN B O 1
ATOM 5180 N N . LYS B 1 282 ? 35.344 23.406 0.544 1 94.62 282 LYS B N 1
ATOM 5181 C CA . LYS B 1 282 ? 35.906 24.5 -0.26 1 94.62 282 LYS B CA 1
ATOM 5182 C C . LYS B 1 282 ? 35.344 24.453 -1.686 1 94.62 282 LYS B C 1
ATOM 5184 O O . LYS B 1 282 ? 36 24.953 -2.615 1 94.62 282 LYS B O 1
ATOM 5189 N N . ILE B 1 283 ? 34.25 23.828 -1.813 1 96.06 283 ILE B N 1
ATOM 5190 C CA . ILE B 1 283 ? 33.594 23.938 -3.105 1 96.06 283 ILE B CA 1
ATOM 5191 C C . ILE B 1 283 ? 32.906 25.281 -3.219 1 96.06 283 ILE B C 1
ATOM 5193 O O . ILE B 1 283 ? 32.188 25.703 -2.309 1 96.06 283 ILE B O 1
ATOM 5197 N N . GLN B 1 284 ? 33.125 25.938 -4.293 1 95.19 284 GLN B N 1
ATOM 5198 C CA . GLN B 1 284 ? 32.562 27.281 -4.488 1 95.19 284 GLN B CA 1
ATOM 5199 C C . GLN B 1 284 ? 31.062 27.219 -4.754 1 95.19 284 GLN B C 1
ATOM 5201 O O . GLN B 1 284 ? 30.609 26.375 -5.535 1 95.19 284 GLN B O 1
ATOM 5206 N N . SER B 1 285 ? 30.312 28.109 -4.07 1 97.44 285 SER B N 1
ATOM 5207 C CA . SER B 1 285 ? 28.859 28.172 -4.238 1 97.44 285 SER B CA 1
ATOM 5208 C C . SER B 1 285 ? 28.312 29.5 -3.744 1 97.44 285 SER B C 1
ATOM 5210 O O . SER B 1 285 ? 28.766 30.031 -2.727 1 97.44 285 SER B O 1
ATOM 5212 N N . SER B 1 286 ? 27.344 29.984 -4.445 1 97.31 286 SER B N 1
ATOM 5213 C CA . SER B 1 286 ? 26.688 31.219 -4.047 1 97.31 286 SER B CA 1
ATOM 5214 C C . SER B 1 286 ? 25.875 31.016 -2.773 1 97.31 286 SER B C 1
ATOM 5216 O O . SER B 1 286 ? 25.438 32 -2.146 1 97.31 286 SER B O 1
ATOM 5218 N N . VAL B 1 287 ? 25.672 29.812 -2.328 1 97.44 287 VAL B N 1
ATOM 5219 C CA . VAL B 1 287 ? 24.969 29.5 -1.085 1 97.44 287 VAL B CA 1
ATOM 5220 C C . VAL B 1 287 ? 25.75 30.094 0.097 1 97.44 287 VAL B C 1
ATOM 5222 O O . VAL B 1 287 ? 25.141 30.516 1.087 1 97.44 287 VAL B O 1
ATOM 5225 N N . PHE B 1 288 ? 27.047 30.125 -0.068 1 96.12 288 PHE B N 1
ATOM 5226 C CA . PHE B 1 288 ? 27.891 30.672 0.99 1 96.12 288 PHE B CA 1
ATOM 5227 C C . PHE B 1 288 ? 27.547 32.125 1.272 1 96.12 288 PHE B C 1
ATOM 5229 O O . PHE B 1 288 ? 27.5 32.531 2.43 1 96.12 288 PHE B O 1
ATOM 5236 N N . GLU B 1 289 ? 27.328 32.875 0.273 1 95.5 289 GLU B N 1
ATOM 5237 C CA . GLU B 1 289 ? 26.953 34.281 0.418 1 95.5 289 GLU B CA 1
ATOM 5238 C C . GLU B 1 289 ? 25.547 34.406 1.019 1 95.5 289 GLU B C 1
ATOM 5240 O O . GLU B 1 289 ? 25.297 35.281 1.83 1 95.5 289 GLU B O 1
ATOM 5245 N N . LYS B 1 290 ? 24.703 33.531 0.683 1 95.38 290 LYS B N 1
ATOM 5246 C CA . LYS B 1 290 ? 23.312 33.562 1.121 1 95.38 290 LYS B CA 1
ATOM 5247 C C . LYS B 1 290 ? 23.203 33.281 2.615 1 95.38 290 LYS B C 1
ATOM 5249 O O . LYS B 1 290 ? 22.281 33.781 3.277 1 95.38 290 LYS B O 1
ATOM 5254 N N . CYS B 1 291 ? 24.125 32.531 3.105 1 94.38 291 CYS B N 1
ATOM 5255 C CA . CYS B 1 291 ? 24.094 32.219 4.531 1 94.38 291 CYS B CA 1
ATOM 5256 C C . CYS B 1 291 ? 25 33.156 5.312 1 94.38 291 CYS B C 1
ATOM 5258 O O . CYS B 1 291 ? 25.328 32.906 6.469 1 94.38 291 CYS B O 1
ATOM 5260 N N . GLU B 1 292 ? 25.516 34.156 4.66 1 93.88 292 GLU B N 1
ATOM 5261 C CA . GLU B 1 292 ? 26.344 35.188 5.258 1 93.88 292 GLU B CA 1
ATOM 5262 C C . GLU B 1 292 ? 27.562 34.562 5.949 1 93.88 292 GLU B C 1
ATOM 5264 O O . GLU B 1 292 ? 27.938 35 7.043 1 93.88 292 GLU B O 1
ATOM 5269 N N . GLY B 1 293 ? 27.984 33.531 5.395 1 90.44 293 GLY B N 1
ATOM 5270 C CA . GLY B 1 293 ? 29.219 32.938 5.859 1 90.44 293 GLY B CA 1
ATOM 5271 C C . GLY B 1 293 ? 29.016 31.969 7.023 1 90.44 293 GLY B C 1
ATOM 5272 O O . GLY B 1 293 ? 29.953 31.297 7.453 1 90.44 293 GLY B O 1
ATOM 5273 N N . ASP B 1 294 ? 27.828 31.844 7.531 1 95.56 294 ASP B N 1
ATOM 5274 C CA . ASP B 1 294 ? 27.516 30.906 8.609 1 95.56 294 ASP B CA 1
ATOM 5275 C C . ASP B 1 294 ? 26.875 29.641 8.062 1 95.56 294 ASP B C 1
ATOM 5277 O O . ASP B 1 294 ? 25.656 29.594 7.852 1 95.56 294 ASP B O 1
ATOM 5281 N N . LEU B 1 295 ? 27.672 28.625 7.965 1 95.56 295 LEU B N 1
ATOM 5282 C CA . LEU B 1 295 ? 27.25 27.375 7.332 1 95.56 295 LEU B CA 1
ATOM 5283 C C . LEU B 1 295 ? 26.078 26.766 8.086 1 95.56 295 LEU B C 1
ATOM 5285 O O . LEU B 1 295 ? 25.266 26.031 7.5 1 95.56 295 LEU B O 1
ATOM 5289 N N . LYS B 1 296 ? 25.953 27.047 9.359 1 93.56 296 LYS B N 1
ATOM 5290 C CA . LYS B 1 296 ? 24.891 26.469 10.18 1 93.56 296 LYS B CA 1
ATOM 5291 C C . LYS B 1 296 ? 23.531 27.031 9.797 1 93.56 296 LYS B C 1
ATOM 5293 O O . LYS B 1 296 ? 22.484 26.438 10.102 1 93.56 296 LYS B O 1
ATOM 5298 N N . LYS B 1 297 ? 23.516 28.078 9.07 1 94.62 297 LYS B N 1
ATOM 5299 C CA . LYS B 1 297 ? 22.281 28.766 8.711 1 94.62 297 LYS B CA 1
ATOM 5300 C C . LYS B 1 297 ? 21.734 28.266 7.375 1 94.62 297 LYS B C 1
ATOM 5302 O O . LYS B 1 297 ? 20.609 28.578 6.996 1 94.62 297 LYS B O 1
ATOM 5307 N N . ILE B 1 298 ? 22.547 27.469 6.703 1 96.69 298 ILE B N 1
ATOM 5308 C CA . ILE B 1 298 ? 22.125 27 5.387 1 96.69 298 ILE B CA 1
ATOM 5309 C C . ILE B 1 298 ? 20.875 26.141 5.52 1 96.69 298 ILE B C 1
ATOM 5311 O O . ILE B 1 298 ? 20.828 25.219 6.332 1 96.69 298 ILE B O 1
ATOM 5315 N N . ASP B 1 299 ? 19.859 26.453 4.797 1 95.25 299 ASP B N 1
ATOM 5316 C CA . ASP B 1 299 ? 18.656 25.656 4.703 1 95.25 299 ASP B CA 1
ATOM 5317 C C . ASP B 1 299 ? 18.328 25.297 3.252 1 95.25 299 ASP B C 1
ATOM 5319 O O . ASP B 1 299 ? 19.047 25.719 2.338 1 95.25 299 ASP B O 1
ATOM 5323 N N . ALA B 1 300 ? 17.344 24.562 3.074 1 96.69 300 ALA B N 1
ATOM 5324 C CA . ALA B 1 300 ? 17.016 24.062 1.739 1 96.69 300 ALA B CA 1
ATOM 5325 C C . ALA B 1 300 ? 16.625 25.219 0.812 1 96.69 300 ALA B C 1
ATOM 5327 O O . ALA B 1 300 ? 16.953 25.188 -0.379 1 96.69 300 ALA B O 1
ATOM 5328 N N . LYS B 1 301 ? 15.938 26.188 1.352 1 95.19 301 LYS B N 1
ATOM 5329 C CA . LYS B 1 301 ? 15.492 27.312 0.535 1 95.19 301 LYS B CA 1
ATOM 5330 C C . LYS B 1 301 ? 16.672 28.031 -0.103 1 95.19 301 LYS B C 1
ATOM 5332 O O . LYS B 1 301 ? 16.625 28.391 -1.281 1 95.19 301 LYS B O 1
ATOM 5337 N N . MET B 1 302 ? 17.688 28.234 0.638 1 96.94 302 MET B N 1
ATOM 5338 C CA . MET B 1 302 ? 18.891 28.891 0.13 1 96.94 302 MET B CA 1
ATOM 5339 C C . MET B 1 302 ? 19.5 28.094 -1.021 1 96.94 302 MET B C 1
ATOM 5341 O O . MET B 1 302 ? 19.969 28.688 -2 1 96.94 302 MET B O 1
ATOM 5345 N N . VAL B 1 303 ? 19.516 26.812 -0.874 1 98 303 VAL B N 1
ATOM 5346 C CA . VAL B 1 303 ? 20.078 25.938 -1.903 1 98 303 VAL B CA 1
ATOM 5347 C C . VAL B 1 303 ? 19.234 26.016 -3.17 1 98 303 VAL B C 1
ATOM 5349 O O . VAL B 1 303 ? 19.766 26.156 -4.273 1 98 303 VAL B O 1
ATOM 5352 N N . PHE B 1 304 ? 17.938 26 -3.012 1 97.62 304 PHE B N 1
ATOM 5353 C CA . PHE B 1 304 ? 17.031 26.094 -4.148 1 97.62 304 PHE B CA 1
ATOM 5354 C C . PHE B 1 304 ? 17.172 27.438 -4.848 1 97.62 304 PHE B C 1
ATOM 5356 O O . PHE B 1 304 ? 17.188 27.5 -6.078 1 97.62 304 PHE B O 1
ATOM 5363 N N . ASP B 1 305 ? 17.234 28.469 -4.043 1 96.62 305 ASP B N 1
ATOM 5364 C CA . ASP B 1 305 ? 17.406 29.797 -4.609 1 96.62 305 ASP B CA 1
ATOM 5365 C C . ASP B 1 305 ? 18.703 29.891 -5.426 1 96.62 305 ASP B C 1
ATOM 5367 O O . ASP B 1 305 ? 18.703 30.438 -6.531 1 96.62 305 ASP B O 1
ATOM 5371 N N . ALA B 1 306 ? 19.703 29.359 -4.902 1 97.62 306 ALA B N 1
ATOM 5372 C CA . ALA B 1 306 ? 20.984 29.359 -5.605 1 97.62 306 ALA B CA 1
ATOM 5373 C C . ALA B 1 306 ? 20.906 28.531 -6.895 1 97.62 306 ALA B C 1
ATOM 5375 O O . ALA B 1 306 ? 21.453 28.922 -7.922 1 97.62 306 ALA B O 1
ATOM 5376 N N . ALA B 1 307 ? 20.25 27.422 -6.855 1 97.19 307 ALA B N 1
ATOM 5377 C CA . ALA B 1 307 ? 20.078 26.594 -8.039 1 97.19 307 ALA B CA 1
ATOM 5378 C C . ALA B 1 307 ? 19.344 27.344 -9.141 1 97.19 307 ALA B C 1
ATOM 5380 O O . ALA B 1 307 ? 19.75 27.297 -10.305 1 97.19 307 ALA B O 1
ATOM 5381 N N . LYS B 1 308 ? 18.328 28.078 -8.773 1 95.81 308 LYS B N 1
ATOM 5382 C CA . LYS B 1 308 ? 17.562 28.859 -9.727 1 95.81 308 LYS B CA 1
ATOM 5383 C C . LYS B 1 308 ? 18.422 29.953 -10.367 1 95.81 308 LYS B C 1
ATOM 5385 O O . LYS B 1 308 ? 18.203 30.328 -11.516 1 95.81 308 LYS B O 1
ATOM 5390 N N . GLU B 1 309 ? 19.359 30.328 -9.586 1 96.38 309 GLU B N 1
ATOM 5391 C CA . GLU B 1 309 ? 20.25 31.406 -10.047 1 96.38 309 GLU B CA 1
ATOM 5392 C C . GLU B 1 309 ? 21.438 30.844 -10.812 1 96.38 309 GLU B C 1
ATOM 5394 O O . GLU B 1 309 ? 22.328 31.594 -11.211 1 96.38 309 GLU B O 1
ATOM 5399 N N . GLY B 1 310 ? 21.516 29.516 -10.961 1 96.56 310 GLY B N 1
ATOM 5400 C CA . GLY B 1 310 ? 22.5 28.938 -11.852 1 96.56 310 GLY B CA 1
ATOM 5401 C C . GLY B 1 310 ? 23.719 28.391 -11.117 1 96.56 310 GLY B C 1
ATOM 5402 O O . GLY B 1 310 ? 24.719 28.031 -11.742 1 96.56 310 GLY B O 1
ATOM 5403 N N . ASP B 1 311 ? 23.672 28.328 -9.781 1 97.81 311 ASP B N 1
ATOM 5404 C CA . ASP B 1 311 ? 24.766 27.75 -9.016 1 97.81 311 ASP B CA 1
ATOM 5405 C C . ASP B 1 311 ? 24.891 26.266 -9.289 1 97.81 311 ASP B C 1
ATOM 5407 O O . ASP B 1 311 ? 23.969 25.5 -9.023 1 97.81 311 ASP B O 1
ATOM 5411 N N . HIS B 1 312 ? 26.047 25.797 -9.672 1 97.94 312 HIS B N 1
ATOM 5412 C CA . HIS B 1 312 ? 26.234 24.422 -10.156 1 97.94 312 HIS B CA 1
ATOM 5413 C C . HIS B 1 312 ? 26.141 23.422 -9.008 1 97.94 312 HIS B C 1
ATOM 5415 O O . HIS B 1 312 ? 25.547 22.359 -9.164 1 97.94 312 HIS B O 1
ATOM 5421 N N . LEU B 1 313 ? 26.75 23.75 -7.922 1 97.94 313 LEU B N 1
ATOM 5422 C CA . LEU B 1 313 ? 26.656 22.859 -6.77 1 97.94 313 LEU B CA 1
ATOM 5423 C C . LEU B 1 313 ? 25.219 22.672 -6.332 1 97.94 313 LEU B C 1
ATOM 5425 O O . LEU B 1 313 ? 24.75 21.547 -6.129 1 97.94 313 LEU B O 1
ATOM 5429 N N . ALA B 1 314 ? 24.516 23.797 -6.203 1 98.19 314 ALA B N 1
ATOM 5430 C CA . ALA B 1 314 ? 23.109 23.781 -5.77 1 98.19 314 ALA B CA 1
ATOM 5431 C C . ALA B 1 314 ? 22.25 23 -6.754 1 98.19 314 ALA B C 1
ATOM 5433 O O . ALA B 1 314 ? 21.391 22.203 -6.344 1 98.19 314 ALA B O 1
ATOM 5434 N N . GLN B 1 315 ? 22.531 23.188 -8.008 1 98.06 315 GLN B N 1
ATOM 5435 C CA . GLN B 1 315 ? 21.781 22.453 -9.031 1 98.06 315 GLN B CA 1
ATOM 5436 C C . GLN B 1 315 ? 21.984 20.953 -8.906 1 98.06 315 GLN B C 1
ATOM 5438 O O . GLN B 1 315 ? 21.031 20.172 -8.992 1 98.06 315 GLN B O 1
ATOM 5443 N N . SER B 1 316 ? 23.188 20.578 -8.711 1 98.31 316 SER B N 1
ATOM 5444 C CA . SER B 1 316 ? 23.516 19.156 -8.578 1 98.31 316 SER B CA 1
ATOM 5445 C C . SER B 1 316 ? 22.812 18.547 -7.363 1 98.31 316 SER B C 1
ATOM 5447 O O . SER B 1 316 ? 22.312 17.422 -7.426 1 98.31 316 SER B O 1
ATOM 5449 N N . ILE B 1 317 ? 22.781 19.266 -6.293 1 98.31 317 ILE B N 1
ATOM 5450 C CA . ILE B 1 317 ? 22.156 18.797 -5.059 1 98.31 317 ILE B CA 1
ATOM 5451 C C . ILE B 1 317 ? 20.656 18.641 -5.258 1 98.31 317 ILE B C 1
ATOM 5453 O O . ILE B 1 317 ? 20.062 17.625 -4.879 1 98.31 317 ILE B O 1
ATOM 5457 N N . VAL B 1 318 ? 20.047 19.609 -5.902 1 98.19 318 VAL B N 1
ATOM 5458 C CA . VAL B 1 318 ? 18.609 19.609 -6.145 1 98.19 318 VAL B CA 1
ATOM 5459 C C . VAL B 1 318 ? 18.234 18.484 -7.109 1 98.19 318 VAL B C 1
ATOM 5461 O O . VAL B 1 318 ? 17.266 17.781 -6.895 1 98.19 318 VAL B O 1
ATOM 5464 N N . GLU B 1 319 ? 19.047 18.312 -8.094 1 98.25 319 GLU B N 1
ATOM 5465 C CA . GLU B 1 319 ? 18.828 17.25 -9.07 1 98.25 319 GLU B CA 1
ATOM 5466 C C . GLU B 1 319 ? 18.906 15.883 -8.414 1 98.25 319 GLU B C 1
ATOM 5468 O O . GLU B 1 319 ? 18.094 15 -8.695 1 98.25 319 GLU B O 1
ATOM 5473 N N . LYS B 1 320 ? 19.891 15.711 -7.613 1 97.81 320 LYS B N 1
ATOM 5474 C CA . LYS B 1 320 ? 20.047 14.453 -6.887 1 97.81 320 LYS B CA 1
ATOM 5475 C C . LYS B 1 320 ? 18.828 14.172 -6.004 1 97.81 320 LYS B C 1
ATOM 5477 O O . LYS B 1 320 ? 18.312 13.055 -5.988 1 97.81 320 LYS B O 1
ATOM 5482 N N . ALA B 1 321 ? 18.406 15.195 -5.297 1 98.06 321 ALA B N 1
ATOM 5483 C CA . ALA B 1 321 ? 17.234 15.047 -4.426 1 98.06 321 ALA B CA 1
ATOM 5484 C C . ALA B 1 321 ? 16 14.656 -5.227 1 98.06 321 ALA B C 1
ATOM 5486 O O . ALA B 1 321 ? 15.281 13.727 -4.855 1 98.06 321 ALA B O 1
ATOM 5487 N N . ALA B 1 322 ? 15.773 15.328 -6.336 1 98.38 322 ALA B N 1
ATOM 5488 C CA . ALA B 1 322 ? 14.625 15.047 -7.184 1 98.38 322 ALA B CA 1
ATOM 5489 C C . ALA B 1 322 ? 14.672 13.617 -7.711 1 98.38 322 ALA B C 1
ATOM 5491 O O . ALA B 1 322 ? 13.641 12.938 -7.766 1 98.38 322 ALA B O 1
ATOM 5492 N N . ASP B 1 323 ? 15.828 13.203 -8.062 1 97.88 323 ASP B N 1
ATOM 5493 C CA . ASP B 1 323 ? 16 11.859 -8.609 1 97.88 323 ASP B CA 1
ATOM 5494 C C . ASP B 1 323 ? 15.602 10.805 -7.586 1 97.88 323 ASP B C 1
ATOM 5496 O O . ASP B 1 323 ? 14.852 9.883 -7.902 1 97.88 323 ASP B O 1
ATOM 5500 N N . TYR B 1 324 ? 16.031 10.977 -6.383 1 97.38 324 TYR B N 1
ATOM 5501 C CA . TYR B 1 324 ? 15.773 9.969 -5.355 1 97.38 324 TYR B CA 1
ATOM 5502 C C . TYR B 1 324 ? 14.328 10.047 -4.875 1 97.38 324 TYR B C 1
ATOM 5504 O O . TYR B 1 324 ? 13.734 9.023 -4.527 1 97.38 324 TYR B O 1
ATOM 5512 N N . ILE B 1 325 ? 13.766 11.211 -4.793 1 98.25 325 ILE B N 1
ATOM 5513 C CA . ILE B 1 325 ? 12.336 11.328 -4.516 1 98.25 325 ILE B CA 1
ATOM 5514 C C . ILE B 1 325 ? 11.539 10.594 -5.586 1 98.25 325 ILE B C 1
ATOM 5516 O O . ILE B 1 325 ? 10.633 9.82 -5.273 1 98.25 325 ILE B O 1
ATOM 5520 N N . GLY B 1 326 ? 11.906 10.859 -6.871 1 97.88 326 GLY B N 1
ATOM 5521 C CA . GLY B 1 326 ? 11.25 10.172 -7.969 1 97.88 326 GLY B CA 1
ATOM 5522 C C . GLY B 1 326 ? 11.344 8.656 -7.867 1 97.88 326 GLY B C 1
ATOM 5523 O O . GLY B 1 326 ? 10.391 7.945 -8.172 1 97.88 326 GLY B O 1
ATOM 5524 N N . LYS B 1 327 ? 12.492 8.18 -7.461 1 96.38 327 LYS B N 1
ATOM 5525 C CA . LYS B 1 327 ? 12.68 6.754 -7.238 1 96.38 327 LYS B CA 1
ATOM 5526 C C . LYS B 1 327 ? 11.695 6.227 -6.195 1 96.38 327 LYS B C 1
ATOM 5528 O O . LYS B 1 327 ? 11.078 5.18 -6.391 1 96.38 327 LYS B O 1
ATOM 5533 N N . GLY B 1 328 ? 11.586 6.949 -5.09 1 96.88 328 GLY B N 1
ATOM 5534 C CA . GLY B 1 328 ? 10.633 6.574 -4.059 1 96.88 328 GLY B CA 1
ATOM 5535 C C . GLY B 1 328 ? 9.195 6.566 -4.547 1 96.88 328 GLY B C 1
ATOM 5536 O O . GLY B 1 328 ? 8.43 5.656 -4.219 1 96.88 328 GLY B O 1
ATOM 5537 N N . LEU B 1 329 ? 8.828 7.551 -5.34 1 98.06 329 LEU B N 1
ATOM 5538 C CA . LEU B 1 329 ? 7.477 7.629 -5.887 1 98.06 329 LEU B CA 1
ATOM 5539 C C . LEU B 1 329 ? 7.223 6.492 -6.875 1 98.06 329 LEU B C 1
ATOM 5541 O O . LEU B 1 329 ? 6.117 5.953 -6.934 1 98.06 329 LEU B O 1
ATOM 5545 N N . ALA B 1 330 ? 8.25 6.16 -7.641 1 97.06 330 ALA B N 1
ATOM 5546 C CA . ALA B 1 330 ? 8.117 5.031 -8.562 1 97.06 330 ALA B CA 1
ATOM 5547 C C . ALA B 1 330 ? 7.844 3.734 -7.805 1 97.06 330 ALA B C 1
ATOM 5549 O O . ALA B 1 330 ? 7.023 2.92 -8.234 1 97.06 330 ALA B O 1
ATOM 5550 N N . ILE B 1 331 ? 8.516 3.539 -6.688 1 96.81 331 ILE B N 1
ATOM 5551 C CA . ILE B 1 331 ? 8.273 2.383 -5.836 1 96.81 331 ILE B CA 1
ATOM 5552 C C . ILE B 1 331 ? 6.816 2.373 -5.375 1 96.81 331 ILE B C 1
ATOM 5554 O O . ILE B 1 331 ? 6.152 1.337 -5.418 1 96.81 331 ILE B O 1
ATOM 5558 N N . THR B 1 332 ? 6.324 3.541 -4.984 1 97.5 332 THR B N 1
ATOM 5559 C CA . THR B 1 332 ? 4.945 3.697 -4.531 1 97.5 332 THR B CA 1
ATOM 5560 C C . THR B 1 332 ? 3.969 3.326 -5.645 1 97.5 332 THR B C 1
ATOM 5562 O O . THR B 1 332 ? 2.994 2.609 -5.406 1 97.5 332 THR B O 1
ATOM 5565 N N . ILE B 1 333 ? 4.25 3.734 -6.824 1 96.94 333 ILE B N 1
ATOM 5566 C CA . ILE B 1 333 ? 3.395 3.465 -7.973 1 96.94 333 ILE B CA 1
ATOM 5567 C C . ILE B 1 333 ? 3.41 1.97 -8.289 1 96.94 333 ILE B C 1
ATOM 5569 O O . ILE B 1 333 ? 2.355 1.359 -8.477 1 96.94 333 ILE B O 1
ATOM 5573 N N . ASN B 1 334 ? 4.574 1.376 -8.281 1 96.12 334 ASN B N 1
ATOM 5574 C CA . ASN B 1 334 ? 4.699 -0.045 -8.594 1 96.12 334 ASN B CA 1
ATOM 5575 C C . ASN B 1 334 ? 3.99 -0.908 -7.551 1 96.12 334 ASN B C 1
ATOM 5577 O O . ASN B 1 334 ? 3.449 -1.965 -7.879 1 96.12 334 ASN B O 1
ATOM 5581 N N . MET B 1 335 ? 3.969 -0.452 -6.375 1 96.19 335 MET B N 1
ATOM 5582 C CA . MET B 1 335 ? 3.391 -1.247 -5.293 1 96.19 335 MET B CA 1
ATOM 5583 C C . MET B 1 335 ? 1.888 -1.017 -5.191 1 96.19 335 MET B C 1
ATOM 5585 O O . MET B 1 335 ? 1.118 -1.967 -5.043 1 96.19 335 MET B O 1
ATOM 5589 N N . LEU B 1 336 ? 1.463 0.288 -5.375 1 96.38 336 LEU B N 1
ATOM 5590 C CA . LEU B 1 336 ? 0.106 0.608 -4.945 1 96.38 336 LEU B CA 1
ATOM 5591 C C . LEU B 1 336 ? -0.763 1 -6.133 1 96.38 336 LEU B C 1
ATOM 5593 O O . LEU B 1 336 ? -1.993 0.98 -6.043 1 96.38 336 LEU B O 1
ATOM 5597 N N . ASP B 1 337 ? -0.157 1.448 -7.195 1 95.62 337 ASP B N 1
ATOM 5598 C CA . ASP B 1 337 ? -0.935 1.918 -8.336 1 95.62 337 ASP B CA 1
ATOM 5599 C C . ASP B 1 337 ? -2.049 2.863 -7.891 1 95.62 337 ASP B C 1
ATOM 5601 O O . ASP B 1 337 ? -3.223 2.633 -8.188 1 95.62 337 ASP B O 1
ATOM 5605 N N . PRO B 1 338 ? -1.63 3.996 -7.238 1 95.81 338 PRO B N 1
ATOM 5606 C CA . PRO B 1 338 ? -2.645 4.91 -6.711 1 95.81 338 PRO B CA 1
ATOM 5607 C C . PRO B 1 338 ? -3.301 5.758 -7.797 1 95.81 338 PRO B C 1
ATOM 5609 O O . PRO B 1 338 ? -2.781 5.844 -8.914 1 95.81 338 PRO B O 1
ATOM 5612 N N . GLU B 1 339 ? -4.426 6.305 -7.465 1 94.31 339 GLU B N 1
ATOM 5613 C CA . GLU B 1 339 ? -5.094 7.258 -8.344 1 94.31 339 GLU B CA 1
ATOM 5614 C C . GLU B 1 339 ? -4.316 8.57 -8.422 1 94.31 339 GLU B C 1
ATOM 5616 O O . GLU B 1 339 ? -4.164 9.141 -9.508 1 94.31 339 GLU B O 1
ATOM 5621 N N . GLN B 1 340 ? -3.865 8.891 -7.242 1 94.62 340 GLN B N 1
ATOM 5622 C CA . GLN B 1 340 ? -3.219 10.195 -7.152 1 94.62 340 GLN B CA 1
ATOM 5623 C C . GLN B 1 340 ? -2.105 10.188 -6.109 1 94.62 340 GLN B C 1
ATOM 5625 O O . GLN B 1 340 ? -2.246 9.578 -5.051 1 94.62 340 GLN B O 1
ATOM 5630 N N . ILE B 1 341 ? -1.051 10.844 -6.426 1 96.94 341 ILE B N 1
ATOM 5631 C CA . ILE B 1 341 ? -0.005 11.219 -5.48 1 96.94 341 ILE B CA 1
ATOM 5632 C C . ILE B 1 341 ? 0.01 12.734 -5.305 1 96.94 341 ILE B C 1
ATOM 5634 O O . ILE B 1 341 ? 0.176 13.477 -6.277 1 96.94 341 ILE B O 1
ATOM 5638 N N . ILE B 1 342 ? -0.219 13.188 -4.102 1 96.5 342 ILE B N 1
ATOM 5639 C CA . ILE B 1 342 ? -0.217 14.617 -3.803 1 96.5 342 ILE B CA 1
ATOM 5640 C C . ILE B 1 342 ? 1.09 15 -3.111 1 96.5 342 ILE B C 1
ATOM 5642 O O . ILE B 1 342 ? 1.363 14.555 -1.995 1 96.5 342 ILE B O 1
ATOM 5646 N N . LEU B 1 343 ? 1.902 15.781 -3.77 1 97.56 343 LEU B N 1
ATOM 5647 C CA . LEU B 1 343 ? 3.145 16.281 -3.191 1 97.56 343 LEU B CA 1
ATOM 5648 C C . LEU B 1 343 ? 2.885 17.531 -2.346 1 97.56 343 LEU B C 1
ATOM 5650 O O . LEU B 1 343 ? 2.307 18.5 -2.828 1 97.56 343 LEU B O 1
ATOM 5654 N N . CYS B 1 344 ? 3.295 17.406 -1.103 1 96.06 344 CYS B N 1
ATOM 5655 C CA . CYS B 1 344 ? 3.113 18.5 -0.142 1 96.06 344 CYS B CA 1
ATOM 5656 C C . CYS B 1 344 ? 4.434 18.844 0.537 1 96.06 344 CYS B C 1
ATOM 5658 O O . CYS B 1 344 ? 5.461 18.219 0.271 1 96.06 344 CYS B O 1
ATOM 5660 N N . GLY B 1 345 ? 4.383 19.922 1.341 1 94.12 345 GLY B N 1
ATOM 5661 C CA . GLY B 1 345 ? 5.547 20.297 2.131 1 94.12 345 GLY B CA 1
ATOM 5662 C C . GLY B 1 345 ? 6.297 21.484 1.555 1 94.12 345 GLY B C 1
ATOM 5663 O O . GLY B 1 345 ? 6.047 21.891 0.419 1 94.12 345 GLY B O 1
ATOM 5664 N N . GLY B 1 346 ? 7.227 21.953 2.316 1 92.88 346 GLY B N 1
ATOM 5665 C CA . GLY B 1 346 ? 7.926 23.188 1.998 1 92.88 346 GLY B CA 1
ATOM 5666 C C . GLY B 1 346 ? 8.75 23.094 0.73 1 92.88 346 GLY B C 1
ATOM 5667 O O . GLY B 1 346 ? 8.945 24.094 0.036 1 92.88 346 GLY B O 1
ATOM 5668 N N . LEU B 1 347 ? 9.227 21.922 0.382 1 94.75 347 LEU B N 1
ATOM 5669 C CA . LEU B 1 347 ? 10.078 21.766 -0.794 1 94.75 347 LEU B CA 1
ATOM 5670 C C . LEU B 1 347 ? 9.273 21.984 -2.074 1 94.75 347 LEU B C 1
ATOM 5672 O O . LEU B 1 347 ? 9.844 22.297 -3.123 1 94.75 347 LEU B O 1
ATOM 5676 N N . THR B 1 348 ? 7.965 21.75 -1.994 1 94.06 348 THR B N 1
ATOM 5677 C CA . THR B 1 348 ? 7.137 21.875 -3.189 1 94.06 348 THR B CA 1
ATOM 5678 C C . THR B 1 348 ? 6.949 23.359 -3.549 1 94.06 348 THR B C 1
ATOM 5680 O O . THR B 1 348 ? 6.496 23.672 -4.648 1 94.06 348 THR B O 1
ATOM 5683 N N . LEU B 1 349 ? 7.309 24.234 -2.654 1 88 349 LEU B N 1
ATOM 5684 C CA . LEU B 1 349 ? 7.16 25.656 -2.873 1 88 349 LEU B CA 1
ATOM 5685 C C . LEU B 1 349 ? 8.336 26.219 -3.662 1 88 349 LEU B C 1
ATOM 5687 O O . LEU B 1 349 ? 8.344 27.391 -4.031 1 88 349 LEU B O 1
ATOM 5691 N N . SER B 1 350 ? 9.273 25.422 -3.977 1 82.25 350 SER B N 1
ATOM 5692 C CA . SER B 1 350 ? 10.508 25.844 -4.617 1 82.25 350 SER B CA 1
ATOM 5693 C C . SER B 1 350 ? 10.328 26.016 -6.121 1 82.25 350 SER B C 1
ATOM 5695 O O . SER B 1 350 ? 11.242 26.453 -6.816 1 82.25 350 SER B O 1
ATOM 5697 N N . GLY B 1 351 ? 9.18 25.625 -6.617 1 79.69 351 GLY B N 1
ATOM 5698 C CA . GLY B 1 351 ? 8.906 25.922 -8.016 1 79.69 351 GLY B CA 1
ATOM 5699 C C . GLY B 1 351 ? 8.57 24.688 -8.836 1 79.69 351 GLY B C 1
ATOM 5700 O O . GLY B 1 351 ? 8.875 23.562 -8.43 1 79.69 351 GLY B O 1
ATOM 5701 N N . ASP B 1 352 ? 8.109 24.969 -9.984 1 90.88 352 ASP B N 1
ATOM 5702 C CA . ASP B 1 352 ? 7.637 23.922 -10.898 1 90.88 352 ASP B CA 1
ATOM 5703 C C . ASP B 1 352 ? 8.797 23.094 -11.43 1 90.88 352 ASP B C 1
ATOM 5705 O O . ASP B 1 352 ? 8.625 21.906 -11.742 1 90.88 352 ASP B O 1
ATOM 5709 N N . PHE B 1 353 ? 9.961 23.672 -11.422 1 94.19 353 PHE B N 1
ATOM 5710 C CA . PHE B 1 353 ? 11.102 22.969 -11.984 1 94.19 353 PHE B CA 1
ATOM 5711 C C . PHE B 1 353 ? 11.422 21.734 -11.156 1 94.19 353 PHE B C 1
ATOM 5713 O O . PHE B 1 353 ? 11.773 20.672 -11.703 1 94.19 353 PHE B O 1
ATOM 5720 N N . PHE B 1 354 ? 11.359 21.938 -9.867 1 96.81 354 PHE B N 1
ATOM 5721 C CA . PHE B 1 354 ? 11.633 20.812 -8.977 1 96.81 354 PHE B CA 1
ATOM 5722 C C . PHE B 1 354 ? 10.625 19.688 -9.188 1 96.81 354 PHE B C 1
ATOM 5724 O O . PHE B 1 354 ? 11 18.516 -9.25 1 96.81 354 PHE B O 1
ATOM 5731 N N . ILE B 1 355 ? 9.359 20.016 -9.336 1 97.5 355 ILE B N 1
ATOM 5732 C CA . ILE B 1 355 ? 8.281 19.047 -9.555 1 97.5 355 ILE B CA 1
ATOM 5733 C C . ILE B 1 355 ? 8.5 18.328 -10.891 1 97.5 355 ILE B C 1
ATOM 5735 O O . ILE B 1 355 ? 8.328 17.109 -10.977 1 97.5 355 ILE B O 1
ATOM 5739 N N . ASP B 1 356 ? 8.891 19.062 -11.859 1 97.69 356 ASP B N 1
ATOM 5740 C CA . ASP B 1 356 ? 9.156 18.469 -13.172 1 97.69 356 ASP B CA 1
ATOM 5741 C C . ASP B 1 356 ? 10.305 17.469 -13.109 1 97.69 356 ASP B C 1
ATOM 5743 O O . ASP B 1 356 ? 10.266 16.422 -13.75 1 97.69 356 ASP B O 1
ATOM 5747 N N . MET B 1 357 ? 11.344 17.828 -12.375 1 97.94 357 MET B N 1
ATOM 5748 C CA . MET B 1 357 ? 12.477 16.922 -12.195 1 97.94 357 MET B CA 1
ATOM 5749 C C . MET B 1 357 ? 12.031 15.625 -11.523 1 97.94 357 MET B C 1
ATOM 5751 O O . MET B 1 357 ? 12.469 14.539 -11.906 1 97.94 357 MET B O 1
ATOM 5755 N N . ILE B 1 358 ? 11.172 15.758 -10.555 1 98.31 358 ILE B N 1
ATOM 5756 C CA . ILE B 1 358 ? 10.664 14.594 -9.836 1 98.31 358 ILE B CA 1
ATOM 5757 C C . ILE B 1 358 ? 9.867 13.703 -10.789 1 98.31 358 ILE B C 1
ATOM 5759 O O . ILE B 1 358 ? 10.062 12.484 -10.82 1 98.31 358 ILE B O 1
ATOM 5763 N N . LYS B 1 359 ? 8.977 14.305 -11.57 1 97.81 359 LYS B N 1
ATOM 5764 C CA . LYS B 1 359 ? 8.156 13.555 -12.523 1 97.81 359 LYS B CA 1
ATOM 5765 C C . LYS B 1 359 ? 9.031 12.828 -13.547 1 97.81 359 LYS B C 1
ATOM 5767 O O . LYS B 1 359 ? 8.75 11.688 -13.914 1 97.81 359 LYS B O 1
ATOM 5772 N N . LYS B 1 360 ? 10.031 13.5 -13.977 1 97.75 360 LYS B N 1
ATOM 5773 C CA . LYS B 1 360 ? 10.969 12.875 -14.898 1 97.75 360 LYS B CA 1
ATOM 5774 C C . LYS B 1 360 ? 11.641 11.664 -14.266 1 97.75 360 LYS B C 1
ATOM 5776 O O . LYS B 1 360 ? 11.797 10.625 -14.906 1 97.75 360 LYS B O 1
ATOM 5781 N N . ALA B 1 361 ? 12.055 11.836 -13.039 1 97.44 361 ALA B N 1
ATOM 5782 C CA . ALA B 1 361 ? 12.68 10.734 -12.305 1 97.44 361 ALA B CA 1
ATOM 5783 C C . ALA B 1 361 ? 11.703 9.57 -12.141 1 97.44 361 ALA B C 1
ATOM 5785 O O . ALA B 1 361 ? 12.086 8.406 -12.273 1 97.44 361 ALA B O 1
ATOM 5786 N N . VAL B 1 362 ? 10.453 9.852 -11.859 1 97.38 362 VAL B N 1
ATOM 5787 C CA . VAL B 1 362 ? 9.438 8.812 -11.742 1 97.38 362 VAL B CA 1
ATOM 5788 C C . VAL B 1 362 ? 9.367 8.008 -13.039 1 97.38 362 VAL B C 1
ATOM 5790 O O . VAL B 1 362 ? 9.398 6.777 -13.016 1 97.38 362 VAL B O 1
ATOM 5793 N N . SER B 1 363 ? 9.32 8.68 -14.148 1 95.62 363 SER B N 1
ATOM 5794 C CA . SER B 1 363 ? 9.227 8.031 -15.453 1 95.62 363 SER B CA 1
ATOM 5795 C C . SER B 1 363 ? 10.438 7.145 -15.719 1 95.62 363 SER B C 1
ATOM 5797 O O . SER B 1 363 ? 10.328 6.113 -16.391 1 95.62 363 SER B O 1
ATOM 5799 N N . LYS B 1 364 ? 11.508 7.559 -15.203 1 94 364 LYS B N 1
ATOM 5800 C CA . LYS B 1 364 ? 12.766 6.832 -15.367 1 94 364 LYS B CA 1
ATOM 5801 C C . LYS B 1 364 ? 12.742 5.516 -14.602 1 94 364 LYS B C 1
ATOM 5803 O O . LYS B 1 364 ? 13.25 4.5 -15.078 1 94 364 LYS B O 1
ATOM 5808 N N . TYR B 1 365 ? 12.125 5.508 -13.445 1 94.69 365 TYR B N 1
ATOM 5809 C CA . TYR B 1 365 ? 12.312 4.391 -12.523 1 94.69 365 TYR B CA 1
ATOM 5810 C C . TYR B 1 365 ? 11.07 3.508 -12.484 1 94.69 365 TYR B C 1
ATOM 5812 O O . TYR B 1 365 ? 11.133 2.355 -12.047 1 94.69 365 TYR B O 1
ATOM 5820 N N . GLN B 1 366 ? 9.938 4.043 -12.82 1 93.75 366 GLN B N 1
ATOM 5821 C CA . GLN B 1 366 ? 8.695 3.277 -12.797 1 93.75 366 GLN B CA 1
ATOM 5822 C C . GLN B 1 366 ? 8.727 2.15 -13.828 1 93.75 366 GLN B C 1
ATOM 5824 O O . GLN B 1 366 ? 9.289 2.307 -14.914 1 93.75 366 GLN B O 1
ATOM 5829 N N . MET B 1 367 ? 8.133 0.955 -13.461 1 91.56 367 MET B N 1
ATOM 5830 C CA . MET B 1 367 ? 7.996 -0.138 -14.414 1 91.56 367 MET B CA 1
ATOM 5831 C C . MET B 1 367 ? 7.121 0.276 -15.594 1 91.56 367 MET B C 1
ATOM 5833 O O . MET B 1 367 ? 6.09 0.927 -15.406 1 91.56 367 MET B O 1
ATOM 5837 N N . ARG B 1 368 ? 7.527 -0.233 -16.703 1 87.69 368 ARG B N 1
ATOM 5838 C CA . ARG B 1 368 ? 6.785 0.084 -17.906 1 87.69 368 ARG B CA 1
ATOM 5839 C C . ARG B 1 368 ? 5.32 -0.321 -17.781 1 87.69 368 ARG B C 1
ATOM 5841 O O . ARG B 1 368 ? 5.016 -1.435 -17.344 1 87.69 368 ARG B O 1
ATOM 5848 N N . TYR B 1 369 ? 4.363 0.565 -18.016 1 87.69 369 TYR B N 1
ATOM 5849 C CA . TYR B 1 369 ? 2.914 0.409 -18.078 1 87.69 369 TYR B CA 1
ATOM 5850 C C . TYR B 1 369 ? 2.316 0.344 -16.672 1 87.69 369 TYR B C 1
ATOM 5852 O O . TYR B 1 369 ? 1.094 0.305 -16.516 1 87.69 369 TYR B O 1
ATOM 5860 N N . ALA B 1 370 ? 3.152 0.283 -15.656 1 89.38 370 ALA B N 1
ATOM 5861 C CA . ALA B 1 370 ? 2.619 0.339 -14.297 1 89.38 370 ALA B CA 1
ATOM 5862 C C . ALA B 1 370 ? 2.119 1.74 -13.961 1 89.38 370 ALA B C 1
ATOM 5864 O O . ALA B 1 370 ? 2.76 2.734 -14.312 1 89.38 370 ALA B O 1
ATOM 5865 N N . GLY B 1 371 ? 1.025 1.84 -13.367 1 89.69 371 GLY B N 1
ATOM 5866 C CA . GLY B 1 371 ? 0.497 3.127 -12.938 1 89.69 371 GLY B CA 1
ATOM 5867 C C . GLY B 1 371 ? 0.123 4.031 -14.094 1 89.69 371 GLY B C 1
ATOM 5868 O O . GLY B 1 371 ? 0.495 5.207 -14.117 1 89.69 371 GLY B O 1
ATOM 5869 N N . GLY B 1 372 ? -0.418 3.477 -15.078 1 87.81 372 GLY B N 1
ATOM 5870 C CA . GLY B 1 372 ? -0.704 4.223 -16.297 1 87.81 372 GLY B CA 1
ATOM 5871 C C . GLY B 1 372 ? -1.642 5.395 -16.062 1 87.81 372 GLY B C 1
ATOM 5872 O O . GLY B 1 372 ? -1.67 6.336 -16.859 1 87.81 372 GLY B O 1
ATOM 5873 N N . ASN B 1 373 ? -2.316 5.473 -14.977 1 90.31 373 ASN B N 1
ATOM 5874 C CA . ASN B 1 373 ? -3.326 6.5 -14.75 1 90.31 373 ASN B CA 1
ATOM 5875 C C . ASN B 1 373 ? -3.025 7.316 -13.492 1 90.31 373 ASN B C 1
ATOM 5877 O O . ASN B 1 373 ? -3.867 8.094 -13.039 1 90.31 373 ASN B O 1
ATOM 5881 N N . VAL B 1 374 ? -1.838 7.184 -12.953 1 94.5 374 VAL B N 1
ATOM 5882 C CA . VAL B 1 374 ? -1.508 7.895 -11.727 1 94.5 374 VAL B CA 1
ATOM 5883 C C . VAL B 1 374 ? -1.32 9.383 -12.023 1 94.5 374 VAL B C 1
ATOM 5885 O O . VAL B 1 374 ? -0.632 9.75 -12.977 1 94.5 374 VAL B O 1
ATOM 5888 N N . LYS B 1 375 ? -1.938 10.234 -11.297 1 95.31 375 LYS B N 1
ATOM 5889 C CA . LYS B 1 375 ? -1.735 11.68 -11.375 1 95.31 375 LYS B CA 1
ATOM 5890 C C . LYS B 1 375 ? -0.864 12.172 -10.227 1 95.31 375 LYS B C 1
ATOM 5892 O O . LYS B 1 375 ? -1.16 11.914 -9.055 1 95.31 375 LYS B O 1
ATOM 5897 N N . ILE B 1 376 ? 0.221 12.836 -10.57 1 96.69 376 ILE B N 1
ATOM 5898 C CA . ILE B 1 376 ? 1.073 13.484 -9.578 1 96.69 376 ILE B CA 1
ATOM 5899 C C . ILE B 1 376 ? 0.78 14.977 -9.547 1 96.69 376 ILE B C 1
ATOM 5901 O O . ILE B 1 376 ? 1.015 15.688 -10.523 1 96.69 376 ILE B O 1
ATOM 5905 N N . VAL B 1 377 ? 0.274 15.469 -8.422 1 95.38 377 VAL B N 1
ATOM 5906 C CA . VAL B 1 377 ? -0.138 16.859 -8.32 1 95.38 377 VAL B CA 1
ATOM 5907 C C . VAL B 1 377 ? 0.47 17.5 -7.07 1 95.38 377 VAL B C 1
ATOM 5909 O O . VAL B 1 377 ? 0.957 16.781 -6.188 1 95.38 377 VAL B O 1
ATOM 5912 N N . VAL B 1 378 ? 0.506 18.812 -7.016 1 96.12 378 VAL B N 1
ATOM 5913 C CA . VAL B 1 378 ? 0.973 19.547 -5.844 1 96.12 378 VAL B CA 1
ATOM 5914 C C . VAL B 1 378 ? -0.215 19.922 -4.961 1 96.12 378 VAL B C 1
ATOM 5916 O O . VAL B 1 378 ? -1.268 20.312 -5.461 1 96.12 378 VAL B O 1
ATOM 5919 N N . GLY B 1 379 ? -0.051 19.703 -3.684 1 93.94 379 GLY B N 1
ATOM 5920 C CA . GLY B 1 379 ? -1.091 20.109 -2.75 1 93.94 379 GLY B CA 1
ATOM 5921 C C . GLY B 1 379 ? -1.424 21.578 -2.828 1 93.94 379 GLY B C 1
ATOM 5922 O O . GLY B 1 379 ? -0.594 22.391 -3.254 1 93.94 379 GLY B O 1
ATOM 5923 N N . LYS B 1 380 ? -2.607 21.969 -2.354 1 90.81 380 LYS B N 1
ATOM 5924 C CA . LYS B 1 380 ? -3.082 23.344 -2.527 1 90.81 380 LYS B CA 1
ATOM 5925 C C . LYS B 1 380 ? -3.281 24.031 -1.18 1 90.81 380 LYS B C 1
ATOM 5927 O O . LYS B 1 380 ? -3.562 25.234 -1.124 1 90.81 380 LYS B O 1
ATOM 5932 N N . SER B 1 381 ? -3.104 23.312 -0.103 1 88.94 381 SER B N 1
ATOM 5933 C CA . SER B 1 381 ? -3.467 23.859 1.2 1 88.94 381 SER B CA 1
ATOM 5934 C C . SER B 1 381 ? -2.312 24.656 1.81 1 88.94 381 SER B C 1
ATOM 5936 O O . SER B 1 381 ? -2.471 25.281 2.855 1 88.94 381 SER B O 1
ATOM 5938 N N . GLY B 1 382 ? -1.136 24.578 1.255 1 86.19 382 GLY B N 1
ATOM 5939 C CA . GLY B 1 382 ? -0.043 25.484 1.593 1 86.19 382 GLY B CA 1
ATOM 5940 C C . GLY B 1 382 ? 0.667 25.094 2.879 1 86.19 382 GLY B C 1
ATOM 5941 O O . GLY B 1 382 ? 0.696 23.922 3.252 1 86.19 382 GLY B O 1
ATOM 5942 N N . LEU B 1 383 ? 1.22 26.109 3.584 1 89.75 383 LEU B N 1
ATOM 5943 C CA . LEU B 1 383 ? 2.143 25.938 4.699 1 89.75 383 LEU B CA 1
ATOM 5944 C C . LEU B 1 383 ? 1.401 25.469 5.949 1 89.75 383 LEU B C 1
ATOM 5946 O O . LEU B 1 383 ? 2.002 24.875 6.852 1 89.75 383 LEU B O 1
ATOM 5950 N N . TYR B 1 384 ? 0.142 25.734 6.012 1 95.62 384 TYR B N 1
ATOM 5951 C CA . TYR B 1 384 ? -0.601 25.438 7.227 1 95.62 384 TYR B CA 1
ATOM 5952 C C . TYR B 1 384 ? -1.443 24.172 7.055 1 95.62 384 TYR B C 1
ATOM 5954 O O . TYR B 1 384 ? -2.305 23.875 7.887 1 95.62 384 TYR B O 1
ATOM 5962 N N . ALA B 1 385 ? -1.214 23.422 5.973 1 96.12 385 ALA B N 1
ATOM 5963 C CA . ALA B 1 385 ? -2.014 22.25 5.648 1 96.12 385 ALA B CA 1
ATOM 5964 C C . ALA B 1 385 ? -2.016 21.25 6.805 1 96.12 385 ALA B C 1
ATOM 5966 O O . ALA B 1 385 ? -3.061 20.688 7.152 1 96.12 385 ALA B O 1
ATOM 5967 N N . THR B 1 386 ? -0.897 21.031 7.41 1 98.19 386 THR B N 1
ATOM 5968 C CA . THR B 1 386 ? -0.779 20.062 8.492 1 98.19 386 THR B CA 1
ATOM 5969 C C . THR B 1 386 ? -1.568 20.516 9.719 1 98.19 386 THR B C 1
ATOM 5971 O O . THR B 1 386 ? -2.293 19.734 10.328 1 98.19 386 THR B O 1
ATOM 5974 N N . ALA B 1 387 ? -1.46 21.812 10.062 1 98.5 387 ALA B N 1
ATOM 5975 C CA . ALA B 1 387 ? -2.229 22.359 11.18 1 98.5 387 ALA B CA 1
ATOM 5976 C C . ALA B 1 387 ? -3.727 22.281 10.898 1 98.5 387 ALA B C 1
ATOM 5978 O O . ALA B 1 387 ? -4.512 21.922 11.781 1 98.5 387 ALA B O 1
ATOM 5979 N N . ILE B 1 388 ? -4.07 22.609 9.68 1 97.81 388 ILE B N 1
ATOM 5980 C CA . ILE B 1 388 ? -5.465 22.5 9.258 1 97.81 388 ILE B CA 1
ATOM 5981 C C . ILE B 1 388 ? -5.941 21.062 9.422 1 97.81 388 ILE B C 1
ATOM 5983 O O . ILE B 1 388 ? -7.031 20.812 9.938 1 97.81 388 ILE B O 1
ATOM 5987 N N . GLY B 1 389 ? -5.109 20.125 9.016 1 97.69 389 GLY B N 1
ATOM 5988 C CA . GLY B 1 389 ? -5.426 18.719 9.211 1 97.69 389 GLY B CA 1
ATOM 5989 C C . GLY B 1 389 ? -5.637 18.344 10.672 1 97.69 389 GLY B C 1
ATOM 5990 O O . GLY B 1 389 ? -6.523 17.562 10.992 1 97.69 389 GLY B O 1
ATOM 5991 N N . GLY B 1 390 ? -4.762 18.875 11.508 1 97.94 390 GLY B N 1
ATOM 5992 C CA . GLY B 1 390 ? -4.953 18.672 12.938 1 97.94 390 GLY B CA 1
ATOM 5993 C C . GLY B 1 390 ? -6.32 19.109 13.422 1 97.94 390 GLY B C 1
ATOM 5994 O O . GLY B 1 390 ? -6.98 18.391 14.172 1 97.94 390 GLY B O 1
ATOM 5995 N N . ALA B 1 391 ? -6.766 20.281 13 1 97.81 391 ALA B N 1
ATOM 5996 C CA . ALA B 1 391 ? -8.086 20.781 13.375 1 97.81 391 ALA B CA 1
ATOM 5997 C C . ALA B 1 391 ? -9.188 19.891 12.836 1 97.81 391 ALA B C 1
ATOM 5999 O O . ALA B 1 391 ? -10.172 19.609 13.531 1 97.81 391 ALA B O 1
ATOM 6000 N N . TRP B 1 392 ? -9.016 19.422 11.656 1 95.88 392 TRP B N 1
ATOM 6001 C CA . TRP B 1 392 ? -10 18.531 11.039 1 95.88 392 TRP B CA 1
ATOM 6002 C C . TRP B 1 392 ? -10.094 17.203 11.797 1 95.88 392 TRP B C 1
ATOM 6004 O O . TRP B 1 392 ? -11.172 16.625 11.914 1 95.88 392 TRP B O 1
ATOM 6014 N N . ILE B 1 393 ? -9.016 16.719 12.281 1 95.44 393 ILE B N 1
ATOM 6015 C CA . ILE B 1 393 ? -9.008 15.484 13.047 1 95.44 393 ILE B CA 1
ATOM 6016 C C . ILE B 1 393 ? -9.883 15.633 14.289 1 95.44 393 ILE B C 1
ATOM 6018 O O . ILE B 1 393 ? -10.633 14.719 14.641 1 95.44 393 ILE B O 1
ATOM 6022 N N . VAL B 1 394 ? -9.82 16.734 14.922 1 96.12 394 VAL B N 1
ATOM 6023 C CA . VAL B 1 394 ? -10.672 17.031 16.062 1 96.12 394 VAL B CA 1
ATOM 6024 C C . VAL B 1 394 ? -12.133 17.047 15.633 1 96.12 394 VAL B C 1
ATOM 6026 O O . VAL B 1 394 ? -12.977 16.391 16.25 1 96.12 394 VAL B O 1
ATOM 6029 N N . ALA B 1 395 ? -12.391 17.734 14.555 1 93.88 395 ALA B N 1
ATOM 6030 C CA . ALA B 1 395 ? -13.758 17.891 14.062 1 93.88 395 ALA B CA 1
ATOM 6031 C C . ALA B 1 395 ? -14.359 16.531 13.688 1 93.88 395 ALA B C 1
ATOM 6033 O O . ALA B 1 395 ? -15.562 16.312 13.859 1 93.88 395 ALA B O 1
ATOM 6034 N N . ASN B 1 396 ? -13.578 15.641 13.258 1 90.75 396 ASN B N 1
ATOM 6035 C CA . ASN B 1 396 ? -14.055 14.359 12.742 1 90.75 396 ASN B CA 1
ATOM 6036 C C . ASN B 1 396 ? -14.18 13.32 13.852 1 90.75 396 ASN B C 1
ATOM 6038 O O . ASN B 1 396 ? -14.867 12.312 13.695 1 90.75 396 ASN B O 1
ATOM 6042 N N . ASN B 1 397 ? -13.523 13.547 14.977 1 91.75 397 ASN B N 1
ATOM 6043 C CA . ASN B 1 397 ? -13.414 12.438 15.922 1 91.75 397 ASN B CA 1
ATOM 6044 C C . ASN B 1 397 ? -14.039 12.789 17.266 1 91.75 397 ASN B C 1
ATOM 6046 O O . ASN B 1 397 ? -14.109 11.945 18.156 1 91.75 397 ASN B O 1
ATOM 6050 N N . ILE B 1 398 ? -14.453 14 17.422 1 91.62 398 ILE B N 1
ATOM 6051 C CA . ILE B 1 398 ? -15.102 14.414 18.672 1 91.62 398 ILE B CA 1
ATOM 6052 C C . ILE B 1 398 ? -16.562 14.742 18.391 1 91.62 398 ILE B C 1
ATOM 6054 O O . ILE B 1 398 ? -16.875 15.492 17.469 1 91.62 398 ILE B O 1
ATOM 6058 N N . ASP B 1 399 ? -17.469 14.133 19.094 1 90.88 399 ASP B N 1
ATOM 6059 C CA . ASP B 1 399 ? -18.906 14.414 18.953 1 90.88 399 ASP B CA 1
ATOM 6060 C C . ASP B 1 399 ? -19.266 15.727 19.641 1 90.88 399 ASP B C 1
ATOM 6062 O O . ASP B 1 399 ? -19.578 15.75 20.844 1 90.88 399 ASP B O 1
ATOM 6066 N N . PHE B 1 400 ? -19.25 16.734 18.938 1 89.31 400 PHE B N 1
ATOM 6067 C CA . PHE B 1 400 ? -19.516 18.047 19.5 1 89.31 400 PHE B CA 1
ATOM 6068 C C . PHE B 1 400 ? -20.938 18.484 19.203 1 89.31 400 PHE B C 1
ATOM 6070 O O . PHE B 1 400 ? -21.375 19.547 19.656 1 89.31 400 PHE B O 1
ATOM 6077 N N . LEU B 1 401 ? -21.672 17.672 18.516 1 90.81 401 LEU B N 1
ATOM 6078 C CA . LEU B 1 401 ? -23.031 18.016 18.125 1 90.81 401 LEU B CA 1
ATOM 6079 C C . LEU B 1 401 ? -24.031 17.562 19.188 1 90.81 401 LEU B C 1
ATOM 6081 O O . LEU B 1 401 ? -25.172 18.031 19.219 1 90.81 401 LEU B O 1
ATOM 6085 N N . SER B 1 402 ? -23.578 16.5 19.922 1 82 402 SER B N 1
ATOM 6086 C CA . SER B 1 402 ? -24.484 15.969 20.938 1 82 402 SER B CA 1
ATOM 6087 C C . SER B 1 402 ? -24.438 16.812 22.203 1 82 402 SER B C 1
ATOM 6089 O O . SER B 1 402 ? -25.297 16.703 23.078 1 82 402 SER B O 1
ATOM 6091 N N . SER B 1 403 ? -23.328 17.531 22.391 1 63.59 403 SER B N 1
ATOM 6092 C CA . SER B 1 403 ? -23.156 18.266 23.641 1 63.59 403 SER B CA 1
ATOM 6093 C C . SER B 1 403 ? -24.156 19.406 23.75 1 63.59 403 SER B C 1
ATOM 6095 O O . SER B 1 403 ? -24.531 20.016 22.734 1 63.59 403 SER B O 1
ATOM 6097 N N . ASN B 1 404 ? -25.047 19.453 24.859 1 54.06 404 ASN B N 1
ATOM 6098 C CA . ASN B 1 404 ? -26.047 20.469 25.188 1 54.06 404 ASN B CA 1
ATOM 6099 C C . ASN B 1 404 ? -25.422 21.859 25.297 1 54.06 404 ASN B C 1
ATOM 6101 O O . ASN B 1 404 ? -24.281 22 25.75 1 54.06 404 ASN B O 1
#

Organism: Acetivibrio thermocellus (strain ATCC 27405 / DSM 1237 / JCM 9322 / NBRC 103400 / NCIMB 10682 / NRRL B-4536 / VPI 7372) (NCBI:txid203119)

Foldseek 3Di:
DVVVVVVVVVVVLLVLLLLLLVVQLVVQKDFLVVSCVVSVHDSVSSVVSVVLCVVLQQKHFPDFDDDPPDGGTTIMHGDWAQAKFKFWEDDQFKIKIFIGTSSLDTQFIDIDGQPALDQVVNLVVRLVVRVVRVVVSVHDPVRYAAYFYADAAQAFPPQRWHCDHLVSRDHGHSSLVVNVVRDVHRYHYDHLQLLLVCLQCVPPQDDQQAWEKEWAAAQFIWIWIAHNVGTDQPPRRPPTRLQQDADDQQADDDSVGDGRGLRCQQHFNNLLVQVLVCVVVVNDFCLCVVQVNDSVSGTSLSLLVRVVVPTPSSVVSLLRNLLSLLLSVLVVQQVPLGQEYEYEYDVVVSDVVSVVSNVVSVVVNHPPPGSVRYYYYYGDSPDCSSRSSSRSVSVVPGSPSPDD/DVVVVVVVVVVVLLVLLLLLLVVQLVVQKDFLVVSCVVSVHDSVSSVVSVVLCVVLQQKHFPDFDDDPPDGGTTIMHGDWAQAKFKFWEDDQFKIKIFIGTSSLDTQFIDIDGQPALDQVVNLVVRLVVRVVRCVVSVHDPVRYAAYFYADAAQAFPPQRWHCDHLVSRDHGHSSLVVNVVRDVHRYHYDHLQLLLVCLQCVPPQDDQQAWEKEWAAAQFIWIWIAHNVGTDQPPRRPPTRLQQDADDQQADDDSVGDGRGLRCQAHFNNLLVQVLVCVVVVNDFCLCVVQVNDSVSGTSLSLLVRVVVPTPSSVVSLLRNLLSLLLSVLVVQQVPLGQEYEYEYDVVVSDPVSVVSNVVSVVVNHPPPGSVRYYYYYGDSPDCSSRSSSRSVSVVPGSPSPDD